Protein 7U23 (pdb70)

Sequence (1462 aa):
EICGPGIDIRNDYQQLKRLENCTVIEGYLHILLISRSYRFPKLTVITEYLLLFRVAGLESLGDLFPNLTVIRGWKLFYNYALVIFEMTNLKDIGLYNLRNITRGAIRIEKNADLCYLSTVDWSLILDAVSNNYIVGNKPPKECGDLCPCEKTTINNEYNYRCWTTNRCQKMCPSTCACTENNECCHPECLGSCSAPDNDTACVACRHYYYAGVCVPACPPNTYRFEGWRCVDRDFCANILEGFVIHDGECMQECPSGFIRNGSQSMYCIPCEGPCPKVCEEEKKTKTIDSVTSAQMLQGCTIFKGNLLINIRRGNNIASELENFMGLIEVVTGYVKIRHSHALVSLSFLKNLRLILGEEQLEGNYSFYVLDNQNLQQLWDWDHRNLTIKAGKMYFAFNPKLCVSEIYRMEEVTGTKGRQSKGDINTRNNGERASCESDVLHFTSTTTSKNRIIITWHRYRPPDYRDLISFTVYYKEAPFKNVTEYDSWNMVDVDLPPNKDVEPGILLHGLKPWTQYAVYVKAVTLTMVENDHIRGAKSEILYIRTNASVPSIPLDVLSASNSSSQLIVKWNPPSLPNGNLSYYIVRWQRQPQDEEAEYRKVFENFLHNSIFVPRPYPFFESRVDNKERTVISNLRPFTLYRIDIHSCNHEAEKLGCSASNFVFARTMPAEICGPGIDIRNDYQQLKRLENCTVIEGYLHILLISRSYRFPKLTVITEYLLLFRVAGLESLGDLFPNLTVIRGWKLFYNYALVIFEMTNLKDIGLYNLRNITRGAIRIEKNADLCYLSTVDWSLILDAVSNNYIVGNKPPKECGDLCPCEKTTINNEYNYRCWTTNRCQKMCPSTCACTENNECCHPECLGSCSAPDNDTACVACRHYYYAGVCVPACPPNTYRFEGWRCVDRDFCANILGFVIHDGECMQECPSGFIRNGSQSMYCIPCEGPCPKVCEEEKKTKTIDSVTSAQMLQGCTIFKGNLLINIRRGNNIASELENFMGLIEVVTGYVKIRHSHALVSLSFLKNLRLILGEEQLEGNYSFYVLDNQNLQQLWDWDHRNLTIKAGKMYFAFNPKLCVSEIYRMEEVTGTKGRQSKGDINTRNNGERASCESDVLHFTSTTTSKNRIIITWHRYRPPDYRDLISFTVYYKEAPFKNVTEYDSWNMVDVDLPPNKDVEPGILLHGLKPWTQYAVYVKAVTLTMVENDHIRGAKSEILYIRTNASVPSIPLDVLSASNSSSQLIVKWNPPSLPNGNLSYYIVRWQRQPQDKEEAEYRKVFENFLHNSIFVPRPYPFFESRVDNKERTVISNLRPFTLYRIDIHSCNHEAEKLGCSASNFVFARTMPAITAEILCSAHLVAALQRVCGNRGVYRPPPTRRRSTRNGTTGIATKCCTTTGCTTDDLEKYCNITAEILCSAHLVAALQRVCGNRGVYRPPPTRRRSTRNGTTGIATKCCTTTGCTTDDLEKYCN

B-factor: mean 172.91, std 54.45, range [44.8, 351.65]

Radius of gyration: 44.54 Å; Cα contacts (8 Å, |Δi|>4): 3587; chains: 4; bounding box: 89×105×133 Å

Nearest PDB structures (foldseek):
  7u23-assembly1_C  TM=1.016E+00  e=3.603E-12  Lymphocystis disease virus 1
  7u23-assembly1_D  TM=7.387E-01  e=2.520E-08  Lymphocystis disease virus 1
  6rva-assembly1_X  TM=6.220E-01  e=3.386E-04  Homo sapiens
  5l3l-assembly1_A  TM=6.747E-01  e=1.932E-03  Homo sapiens
  5l3n-assembly1_A  TM=6.513E-01  e=2.078E-03  Homo sapiens

Structure (mmCIF, N/CA/C/O backbone):
data_7U23
#
_entry.id   7U23
#
_cell.length_a   1.00
_cell.length_b   1.00
_cell.length_c   1.00
_cell.angle_alpha   90.00
_cell.angle_beta   90.00
_cell.angle_gamma   90.00
#
_symmetry.space_group_name_H-M   'P 1'
#
loop_
_entity.id
_entity.type
_entity.pdbx_description
1 polymer 'Insulin-like growth factor 1 receptor'
2 polymer 'single-chain LCDV-1 viral insulin-like peptide'
#
loop_
_atom_site.group_PDB
_atom_site.id
_atom_site.type_symbol
_atom_site.label_atom_id
_atom_site.label_alt_id
_atom_site.label_comp_id
_atom_site.label_asym_id
_atom_site.label_entity_id
_atom_site.label_seq_id
_atom_site.pdbx_PDB_ins_code
_atom_site.Cartn_x
_atom_site.Cartn_y
_atom_site.Cartn_z
_atom_site.occupancy
_atom_site.B_iso_or_equiv
_atom_site.auth_seq_id
_atom_site.auth_comp_id
_atom_site.auth_asym_id
_atom_site.auth_atom_id
_atom_site.pdbx_PDB_model_num
ATOM 1 N N . GLU A 1 1 ? 193.886 183.847 251.779 1.00 257.55 1 GLU E N 1
ATOM 2 C CA . GLU A 1 1 ? 194.982 184.620 251.205 1.00 252.60 1 GLU E CA 1
ATOM 3 C C . GLU A 1 1 ? 194.766 184.907 249.726 1.00 232.78 1 GLU E C 1
ATOM 4 O O . GLU A 1 1 ? 194.879 184.017 248.883 1.00 247.77 1 GLU E O 1
ATOM 10 N N . ILE A 1 2 ? 194.464 186.160 249.422 1.00 183.25 2 ILE E N 1
ATOM 11 C CA . ILE A 1 2 ? 194.230 186.604 248.057 1.00 151.00 2 ILE E CA 1
ATOM 12 C C . ILE A 1 2 ? 195.519 187.194 247.514 1.00 138.20 2 ILE E C 1
ATOM 13 O O . ILE A 1 2 ? 196.191 187.978 248.192 1.00 153.51 2 ILE E O 1
ATOM 18 N N . CYS A 1 3 ? 195.873 186.807 246.295 1.00 122.15 3 CYS E N 1
ATOM 19 C CA . CYS A 1 3 ? 197.068 187.300 245.634 1.00 139.35 3 CYS E CA 1
ATOM 20 C C . CYS A 1 3 ? 196.674 187.888 244.291 1.00 163.79 3 CYS E C 1
ATOM 21 O O . CYS A 1 3 ? 195.894 187.281 243.550 1.00 182.87 3 CYS E O 1
ATOM 24 N N . GLY A 1 4 ? 197.207 189.066 243.982 1.00 167.06 4 GLY E N 1
ATOM 25 C CA . GLY A 1 4 ? 196.905 189.732 242.739 1.00 169.14 4 GLY E CA 1
ATOM 26 C C . GLY A 1 4 ? 197.615 191.062 242.619 1.00 166.89 4 GLY E C 1
ATOM 27 O O . GLY A 1 4 ? 198.540 191.366 243.377 1.00 157.33 4 GLY E O 1
ATOM 28 N N . PRO A 1 5 ? 197.190 191.895 241.659 1.00 174.17 5 PRO E N 1
ATOM 29 C CA . PRO A 1 5 ? 196.090 191.595 240.742 1.00 190.06 5 PRO E CA 1
ATOM 30 C C . PRO A 1 5 ? 196.537 190.842 239.491 1.00 193.50 5 PRO E C 1
ATOM 31 O O . PRO A 1 5 ? 195.773 190.740 238.537 1.00 201.06 5 PRO E O 1
ATOM 35 N N . GLY A 1 6 ? 197.763 190.332 239.497 1.00 185.79 6 GLY E N 1
ATOM 36 C CA . GLY A 1 6 ? 198.208 189.449 238.434 1.00 181.50 6 GLY E CA 1
ATOM 37 C C . GLY A 1 6 ? 199.597 188.909 238.687 1.00 191.51 6 GLY E C 1
ATOM 38 O O . GLY A 1 6 ? 200.520 189.675 238.971 1.00 212.44 6 GLY E O 1
ATOM 39 N N . ILE A 1 7 ? 199.775 187.598 238.553 1.00 156.23 7 ILE E N 1
ATOM 40 C CA . ILE A 1 7 ? 201.035 186.944 238.881 1.00 147.57 7 ILE E CA 1
ATOM 41 C C . ILE A 1 7 ? 201.727 186.538 237.591 1.00 118.45 7 ILE E C 1
ATOM 42 O O . ILE A 1 7 ? 201.128 185.863 236.743 1.00 150.64 7 ILE E O 1
ATOM 47 N N . ASP A 1 8 ? 202.989 186.944 237.446 1.00 129.69 8 ASP E N 1
ATOM 48 C CA . ASP A 1 8 ? 203.785 186.680 236.245 1.00 136.26 8 ASP E CA 1
ATOM 49 C C . ASP A 1 8 ? 205.117 186.079 236.682 1.00 159.12 8 ASP E C 1
ATOM 50 O O . ASP A 1 8 ? 206.058 186.802 237.024 1.00 163.57 8 ASP E O 1
ATOM 55 N N . ILE A 1 9 ? 205.191 184.751 236.667 1.00 146.39 9 ILE E N 1
ATOM 56 C CA . ILE A 1 9 ? 206.389 184.015 237.046 1.00 133.58 9 ILE E CA 1
ATOM 57 C C . ILE A 1 9 ? 207.092 183.550 235.783 1.00 133.18 9 ILE E C 1
ATOM 58 O O . ILE A 1 9 ? 206.469 182.940 234.905 1.00 139.80 9 ILE E O 1
ATOM 63 N N . ARG A 1 10 ? 208.391 183.830 235.689 1.00 124.40 10 ARG E N 1
ATOM 64 C CA . ARG A 1 10 ? 209.159 183.460 234.511 1.00 128.38 10 ARG E CA 1
ATOM 65 C C . ARG A 1 10 ? 210.635 183.343 234.871 1.00 133.46 10 ARG E C 1
ATOM 66 O O . ARG A 1 10 ? 211.060 183.689 235.976 1.00 124.51 10 ARG E O 1
ATOM 74 N N . ASN A 1 11 ? 211.410 182.828 233.911 1.00 158.27 11 ASN E N 1
ATOM 75 C CA . ASN A 1 11 ? 212.856 182.688 234.035 1.00 160.16 11 ASN E CA 1
ATOM 76 C C . ASN A 1 11 ? 213.229 181.761 235.180 1.00 183.57 11 ASN E C 1
ATOM 77 O O . ASN A 1 11 ? 213.424 180.559 234.981 1.00 164.64 11 ASN E O 1
ATOM 82 N N . ASP A 1 12 ? 213.325 182.321 236.382 1.00 222.20 12 ASP E N 1
ATOM 83 C CA . ASP A 1 12 ? 213.792 181.562 237.534 1.00 225.04 12 ASP E CA 1
ATOM 84 C C . ASP A 1 12 ? 212.787 180.486 237.912 1.00 198.21 12 ASP E C 1
ATOM 85 O O . ASP A 1 12 ? 211.592 180.761 238.061 1.00 187.19 12 ASP E O 1
ATOM 90 N N . TYR A 1 13 ? 213.277 179.258 238.074 1.00 205.18 13 TYR E N 1
ATOM 91 C CA . TYR A 1 13 ? 212.429 178.186 238.583 1.00 223.27 13 TYR E CA 1
ATOM 92 C C . TYR A 1 13 ? 211.971 178.486 240.000 1.00 213.31 13 TYR E C 1
ATOM 93 O O . TYR A 1 13 ? 210.820 178.216 240.364 1.00 203.10 13 TYR E O 1
ATOM 102 N N . GLN A 1 14 ? 212.865 179.041 240.817 1.00 214.65 14 GLN E N 1
ATOM 103 C CA . GLN A 1 14 ? 212.567 179.310 242.215 1.00 223.05 14 GLN E CA 1
ATOM 104 C C . GLN A 1 14 ? 211.676 180.528 242.411 1.00 188.90 14 GLN E C 1
ATOM 105 O O . GLN A 1 14 ? 211.146 180.710 243.512 1.00 148.23 14 GLN E O 1
ATOM 111 N N . GLN A 1 15 ? 211.490 181.357 241.383 1.00 212.29 15 GLN E N 1
ATOM 112 C CA . GLN A 1 15 ? 210.540 182.455 241.492 1.00 213.29 15 GLN E CA 1
ATOM 113 C C . GLN A 1 15 ? 209.111 181.955 241.636 1.00 206.11 15 GLN E C 1
ATOM 114 O O . GLN A 1 15 ? 208.230 182.730 242.023 1.00 202.90 15 GLN E O 1
ATOM 120 N N . LEU A 1 16 ? 208.873 180.670 241.368 1.00 181.73 16 LEU E N 1
ATOM 121 C CA . LEU A 1 16 ? 207.565 180.061 241.552 1.00 164.85 16 LEU E CA 1
ATOM 122 C C . LEU A 1 16 ? 207.138 180.037 243.011 1.00 158.96 16 LEU E C 1
ATOM 123 O O . LEU A 1 16 ? 205.963 179.784 243.294 1.00 148.08 16 LEU E O 1
ATOM 128 N N . LYS A 1 17 ? 208.057 180.316 243.936 1.00 181.97 17 LYS E N 1
ATOM 129 C CA . LYS A 1 17 ? 207.773 180.259 245.363 1.00 203.81 17 LYS E CA 1
ATOM 130 C C . LYS A 1 17 ? 206.743 181.292 245.802 1.00 194.30 17 LYS E C 1
ATOM 131 O O . LYS A 1 17 ? 206.225 181.191 246.918 1.00 197.59 17 LYS E O 1
ATOM 137 N N . ARG A 1 18 ? 206.421 182.267 244.951 1.00 173.95 18 ARG E N 1
ATOM 138 C CA . ARG A 1 18 ? 205.456 183.298 245.311 1.00 163.36 18 ARG E CA 1
ATOM 139 C C . ARG A 1 18 ? 204.048 182.754 245.510 1.00 171.77 18 ARG E C 1
ATOM 140 O O . ARG A 1 18 ? 203.172 183.503 245.953 1.00 172.83 18 ARG E O 1
ATOM 148 N N . LEU A 1 19 ? 203.810 181.482 245.202 1.00 173.37 19 LEU E N 1
ATOM 149 C CA . LEU A 1 19 ? 202.507 180.864 245.381 1.00 171.57 19 LEU E CA 1
ATOM 150 C C . LEU A 1 19 ? 202.416 180.063 246.670 1.00 191.56 19 LEU E C 1
ATOM 151 O O . LEU A 1 19 ? 201.522 179.221 246.805 1.00 199.58 19 LEU E O 1
ATOM 156 N N . GLU A 1 20 ? 203.319 180.306 247.619 1.00 202.66 20 GLU E N 1
ATOM 157 C CA . GLU A 1 20 ? 203.374 179.460 248.805 1.00 207.25 20 GLU E CA 1
ATOM 158 C C . GLU A 1 20 ? 202.156 179.645 249.698 1.00 221.28 20 GLU E C 1
ATOM 159 O O . GLU A 1 20 ? 201.711 178.690 250.342 1.00 226.91 20 GLU E O 1
ATOM 165 N N . ASN A 1 21 ? 201.596 180.849 249.746 1.00 227.32 21 ASN E N 1
ATOM 166 C CA . ASN A 1 21 ? 200.489 181.128 250.640 1.00 224.85 21 ASN E CA 1
ATOM 167 C C . ASN A 1 21 ? 199.168 181.327 249.919 1.00 199.96 21 ASN E C 1
ATOM 168 O O . ASN A 1 21 ? 198.113 181.251 250.559 1.00 179.21 21 ASN E O 1
ATOM 173 N N . CYS A 1 22 ? 199.191 181.554 248.612 1.00 186.96 22 CYS E N 1
ATOM 174 C CA . CYS A 1 22 ? 197.990 181.958 247.896 1.00 181.39 22 CYS E CA 1
ATOM 175 C C . CYS A 1 22 ? 197.016 180.796 247.791 1.00 162.60 22 CYS E C 1
ATOM 176 O O . CYS A 1 22 ? 197.377 179.707 247.332 1.00 152.26 22 CYS E O 1
ATOM 179 N N . THR A 1 23 ? 195.782 181.023 248.223 1.00 157.14 23 THR E N 1
ATOM 180 C CA . THR A 1 23 ? 194.708 180.075 247.980 1.00 157.49 23 THR E CA 1
ATOM 181 C C . THR A 1 23 ? 193.810 180.489 246.828 1.00 165.09 23 THR E C 1
ATOM 182 O O . THR A 1 23 ? 193.211 179.623 246.181 1.00 136.85 23 THR E O 1
ATOM 186 N N . VAL A 1 24 ? 193.702 181.789 246.562 1.00 166.10 24 VAL E N 1
ATOM 187 C CA . VAL A 1 24 ? 192.972 182.319 245.417 1.00 158.81 24 VAL E CA 1
ATOM 188 C C . VAL A 1 24 ? 193.874 183.315 244.703 1.00 152.72 24 VAL E C 1
ATOM 189 O O . VAL A 1 24 ? 194.565 184.111 245.348 1.00 179.68 24 VAL E O 1
ATOM 193 N N . ILE A 1 25 ? 193.879 183.266 243.378 1.00 135.34 25 ILE E N 1
ATOM 194 C CA . ILE A 1 25 ? 194.693 184.162 242.571 1.00 129.88 25 ILE E CA 1
ATOM 195 C C . ILE A 1 25 ? 193.764 185.133 241.864 1.00 152.20 25 ILE E C 1
ATOM 196 O O . ILE A 1 25 ? 193.063 184.766 240.915 1.00 133.13 25 ILE E O 1
ATOM 201 N N . GLU A 1 26 ? 193.765 186.377 242.328 1.00 177.80 26 GLU E N 1
ATOM 202 C CA . GLU A 1 26 ? 192.934 187.419 241.746 1.00 157.93 26 GLU E CA 1
ATOM 203 C C . GLU A 1 26 ? 193.624 187.929 240.496 1.00 140.24 26 GLU E C 1
ATOM 204 O O . GLU A 1 26 ? 194.632 188.636 240.580 1.00 128.74 26 GLU E O 1
ATOM 210 N N . GLY A 1 27 ? 193.092 187.579 239.341 1.00 143.77 27 GLY E N 1
ATOM 211 C CA . GLY A 1 27 ? 193.710 187.940 238.090 1.00 151.04 27 GLY E CA 1
ATOM 212 C C . GLY A 1 27 ? 194.248 186.734 237.346 1.00 150.20 27 GLY E C 1
ATOM 213 O O . GLY A 1 27 ? 193.832 185.593 237.559 1.00 131.00 27 GLY E O 1
ATOM 214 N N . TYR A 1 28 ? 195.177 187.008 236.432 1.00 148.98 28 TYR E N 1
ATOM 215 C CA . TYR A 1 28 ? 195.775 185.970 235.612 1.00 148.64 28 TYR E CA 1
ATOM 216 C C . TYR A 1 28 ? 197.010 185.388 236.297 1.00 149.56 28 TYR E C 1
ATOM 217 O O . TYR A 1 28 ? 197.484 185.880 237.324 1.00 153.82 28 TYR E O 1
ATOM 226 N N . LEU A 1 29 ? 197.552 184.334 235.698 1.00 148.75 29 LEU E N 1
ATOM 227 C CA . LEU A 1 29 ? 198.714 183.644 236.232 1.00 133.64 29 LEU E CA 1
ATOM 228 C C . LEU A 1 29 ? 199.603 183.218 235.078 1.00 127.16 29 LEU E C 1
ATOM 229 O O . LEU A 1 29 ? 199.147 182.515 234.172 1.00 157.20 29 LEU E O 1
ATOM 234 N N . HIS A 1 30 ? 200.867 183.633 235.117 1.00 125.50 30 HIS E N 1
ATOM 235 C CA . HIS A 1 30 ? 201.825 183.349 234.055 1.00 151.82 30 HIS E CA 1
ATOM 236 C C . HIS A 1 30 ? 203.001 182.566 234.614 1.00 183.16 30 HIS E C 1
ATOM 237 O O . HIS A 1 30 ? 203.662 183.010 235.558 1.00 202.44 30 HIS E O 1
ATOM 244 N N . ILE A 1 31 ? 203.263 181.415 234.024 1.00 160.01 31 ILE E N 1
ATOM 245 C CA . ILE A 1 31 ? 204.446 180.621 234.326 1.00 130.75 31 ILE E CA 1
ATOM 246 C C . ILE A 1 31 ? 205.143 180.406 232.989 1.00 131.83 31 ILE E C 1
ATOM 247 O O . ILE A 1 31 ? 204.772 179.525 232.208 1.00 157.14 31 ILE E O 1
ATOM 252 N N . LEU A 1 32 ? 206.148 181.236 232.706 1.00 132.67 32 LEU E N 1
ATOM 253 C CA . LEU A 1 32 ? 206.758 181.324 231.385 1.00 130.24 32 LEU E CA 1
ATOM 254 C C . LEU A 1 32 ? 208.235 180.975 231.434 1.00 132.32 32 LEU E C 1
ATOM 255 O O . LEU A 1 32 ? 208.932 181.337 232.384 1.00 153.87 32 LEU E O 1
ATOM 260 N N . LEU A 1 33 ? 208.708 180.290 230.395 1.00 132.42 33 LEU E N 1
ATOM 261 C CA . LEU A 1 33 ? 210.140 180.147 230.143 1.00 132.56 33 LEU E CA 1
ATOM 262 C C . LEU A 1 33 ? 210.878 179.637 231.374 1.00 153.89 33 LEU E C 1
ATOM 263 O O . LEU A 1 33 ? 211.917 180.170 231.769 1.00 131.45 33 LEU E O 1
ATOM 268 N N . ILE A 1 34 ? 210.323 178.613 232.000 1.00 182.49 34 ILE E N 1
ATOM 269 C CA . ILE A 1 34 ? 210.887 178.062 233.224 1.00 184.44 34 ILE E CA 1
ATOM 270 C C . ILE A 1 34 ? 211.727 176.844 232.879 1.00 178.90 34 ILE E C 1
ATOM 271 O O . ILE A 1 34 ? 211.294 175.973 232.117 1.00 165.08 34 ILE E O 1
ATOM 276 N N . SER A 1 35 ? 212.934 176.790 233.429 1.00 192.17 35 SER E N 1
ATOM 277 C CA . SER A 1 35 ? 213.836 175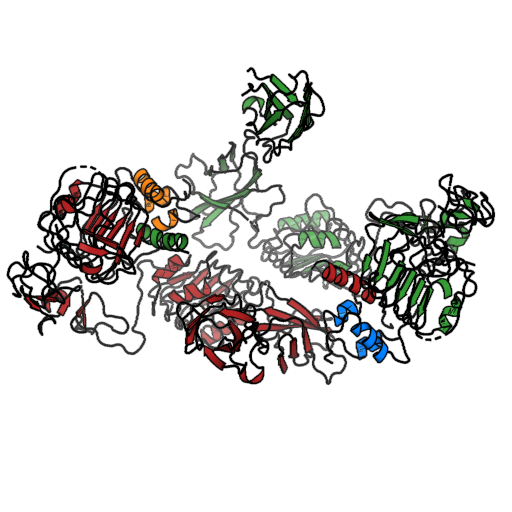.671 233.202 1.00 206.19 35 SER E CA 1
ATOM 278 C C . SER A 1 35 ? 214.203 174.992 234.519 1.00 203.68 35 SER E C 1
ATOM 279 O O . SER A 1 35 ? 214.941 174.007 234.541 1.00 186.31 35 SER E O 1
ATOM 282 N N . ARG A 1 41 ? 212.988 170.940 240.116 1.00 183.52 41 ARG E N 1
ATOM 283 C CA . ARG A 1 41 ? 212.765 170.270 241.393 1.00 208.56 41 ARG E CA 1
ATOM 284 C C . ARG A 1 41 ? 211.276 170.114 241.679 1.00 211.97 41 ARG E C 1
ATOM 285 O O . ARG A 1 41 ? 210.449 170.238 240.779 1.00 209.77 41 ARG E O 1
ATOM 293 N N . SER A 1 42 ? 210.940 169.843 242.938 1.00 221.69 42 SER E N 1
ATOM 294 C CA . SER A 1 42 ? 209.568 169.562 243.346 1.00 219.58 42 SER E CA 1
ATOM 295 C C . SER A 1 42 ? 209.012 170.741 244.133 1.00 217.27 42 SER E C 1
ATOM 296 O O . SER A 1 42 ? 209.520 171.071 245.211 1.00 194.07 42 SER E O 1
ATOM 299 N N . TYR A 1 43 ? 207.968 171.370 243.592 1.00 231.60 43 TYR E N 1
ATOM 300 C CA . TYR A 1 43 ? 207.226 172.433 244.265 1.00 236.90 43 TYR E CA 1
ATOM 301 C C . TYR A 1 43 ? 205.749 172.071 244.249 1.00 232.63 43 TYR E C 1
ATOM 302 O O . TYR A 1 43 ? 205.182 171.808 243.183 1.00 234.60 43 TYR E O 1
ATOM 311 N N . ARG A 1 44 ? 205.125 172.065 245.423 1.00 225.17 44 ARG E N 1
ATOM 312 C CA . ARG A 1 44 ? 203.718 171.723 245.564 1.00 218.03 44 ARG E CA 1
ATOM 313 C C . ARG A 1 44 ? 202.971 172.895 246.178 1.00 202.95 44 ARG E C 1
ATOM 314 O O . ARG A 1 44 ? 203.466 173.529 247.114 1.00 197.62 44 ARG E O 1
ATOM 322 N N . PHE A 1 45 ? 201.791 173.184 245.644 1.00 203.92 45 PHE E N 1
ATOM 323 C CA . PHE A 1 45 ? 200.928 174.244 246.155 1.00 190.81 45 PHE E CA 1
ATOM 324 C C . PHE A 1 45 ? 199.508 173.713 246.283 1.00 189.81 45 PHE E C 1
ATOM 325 O O . PHE A 1 45 ? 198.663 173.942 245.411 1.00 180.85 45 PHE E O 1
ATOM 333 N N . PRO A 1 46 ? 199.213 172.978 247.356 1.00 183.55 46 PRO E N 1
ATOM 334 C CA . PRO A 1 46 ? 197.824 172.565 247.596 1.00 189.16 46 PRO E CA 1
ATOM 335 C C . PRO A 1 46 ? 196.928 173.702 248.048 1.00 192.49 46 PRO E C 1
ATOM 336 O O . PRO A 1 46 ? 195.707 173.515 248.106 1.00 192.48 46 PRO E O 1
ATOM 340 N N . LYS A 1 47 ? 197.493 174.867 248.371 1.00 186.89 47 LYS E N 1
ATOM 341 C CA . LYS A 1 47 ? 196.682 175.993 248.815 1.00 165.66 47 LYS E CA 1
ATOM 342 C C . LYS A 1 47 ? 195.796 176.517 247.695 1.00 176.21 47 LYS E C 1
ATOM 343 O O . LYS A 1 47 ? 194.615 176.810 247.909 1.00 180.72 47 LYS E O 1
ATOM 349 N N . LEU A 1 48 ? 196.350 176.646 246.498 1.00 177.59 48 LEU E N 1
ATOM 350 C CA . LEU A 1 48 ? 195.645 177.294 245.406 1.00 157.36 48 LEU E CA 1
ATOM 351 C C . LEU A 1 48 ? 194.452 176.464 244.955 1.00 155.43 48 LEU E C 1
ATOM 352 O O . LEU A 1 48 ? 194.568 175.257 244.734 1.00 178.25 48 LEU E O 1
ATOM 357 N N . THR A 1 49 ? 193.300 177.113 244.826 1.00 145.06 49 THR E N 1
ATOM 358 C CA . THR A 1 49 ? 192.101 176.399 244.407 1.00 163.79 49 THR E CA 1
ATOM 359 C C . THR A 1 49 ? 191.313 177.130 243.326 1.00 174.04 49 THR E C 1
ATOM 360 O O . THR A 1 49 ? 190.639 176.484 242.516 1.00 147.83 49 THR E O 1
ATOM 364 N N . VAL A 1 50 ? 191.360 178.464 243.309 1.00 197.91 50 VAL E N 1
ATOM 365 C CA . VAL A 1 50 ? 190.534 179.264 242.412 1.00 163.59 50 VAL E CA 1
ATOM 366 C C . VAL A 1 50 ? 191.392 180.245 241.636 1.00 137.06 50 VAL E C 1
ATOM 367 O O . VAL A 1 50 ? 192.269 180.905 242.204 1.00 134.70 50 VAL E O 1
ATOM 371 N N . ILE A 1 51 ? 191.107 180.374 240.345 1.00 137.36 51 ILE E N 1
ATOM 372 C CA . ILE A 1 51 ? 191.778 181.342 239.491 1.00 134.97 51 ILE E CA 1
ATOM 373 C C . ILE A 1 51 ? 190.717 182.195 238.811 1.00 162.38 51 ILE E C 1
ATOM 374 O O . ILE A 1 51 ? 189.876 181.673 238.069 1.00 138.90 51 ILE E O 1
ATOM 379 N N . THR A 1 52 ? 190.767 183.507 239.054 1.00 187.29 52 THR E N 1
ATOM 380 C CA . THR A 1 52 ? 189.725 184.408 238.574 1.00 182.41 52 THR E CA 1
ATOM 381 C C . THR A 1 52 ? 189.788 184.568 237.068 1.00 179.12 52 THR E C 1
ATOM 382 O O . THR A 1 52 ? 188.820 184.292 236.355 1.00 193.60 52 THR E O 1
ATOM 386 N N . GLU A 1 53 ? 190.924 185.033 236.576 1.00 153.51 53 GLU E N 1
ATOM 387 C CA . GLU A 1 53 ? 191.175 185.220 235.159 1.00 176.63 53 GLU E CA 1
ATOM 388 C C . GLU A 1 53 ? 191.775 183.947 234.592 1.00 181.86 53 GLU E C 1
ATOM 389 O O . GLU A 1 53 ? 191.537 182.864 235.125 1.00 185.90 53 GLU E O 1
ATOM 395 N N . TYR A 1 54 ? 192.474 184.056 233.474 1.00 171.24 54 TYR E N 1
ATOM 396 C CA . TYR A 1 54 ? 193.008 182.900 232.774 1.00 164.98 54 TYR E CA 1
ATOM 397 C C . TYR A 1 54 ? 194.336 182.452 233.375 1.00 155.13 54 TYR E C 1
ATOM 398 O O . TYR A 1 54 ? 194.967 183.158 234.163 1.00 160.57 54 TYR E O 1
ATOM 407 N N . LEU A 1 55 ? 194.760 181.253 232.974 1.00 146.58 55 LEU E N 1
ATOM 408 C CA . LEU A 1 55 ? 196.019 180.657 233.393 1.00 149.03 55 LEU E CA 1
ATOM 409 C C . LEU A 1 55 ? 196.827 180.313 232.157 1.00 138.82 55 LEU E C 1
ATOM 410 O O . LEU A 1 55 ? 196.314 179.659 231.243 1.00 183.62 55 LEU E O 1
ATOM 415 N N . LEU A 1 56 ? 198.087 180.739 232.137 1.00 136.52 56 LEU E N 1
ATOM 416 C CA . LEU A 1 56 ? 198.945 180.606 230.970 1.00 137.36 56 LEU E CA 1
ATOM 417 C C . LEU A 1 56 ? 200.226 179.871 231.340 1.00 163.02 56 LEU E C 1
ATOM 418 O O . LEU A 1 56 ? 200.899 180.232 232.310 1.00 135.11 56 LEU E O 1
ATOM 423 N N . LEU A 1 57 ? 200.559 178.850 230.559 1.00 170.48 57 LEU E N 1
ATOM 424 C CA . LEU A 1 57 ? 201.784 178.082 230.719 1.00 141.34 57 LEU E CA 1
ATOM 425 C C . LEU A 1 57 ? 202.482 178.035 229.374 1.00 142.42 57 LEU E C 1
ATOM 426 O O . LEU A 1 57 ? 201.839 177.772 228.355 1.00 144.87 57 LEU E O 1
ATOM 431 N N . PHE A 1 58 ? 203.788 178.273 229.368 1.00 140.84 58 PHE E N 1
ATOM 432 C CA . PHE A 1 58 ? 204.498 178.357 228.097 1.00 141.45 58 PHE E CA 1
ATOM 433 C C . PHE A 1 58 ? 205.971 178.054 228.301 1.00 145.03 58 PHE E C 1
ATOM 434 O O . PHE A 1 58 ? 206.669 178.806 228.990 1.00 190.90 58 PHE E O 1
ATOM 442 N N . ARG A 1 59 ? 206.436 176.963 227.696 1.00 144.40 59 ARG E N 1
ATOM 443 C CA . ARG A 1 59 ? 207.843 176.571 227.689 1.00 152.38 59 ARG E CA 1
ATOM 444 C C . ARG A 1 59 ? 208.404 176.476 229.104 1.00 168.98 59 ARG E C 1
ATOM 445 O O . ARG A 1 59 ? 209.293 177.220 229.513 1.00 159.91 59 ARG E O 1
ATOM 453 N N . VAL A 1 60 ? 207.857 175.535 229.855 1.00 184.99 60 VAL E N 1
ATOM 454 C CA . VAL A 1 60 ? 208.360 175.208 231.176 1.00 182.10 60 VAL E CA 1
ATOM 455 C C . VAL A 1 60 ? 209.026 173.847 231.072 1.00 189.08 60 VAL E C 1
ATOM 456 O O . VAL A 1 60 ? 208.356 172.837 230.825 1.00 201.36 60 VAL E O 1
ATOM 460 N N . ALA A 1 61 ? 210.343 173.819 231.241 1.00 184.79 61 ALA E N 1
ATOM 461 C CA . ALA A 1 61 ? 211.107 172.586 231.139 1.00 191.01 61 ALA E CA 1
ATOM 462 C C . ALA A 1 61 ? 211.195 171.896 232.493 1.00 198.30 61 ALA E C 1
ATOM 463 O O . ALA A 1 61 ? 211.404 172.542 233.524 1.00 156.07 61 ALA E O 1
ATOM 465 N N . GLY A 1 62 ? 211.040 170.573 232.481 1.00 218.81 62 GLY E N 1
ATOM 466 C CA . GLY A 1 62 ? 211.146 169.760 233.661 1.00 206.08 62 GLY E CA 1
ATOM 467 C C . GLY A 1 62 ? 209.816 169.374 234.273 1.00 206.85 62 GLY E C 1
ATOM 468 O O . GLY A 1 62 ? 209.733 168.336 234.938 1.00 211.60 62 GLY E O 1
ATOM 469 N N . LEU A 1 63 ? 208.778 170.176 234.070 1.00 215.04 63 LEU E N 1
ATOM 470 C CA . LEU A 1 63 ? 207.475 169.834 234.618 1.00 214.13 63 LEU E CA 1
ATOM 471 C C . LEU A 1 63 ? 206.858 168.689 233.830 1.00 213.15 63 LEU E C 1
ATOM 472 O O . LEU A 1 63 ? 206.779 168.738 232.599 1.00 190.18 63 LEU E O 1
ATOM 477 N N . GLU A 1 64 ? 206.419 167.658 234.544 1.00 236.00 64 GLU E N 1
ATOM 478 C CA . GLU A 1 64 ? 205.839 166.478 233.920 1.00 248.23 64 GLU E CA 1
ATOM 479 C C . GLU A 1 64 ? 204.325 166.449 233.990 1.00 243.43 64 GLU E C 1
ATOM 480 O O . GLU A 1 64 ? 203.687 165.850 233.118 1.00 257.84 64 GLU E O 1
ATOM 486 N N . SER A 1 65 ? 203.736 167.076 235.005 1.00 218.48 65 SER E N 1
ATOM 487 C CA . SER A 1 65 ? 202.292 167.073 235.159 1.00 205.51 65 SER E CA 1
ATOM 488 C C . SER A 1 65 ? 201.865 168.301 235.945 1.00 206.98 65 SER E C 1
ATOM 489 O O . SER A 1 65 ? 202.596 168.791 236.809 1.00 201.29 65 SER E O 1
ATOM 492 N N . LEU A 1 66 ? 200.666 168.791 235.637 1.00 211.52 66 LEU E N 1
ATOM 493 C CA . LEU A 1 66 ? 200.126 169.931 236.361 1.00 206.87 66 LEU E CA 1
ATOM 494 C C . LEU A 1 66 ? 199.711 169.565 237.776 1.00 191.38 66 LEU E C 1
ATOM 495 O O . LEU A 1 66 ? 199.588 170.456 238.623 1.00 186.79 66 LEU E O 1
ATOM 500 N N . GLY A 1 67 ? 199.496 168.277 238.054 1.00 186.23 67 GLY E N 1
ATOM 501 C CA . GLY A 1 67 ? 199.212 167.865 239.411 1.00 199.78 67 GLY E CA 1
ATOM 502 C C . GLY A 1 67 ? 200.368 168.076 240.361 1.00 216.38 67 GLY E C 1
ATOM 503 O O . GLY A 1 67 ? 200.161 168.095 241.579 1.00 212.22 67 GLY E O 1
ATOM 504 N N . ASP A 1 68 ? 201.583 168.240 239.833 1.00 241.97 68 ASP E N 1
ATOM 505 C CA . ASP A 1 68 ? 202.747 168.455 240.689 1.00 252.26 68 ASP E CA 1
ATOM 506 C C . ASP A 1 68 ? 202.734 169.833 241.337 1.00 251.25 68 ASP E C 1
ATOM 507 O O . ASP A 1 68 ? 203.300 170.007 242.422 1.00 254.96 68 ASP E O 1
ATOM 512 N N . LEU A 1 69 ? 202.111 170.820 240.693 1.00 237.26 69 LEU E N 1
ATOM 513 C CA . LEU A 1 69 ? 202.068 172.186 241.207 1.00 215.69 69 LEU E CA 1
ATOM 514 C C . LEU A 1 69 ? 200.751 172.504 241.906 1.00 212.85 69 LEU E C 1
ATOM 515 O O . LEU A 1 69 ? 200.738 172.884 243.079 1.00 215.66 69 LEU E O 1
ATOM 520 N N . PHE A 1 70 ? 199.634 172.347 241.197 1.00 218.11 70 PHE E N 1
ATOM 521 C CA . PHE A 1 70 ? 198.325 172.775 241.671 1.00 221.10 70 PHE E CA 1
ATOM 522 C C . PHE A 1 70 ? 197.420 171.555 241.722 1.00 210.07 70 PHE E C 1
ATOM 523 O O . PHE A 1 70 ? 196.708 171.252 240.753 1.00 216.45 70 PHE E O 1
ATOM 531 N N . PRO A 1 71 ? 197.429 170.832 242.818 1.00 199.89 71 PRO E N 1
ATOM 532 C CA . PRO A 1 71 ? 196.592 169.635 242.916 1.00 198.82 71 PRO E CA 1
ATOM 533 C C . PRO A 1 71 ? 195.152 169.975 243.238 1.00 185.84 71 PRO E C 1
ATOM 534 O O . PRO A 1 71 ? 194.227 169.244 242.872 1.00 176.21 71 PRO E O 1
ATOM 538 N N . ASN A 1 72 ? 194.957 171.094 243.927 1.00 188.37 72 ASN E N 1
ATOM 539 C CA . ASN A 1 72 ? 193.647 171.504 244.402 1.00 189.80 72 ASN E CA 1
ATOM 540 C C . ASN A 1 72 ? 193.001 172.572 243.529 1.00 173.56 72 ASN E C 1
ATOM 541 O O . ASN A 1 72 ? 191.992 173.159 243.927 1.00 179.10 72 ASN E O 1
ATOM 546 N N . LEU A 1 73 ? 193.563 172.846 242.359 1.00 157.18 73 LEU E N 1
ATOM 547 C CA . LEU A 1 73 ? 192.962 173.813 241.456 1.00 168.59 73 LEU E CA 1
ATOM 548 C C . LEU A 1 73 ? 191.626 173.298 240.949 1.00 157.59 73 LEU E C 1
ATOM 549 O O . LEU A 1 73 ? 191.568 172.289 240.241 1.00 168.34 73 LEU E O 1
ATOM 554 N N . THR A 1 74 ? 190.554 173.998 241.297 1.00 160.59 74 THR E N 1
ATOM 555 C CA . THR A 1 74 ? 189.202 173.517 241.053 1.00 171.92 74 THR E CA 1
ATOM 556 C C . THR A 1 74 ? 188.430 174.348 240.042 1.00 179.14 74 THR E C 1
ATOM 557 O O . THR A 1 74 ? 187.788 173.793 239.145 1.00 175.33 74 THR E O 1
ATOM 561 N N . VAL A 1 75 ? 188.452 175.671 240.181 1.00 194.73 75 VAL E N 1
ATOM 562 C CA . VAL A 1 75 ? 187.653 176.559 239.350 1.00 186.31 75 VAL E CA 1
ATOM 563 C C . VAL A 1 75 ? 188.531 177.659 238.775 1.00 159.21 75 VAL E C 1
ATOM 564 O O . VAL A 1 75 ? 189.200 178.388 239.519 1.00 166.35 75 VAL E O 1
ATOM 568 N N . ILE A 1 76 ? 188.501 177.792 237.458 1.00 149.98 76 ILE E N 1
ATOM 569 C CA . ILE A 1 76 ? 189.170 178.865 236.744 1.00 160.90 76 ILE E CA 1
ATOM 570 C C . ILE A 1 76 ? 188.065 179.757 236.198 1.00 177.90 76 ILE E C 1
ATOM 571 O O . ILE A 1 76 ? 187.404 179.412 235.212 1.00 197.86 76 ILE E O 1
ATOM 576 N N . ARG A 1 77 ? 187.845 180.901 236.856 1.00 174.46 77 ARG E N 1
ATOM 577 C CA . ARG A 1 77 ? 186.697 181.737 236.524 1.00 156.13 77 ARG E CA 1
ATOM 578 C C . ARG A 1 77 ? 186.843 182.391 235.163 1.00 150.73 77 ARG E C 1
ATOM 579 O O . ARG A 1 77 ? 185.849 182.543 234.445 1.00 176.04 77 ARG E O 1
ATOM 587 N N . GLY A 1 78 ? 188.058 182.769 234.787 1.00 142.38 78 GLY E N 1
ATOM 588 C CA . GLY A 1 78 ? 188.245 183.369 233.479 1.00 180.65 78 GLY E CA 1
ATOM 589 C C . GLY A 1 78 ? 187.438 184.634 233.300 1.00 203.01 78 GLY E C 1
ATOM 590 O O . GLY A 1 78 ? 186.765 184.805 232.277 1.00 190.70 78 GLY E O 1
ATOM 591 N N . TRP A 1 79 ? 187.467 185.513 234.297 1.00 206.19 79 TRP E N 1
ATOM 592 C CA . TRP A 1 79 ? 186.730 186.766 234.196 1.00 206.42 79 TRP E CA 1
ATOM 593 C C . TRP A 1 79 ? 187.237 187.608 233.034 1.00 198.43 79 TRP E C 1
ATOM 594 O O . TRP A 1 79 ? 186.446 188.222 232.311 1.00 194.04 79 TRP E O 1
ATOM 605 N N . LYS A 1 80 ? 188.551 187.646 232.840 1.00 176.33 80 LYS E N 1
ATOM 606 C CA . LYS A 1 80 ? 189.166 188.245 231.664 1.00 171.37 80 LYS E CA 1
ATOM 607 C C . LYS A 1 80 ? 189.970 187.169 230.954 1.00 166.00 80 LYS E C 1
ATOM 608 O O . LYS A 1 80 ? 190.720 186.429 231.596 1.00 160.30 80 LYS E O 1
ATOM 614 N N . LEU A 1 81 ? 189.812 187.076 229.641 1.00 170.70 81 LEU E N 1
ATOM 615 C CA . LEU A 1 81 ? 190.364 185.973 228.871 1.00 177.00 81 LEU E CA 1
ATOM 616 C C . LEU A 1 81 ? 191.644 186.395 228.170 1.00 173.07 81 LEU E C 1
ATOM 617 O O . LEU A 1 81 ? 191.877 187.582 227.927 1.00 164.97 81 LEU E O 1
ATOM 622 N N . PHE A 1 82 ? 192.479 185.411 227.857 1.00 176.17 82 PHE E N 1
ATOM 623 C CA . PHE A 1 82 ? 193.664 185.627 227.033 1.00 176.94 82 PHE E CA 1
ATOM 624 C C . PHE A 1 82 ? 193.325 185.140 225.629 1.00 188.23 82 PHE E C 1
ATOM 625 O O . PHE A 1 82 ? 193.334 183.938 225.355 1.00 206.55 82 PHE E O 1
ATOM 633 N N . TYR A 1 83 ? 193.006 186.088 224.750 1.00 180.60 83 TYR E N 1
ATOM 634 C CA . TYR A 1 83 ? 192.574 185.799 223.387 1.00 189.20 83 TYR E CA 1
ATOM 635 C C . TYR A 1 83 ? 191.396 184.831 223.397 1.00 193.43 83 TYR E C 1
ATOM 636 O O . TYR A 1 83 ? 191.377 183.833 222.678 1.00 187.07 83 TYR E O 1
ATOM 645 N N . ASN A 1 84 ? 190.415 185.133 224.241 1.00 193.59 84 ASN E N 1
ATOM 646 C CA . ASN A 1 84 ? 189.222 184.312 224.419 1.00 188.94 84 ASN E CA 1
ATOM 647 C C . ASN A 1 84 ? 189.557 182.934 224.953 1.00 191.95 84 ASN E C 1
ATOM 648 O O . ASN A 1 84 ? 188.778 181.993 224.779 1.00 185.73 84 ASN E O 1
ATOM 653 N N . TYR A 1 85 ? 190.704 182.785 225.602 1.00 194.13 85 TYR E N 1
ATOM 654 C CA . TYR A 1 85 ? 191.083 181.523 226.207 1.00 189.55 85 TYR E CA 1
ATOM 655 C C . TYR A 1 85 ? 191.251 181.713 227.703 1.00 176.14 85 TYR E C 1
ATOM 656 O O . TYR A 1 85 ? 191.791 182.729 228.153 1.00 172.25 85 TYR E O 1
ATOM 665 N N . ALA A 1 86 ? 190.762 180.741 228.470 1.00 170.34 86 ALA E N 1
ATOM 666 C CA . ALA A 1 86 ? 190.922 180.729 229.915 1.00 154.48 86 ALA E CA 1
ATOM 667 C C . ALA A 1 86 ? 192.080 179.860 230.375 1.00 154.39 86 ALA E C 1
ATOM 668 O O . ALA A 1 86 ? 192.488 179.963 231.533 1.00 149.40 86 ALA E O 1
ATOM 670 N N . LEU A 1 87 ? 192.624 179.023 229.501 1.00 157.42 87 LEU E N 1
ATOM 671 C CA . LEU A 1 87 ? 193.682 178.101 229.881 1.00 158.10 87 LEU E CA 1
ATOM 672 C C . LEU A 1 87 ? 194.501 177.778 228.645 1.00 158.01 87 LEU E C 1
ATOM 673 O O . LEU A 1 87 ? 193.969 177.224 227.680 1.00 188.24 87 LEU E O 1
ATOM 678 N N . VAL A 1 88 ? 195.785 178.110 228.677 1.00 164.37 88 VAL E N 1
ATOM 679 C CA . VAL A 1 88 ? 196.653 177.991 227.516 1.00 168.59 88 VAL E CA 1
ATOM 680 C C . VAL A 1 88 ? 197.853 177.137 227.885 1.00 187.45 88 VAL E C 1
ATOM 681 O O . VAL A 1 88 ? 198.686 177.549 228.700 1.00 178.83 88 VAL E O 1
ATOM 685 N N . ILE A 1 89 ? 197.961 175.971 227.266 1.00 190.38 89 ILE E N 1
ATOM 686 C CA . ILE A 1 89 ? 199.100 175.088 227.464 1.00 164.41 89 ILE E CA 1
ATOM 687 C C . ILE A 1 89 ? 199.810 175.013 226.126 1.00 170.92 89 ILE E C 1
ATOM 688 O O . ILE A 1 89 ? 199.353 174.320 225.213 1.00 183.48 89 ILE E O 1
ATOM 693 N N . PHE A 1 90 ? 200.926 175.725 226.000 1.00 154.34 90 PHE E N 1
ATOM 694 C CA . PHE A 1 90 ? 201.594 175.882 224.716 1.00 161.90 90 PHE E CA 1
ATOM 695 C C . PHE A 1 90 ? 203.091 175.655 224.852 1.00 169.81 90 PHE E C 1
ATOM 696 O O . PHE A 1 90 ? 203.748 176.295 225.681 1.00 188.75 90 PHE E O 1
ATOM 704 N N . GLU A 1 91 ? 203.625 174.765 224.014 1.00 170.18 91 GLU E N 1
ATOM 705 C CA . GLU A 1 91 ? 205.059 174.471 223.960 1.00 172.00 91 GLU E CA 1
ATOM 706 C C . GLU A 1 91 ? 205.597 174.032 225.315 1.00 174.86 91 GLU E C 1
ATOM 707 O O . GLU A 1 91 ? 206.691 174.423 225.725 1.00 173.67 91 GLU E O 1
ATOM 713 N N . MET A 1 92 ? 204.826 173.204 226.009 1.00 185.01 92 MET E N 1
ATOM 714 C CA . MET A 1 92 ? 205.250 172.627 227.279 1.00 194.59 92 MET E CA 1
ATOM 715 C C . MET A 1 92 ? 206.053 171.365 226.997 1.00 220.55 92 MET E C 1
ATOM 716 O O . MET A 1 92 ? 205.486 170.334 226.614 1.00 242.60 92 MET E O 1
ATOM 721 N N . THR A 1 93 ? 207.369 171.440 227.181 1.00 230.29 93 THR E N 1
ATOM 722 C CA . THR A 1 93 ? 208.210 170.264 227.037 1.00 238.00 93 THR E CA 1
ATOM 723 C C . THR A 1 93 ? 208.224 169.452 228.332 1.00 238.62 93 THR E C 1
ATOM 724 O O . THR A 1 93 ? 208.035 169.983 229.431 1.00 252.93 93 THR E O 1
ATOM 728 N N . ASN A 1 94 ? 208.416 168.140 228.178 1.00 197.76 94 ASN E N 1
ATOM 729 C CA . ASN A 1 94 ? 208.499 167.193 229.288 1.00 195.68 94 ASN E CA 1
ATOM 730 C C . ASN A 1 94 ? 207.159 167.023 229.987 1.00 210.53 94 ASN E C 1
ATOM 731 O O . ASN A 1 94 ? 207.027 166.204 230.901 1.00 220.53 94 ASN E O 1
ATOM 736 N N . LEU A 1 95 ? 206.157 167.777 229.559 1.00 219.89 95 LEU E N 1
ATOM 737 C CA . LEU A 1 95 ? 204.837 167.686 230.156 1.00 226.98 95 LEU E CA 1
ATOM 738 C C . LEU A 1 95 ? 204.120 166.464 229.603 1.00 220.91 95 LEU E C 1
ATOM 739 O O . LEU A 1 95 ? 204.070 166.259 228.387 1.00 217.04 95 LEU E O 1
ATOM 744 N N . LYS A 1 96 ? 203.571 165.649 230.497 1.00 213.14 96 LYS E N 1
ATOM 745 C CA . LYS A 1 96 ? 202.959 164.392 230.098 1.00 216.56 96 LYS E CA 1
ATOM 746 C C . LYS A 1 96 ? 201.444 164.381 230.203 1.00 221.99 96 LYS E C 1
ATOM 747 O O . LYS A 1 96 ? 200.790 163.727 229.389 1.00 252.12 96 LYS E O 1
ATOM 753 N N . ASP A 1 97 ? 200.872 165.096 231.166 1.00 214.18 97 ASP E N 1
ATOM 754 C CA . ASP A 1 97 ? 199.428 165.096 231.340 1.00 221.88 97 ASP E CA 1
ATOM 755 C C . ASP A 1 97 ? 199.017 166.339 232.108 1.00 212.81 97 ASP E C 1
ATOM 756 O O . ASP A 1 97 ? 199.818 166.947 232.819 1.00 181.87 97 ASP E O 1
ATOM 761 N N . ILE A 1 98 ? 197.745 166.702 231.963 1.00 212.11 98 ILE E N 1
ATOM 762 C CA . ILE A 1 98 ? 197.151 167.777 232.748 1.00 190.69 98 ILE E CA 1
ATOM 763 C C . ILE A 1 98 ? 196.698 167.159 234.068 1.00 200.94 98 ILE E C 1
ATOM 764 O O . ILE A 1 98 ? 195.626 166.557 234.153 1.00 182.81 98 ILE E O 1
ATOM 769 N N . GLY A 1 99 ? 197.518 167.305 235.104 1.00 206.06 99 GLY E N 1
ATOM 770 C CA . GLY A 1 99 ? 197.262 166.662 236.379 1.00 231.13 99 GLY E CA 1
ATOM 771 C C . GLY A 1 99 ? 196.277 167.392 237.266 1.00 248.20 99 GLY E C 1
ATOM 772 O O . GLY A 1 99 ? 196.265 167.201 238.485 1.00 258.58 99 GLY E O 1
ATOM 773 N N . LEU A 1 100 ? 195.445 168.240 236.667 1.00 248.76 100 LEU E N 1
ATOM 774 C CA . LEU A 1 100 ? 194.421 168.968 237.411 1.00 227.34 100 LEU E CA 1
ATOM 775 C C . LEU A 1 100 ? 193.220 168.051 237.630 1.00 239.34 100 LEU E C 1
ATOM 776 O O . LEU A 1 100 ? 192.154 168.197 237.031 1.00 251.00 100 LEU E O 1
ATOM 781 N N . TYR A 1 101 ? 193.412 167.083 238.521 1.00 239.06 101 TYR E N 1
ATOM 782 C CA . TYR A 1 101 ? 192.356 166.118 238.780 1.00 239.50 101 TYR E CA 1
ATOM 783 C C . TYR A 1 101 ? 191.249 166.667 239.667 1.00 239.78 101 TYR E C 1
ATOM 784 O O . TYR A 1 101 ? 190.216 166.007 239.820 1.00 248.43 101 TYR E O 1
ATOM 793 N N . ASN A 1 102 ? 191.425 167.847 240.242 1.00 216.22 102 ASN E N 1
ATOM 794 C CA . ASN A 1 102 ? 190.371 168.490 241.006 1.00 205.76 102 ASN E CA 1
ATOM 795 C C . ASN A 1 102 ? 189.678 169.598 240.228 1.00 185.59 102 ASN E C 1
ATOM 796 O O . ASN A 1 102 ? 188.751 170.223 240.753 1.00 183.43 102 ASN E O 1
ATOM 801 N N . LEU A 1 103 ? 190.105 169.852 238.997 1.00 176.27 103 LEU E N 1
ATOM 802 C CA . LEU A 1 103 ? 189.478 170.883 238.189 1.00 170.02 103 LEU E CA 1
ATOM 803 C C . LEU A 1 103 ? 188.021 170.525 237.946 1.00 183.76 103 LEU E C 1
ATOM 804 O O . LEU A 1 103 ? 187.712 169.423 237.484 1.00 218.97 103 LEU E O 1
ATOM 809 N N . ARG A 1 104 ? 187.125 171.449 238.269 1.00 180.99 104 ARG E N 1
ATOM 810 C CA . ARG A 1 104 ? 185.704 171.162 238.163 1.00 191.17 104 ARG E CA 1
ATOM 811 C C . ARG A 1 104 ? 184.983 172.079 237.192 1.00 208.42 104 ARG E C 1
ATOM 812 O O . ARG A 1 104 ? 184.280 171.591 236.299 1.00 217.52 104 ARG E O 1
ATOM 820 N N . ASN A 1 105 ? 185.136 173.396 237.324 1.00 221.95 105 ASN E N 1
ATOM 821 C CA . ASN A 1 105 ? 184.386 174.321 236.486 1.00 220.01 105 ASN E CA 1
ATOM 822 C C . ASN A 1 105 ? 185.305 175.413 235.967 1.00 198.95 105 ASN E C 1
ATOM 823 O O . ASN A 1 105 ? 186.052 176.022 236.737 1.00 213.64 105 ASN E O 1
ATOM 828 N N . ILE A 1 106 ? 185.250 175.644 234.663 1.00 194.00 106 ILE E N 1
ATOM 829 C CA . ILE A 1 106 ? 185.842 176.813 234.032 1.00 203.52 106 ILE E CA 1
ATOM 830 C C . ILE A 1 106 ? 184.702 177.631 233.456 1.00 214.94 106 ILE E C 1
ATOM 831 O O . ILE A 1 106 ? 183.967 177.158 232.582 1.00 226.86 106 ILE E O 1
ATOM 836 N N . THR A 1 107 ? 184.554 178.856 233.946 1.00 208.93 107 THR E N 1
ATOM 837 C CA . THR A 1 107 ? 183.284 179.547 233.790 1.00 208.05 107 THR E CA 1
ATOM 838 C C . THR A 1 107 ? 183.097 180.135 232.399 1.00 214.26 107 THR E C 1
ATOM 839 O O . THR A 1 107 ? 182.008 180.030 231.829 1.00 240.29 107 THR E O 1
ATOM 843 N N . ARG A 1 108 ? 184.118 180.777 231.844 1.00 186.44 108 ARG E N 1
ATOM 844 C CA . ARG A 1 108 ? 183.839 181.592 230.670 1.00 195.13 108 ARG E CA 1
ATOM 845 C C . ARG A 1 108 ? 184.523 181.145 229.381 1.00 210.86 108 ARG E C 1
ATOM 846 O O . ARG A 1 108 ? 183.847 180.783 228.413 1.00 197.08 108 ARG E O 1
ATOM 854 N N . GLY A 1 109 ? 185.850 181.133 229.362 1.00 217.94 109 GLY E N 1
ATOM 855 C CA . GLY A 1 109 ? 186.588 180.981 228.123 1.00 229.35 109 GLY E CA 1
ATOM 856 C C . GLY A 1 109 ? 186.731 179.543 227.667 1.00 245.38 109 GLY E C 1
ATOM 857 O O . GLY A 1 109 ? 186.237 178.596 228.277 1.00 259.87 109 GLY E O 1
ATOM 858 N N . ALA A 1 110 ? 187.449 179.385 226.561 1.00 240.24 110 ALA E N 1
ATOM 859 C CA . ALA A 1 110 ? 187.743 178.087 225.982 1.00 239.19 110 ALA E CA 1
ATOM 860 C C . ALA A 1 110 ? 189.162 177.666 226.362 1.00 223.09 110 ALA E C 1
ATOM 861 O O . ALA A 1 110 ? 189.831 178.318 227.168 1.00 224.59 110 ALA E O 1
ATOM 863 N N . ILE A 1 111 ? 189.631 176.564 225.774 1.00 209.86 111 ILE E N 1
ATOM 864 C CA . ILE A 1 111 ? 190.938 175.994 226.082 1.00 206.43 111 ILE E CA 1
ATOM 865 C C . ILE A 1 111 ? 191.752 175.888 224.802 1.00 196.97 111 ILE E C 1
ATOM 866 O O . ILE A 1 111 ? 191.214 175.569 223.737 1.00 210.59 111 ILE E O 1
ATOM 871 N N . ARG A 1 112 ? 193.051 176.154 224.907 1.00 187.93 112 ARG E N 1
ATOM 872 C CA . ARG A 1 112 ? 193.979 175.967 223.795 1.00 167.46 112 ARG E CA 1
ATOM 873 C C . ARG A 1 112 ? 195.231 175.262 224.311 1.00 166.57 112 ARG E C 1
ATOM 874 O O . ARG A 1 112 ? 196.065 175.868 224.991 1.00 171.63 112 ARG E O 1
ATOM 882 N N . ILE A 1 113 ? 195.351 173.979 223.993 1.00 185.44 113 ILE E N 1
ATOM 883 C CA . ILE A 1 113 ? 196.512 173.168 224.338 1.00 183.89 113 ILE E CA 1
ATOM 884 C C . ILE A 1 113 ? 197.207 172.812 223.034 1.00 184.24 113 ILE E C 1
ATOM 885 O O . ILE A 1 113 ? 196.627 172.132 222.177 1.00 191.89 113 ILE E O 1
ATOM 890 N N . GLU A 1 114 ? 198.447 173.266 222.875 1.00 171.38 114 GLU E N 1
ATOM 891 C CA . GLU A 1 114 ? 199.107 173.180 221.583 1.00 175.42 114 GLU E CA 1
ATOM 892 C C . GLU A 1 114 ? 200.595 172.909 221.741 1.00 171.34 114 GLU E C 1
ATOM 893 O O . GLU A 1 114 ? 201.241 173.432 222.652 1.00 167.14 114 GLU E O 1
ATOM 899 N N . LYS A 1 115 ? 201.127 172.092 220.832 1.00 175.11 115 LYS E N 1
ATOM 900 C CA . LYS A 1 115 ? 202.559 171.839 220.715 1.00 181.32 115 LYS E CA 1
ATOM 901 C C . LYS A 1 115 ? 203.135 171.284 222.017 1.00 190.57 115 LYS E C 1
ATOM 902 O O . LYS A 1 115 ? 204.007 171.876 222.651 1.00 169.25 115 LYS E O 1
ATOM 908 N N . ASN A 1 116 ? 202.613 170.128 222.413 1.00 222.35 116 ASN E N 1
ATOM 909 C CA . ASN A 1 116 ? 203.122 169.385 223.564 1.00 222.75 116 ASN E CA 1
ATOM 910 C C . ASN A 1 116 ? 203.311 167.945 223.108 1.00 233.56 116 ASN E C 1
ATOM 911 O O . ASN A 1 116 ? 202.396 167.122 223.193 1.00 244.70 116 ASN E O 1
ATOM 916 N N . ALA A 1 117 ? 204.515 167.650 222.622 1.00 236.12 117 ALA E N 1
ATOM 917 C CA . ALA A 1 117 ? 204.798 166.376 221.977 1.00 239.33 117 ALA E CA 1
ATOM 918 C C . ALA A 1 117 ? 204.761 165.194 222.934 1.00 252.20 117 ALA E C 1
ATOM 919 O O . ALA A 1 117 ? 204.772 164.051 222.470 1.00 278.03 117 ALA E O 1
ATOM 921 N N . ASP A 1 118 ? 204.730 165.432 224.243 1.00 237.77 118 ASP E N 1
ATOM 922 C CA . ASP A 1 118 ? 204.727 164.348 225.218 1.00 231.35 118 ASP E CA 1
ATOM 923 C C . ASP A 1 118 ? 203.460 164.328 226.057 1.00 231.43 118 ASP E C 1
ATOM 924 O O . ASP A 1 118 ? 203.393 163.596 227.052 1.00 221.43 118 ASP E O 1
ATOM 929 N N . LEU A 1 119 ? 202.448 165.093 225.676 1.00 255.45 119 LEU E N 1
ATOM 930 C CA . LEU A 1 119 ? 201.253 165.250 226.487 1.00 255.28 119 LEU E CA 1
ATOM 931 C C . LEU A 1 119 ? 200.250 164.156 226.149 1.00 256.25 119 LEU E C 1
ATOM 932 O O . LEU A 1 119 ? 199.877 163.985 224.985 1.00 263.97 119 LEU E O 1
ATOM 937 N N . CYS A 1 120 ? 199.816 163.426 227.163 1.00 239.76 120 CYS E N 1
ATOM 938 C CA . CYS A 1 120 ? 198.818 162.384 227.024 1.00 228.84 120 CYS E CA 1
ATOM 939 C C . CYS A 1 120 ? 197.535 162.799 227.738 1.00 224.15 120 CYS E C 1
ATOM 940 O O . CYS A 1 120 ? 197.405 163.931 228.219 1.00 211.36 120 CYS E O 1
ATOM 943 N N . TYR A 1 121 ? 196.583 161.868 227.798 1.00 248.41 121 TYR E N 1
ATOM 944 C CA . TYR A 1 121 ? 195.339 162.044 228.545 1.00 253.45 121 TYR E CA 1
ATOM 945 C C . TYR A 1 121 ? 194.564 163.266 228.069 1.00 250.78 121 TYR E C 1
ATOM 946 O O . TYR A 1 121 ? 193.992 164.012 228.866 1.00 210.25 121 TYR E O 1
ATOM 955 N N . LEU A 1 122 ? 194.543 163.477 226.757 1.00 267.26 122 LEU E N 1
ATOM 956 C CA . LEU A 1 122 ? 193.758 164.567 226.194 1.00 260.65 122 LEU E CA 1
ATOM 957 C C . LEU A 1 122 ? 192.319 164.139 225.942 1.00 243.99 122 LEU E C 1
ATOM 958 O O . LEU A 1 122 ? 191.381 164.848 226.319 1.00 213.92 122 LEU E O 1
ATOM 963 N N . SER A 1 123 ? 192.133 162.985 225.307 1.00 239.92 123 SER E N 1
ATOM 964 C CA . SER A 1 123 ? 190.795 162.472 225.049 1.00 237.84 123 SER E CA 1
ATOM 965 C C . SER A 1 123 ? 190.173 161.807 226.268 1.00 225.87 123 SER E C 1
ATOM 966 O O . SER A 1 123 ? 188.968 161.539 226.257 1.00 226.45 123 SER E O 1
ATOM 969 N N . THR A 1 124 ? 190.951 161.538 227.311 1.00 220.97 124 THR E N 1
ATOM 970 C CA . THR A 1 124 ? 190.416 160.929 228.521 1.00 230.10 124 THR E CA 1
ATOM 971 C C . THR A 1 124 ? 189.703 161.928 229.415 1.00 218.62 124 THR E C 1
ATOM 972 O O . THR A 1 124 ? 189.193 161.538 230.469 1.00 219.96 124 THR E O 1
ATOM 976 N N . VAL A 1 125 ? 189.661 163.199 229.033 1.00 222.48 125 VAL E N 1
ATOM 977 C CA . VAL A 1 125 ? 189.051 164.248 229.836 1.00 234.76 125 VAL E CA 1
ATOM 978 C C . VAL A 1 125 ? 187.796 164.721 229.124 1.00 208.78 125 VAL E C 1
ATOM 979 O O . VAL A 1 125 ? 187.857 165.166 227.971 1.00 208.91 125 VAL E O 1
ATOM 983 N N . ASP A 1 126 ? 186.660 164.635 229.810 1.00 210.16 126 ASP E N 1
ATOM 984 C CA . ASP A 1 126 ? 185.387 165.097 229.261 1.00 211.67 126 ASP E CA 1
ATOM 985 C C . ASP A 1 126 ? 185.259 166.578 229.581 1.00 230.63 126 ASP E C 1
ATOM 986 O O . ASP A 1 126 ? 184.757 166.973 230.634 1.00 235.49 126 ASP E O 1
ATOM 991 N N . TRP A 1 127 ? 185.717 167.412 228.652 1.00 242.45 127 TRP E N 1
ATOM 992 C CA . TRP A 1 127 ? 185.667 168.851 228.851 1.00 222.19 127 TRP E CA 1
ATOM 993 C C . TRP A 1 127 ? 184.253 169.401 228.786 1.00 220.88 127 TRP E C 1
ATOM 994 O O . TRP A 1 127 ? 184.046 170.569 229.125 1.00 218.87 127 TRP E O 1
ATOM 1005 N N . SER A 1 128 ? 183.278 168.591 228.377 1.00 244.49 128 SER E N 1
ATOM 1006 C CA . SER A 1 128 ? 181.905 169.063 228.278 1.00 233.05 128 SER E CA 1
ATOM 1007 C C . SER A 1 128 ? 181.256 169.276 229.638 1.00 208.38 128 SER E C 1
ATOM 1008 O O . SER A 1 128 ? 180.284 170.034 229.730 1.00 202.86 128 SER E O 1
ATOM 1011 N N . LEU A 1 129 ? 181.760 168.634 230.689 1.00 202.21 129 LEU E N 1
ATOM 1012 C CA . LEU A 1 129 ? 181.244 168.824 232.037 1.00 214.93 129 LEU E CA 1
ATOM 1013 C C . LEU A 1 129 ? 182.129 169.730 232.874 1.00 211.43 129 LEU E C 1
ATOM 1014 O O . LEU A 1 129 ? 181.798 170.013 234.028 1.00 197.44 129 LEU E O 1
ATOM 1019 N N . ILE A 1 130 ? 183.250 170.178 232.322 1.00 233.39 130 ILE E N 1
ATOM 1020 C CA . ILE A 1 130 ? 184.130 171.108 233.001 1.00 223.34 130 ILE E CA 1
ATOM 1021 C C . ILE A 1 130 ? 183.952 172.524 232.476 1.00 212.88 130 ILE E C 1
ATOM 1022 O O . ILE A 1 130 ? 184.048 173.488 233.236 1.00 229.55 130 ILE E O 1
ATOM 1027 N N . LEU A 1 131 ? 183.692 172.661 231.182 1.00 196.33 131 LEU E N 1
ATOM 1028 C CA . LEU A 1 131 ? 183.468 173.956 230.563 1.00 202.82 131 LEU E CA 1
ATOM 1029 C C . LEU A 1 131 ? 182.222 173.881 229.693 1.00 202.45 131 LEU E C 1
ATOM 1030 O O . LEU A 1 131 ? 181.613 172.821 229.530 1.00 202.37 131 LEU E O 1
ATOM 1035 N N . ASP A 1 132 ? 181.847 175.022 229.124 1.00 217.89 132 ASP E N 1
ATOM 1036 C CA . ASP A 1 132 ? 180.626 175.129 228.341 1.00 227.87 132 ASP E CA 1
ATOM 1037 C C . ASP A 1 132 ? 180.890 175.224 226.849 1.00 232.04 132 ASP E C 1
ATOM 1038 O O . ASP A 1 132 ? 180.321 174.455 226.070 1.00 260.63 132 ASP E O 1
ATOM 1043 N N . ALA A 1 133 ? 181.749 176.148 226.425 1.00 225.42 133 ALA E N 1
ATOM 1044 C CA . ALA A 1 133 ? 182.015 176.353 225.002 1.00 239.62 133 ALA E CA 1
ATOM 1045 C C . ALA A 1 133 ? 183.066 175.346 224.528 1.00 234.11 133 ALA E C 1
ATOM 1046 O O . ALA A 1 133 ? 184.194 175.683 224.163 1.00 215.82 133 ALA E O 1
ATOM 1048 N N . VAL A 1 134 ? 182.662 174.075 224.527 1.00 235.30 134 VAL E N 1
ATOM 1049 C CA . VAL A 1 134 ? 183.566 173.020 224.094 1.00 231.50 134 VAL E CA 1
ATOM 1050 C C . VAL A 1 134 ? 183.821 173.089 222.599 1.00 227.68 134 VAL E C 1
ATOM 1051 O O . VAL A 1 134 ? 184.848 172.593 222.122 1.00 209.44 134 VAL E O 1
ATOM 1055 N N . SER A 1 135 ? 182.914 173.710 221.847 1.00 237.90 135 SER E N 1
ATOM 1056 C CA . SER A 1 135 ? 183.083 173.801 220.403 1.00 254.49 135 SER E CA 1
ATOM 1057 C C . SER A 1 135 ? 184.244 174.712 220.027 1.00 259.79 135 SER E C 1
ATOM 1058 O O . SER A 1 135 ? 184.914 174.469 219.017 1.00 267.00 135 SER E O 1
ATOM 1061 N N . ASN A 1 136 ? 184.506 175.748 220.822 1.00 253.58 136 ASN E N 1
ATOM 1062 C CA . ASN A 1 136 ? 185.541 176.720 220.505 1.00 235.51 136 ASN E CA 1
ATOM 1063 C C . ASN A 1 136 ? 186.891 176.349 221.095 1.00 218.31 136 ASN E C 1
ATOM 1064 O O . ASN A 1 136 ? 187.774 177.207 221.184 1.00 205.58 136 ASN E O 1
ATOM 1069 N N . ASN A 1 137 ? 187.069 175.097 221.498 1.00 220.33 137 ASN E N 1
ATOM 1070 C CA . ASN A 1 137 ? 188.349 174.648 222.010 1.00 208.60 137 ASN E CA 1
ATOM 1071 C C . ASN A 1 137 ? 189.335 174.422 220.866 1.00 202.83 137 ASN E C 1
ATOM 1072 O O . ASN A 1 137 ? 188.971 174.405 219.687 1.00 214.78 137 ASN E O 1
ATOM 1077 N N . TYR A 1 138 ? 190.605 174.252 221.229 1.00 186.62 138 TYR E N 1
ATOM 1078 C CA . TYR A 1 138 ? 191.668 174.095 220.239 1.00 187.48 138 TYR E CA 1
ATOM 1079 C C . TYR A 1 138 ? 192.734 173.192 220.850 1.00 186.66 138 TYR E C 1
ATOM 1080 O O . TYR A 1 138 ? 193.560 173.652 221.644 1.00 192.39 138 TYR E O 1
ATOM 1089 N N . ILE A 1 139 ? 192.710 171.920 220.480 1.00 217.00 139 ILE E N 1
ATOM 1090 C CA . ILE A 1 139 ? 193.674 170.940 220.969 1.00 222.77 139 ILE E CA 1
ATOM 1091 C C . ILE A 1 139 ? 194.344 170.351 219.735 1.00 220.02 139 ILE E C 1
ATOM 1092 O O . ILE A 1 139 ? 193.872 169.369 219.154 1.00 200.15 139 ILE E O 1
ATOM 1097 N N . VAL A 1 140 ? 195.455 170.956 219.320 1.00 220.79 140 VAL E N 1
ATOM 1098 C CA . VAL A 1 140 ? 196.165 170.553 218.114 1.00 219.88 140 VAL E CA 1
ATOM 1099 C C . VAL A 1 140 ? 197.655 170.521 218.418 1.00 218.57 140 VAL E C 1
ATOM 1100 O O . VAL A 1 140 ? 198.158 171.301 219.230 1.00 225.83 140 VAL E O 1
ATOM 1104 N N . GLY A 1 141 ? 198.361 169.606 217.760 1.00 219.12 141 GLY E N 1
ATOM 1105 C CA . GLY A 1 141 ? 199.805 169.598 217.820 1.00 212.38 141 GLY E CA 1
ATOM 1106 C C . GLY A 1 141 ? 200.407 168.910 219.022 1.00 219.29 141 GLY E C 1
ATOM 1107 O O . GLY A 1 141 ? 201.618 169.019 219.235 1.00 201.09 141 GLY E O 1
ATOM 1108 N N . ASN A 1 142 ? 199.609 168.215 219.818 1.00 232.24 142 ASN E N 1
ATOM 1109 C CA . ASN A 1 142 ? 200.130 167.503 220.970 1.00 230.70 142 ASN E CA 1
ATOM 1110 C C . ASN A 1 142 ? 200.577 166.105 220.550 1.00 233.16 142 ASN E C 1
ATOM 1111 O O . ASN A 1 142 ? 200.647 165.778 219.363 1.00 224.22 142 ASN E O 1
ATOM 1116 N N . LYS A 1 143 ? 200.890 165.269 221.524 1.00 242.21 143 LYS E N 1
ATOM 1117 C CA . LYS A 1 143 ? 201.232 163.883 221.245 1.00 253.57 143 LYS E CA 1
ATOM 1118 C C . LYS A 1 143 ? 200.003 163.155 220.716 1.00 238.74 143 LYS E C 1
ATOM 1119 O O . LYS A 1 143 ? 198.942 163.209 221.354 1.00 216.15 143 LYS E O 1
ATOM 1125 N N . PRO A 1 144 ? 200.085 162.484 219.572 1.00 243.37 144 PRO E N 1
ATOM 1126 C CA . PRO A 1 144 ? 198.896 161.845 218.991 1.00 260.00 144 PRO E CA 1
ATOM 1127 C C . PRO A 1 144 ? 198.353 160.748 219.891 1.00 277.63 144 PRO E C 1
ATOM 1128 O O . PRO A 1 144 ? 199.112 159.920 220.425 1.00 273.71 144 PRO E O 1
ATOM 1132 N N . PRO A 1 145 ? 197.030 160.712 220.080 1.00 289.32 145 PRO E N 1
ATOM 1133 C CA . PRO A 1 145 ? 196.437 159.648 220.904 1.00 288.15 145 PRO E CA 1
ATOM 1134 C C . PRO A 1 145 ? 196.710 158.262 220.361 1.00 284.70 145 PRO E C 1
ATOM 1135 O O . PRO A 1 145 ? 196.825 157.307 221.139 1.00 282.90 145 PRO E O 1
ATOM 1139 N N . LYS A 1 146 ? 196.823 158.125 219.041 1.00 298.51 146 LYS E N 1
ATOM 1140 C CA . LYS A 1 146 ? 197.203 156.849 218.460 1.00 314.51 146 LYS E CA 1
ATOM 1141 C C . LYS A 1 146 ? 198.616 156.448 218.852 1.00 321.40 146 LYS E C 1
ATOM 1142 O O . LYS A 1 146 ? 198.936 155.256 218.834 1.00 338.77 146 LYS E O 1
ATOM 1148 N N . GLU A 1 147 ? 199.457 157.408 219.217 1.00 297.37 147 GLU E N 1
ATOM 1149 C CA . GLU A 1 147 ? 200.834 157.138 219.597 1.00 284.11 147 GLU E CA 1
ATOM 1150 C C . GLU A 1 147 ? 201.099 157.558 221.036 1.00 259.65 147 GLU E C 1
ATOM 1151 O O . GLU A 1 147 ? 202.217 157.941 221.389 1.00 248.68 147 GLU E O 1
ATOM 1157 N N . CYS A 1 148 ? 200.074 157.503 221.891 1.00 261.81 148 CYS E N 1
ATOM 1158 C CA . CYS A 1 148 ? 200.323 157.766 223.307 1.00 254.05 148 CYS E CA 1
ATOM 1159 C C . CYS A 1 148 ? 200.146 156.558 224.222 1.00 242.36 148 CYS E C 1
ATOM 1160 O O . CYS A 1 148 ? 201.118 156.106 224.836 1.00 241.17 148 CYS E O 1
ATOM 1163 N N . GLY A 1 149 ? 198.943 155.985 224.291 1.00 241.64 149 GLY E N 1
ATOM 1164 C CA . GLY A 1 149 ? 198.691 154.989 225.319 1.00 246.66 149 GLY E CA 1
ATOM 1165 C C . GLY A 1 149 ? 197.836 155.437 226.494 1.00 259.04 149 GLY E C 1
ATOM 1166 O O . GLY A 1 149 ? 198.200 155.201 227.650 1.00 241.67 149 GLY E O 1
ATOM 1167 N N . ASP A 1 150 ? 196.717 156.106 226.221 1.00 257.18 150 ASP E N 1
ATOM 1168 C CA . ASP A 1 150 ? 195.828 156.624 227.262 1.00 260.76 150 ASP E CA 1
ATOM 1169 C C . ASP A 1 150 ? 195.238 155.472 228.069 1.00 256.25 150 ASP E C 1
ATOM 1170 O O . ASP A 1 150 ? 194.300 154.806 227.628 1.00 260.21 150 ASP E O 1
ATOM 1175 N N . LEU A 1 151 ? 195.777 155.241 229.265 1.00 261.76 151 LEU E N 1
ATOM 1176 C CA . LEU A 1 151 ? 195.328 154.164 230.138 1.00 262.54 151 LEU E CA 1
ATOM 1177 C C . LEU A 1 151 ? 194.886 154.711 231.489 1.00 246.18 151 LEU E C 1
ATOM 1178 O O . LEU A 1 151 ? 195.544 155.584 232.065 1.00 239.80 151 LEU E O 1
ATOM 1183 N N . CYS A 1 152 ? 193.768 154.196 231.987 1.00 264.02 152 CYS E N 1
ATOM 1184 C CA . CYS A 1 152 ? 193.287 154.460 233.331 1.00 272.43 152 CYS E CA 1
ATOM 1185 C C . CYS A 1 152 ? 193.860 153.439 234.303 1.00 292.02 152 CYS E C 1
ATOM 1186 O O . CYS A 1 152 ? 194.304 152.362 233.895 1.00 287.22 152 CYS E O 1
ATOM 1189 N N . PRO A 1 153 ? 193.878 153.749 235.609 1.00 280.82 153 PRO E N 1
ATOM 1190 C CA . PRO A 1 153 ? 194.349 152.775 236.602 1.00 292.65 153 PRO E CA 1
ATOM 1191 C C . PRO A 1 153 ? 193.525 151.485 236.612 1.00 269.91 153 PRO E C 1
ATOM 1192 O O . PRO A 1 153 ? 193.986 150.464 236.098 1.00 270.21 153 PRO E O 1
ATOM 1196 N N . CYS A 1 162 ? 187.075 153.408 236.916 1.00 298.43 162 CYS E N 1
ATOM 1197 C CA . CYS A 1 162 ? 186.142 154.426 237.380 1.00 282.99 162 CYS E CA 1
ATOM 1198 C C . CYS A 1 162 ? 185.001 154.628 236.388 1.00 292.34 162 CYS E C 1
ATOM 1199 O O . CYS A 1 162 ? 184.630 153.705 235.663 1.00 321.45 162 CYS E O 1
ATOM 1202 N N . GLU A 1 163 ? 184.449 155.837 236.355 1.00 250.34 163 GLU E N 1
ATOM 1203 C CA . GLU A 1 163 ? 183.253 156.098 235.568 1.00 251.96 163 GLU E CA 1
ATOM 1204 C C . GLU A 1 163 ? 183.612 156.404 234.114 1.00 251.24 163 GLU E C 1
ATOM 1205 O O . GLU A 1 163 ? 184.783 156.515 233.737 1.00 249.07 163 GLU E O 1
ATOM 1211 N N . LYS A 1 164 ? 182.576 156.539 233.288 1.00 256.94 164 LYS E N 1
ATOM 1212 C CA . LYS A 1 164 ? 182.731 156.816 231.869 1.00 263.20 164 LYS E CA 1
ATOM 1213 C C . LYS A 1 164 ? 181.415 157.357 231.333 1.00 268.77 164 LYS E C 1
ATOM 1214 O O . LYS A 1 164 ? 180.360 157.197 231.955 1.00 267.52 164 LYS E O 1
ATOM 1220 N N . THR A 1 165 ? 181.487 157.991 230.169 1.00 276.88 165 THR E N 1
ATOM 1221 C CA . THR A 1 165 ? 180.299 158.514 229.505 1.00 288.05 165 THR E CA 1
ATOM 1222 C C . THR A 1 165 ? 180.601 158.652 228.019 1.00 286.74 165 THR E C 1
ATOM 1223 O O . THR A 1 165 ? 181.642 158.195 227.533 1.00 270.25 165 THR E O 1
ATOM 1227 N N . THR A 1 166 ? 179.693 159.298 227.297 1.00 298.12 166 THR E N 1
ATOM 1228 C CA . THR A 1 166 ? 179.817 159.454 225.855 1.00 292.86 166 THR E CA 1
ATOM 1229 C C . THR A 1 166 ? 180.694 160.659 225.549 1.00 272.45 166 THR E C 1
ATOM 1230 O O . THR A 1 166 ? 180.371 161.784 225.941 1.00 255.08 166 THR E O 1
ATOM 1234 N N . ILE A 1 167 ? 181.796 160.420 224.849 1.00 279.68 167 ILE E N 1
ATOM 1235 C CA . ILE A 1 167 ? 182.672 161.477 224.362 1.00 269.51 167 ILE E CA 1
ATOM 1236 C C . ILE A 1 167 ? 182.563 161.491 222.845 1.00 274.43 167 ILE E C 1
ATOM 1237 O O . ILE A 1 167 ? 182.937 160.515 222.181 1.00 254.29 167 ILE E O 1
ATOM 1242 N N . ASN A 1 168 ? 182.045 162.594 222.303 1.00 265.37 168 ASN E N 1
ATOM 1243 C CA . ASN A 1 168 ? 181.757 162.735 220.873 1.00 281.99 168 ASN E CA 1
ATOM 1244 C C . ASN A 1 168 ? 180.774 161.629 220.512 1.00 297.09 168 ASN E C 1
ATOM 1245 O O . ASN A 1 168 ? 179.644 161.642 221.033 1.00 299.78 168 ASN E O 1
ATOM 1250 N N . ASN A 1 169 ? 181.132 160.673 219.661 1.00 305.61 169 ASN E N 1
ATOM 1251 C CA . ASN A 1 169 ? 180.276 159.533 219.375 1.00 315.16 169 ASN E CA 1
ATOM 1252 C C . ASN A 1 169 ? 180.736 158.264 220.076 1.00 314.88 169 ASN E C 1
ATOM 1253 O O . ASN A 1 169 ? 180.110 157.214 219.902 1.00 325.99 169 ASN E O 1
ATOM 1258 N N . GLU A 1 170 ? 181.804 158.335 220.861 1.00 318.04 170 GLU E N 1
ATOM 1259 C CA . GLU A 1 170 ? 182.359 157.180 221.546 1.00 315.69 170 GLU E CA 1
ATOM 1260 C C . GLU A 1 170 ? 182.021 157.219 223.030 1.00 299.89 170 GLU E C 1
ATOM 1261 O O . GLU A 1 170 ? 181.710 158.270 223.595 1.00 301.28 170 GLU E O 1
ATOM 1267 N N . TYR A 1 171 ? 182.089 156.050 223.657 1.00 297.78 171 TYR E N 1
ATOM 1268 C CA . TYR A 1 171 ? 181.930 155.920 225.100 1.00 279.23 171 TYR E CA 1
ATOM 1269 C C . TYR A 1 171 ? 183.158 155.210 225.647 1.00 280.43 171 TYR E C 1
ATOM 1270 O O . TYR A 1 171 ? 183.447 154.075 225.255 1.00 280.26 171 TYR E O 1
ATOM 1279 N N . ASN A 1 172 ? 183.884 155.881 226.536 1.00 294.15 172 ASN E N 1
ATOM 1280 C CA . ASN A 1 172 ? 185.133 155.345 227.052 1.00 291.22 172 ASN E CA 1
ATOM 1281 C C . ASN A 1 172 ? 185.415 155.967 228.412 1.00 287.01 172 ASN E C 1
ATOM 1282 O O . ASN A 1 172 ? 184.796 156.957 228.809 1.00 253.83 172 ASN E O 1
ATOM 1287 N N . TYR A 1 173 ? 186.376 155.376 229.119 1.00 284.27 173 TYR E N 1
ATOM 1288 C CA . TYR A 1 173 ? 186.711 155.803 230.469 1.00 286.23 173 TYR E CA 1
ATOM 1289 C C . TYR A 1 173 ? 187.259 157.225 230.477 1.00 282.59 173 TYR E C 1
ATOM 1290 O O . TYR A 1 173 ? 187.704 157.762 229.457 1.00 276.07 173 TYR E O 1
ATOM 1299 N N . ARG A 1 174 ? 187.222 157.839 231.657 1.00 290.66 174 ARG E N 1
ATOM 1300 C CA . ARG A 1 174 ? 187.630 159.225 231.836 1.00 289.95 174 ARG E CA 1
ATOM 1301 C C . ARG A 1 174 ? 188.579 159.313 233.018 1.00 283.64 174 ARG E C 1
ATOM 1302 O O . ARG A 1 174 ? 188.184 159.032 234.155 1.00 292.68 174 ARG E O 1
ATOM 1310 N N . CYS A 1 175 ? 189.824 159.705 232.752 1.00 277.97 175 CYS E N 1
ATOM 1311 C CA . CYS A 1 175 ? 190.837 159.837 233.790 1.00 292.26 175 CYS E CA 1
ATOM 1312 C C . CYS A 1 175 ? 191.728 161.032 233.485 1.00 307.27 175 CYS E C 1
ATOM 1313 O O . CYS A 1 175 ? 192.029 161.320 232.324 1.00 325.08 175 CYS E O 1
ATOM 1316 N N . TRP A 1 176 ? 192.150 161.725 234.544 1.00 289.39 176 TRP E N 1
ATOM 1317 C CA . TRP A 1 176 ? 193.074 162.846 234.390 1.00 254.85 176 TRP E CA 1
ATOM 1318 C C . TRP A 1 176 ? 194.502 162.358 234.194 1.00 227.51 176 TRP E C 1
ATOM 1319 O O . TRP A 1 176 ? 195.184 162.769 233.250 1.00 204.76 176 TRP E O 1
ATOM 1330 N N . THR A 1 177 ? 194.967 161.486 235.082 1.00 267.82 177 THR E N 1
ATOM 1331 C CA . THR A 1 177 ? 196.316 160.945 234.998 1.00 259.02 177 THR E CA 1
ATOM 1332 C C . THR A 1 177 ? 196.283 159.432 235.142 1.00 277.29 177 THR E C 1
ATOM 1333 O O . THR A 1 177 ? 195.212 158.820 235.077 1.00 219.63 177 THR E O 1
ATOM 1337 N N . THR A 1 178 ? 197.448 158.821 235.331 1.00 287.55 178 THR E N 1
ATOM 1338 C CA . THR A 1 178 ? 197.541 157.374 235.480 1.00 297.43 178 THR E CA 1
ATOM 1339 C C . THR A 1 178 ? 197.229 156.899 236.890 1.00 302.15 178 THR E C 1
ATOM 1340 O O . THR A 1 178 ? 197.291 155.690 237.144 1.00 315.36 178 THR E O 1
ATOM 1344 N N . ASN A 1 179 ? 196.911 157.805 237.812 1.00 292.06 179 ASN E N 1
ATOM 1345 C CA . ASN A 1 179 ? 196.613 157.417 239.184 1.00 278.10 179 ASN E CA 1
ATOM 1346 C C . ASN A 1 179 ? 195.273 157.976 239.641 1.00 253.56 179 ASN E C 1
ATOM 1347 O O . ASN A 1 179 ? 194.597 157.371 240.479 1.00 226.94 179 ASN E O 1
ATOM 1352 N N . ARG A 1 180 ? 194.878 159.122 239.094 1.00 264.86 180 ARG E N 1
ATOM 1353 C CA . ARG A 1 180 ? 193.634 159.783 239.458 1.00 253.46 180 ARG E CA 1
ATOM 1354 C C . ARG A 1 180 ? 192.660 159.754 238.288 1.00 258.53 180 ARG E C 1
ATOM 1355 O O . ARG A 1 180 ? 193.051 159.968 237.135 1.00 252.76 180 ARG E O 1
ATOM 1363 N N . CYS A 1 181 ? 191.393 159.490 238.591 1.00 275.94 181 CYS E N 1
ATOM 1364 C CA . CYS A 1 181 ? 190.333 159.505 237.599 1.00 296.29 181 CYS E CA 1
ATOM 1365 C C . CYS A 1 181 ? 189.736 160.905 237.492 1.00 306.13 181 CYS E C 1
ATOM 1366 O O . CYS A 1 181 ? 190.133 161.837 238.194 1.00 313.26 181 CYS E O 1
ATOM 1369 N N . GLN A 1 182 ? 188.764 161.056 236.599 1.00 301.85 182 GLN E N 1
ATOM 1370 C CA . GLN A 1 182 ? 188.020 162.300 236.466 1.00 293.95 182 GLN E CA 1
ATOM 1371 C C . GLN A 1 182 ? 186.781 162.226 237.350 1.00 289.27 182 GLN E C 1
ATOM 1372 O O . GLN A 1 182 ? 185.880 161.416 237.101 1.00 299.38 182 GLN E O 1
ATOM 1378 N N . LYS A 1 183 ? 186.737 163.066 238.381 1.00 257.84 183 LYS E N 1
ATOM 1379 C CA . LYS A 1 183 ? 185.676 162.988 239.376 1.00 238.28 183 LYS E CA 1
ATOM 1380 C C . LYS A 1 183 ? 184.401 163.623 238.841 1.00 232.40 183 LYS E C 1
ATOM 1381 O O . LYS A 1 183 ? 184.438 164.651 238.158 1.00 253.86 183 LYS E O 1
ATOM 1387 N N . MET A 1 184 ? 183.267 163.005 239.155 1.00 220.61 184 MET E N 1
ATOM 1388 C CA . MET A 1 184 ? 181.981 163.467 238.663 1.00 231.34 184 MET E CA 1
ATOM 1389 C C . MET A 1 184 ? 180.948 163.373 239.778 1.00 239.10 184 MET E C 1
ATOM 1390 O O . MET A 1 184 ? 181.077 162.572 240.706 1.00 236.80 184 MET E O 1
ATOM 1395 N N . CYS A 1 185 ? 179.894 164.232 239.675 1.00 257.04 185 CYS E N 1
ATOM 1396 C CA . CYS A 1 185 ? 178.771 164.273 240.599 1.00 270.00 185 CYS E CA 1
ATOM 1397 C C . CYS A 1 185 ? 177.636 163.378 240.113 1.00 256.47 185 CYS E C 1
ATOM 1398 O O . CYS A 1 185 ? 177.469 163.172 238.906 1.00 235.72 185 CYS E O 1
ATOM 1401 N N . PRO A 1 186 ? 176.839 162.838 241.030 1.00 254.67 186 PRO E N 1
ATOM 1402 C CA . PRO A 1 186 ? 175.731 161.968 240.627 1.00 265.48 186 PRO E CA 1
ATOM 1403 C C . PRO A 1 186 ? 174.643 162.755 239.915 1.00 262.73 186 PRO E C 1
ATOM 1404 O O . PRO A 1 186 ? 174.586 163.986 239.956 1.00 258.50 186 PRO E O 1
ATOM 1408 N N . SER A 1 187 ? 173.761 162.010 239.246 1.00 274.89 187 SER E N 1
ATOM 1409 C CA . SER A 1 187 ? 172.657 162.617 238.514 1.00 274.44 187 SER E CA 1
ATOM 1410 C C . SER A 1 187 ? 171.602 163.223 239.429 1.00 288.68 187 SER E C 1
ATOM 1411 O O . SER A 1 187 ? 170.727 163.945 238.941 1.00 292.63 187 SER E O 1
ATOM 1413 N N . THR A 1 188 ? 171.657 162.944 240.733 1.00 278.74 188 THR E N 1
ATOM 1414 C CA . THR A 1 188 ? 170.665 163.500 241.646 1.00 246.25 188 THR E CA 1
ATOM 1415 C C . THR A 1 188 ? 170.887 164.989 241.887 1.00 245.22 188 THR E C 1
ATOM 1416 O O . THR A 1 188 ? 169.920 165.731 242.090 1.00 262.34 188 THR E O 1
ATOM 1418 N N . CYS A 1 189 ? 172.136 165.442 241.865 1.00 262.76 189 CYS E N 1
ATOM 1419 C CA . CYS A 1 189 ? 172.438 166.843 242.126 1.00 239.22 189 CYS E CA 1
ATOM 1420 C C . CYS A 1 189 ? 172.073 167.718 240.933 1.00 213.52 189 CYS E C 1
ATOM 1421 O O . CYS A 1 189 ? 172.644 167.580 239.851 1.00 214.05 189 CYS E O 1
ATOM 1424 N N . ALA A 1 193 ? 177.590 169.964 241.542 1.00 191.73 193 ALA E N 1
ATOM 1425 C CA . ALA A 1 193 ? 177.886 170.492 242.869 1.00 213.35 193 ALA E CA 1
ATOM 1426 C C . ALA A 1 193 ? 177.715 169.413 243.928 1.00 235.24 193 ALA E C 1
ATOM 1427 O O . ALA A 1 193 ? 176.643 169.272 244.514 1.00 231.17 193 ALA E O 1
ATOM 1429 N N . CYS A 1 194 ? 178.780 168.653 244.172 1.00 282.76 194 CYS E N 1
ATOM 1430 C CA . CYS A 1 194 ? 178.753 167.567 245.140 1.00 309.48 194 CYS E CA 1
ATOM 1431 C C . CYS A 1 194 ? 180.053 167.565 245.933 1.00 301.67 194 CYS E C 1
ATOM 1432 O O . CYS A 1 194 ? 181.016 168.261 245.597 1.00 291.63 194 CYS E O 1
ATOM 1435 N N . THR A 1 195 ? 180.064 166.779 247.008 1.00 300.65 195 THR E N 1
ATOM 1436 C CA . THR A 1 195 ? 181.254 166.610 247.834 1.00 292.27 195 THR E CA 1
ATOM 1437 C C . THR A 1 195 ? 182.153 165.524 247.262 1.00 289.12 195 THR E C 1
ATOM 1438 O O . THR A 1 195 ? 181.982 165.103 246.114 1.00 293.15 195 THR E O 1
ATOM 1442 N N . GLU A 1 196 ? 183.125 165.079 248.061 1.00 283.37 196 GLU E N 1
ATOM 1443 C CA . GLU A 1 196 ? 184.052 164.052 247.604 1.00 282.28 196 GLU E CA 1
ATOM 1444 C C . GLU A 1 196 ? 183.326 162.770 247.214 1.00 277.75 196 GLU E C 1
ATOM 1445 O O . GLU A 1 196 ? 183.669 162.140 246.208 1.00 273.93 196 GLU E O 1
ATOM 1451 N N . ASN A 1 197 ? 182.312 162.369 247.984 1.00 263.20 197 ASN E N 1
ATOM 1452 C CA . ASN A 1 197 ? 181.609 161.111 247.716 1.00 278.91 197 ASN E CA 1
ATOM 1453 C C . ASN A 1 197 ? 180.110 161.286 247.952 1.00 286.64 197 ASN E C 1
ATOM 1454 O O . ASN A 1 197 ? 179.619 161.098 249.068 1.00 302.29 197 ASN E O 1
ATOM 1459 N N . ASN A 1 198 ? 179.393 161.628 246.880 1.00 283.75 198 ASN E N 1
ATOM 1460 C CA . ASN A 1 198 ? 177.944 161.449 246.776 1.00 286.07 198 ASN E CA 1
ATOM 1461 C C . ASN A 1 198 ? 177.189 162.175 247.896 1.00 281.97 198 ASN E C 1
ATOM 1462 O O . ASN A 1 198 ? 176.542 161.570 248.751 1.00 291.44 198 ASN E O 1
ATOM 1467 N N . GLU A 1 199 ? 177.304 163.501 247.869 1.00 265.07 199 GLU E N 1
ATOM 1468 C CA . GLU A 1 199 ? 176.423 164.359 248.659 1.00 269.25 199 GLU E CA 1
ATOM 1469 C C . GLU A 1 199 ? 176.412 165.734 248.015 1.00 251.12 199 GLU E C 1
ATOM 1470 O O . GLU A 1 199 ? 177.462 166.378 247.920 1.00 236.22 199 GLU E O 1
ATOM 1476 N N . CYS A 1 200 ? 175.237 166.178 247.578 1.00 252.85 200 CYS E N 1
ATOM 1477 C CA . CYS A 1 200 ? 175.148 167.388 246.774 1.00 257.80 200 CYS E CA 1
ATOM 1478 C C . CYS A 1 200 ? 175.528 168.620 247.585 1.00 258.08 200 CYS E C 1
ATOM 1479 O O . CYS A 1 200 ? 175.221 168.726 248.776 1.00 258.74 200 CYS E O 1
ATOM 1482 N N . CYS A 1 201 ? 176.205 169.551 246.922 1.00 258.88 201 CYS E N 1
ATOM 1483 C CA . CYS A 1 201 ? 176.657 170.786 247.538 1.00 246.09 201 CYS E CA 1
ATOM 1484 C C . CYS A 1 201 ? 175.498 171.773 247.681 1.00 256.88 201 CYS E C 1
ATOM 1485 O O . CYS A 1 201 ? 174.338 171.469 247.388 1.00 264.00 201 CYS E O 1
ATOM 1488 N N . HIS A 1 202 ? 175.829 172.976 248.139 1.00 256.65 202 HIS E N 1
ATOM 1489 C CA . HIS A 1 202 ? 174.869 174.061 248.175 1.00 251.78 202 HIS E CA 1
ATOM 1490 C C . HIS A 1 202 ? 174.625 174.585 246.762 1.00 242.95 202 HIS E C 1
ATOM 1491 O O . HIS A 1 202 ? 175.514 174.521 245.908 1.00 238.01 202 HIS E O 1
ATOM 1498 N N . PRO A 1 203 ? 173.424 175.093 246.479 1.00 231.41 203 PRO E N 1
ATOM 1499 C CA . PRO A 1 203 ? 173.185 175.676 245.147 1.00 220.20 203 PRO E CA 1
ATOM 1500 C C . PRO A 1 203 ? 174.124 176.821 244.810 1.00 216.62 203 PRO E C 1
ATOM 1501 O O . PRO A 1 203 ? 174.545 176.946 243.654 1.00 188.64 203 PRO E O 1
ATOM 1505 N N . GLU A 1 204 ? 174.479 177.652 245.786 1.00 240.46 204 GLU E N 1
ATOM 1506 C CA . GLU A 1 204 ? 175.416 178.741 245.545 1.00 237.69 204 GLU E CA 1
ATOM 1507 C C . GLU A 1 204 ? 176.865 178.287 245.569 1.00 230.43 204 GLU E C 1
ATOM 1508 O O . GLU A 1 204 ? 177.763 179.120 245.418 1.00 213.44 204 GLU E O 1
ATOM 1514 N N . CYS A 1 205 ? 177.110 176.999 245.754 1.00 234.48 205 CYS E N 1
ATOM 1515 C CA . CYS A 1 205 ? 178.455 176.460 245.824 1.00 222.43 205 CYS E CA 1
ATOM 1516 C C . CYS A 1 205 ? 178.964 176.122 244.424 1.00 214.50 205 CYS E C 1
ATOM 1517 O O . CYS A 1 205 ? 178.230 176.186 243.436 1.00 224.05 205 CYS E O 1
ATOM 1520 N N . LEU A 1 206 ? 180.241 175.749 244.348 1.00 218.85 206 LEU E N 1
ATOM 1521 C CA . LEU A 1 206 ? 180.851 175.419 243.068 1.00 243.58 206 LEU E CA 1
ATOM 1522 C C . LEU A 1 206 ? 182.088 174.570 243.302 1.00 246.27 206 LEU E C 1
ATOM 1523 O O . LEU A 1 206 ? 182.947 174.937 244.109 1.00 252.48 206 LEU E O 1
ATOM 1528 N N . GLY A 1 207 ? 182.176 173.456 242.597 1.00 242.05 207 GLY E N 1
ATOM 1529 C CA . GLY A 1 207 ? 183.358 172.596 242.667 1.00 243.13 207 GLY E CA 1
ATOM 1530 C C . GLY A 1 207 ? 183.182 171.471 243.689 1.00 256.91 207 GLY E C 1
ATOM 1531 O O . GLY A 1 207 ? 182.387 170.565 243.478 1.00 262.95 207 GLY E O 1
ATOM 1532 N N . SER A 1 208 ? 183.936 171.545 244.778 1.00 260.38 208 SER E N 1
ATOM 1533 C CA . SER A 1 208 ? 183.864 170.564 245.846 1.00 268.06 208 SER E CA 1
ATOM 1534 C C . SER A 1 208 ? 183.241 171.194 247.084 1.00 250.07 208 SER E C 1
ATOM 1535 O O . SER A 1 208 ? 182.831 172.357 247.082 1.00 241.51 208 SER E O 1
ATOM 1538 N N . CYS A 1 209 ? 183.184 170.410 248.156 1.00 239.80 209 CYS E N 1
ATOM 1539 C CA . CYS A 1 209 ? 182.589 170.885 249.396 1.00 226.95 209 CYS E CA 1
ATOM 1540 C C . CYS A 1 209 ? 183.337 170.312 250.585 1.00 233.07 209 CYS E C 1
ATOM 1541 O O . CYS A 1 209 ? 183.500 169.093 250.692 1.00 238.07 209 CYS E O 1
ATOM 1544 N N . SER A 1 210 ? 183.793 171.200 251.472 1.00 240.57 210 SER E N 1
ATOM 1545 C CA . SER A 1 210 ? 184.324 170.753 252.754 1.00 241.36 210 SER E CA 1
ATOM 1546 C C . SER A 1 210 ? 183.231 170.122 253.605 1.00 254.67 210 SER E C 1
ATOM 1547 O O . SER A 1 210 ? 183.499 169.191 254.374 1.00 242.95 210 SER E O 1
ATOM 1550 N N . ALA A 1 211 ? 182.003 170.617 253.482 1.00 252.67 211 ALA E N 1
ATOM 1551 C CA . ALA A 1 211 ? 180.830 170.036 254.113 1.00 243.42 211 ALA E CA 1
ATOM 1552 C C . ALA A 1 211 ? 179.670 170.190 253.149 1.00 240.82 211 ALA E C 1
ATOM 1553 O O . ALA A 1 211 ? 179.648 171.143 252.360 1.00 246.17 211 ALA E O 1
ATOM 1555 N N . PRO A 1 212 ? 178.702 169.278 253.172 1.00 246.43 212 PRO E N 1
ATOM 1556 C CA . PRO A 1 212 ? 177.612 169.344 252.192 1.00 256.85 212 PRO E CA 1
ATOM 1557 C C . PRO A 1 212 ? 176.675 170.516 252.447 1.00 283.94 212 PRO E C 1
ATOM 1558 O O . PRO A 1 212 ? 176.353 170.841 253.593 1.00 297.22 212 PRO E O 1
ATOM 1562 N N . ASP A 1 213 ? 176.228 171.128 251.351 1.00 302.39 213 ASP E N 1
ATOM 1563 C CA . ASP A 1 213 ? 175.214 172.187 251.317 1.00 305.26 213 ASP E CA 1
ATOM 1564 C C . ASP A 1 213 ? 175.365 173.185 252.467 1.00 293.81 213 ASP E C 1
ATOM 1565 O O . ASP A 1 213 ? 174.449 173.427 253.252 1.00 294.26 213 ASP E O 1
ATOM 1570 N N . ASN A 1 214 ? 176.549 173.781 252.543 1.00 270.37 214 ASN E N 1
ATOM 1571 C CA . ASN A 1 214 ? 176.815 174.843 253.502 1.00 253.09 214 ASN E CA 1
ATOM 1572 C C . ASN A 1 214 ? 177.504 175.990 252.783 1.00 236.44 214 ASN E C 1
ATOM 1573 O O . ASN A 1 214 ? 178.299 175.768 251.867 1.00 231.80 214 ASN E O 1
ATOM 1578 N N . ASP A 1 215 ? 177.190 177.219 253.197 1.00 229.27 215 ASP E N 1
ATOM 1579 C CA . ASP A 1 215 ? 177.779 178.388 252.548 1.00 206.67 215 ASP E CA 1
ATOM 1580 C C . ASP A 1 215 ? 179.230 178.597 252.971 1.00 205.92 215 ASP E C 1
ATOM 1581 O O . ASP A 1 215 ? 180.055 179.055 252.172 1.00 197.42 215 ASP E O 1
ATOM 1586 N N . THR A 1 216 ? 179.555 178.288 254.225 1.00 220.55 216 THR E N 1
ATOM 1587 C CA . THR A 1 216 ? 180.893 178.510 254.762 1.00 238.08 216 THR E CA 1
ATOM 1588 C C . THR A 1 216 ? 181.831 177.326 254.553 1.00 237.30 216 THR E C 1
ATOM 1589 O O . THR A 1 216 ? 182.928 177.325 255.121 1.00 231.71 216 THR E O 1
ATOM 1593 N N . ALA A 1 217 ? 181.433 176.330 253.762 1.00 252.39 217 ALA E N 1
ATOM 1594 C CA . ALA A 1 217 ? 182.220 175.115 253.554 1.00 265.57 217 ALA E CA 1
ATOM 1595 C C . ALA A 1 217 ? 182.343 174.831 252.057 1.00 264.31 217 ALA E C 1
ATOM 1596 O O . ALA A 1 217 ? 182.133 173.712 251.586 1.00 264.69 217 ALA E O 1
ATOM 1598 N N . CYS A 1 218 ? 182.680 175.865 251.295 1.00 260.33 218 CYS E N 1
ATOM 1599 C CA . CYS A 1 218 ? 182.744 175.766 249.847 1.00 256.09 218 CYS E CA 1
ATOM 1600 C C . CYS A 1 218 ? 184.138 176.127 249.368 1.00 248.92 218 CYS E C 1
ATOM 1601 O O . CYS A 1 218 ? 184.705 177.139 249.790 1.00 270.85 218 CYS E O 1
ATOM 1604 N N . VAL A 1 219 ? 184.684 175.288 248.490 1.00 226.88 219 VAL E N 1
ATOM 1605 C CA . VAL A 1 219 ? 185.988 175.569 247.907 1.00 227.83 219 VAL E CA 1
ATOM 1606 C C . VAL A 1 219 ? 185.928 176.834 247.068 1.00 233.04 219 VAL E C 1
ATOM 1607 O O . VAL A 1 219 ? 186.823 177.686 247.139 1.00 243.15 219 VAL E O 1
ATOM 1611 N N . ALA A 1 220 ? 184.873 176.987 246.277 1.00 240.28 220 ALA E N 1
ATOM 1612 C CA . ALA A 1 220 ? 184.717 178.144 245.410 1.00 231.42 220 ALA E CA 1
ATOM 1613 C C . ALA A 1 220 ? 183.243 178.478 245.296 1.00 221.64 220 ALA E C 1
ATOM 1614 O O . ALA A 1 220 ? 182.410 177.590 245.100 1.00 229.46 220 ALA E O 1
ATOM 1616 N N . CYS A 1 221 ? 182.932 179.759 245.402 1.00 190.75 221 CYS E N 1
ATOM 1617 C CA . CYS A 1 221 ? 181.557 180.213 245.322 1.00 200.34 221 CYS E CA 1
ATOM 1618 C C . CYS A 1 221 ? 181.190 180.537 243.883 1.00 210.82 221 CYS E C 1
ATOM 1619 O O . CYS A 1 221 ? 181.980 181.133 243.150 1.00 215.65 221 CYS E O 1
ATOM 1622 N N . ARG A 1 222 ? 179.992 180.126 243.479 1.00 211.21 222 ARG E N 1
ATOM 1623 C CA . ARG A 1 222 ? 179.434 180.665 242.253 1.00 216.48 222 ARG E CA 1
ATOM 1624 C C . ARG A 1 222 ? 178.841 182.040 242.530 1.00 224.87 222 ARG E C 1
ATOM 1625 O O . ARG A 1 222 ? 178.594 182.416 243.679 1.00 246.68 222 ARG E O 1
ATOM 1633 N N . HIS A 1 223 ? 178.634 182.800 241.458 1.00 220.99 223 HIS E N 1
ATOM 1634 C CA . HIS A 1 223 ? 178.208 184.189 241.568 1.00 233.67 223 HIS E CA 1
ATOM 1635 C C . HIS A 1 223 ? 179.205 184.989 242.392 1.00 218.72 223 HIS E C 1
ATOM 1636 O O . HIS A 1 223 ? 180.275 185.347 241.895 1.00 215.55 223 HIS E O 1
ATOM 1643 N N . TYR A 1 224 ? 178.877 185.287 243.640 1.00 202.24 224 TYR E N 1
ATOM 1644 C CA . TYR A 1 224 ? 179.729 186.153 244.430 1.00 190.68 224 TYR E CA 1
ATOM 1645 C C . TYR A 1 224 ? 179.962 185.570 245.810 1.00 186.70 224 TYR E C 1
ATOM 1646 O O . TYR A 1 224 ? 179.287 184.633 246.242 1.00 206.01 224 TYR E O 1
ATOM 1655 N N . TYR A 1 225 ? 180.941 186.145 246.501 1.00 168.78 225 TYR E N 1
ATOM 1656 C CA . TYR A 1 225 ? 181.418 185.638 247.777 1.00 181.14 225 TYR E CA 1
ATOM 1657 C C . TYR A 1 225 ? 181.699 186.796 248.718 1.00 186.20 225 TYR E C 1
ATOM 1658 O O . TYR A 1 225 ? 182.279 187.808 248.311 1.00 194.54 225 TYR E O 1
ATOM 1667 N N . TYR A 1 226 ? 181.306 186.636 249.980 1.00 200.50 226 TYR E N 1
ATOM 1668 C CA . TYR A 1 226 ? 181.464 187.700 250.965 1.00 206.15 226 TYR E CA 1
ATOM 1669 C C . TYR A 1 226 ? 181.420 187.108 252.362 1.00 198.61 226 TYR E C 1
ATOM 1670 O O . TYR A 1 226 ? 180.461 186.414 252.711 1.00 193.73 226 TYR E O 1
ATOM 1679 N N . ALA A 1 227 ? 182.453 187.398 253.154 1.00 201.80 227 ALA E N 1
ATOM 1680 C CA . ALA A 1 227 ? 182.509 186.995 254.557 1.00 210.04 227 ALA E CA 1
ATOM 1681 C C . ALA A 1 227 ? 182.315 185.488 254.714 1.00 184.82 227 ALA E C 1
ATOM 1682 O O . ALA A 1 227 ? 181.578 185.026 255.586 1.00 168.28 227 ALA E O 1
ATOM 1684 N N . GLY A 1 228 ? 182.970 184.715 253.851 1.00 180.35 228 GLY E N 1
ATOM 1685 C CA . GLY A 1 228 ? 182.898 183.271 253.949 1.00 178.83 228 GLY E CA 1
ATOM 1686 C C . GLY A 1 228 ? 181.596 182.664 253.489 1.00 182.72 228 GLY E C 1
ATOM 1687 O O . GLY A 1 228 ? 181.350 181.486 253.756 1.00 180.11 228 GLY E O 1
ATOM 1688 N N . VAL A 1 229 ? 180.756 183.428 252.801 1.00 197.03 229 VAL E N 1
ATOM 1689 C CA . VAL A 1 229 ? 179.430 182.978 252.409 1.00 198.08 229 VAL E CA 1
ATOM 1690 C C . VAL A 1 229 ? 179.269 183.147 250.910 1.00 200.37 229 VAL E C 1
ATOM 1691 O O . VAL A 1 229 ? 179.632 184.186 250.347 1.00 217.36 229 VAL E O 1
ATOM 1695 N N . CYS A 1 230 ? 178.716 182.125 250.268 1.00 191.92 230 CYS E N 1
ATOM 1696 C CA . CYS A 1 230 ? 178.417 182.188 248.842 1.00 192.57 230 CYS E CA 1
ATOM 1697 C C . CYS A 1 230 ? 177.079 182.892 248.669 1.00 192.50 230 CYS E C 1
ATOM 1698 O O . CYS A 1 230 ? 176.018 182.278 248.791 1.00 163.69 230 CYS E O 1
ATOM 1701 N N . VAL A 1 231 ? 177.128 184.187 248.380 1.00 239.37 231 VAL E N 1
ATOM 1702 C CA . VAL A 1 231 ? 175.919 184.996 248.256 1.00 255.10 231 VAL E CA 1
ATOM 1703 C C . VAL A 1 231 ? 175.633 185.241 246.778 1.00 248.37 231 VAL E C 1
ATOM 1704 O O . VAL A 1 231 ? 176.573 185.425 245.988 1.00 246.25 231 VAL E O 1
ATOM 1708 N N . PRO A 1 232 ? 174.367 185.203 246.341 1.00 219.29 232 PRO E N 1
ATOM 1709 C CA . PRO A 1 232 ? 174.064 185.477 244.928 1.00 221.46 232 PRO E CA 1
ATOM 1710 C C . PRO A 1 232 ? 174.395 186.898 244.501 1.00 234.92 232 PRO E C 1
ATOM 1711 O O . PRO A 1 232 ? 175.169 187.105 243.562 1.00 223.92 232 PRO E O 1
ATOM 1715 N N . ALA A 1 233 ? 173.822 187.882 245.183 1.00 282.57 233 ALA E N 1
ATOM 1716 C CA . ALA A 1 233 ? 174.102 189.285 244.926 1.00 296.00 233 ALA E CA 1
ATOM 1717 C C . ALA A 1 233 ? 174.735 189.906 246.161 1.00 285.37 233 ALA E C 1
ATOM 1718 O O . ALA A 1 233 ? 174.488 189.464 247.287 1.00 296.34 233 ALA E O 1
ATOM 1720 N N . CYS A 1 234 ? 175.549 190.935 245.944 1.00 237.75 234 CYS E N 1
ATOM 1721 C CA . CYS A 1 234 ? 176.312 191.514 247.038 1.00 207.83 234 CYS E CA 1
ATOM 1722 C C . CYS A 1 234 ? 175.375 192.106 248.090 1.00 196.14 234 CYS E C 1
ATOM 1723 O O . CYS A 1 234 ? 174.282 192.582 247.765 1.00 191.71 234 CYS E O 1
ATOM 1726 N N . PRO A 1 235 ? 175.767 192.060 249.360 1.00 200.13 235 PRO E N 1
ATOM 1727 C CA . PRO A 1 235 ? 175.004 192.737 250.407 1.00 201.97 235 PRO E CA 1
ATOM 1728 C C . PRO A 1 235 ? 174.789 194.200 250.069 1.00 213.82 235 PRO E C 1
ATOM 1729 O O . PRO A 1 235 ? 175.505 194.762 249.227 1.00 222.01 235 PRO E O 1
ATOM 1733 N N . PRO A 1 236 ? 173.812 194.852 250.707 1.00 222.29 236 PRO E N 1
ATOM 1734 C CA . PRO A 1 236 ? 173.453 196.219 250.291 1.00 232.70 236 PRO E CA 1
ATOM 1735 C C . PRO A 1 236 ? 174.600 197.210 250.343 1.00 219.29 236 PRO E C 1
ATOM 1736 O O . PRO A 1 236 ? 174.700 198.068 249.458 1.00 222.72 236 PRO E O 1
ATOM 1740 N N . ASN A 1 237 ? 175.475 197.130 251.344 1.00 193.57 237 ASN E N 1
ATOM 1741 C CA . ASN A 1 237 ? 176.566 198.085 251.466 1.00 180.10 237 ASN E CA 1
ATOM 1742 C C . ASN A 1 237 ? 177.882 197.561 250.892 1.00 183.00 237 ASN E C 1
ATOM 1743 O O . ASN A 1 237 ? 178.949 198.089 251.225 1.00 197.91 237 ASN E O 1
ATOM 1748 N N . THR A 1 238 ? 177.828 196.545 250.036 1.00 182.15 238 THR E N 1
ATOM 1749 C CA . THR A 1 238 ? 179.004 196.038 249.348 1.00 174.81 238 THR E CA 1
ATOM 1750 C C . THR A 1 238 ? 178.785 196.120 247.847 1.00 173.09 238 THR E C 1
ATOM 1751 O O . THR A 1 238 ? 177.654 196.222 247.366 1.00 165.55 238 THR E O 1
ATOM 1755 N N . TYR A 1 239 ? 179.884 196.067 247.110 1.00 181.59 239 TYR E N 1
ATOM 1756 C CA . TYR A 1 239 ? 179.846 196.244 245.670 1.00 191.68 239 TYR E CA 1
ATOM 1757 C C . TYR A 1 239 ? 180.689 195.173 244.996 1.00 188.02 239 TYR E C 1
ATOM 1758 O O . TYR A 1 239 ? 181.540 194.533 245.618 1.00 186.98 239 TYR E O 1
ATOM 1767 N N . ARG A 1 240 ? 180.426 194.980 243.707 1.00 187.63 240 ARG E N 1
ATOM 1768 C CA . ARG A 1 240 ? 181.135 193.972 242.934 1.00 179.02 240 ARG E CA 1
ATOM 1769 C C . ARG A 1 240 ? 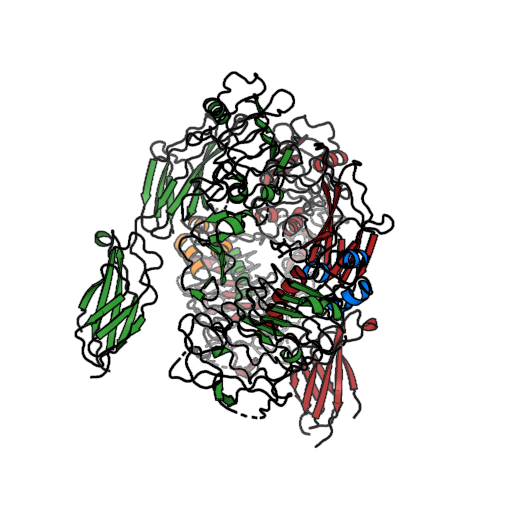182.563 194.429 242.678 1.00 183.65 240 ARG E C 1
ATOM 1770 O O . ARG A 1 240 ? 182.792 195.536 242.183 1.00 223.98 240 ARG E O 1
ATOM 1778 N N . PHE A 1 241 ? 183.522 193.581 243.032 1.00 158.83 241 PHE E N 1
ATOM 1779 C CA . PHE A 1 241 ? 184.921 193.802 242.710 1.00 157.21 241 PHE E CA 1
ATOM 1780 C C . PHE A 1 241 ? 185.426 192.600 241.935 1.00 166.28 241 PHE E C 1
ATOM 1781 O O . PHE A 1 241 ? 185.192 191.456 242.337 1.00 190.40 241 PHE E O 1
ATOM 1789 N N . GLU A 1 242 ? 186.094 192.862 240.815 1.00 159.34 242 GLU E N 1
ATOM 1790 C CA . GLU A 1 242 ? 186.547 191.820 239.897 1.00 174.98 242 GLU E CA 1
ATOM 1791 C C . GLU A 1 242 ? 185.311 191.048 239.461 1.00 185.23 242 GLU E C 1
ATOM 1792 O O . GLU A 1 242 ? 184.388 191.667 238.910 1.00 217.25 242 GLU E O 1
ATOM 1798 N N . GLY A 1 243 ? 185.225 189.745 239.679 1.00 145.74 243 GLY E N 1
ATOM 1799 C CA . GLY A 1 243 ? 184.017 189.042 239.298 1.00 164.17 243 GLY E CA 1
ATOM 1800 C C . GLY A 1 243 ? 183.624 187.905 240.218 1.00 186.12 243 GLY E C 1
ATOM 1801 O O . GLY A 1 243 ? 182.819 187.052 239.831 1.00 203.23 243 GLY E O 1
ATOM 1802 N N . TRP A 1 244 ? 184.184 187.866 241.428 1.00 164.28 244 TRP E N 1
ATOM 1803 C CA . TRP A 1 244 ? 183.911 186.759 242.343 1.00 162.59 244 TRP E CA 1
ATOM 1804 C C . TRP A 1 244 ? 183.595 187.166 243.773 1.00 164.39 244 TRP E C 1
ATOM 1805 O O . TRP A 1 244 ? 182.960 186.377 244.478 1.00 161.65 244 TRP E O 1
ATOM 1816 N N . ARG A 1 245 ? 184.005 188.341 244.244 1.00 179.28 245 ARG E N 1
ATOM 1817 C CA . ARG A 1 245 ? 183.756 188.745 245.623 1.00 182.45 245 ARG E CA 1
ATOM 1818 C C . ARG A 1 245 ? 183.143 190.140 245.667 1.00 166.73 245 ARG E C 1
ATOM 1819 O O . ARG A 1 245 ? 183.060 190.847 244.660 1.00 161.18 245 ARG E O 1
ATOM 1827 N N . CYS A 1 246 ? 182.712 190.527 246.861 1.00 163.41 246 CYS E N 1
ATOM 1828 C CA . CYS A 1 246 ? 182.152 191.844 247.111 1.00 181.81 246 CYS E CA 1
ATOM 1829 C C . CYS A 1 246 ? 183.002 192.547 248.151 1.00 192.59 246 CYS E C 1
ATOM 1830 O O . CYS A 1 246 ? 183.480 191.919 249.098 1.00 198.17 246 CYS E O 1
ATOM 1833 N N . VAL A 1 247 ? 183.200 193.846 247.966 1.00 183.05 247 VAL E N 1
ATOM 1834 C CA . VAL A 1 247 ? 183.936 194.653 248.928 1.00 167.25 247 VAL E CA 1
ATOM 1835 C C . VAL A 1 247 ? 183.085 195.853 249.313 1.00 177.03 247 VAL E C 1
ATOM 1836 O O . VAL A 1 247 ? 182.095 196.188 248.658 1.00 175.88 247 VAL E O 1
ATOM 1840 N N . ASP A 1 248 ? 183.487 196.503 250.397 1.00 197.42 248 ASP E N 1
ATOM 1841 C CA . ASP A 1 248 ? 182.760 197.639 250.928 1.00 204.72 248 ASP E CA 1
ATOM 1842 C C . ASP A 1 248 ? 183.197 198.920 250.230 1.00 203.53 248 ASP E C 1
ATOM 1843 O O . ASP A 1 248 ? 184.028 198.917 249.320 1.00 207.59 248 ASP E O 1
ATOM 1848 N N . ARG A 1 249 ? 182.635 200.038 250.682 1.00 185.23 249 ARG E N 1
ATOM 1849 C CA . ARG A 1 249 ? 182.947 201.330 250.088 1.00 169.07 249 ARG E CA 1
ATOM 1850 C C . ARG A 1 249 ? 184.378 201.763 250.395 1.00 158.38 249 ARG E C 1
ATOM 1851 O O . ARG A 1 249 ? 185.083 202.280 249.512 1.00 152.11 249 ARG E O 1
ATOM 1859 N N . ASP A 1 250 ? 184.835 201.526 251.625 1.00 152.41 250 ASP E N 1
ATOM 1860 C CA . ASP A 1 250 ? 186.154 201.993 252.017 1.00 154.35 250 ASP E CA 1
ATOM 1861 C C . ASP A 1 250 ? 187.267 201.231 251.320 1.00 147.42 250 ASP E C 1
ATOM 1862 O O . ASP A 1 250 ? 188.371 201.769 251.175 1.00 124.77 250 ASP E O 1
ATOM 1867 N N . PHE A 1 251 ? 187.009 200.000 250.880 1.00 154.32 251 PHE E N 1
ATOM 1868 C CA . PHE A 1 251 ? 188.049 199.253 250.187 1.00 152.80 251 PHE E CA 1
ATOM 1869 C C . PHE A 1 251 ? 188.369 199.880 248.842 1.00 153.97 251 PHE E C 1
ATOM 1870 O O . PHE A 1 251 ? 189.535 200.149 248.530 1.00 157.12 251 PHE E O 1
ATOM 1878 N N . CYS A 1 252 ? 187.344 200.127 248.030 1.00 164.79 252 CYS E N 1
ATOM 1879 C CA . CYS A 1 252 ? 187.579 200.778 246.754 1.00 155.38 252 CYS E CA 1
ATOM 1880 C C . CYS A 1 252 ? 187.920 202.250 246.910 1.00 164.24 252 CYS E C 1
ATOM 1881 O O . CYS A 1 252 ? 188.397 202.861 245.949 1.00 192.82 252 CYS E O 1
ATOM 1884 N N . ALA A 1 253 ? 187.711 202.829 248.093 1.00 146.33 253 ALA E N 1
ATOM 1885 C CA . ALA A 1 253 ? 188.271 204.151 248.336 1.00 136.41 253 ALA E CA 1
ATOM 1886 C C . ALA A 1 253 ? 189.786 204.130 248.502 1.00 141.55 253 ALA E C 1
ATOM 1887 O O . ALA A 1 253 ? 190.400 205.199 248.557 1.00 156.31 253 ALA E O 1
ATOM 1889 N N . ASN A 1 254 ? 190.403 202.949 248.582 1.00 128.32 254 ASN E N 1
ATOM 1890 C CA . ASN A 1 254 ? 191.843 202.835 248.761 1.00 121.40 254 ASN E CA 1
ATOM 1891 C C . ASN A 1 254 ? 192.569 202.266 247.553 1.00 129.97 254 ASN E C 1
ATOM 1892 O O . ASN A 1 254 ? 193.805 202.224 247.557 1.00 122.07 254 ASN E O 1
ATOM 1897 N N . ILE A 1 255 ? 191.852 201.826 246.532 1.00 113.72 255 ILE E N 1
ATOM 1898 C CA . ILE A 1 255 ? 192.486 201.274 245.343 1.00 113.19 255 ILE E CA 1
ATOM 1899 C C . ILE A 1 255 ? 192.919 202.412 244.432 1.00 146.50 255 ILE E C 1
ATOM 1900 O O . ILE A 1 255 ? 192.272 203.463 244.360 1.00 163.69 255 ILE E O 1
ATOM 1905 N N . LEU A 1 256 ? 194.029 202.210 243.735 1.00 137.87 256 LEU E N 1
ATOM 1906 C CA . LEU A 1 256 ? 194.535 203.227 242.829 1.00 138.13 256 LEU E CA 1
ATOM 1907 C C . LEU A 1 256 ? 194.957 202.613 241.500 1.00 154.57 256 LEU E C 1
ATOM 1908 O O . LEU A 1 256 ? 195.598 201.565 241.469 1.00 159.47 256 LEU E O 1
ATOM 1913 N N . GLU A 1 264 ? 193.592 208.090 238.811 1.00 128.16 264 GLU E N 1
ATOM 1914 C CA . GLU A 1 264 ? 192.823 208.322 240.026 1.00 140.24 264 GLU E CA 1
ATOM 1915 C C . GLU A 1 264 ? 192.335 207.006 240.613 1.00 147.10 264 GLU E C 1
ATOM 1916 O O . GLU A 1 264 ? 192.716 205.931 240.154 1.00 162.01 264 GLU E O 1
ATOM 1922 N N . GLY A 1 265 ? 191.494 207.096 241.634 1.00 151.09 265 GLY E N 1
ATOM 1923 C CA . GLY A 1 265 ? 190.978 205.915 242.282 1.00 146.16 265 GLY E CA 1
ATOM 1924 C C . GLY A 1 265 ? 189.892 205.241 241.461 1.00 149.48 265 GLY E C 1
ATOM 1925 O O . GLY A 1 265 ? 189.561 205.633 240.341 1.00 163.66 265 GLY E O 1
ATOM 1926 N N . PHE A 1 266 ? 189.325 204.196 242.053 1.00 135.12 266 PHE E N 1
ATOM 1927 C CA . PHE A 1 266 ? 188.266 203.429 241.420 1.00 146.43 266 PHE E CA 1
ATOM 1928 C C . PHE A 1 266 ? 186.910 204.067 241.684 1.00 123.09 266 PHE E C 1
ATOM 1929 O O . PHE A 1 266 ? 186.728 204.845 242.622 1.00 123.16 266 PHE E O 1
ATOM 1937 N N . VAL A 1 267 ? 185.951 203.720 240.841 1.00 148.63 267 VAL E N 1
ATOM 1938 C CA . VAL A 1 267 ? 184.618 204.292 240.912 1.00 149.67 267 VAL E CA 1
ATOM 1939 C C . VAL A 1 267 ? 183.635 203.214 241.331 1.00 176.01 267 VAL E C 1
ATOM 1940 O O . VAL A 1 267 ? 183.848 202.020 241.098 1.00 202.66 267 VAL E O 1
ATOM 1944 N N . ILE A 1 268 ? 182.550 203.647 241.957 1.00 179.40 268 ILE E N 1
ATOM 1945 C CA . ILE A 1 268 ? 181.450 202.770 242.329 1.00 179.86 268 ILE E CA 1
ATOM 1946 C C . ILE A 1 268 ? 180.277 203.116 241.432 1.00 187.26 268 ILE E C 1
ATOM 1947 O O . ILE A 1 268 ? 179.794 204.255 241.440 1.00 202.17 268 ILE E O 1
ATOM 1952 N N . HIS A 1 269 ? 179.820 202.141 240.656 1.00 187.28 269 HIS E N 1
ATOM 1953 C CA . HIS A 1 269 ? 178.777 202.398 239.677 1.00 183.49 269 HIS E CA 1
ATOM 1954 C C . HIS A 1 269 ? 178.007 201.117 239.427 1.00 185.83 269 HIS E C 1
ATOM 1955 O O . HIS A 1 269 ? 178.613 200.057 239.249 1.00 179.79 269 HIS E O 1
ATOM 1962 N N . ASP A 1 270 ? 176.678 201.220 239.415 1.00 196.33 270 ASP E N 1
ATOM 1963 C CA . ASP A 1 270 ? 175.800 200.074 239.188 1.00 193.02 270 ASP E CA 1
ATOM 1964 C C . ASP A 1 270 ? 176.092 198.950 240.174 1.00 180.72 270 ASP E C 1
ATOM 1965 O O . ASP A 1 270 ? 176.057 197.769 239.827 1.00 190.34 270 ASP E O 1
ATOM 1970 N N . GLY A 1 271 ? 176.387 199.320 241.416 1.00 169.78 271 GLY E N 1
ATOM 1971 C CA . GLY A 1 271 ? 176.763 198.327 242.400 1.00 171.13 271 GLY E CA 1
ATOM 1972 C C . GLY A 1 271 ? 178.052 197.608 242.089 1.00 173.92 271 GLY E C 1
ATOM 1973 O O . GLY A 1 271 ? 178.313 196.545 242.656 1.00 170.88 271 GLY E O 1
ATOM 1974 N N . GLU A 1 272 ? 178.870 198.158 241.198 1.00 172.69 272 GLU E N 1
ATOM 1975 C CA . GLU A 1 272 ? 180.145 197.565 240.831 1.00 177.20 272 GLU E CA 1
ATOM 1976 C C . GLU A 1 272 ? 181.270 198.542 241.133 1.00 198.23 272 GLU E C 1
ATOM 1977 O O . GLU A 1 272 ? 181.082 199.762 241.095 1.00 216.87 272 GLU E O 1
ATOM 1983 N N . CYS A 1 273 ? 182.442 197.991 241.426 1.00 194.06 273 CYS E N 1
ATOM 1984 C CA . CYS A 1 273 ? 183.640 198.773 241.715 1.00 171.84 273 CYS E CA 1
ATOM 1985 C C . CYS A 1 273 ? 184.636 198.512 240.594 1.00 171.76 273 CYS E C 1
ATOM 1986 O O . CYS A 1 273 ? 185.402 197.548 240.632 1.00 165.82 273 CYS E O 1
ATOM 1989 N N . MET A 1 274 ? 184.619 199.374 239.588 1.00 186.47 274 MET E N 1
ATOM 1990 C CA . MET A 1 274 ? 185.460 199.221 238.417 1.00 175.29 274 MET E CA 1
ATOM 1991 C C . MET A 1 274 ? 186.620 200.207 238.480 1.00 151.78 274 MET E C 1
ATOM 1992 O O . MET A 1 274 ? 186.738 201.009 239.407 1.00 149.65 274 MET E O 1
ATOM 1997 N N . GLN A 1 275 ? 187.491 200.144 237.474 1.00 148.66 275 GLN E N 1
ATOM 1998 C CA . GLN A 1 275 ? 188.632 201.050 237.436 1.00 166.84 275 GLN E CA 1
ATOM 1999 C C . GLN A 1 275 ? 188.224 202.448 236.996 1.00 174.28 275 GLN E C 1
ATOM 2000 O O . GLN A 1 275 ? 188.583 203.439 237.639 1.00 209.71 275 GLN E O 1
ATOM 2006 N N . GLU A 1 276 ? 187.475 202.550 235.903 1.00 150.50 276 GLU E N 1
ATOM 2007 C CA . GLU A 1 276 ? 187.054 203.836 235.373 1.00 175.85 276 GLU E CA 1
ATOM 2008 C C . GLU A 1 276 ? 185.575 203.776 235.025 1.00 182.25 276 GLU E C 1
ATOM 2009 O O . GLU A 1 276 ? 185.029 202.700 234.768 1.00 181.14 276 GLU E O 1
ATOM 2015 N N . CYS A 1 277 ? 184.933 204.941 235.033 1.00 191.51 277 CYS E N 1
ATOM 2016 C CA . CYS A 1 277 ? 183.526 205.012 234.682 1.00 189.58 277 CYS E CA 1
ATOM 2017 C C . CYS A 1 277 ? 183.318 204.448 233.281 1.00 199.66 277 CYS E C 1
ATOM 2018 O O . CYS A 1 277 ? 184.158 204.654 232.398 1.00 202.62 277 CYS E O 1
ATOM 2021 N N . PRO A 1 278 ? 182.226 203.728 233.043 1.00 209.03 278 PRO E N 1
ATOM 2022 C CA . PRO A 1 278 ? 182.005 203.150 231.714 1.00 215.76 278 PRO E CA 1
ATOM 2023 C C . PRO A 1 278 ? 181.719 204.219 230.674 1.00 213.80 278 PRO E C 1
ATOM 2024 O O . PRO A 1 278 ? 181.644 205.408 230.998 1.00 219.82 278 PRO E O 1
ATOM 2028 N N . SER A 1 279 ? 181.564 203.801 229.420 1.00 210.10 279 SER E N 1
ATOM 2029 C CA . SER A 1 279 ? 181.277 204.747 228.350 1.00 213.34 279 SER E CA 1
ATOM 2030 C C . SER A 1 279 ? 179.948 205.443 228.606 1.00 212.15 279 SER E C 1
ATOM 2031 O O . SER A 1 279 ? 178.963 204.810 228.998 1.00 218.56 279 SER E O 1
ATOM 2034 N N . GLY A 1 280 ? 179.921 206.754 228.390 1.00 202.55 280 GLY E N 1
ATOM 2035 C CA . GLY A 1 280 ? 178.724 207.520 228.657 1.00 198.11 280 GLY E CA 1
ATOM 2036 C C . GLY A 1 280 ? 178.562 207.950 230.091 1.00 195.29 280 GLY E C 1
ATOM 2037 O O . GLY A 1 280 ? 177.458 208.321 230.495 1.00 202.05 280 GLY E O 1
ATOM 2038 N N . PHE A 1 281 ? 179.629 207.901 230.884 1.00 175.32 281 PHE E N 1
ATOM 2039 C CA . PHE A 1 281 ? 179.583 208.352 232.262 1.00 174.70 281 PHE E CA 1
ATOM 2040 C C . PHE A 1 281 ? 180.859 209.099 232.597 1.00 179.38 281 PHE E C 1
ATOM 2041 O O . PHE A 1 281 ? 181.920 208.841 232.024 1.00 179.81 281 PHE E O 1
ATOM 2049 N N . ILE A 1 282 ? 180.743 210.031 233.540 1.00 183.16 282 ILE E N 1
ATOM 2050 C CA . ILE A 1 282 ? 181.878 210.810 234.008 1.00 172.54 282 ILE E CA 1
ATOM 2051 C C . ILE A 1 282 ? 181.811 210.888 235.525 1.00 160.76 282 ILE E C 1
ATOM 2052 O O . ILE A 1 282 ? 180.751 210.726 236.134 1.00 161.03 282 ILE E O 1
ATOM 2057 N N . ARG A 1 283 ? 182.966 211.130 236.133 1.00 141.87 283 ARG E N 1
ATOM 2058 C CA . ARG A 1 283 ? 183.043 211.185 237.585 1.00 157.18 283 ARG E CA 1
ATOM 2059 C C . ARG A 1 283 ? 182.355 212.437 238.109 1.00 173.66 283 ARG E C 1
ATOM 2060 O O . ARG A 1 283 ? 182.503 213.530 237.556 1.00 171.64 283 ARG E O 1
ATOM 2068 N N . ASN A 1 284 ? 181.592 212.270 239.183 1.00 181.46 284 ASN E N 1
ATOM 2069 C CA . ASN A 1 284 ? 180.938 213.402 239.819 1.00 185.40 284 ASN E CA 1
ATOM 2070 C C . ASN A 1 284 ? 181.956 214.237 240.588 1.00 179.81 284 ASN E C 1
ATOM 2071 O O . ASN A 1 284 ? 182.926 213.719 241.147 1.00 160.92 284 ASN E O 1
ATOM 2076 N N . GLY A 1 285 ? 181.729 215.548 240.606 1.00 190.15 285 GLY E N 1
ATOM 2077 C CA . GLY A 1 285 ? 182.601 216.434 241.352 1.00 162.20 285 GLY E CA 1
ATOM 2078 C C . GLY A 1 285 ? 182.479 216.216 242.848 1.00 156.80 285 GLY E C 1
ATOM 2079 O O . GLY A 1 285 ? 181.458 215.745 243.352 1.00 152.04 285 GLY E O 1
ATOM 2080 N N . SER A 1 286 ? 183.551 216.562 243.566 1.00 166.68 286 SER E N 1
ATOM 2081 C CA . SER A 1 286 ? 183.637 216.362 245.011 1.00 198.05 286 SER E CA 1
ATOM 2082 C C . SER A 1 286 ? 183.441 214.891 245.354 1.00 223.66 286 SER E C 1
ATOM 2083 O O . SER A 1 286 ? 184.388 214.205 245.751 1.00 211.13 286 SER E O 1
ATOM 2086 N N . GLN A 1 287 ? 182.213 214.398 245.202 1.00 232.79 287 GLN E N 1
ATOM 2087 C CA . GLN A 1 287 ? 181.932 212.981 245.389 1.00 219.50 287 GLN E CA 1
ATOM 2088 C C . GLN A 1 287 ? 182.476 212.199 244.199 1.00 198.24 287 GLN E C 1
ATOM 2089 O O . GLN A 1 287 ? 181.710 211.718 243.358 1.00 179.23 287 GLN E O 1
ATOM 2095 N N . SER A 1 288 ? 183.799 212.069 244.124 1.00 198.73 288 SER E N 1
ATOM 2096 C CA . SER A 1 288 ? 184.468 211.459 242.985 1.00 197.21 288 SER E CA 1
ATOM 2097 C C . SER A 1 288 ? 184.469 209.947 243.035 1.00 191.22 288 SER E C 1
ATOM 2098 O O . SER A 1 288 ? 185.222 209.316 242.287 1.00 169.38 288 SER E O 1
ATOM 2101 N N . MET A 1 289 ? 183.656 209.347 243.901 1.00 195.40 289 MET E N 1
ATOM 2102 C CA . MET A 1 289 ? 183.544 207.900 243.975 1.00 191.89 289 MET E CA 1
ATOM 2103 C C . MET A 1 289 ? 182.390 207.349 243.151 1.00 191.29 289 MET E C 1
ATOM 2104 O O . MET A 1 289 ? 182.242 206.125 243.060 1.00 206.33 289 MET E O 1
ATOM 2109 N N . TYR A 1 290 ? 181.577 208.213 242.550 1.00 189.89 290 TYR E N 1
ATOM 2110 C CA . TYR A 1 290 ? 180.434 207.788 241.761 1.00 177.52 290 TYR E CA 1
ATOM 2111 C C . TYR A 1 290 ? 180.461 208.486 240.409 1.00 184.59 290 TYR E C 1
ATOM 2112 O O . TYR A 1 290 ? 181.036 209.567 240.255 1.00 185.80 290 TYR E O 1
ATOM 2121 N N . CYS A 1 291 ? 179.831 207.849 239.425 1.00 190.04 291 CYS E N 1
ATOM 2122 C CA . CYS A 1 291 ? 179.805 208.348 238.057 1.00 200.75 291 CYS E CA 1
ATOM 2123 C C . CYS A 1 291 ? 178.460 208.999 237.779 1.00 196.16 291 CYS E C 1
ATOM 2124 O O . CYS A 1 291 ? 177.410 208.406 238.050 1.00 207.44 291 CYS E O 1
ATOM 2127 N N . ILE A 1 292 ? 178.495 210.208 237.239 1.00 182.36 292 ILE E N 1
ATOM 2128 C CA . ILE A 1 292 ? 177.266 210.920 236.911 1.00 193.91 292 ILE E CA 1
ATOM 2129 C C . ILE A 1 292 ? 177.053 210.782 235.409 1.00 186.58 292 ILE E C 1
ATOM 2130 O O . ILE A 1 292 ? 178.021 210.831 234.636 1.00 164.22 292 ILE E O 1
ATOM 2135 N N . PRO A 1 293 ? 175.825 210.555 234.951 1.00 198.34 293 PRO E N 1
ATOM 2136 C CA . PRO A 1 293 ? 175.582 210.387 233.512 1.00 184.04 293 PRO E CA 1
ATOM 2137 C C . PRO A 1 293 ? 175.663 211.713 232.775 1.00 159.09 293 PRO E C 1
ATOM 2138 O O . PRO A 1 293 ? 174.783 212.570 232.907 1.00 159.28 293 PRO E O 1
ATOM 2142 N N . CYS A 1 294 ? 176.726 211.889 231.995 1.00 165.42 294 CYS E N 1
ATOM 2143 C CA . CYS A 1 294 ? 176.806 213.006 231.065 1.00 178.67 294 CYS E CA 1
ATOM 2144 C C . CYS A 1 294 ? 176.051 212.640 229.791 1.00 189.74 294 CYS E C 1
ATOM 2145 O O . CYS A 1 294 ? 176.238 211.548 229.243 1.00 199.20 294 CYS E O 1
ATOM 2148 N N . GLU A 1 295 ? 175.173 213.537 229.335 1.00 195.54 295 GLU E N 1
ATOM 2149 C CA . GLU A 1 295 ? 174.284 213.182 228.233 1.00 203.83 295 GLU E CA 1
ATOM 2150 C C . GLU A 1 295 ? 174.976 213.304 226.882 1.00 209.89 295 GLU E C 1
ATOM 2151 O O . GLU A 1 295 ? 174.836 212.419 226.031 1.00 230.25 295 GLU E O 1
ATOM 2157 N N . GLY A 1 296 ? 175.719 214.384 226.663 1.00 184.67 296 GLY E N 1
ATOM 2158 C CA . GLY A 1 296 ? 176.424 214.566 225.419 1.00 172.39 296 GLY E CA 1
ATOM 2159 C C . GLY A 1 296 ? 177.676 213.719 225.365 1.00 172.32 296 GLY E C 1
ATOM 2160 O O . GLY A 1 296 ? 177.872 212.812 226.179 1.00 164.50 296 GLY E O 1
ATOM 2161 N N . PRO A 1 297 ? 178.539 213.980 224.397 1.00 185.36 297 PRO E N 1
ATOM 2162 C CA . PRO A 1 297 ? 179.848 213.320 224.403 1.00 184.54 297 PRO E CA 1
ATOM 2163 C C . PRO A 1 297 ? 180.674 213.819 225.574 1.00 184.45 297 PRO E C 1
ATOM 2164 O O . PRO A 1 297 ? 181.050 214.993 225.620 1.00 160.42 297 PRO E O 1
ATOM 2168 N N . CYS A 1 298 ? 180.935 212.944 226.535 1.00 223.39 298 CYS E N 1
ATOM 2169 C CA . CYS A 1 298 ? 181.589 213.376 227.759 1.00 239.31 298 CYS E CA 1
ATOM 2170 C C . CYS A 1 298 ? 183.000 213.868 227.450 1.00 221.50 298 CYS E C 1
ATOM 2171 O O . CYS A 1 298 ? 183.699 213.275 226.621 1.00 217.91 298 CYS E O 1
ATOM 2174 N N . PRO A 1 299 ? 183.447 214.949 228.093 1.00 184.12 299 PRO E N 1
ATOM 2175 C CA . PRO A 1 299 ? 184.666 215.633 227.644 1.00 181.70 299 PRO E CA 1
ATOM 2176 C C . PRO A 1 299 ? 185.929 214.801 227.771 1.00 178.55 299 PRO E C 1
ATOM 2177 O O . PRO A 1 299 ? 186.405 214.527 228.876 1.00 198.30 299 PRO E O 1
ATOM 2181 N N . LYS A 1 300 ? 186.489 214.419 226.623 1.00 161.10 300 LYS E N 1
ATOM 2182 C CA . LYS A 1 300 ? 187.789 213.763 226.617 1.00 170.03 300 LYS E CA 1
ATOM 2183 C C . LYS A 1 300 ? 188.885 214.726 227.052 1.00 185.15 300 LYS E C 1
ATOM 2184 O O . LYS A 1 300 ? 189.767 214.358 227.835 1.00 198.89 300 LYS E O 1
ATOM 2190 N N . VAL A 1 301 ? 188.831 215.965 226.558 1.00 184.72 301 VAL E N 1
ATOM 2191 C CA . VAL A 1 301 ? 189.829 216.995 226.830 1.00 169.52 301 VAL E CA 1
ATOM 2192 C C . VAL A 1 301 ? 191.193 216.493 226.383 1.00 164.32 301 VAL E C 1
ATOM 2193 O O . VAL A 1 301 ? 191.923 215.867 227.157 1.00 174.68 301 VAL E O 1
ATOM 2197 N N . CYS A 1 302 ? 191.553 216.779 225.139 1.00 158.61 302 CYS E N 1
ATOM 2198 C CA . CYS A 1 302 ? 192.782 216.268 224.551 1.00 160.10 302 CYS E CA 1
ATOM 2199 C C . CYS A 1 302 ? 193.836 217.365 224.562 1.00 185.69 302 CYS E C 1
ATOM 2200 O O . CYS A 1 302 ? 193.634 218.435 223.980 1.00 170.13 302 CYS E O 1
ATOM 2203 N N . GLU A 1 303 ? 194.951 217.093 225.231 1.00 207.50 303 GLU E N 1
ATOM 2204 C CA . GLU A 1 303 ? 196.066 218.024 225.343 1.00 204.03 303 GLU E CA 1
ATOM 2205 C C . GLU A 1 303 ? 197.291 217.383 224.711 1.00 202.90 303 GLU E C 1
ATOM 2206 O O . GLU A 1 303 ? 197.694 216.285 225.109 1.00 219.46 303 GLU E O 1
ATOM 2212 N N . GLU A 1 304 ? 197.881 218.063 223.737 1.00 196.51 304 GLU E N 1
ATOM 2213 C CA . GLU A 1 304 ? 199.062 217.568 223.051 1.00 201.20 304 GLU E CA 1
ATOM 2214 C C . GLU A 1 304 ? 200.245 218.480 223.343 1.00 205.59 304 GLU E C 1
ATOM 2215 O O . GLU A 1 304 ? 200.096 219.697 223.472 1.00 207.11 304 GLU E O 1
ATOM 2221 N N . GLU A 1 305 ? 201.429 217.872 223.449 1.00 196.29 305 GLU E N 1
ATOM 2222 C CA . GLU A 1 305 ? 202.621 218.636 223.799 1.00 189.07 305 GLU E CA 1
ATOM 2223 C C . GLU A 1 305 ? 203.026 219.593 222.688 1.00 189.57 305 GLU E C 1
ATOM 2224 O O . GLU A 1 305 ? 203.540 220.682 222.968 1.00 165.13 305 GLU E O 1
ATOM 2230 N N . LYS A 1 306 ? 202.811 219.211 221.433 1.00 211.15 306 LYS E N 1
ATOM 2231 C CA . LYS A 1 306 ? 203.127 220.099 220.325 1.00 213.61 306 LYS E CA 1
ATOM 2232 C C . LYS A 1 306 ? 202.119 221.241 220.264 1.00 207.89 306 LYS E C 1
ATOM 2233 O O . LYS A 1 306 ? 200.912 221.035 220.416 1.00 198.21 306 LYS E O 1
ATOM 2239 N N . LYS A 1 307 ? 202.629 222.456 220.045 1.00 203.41 307 LYS E N 1
ATOM 2240 C CA . LYS A 1 307 ? 201.793 223.649 220.143 1.00 196.41 307 LYS E CA 1
ATOM 2241 C C . LYS A 1 307 ? 200.695 223.652 219.086 1.00 194.40 307 LYS E C 1
ATOM 2242 O O . LYS A 1 307 ? 199.532 223.942 219.389 1.00 178.65 307 LYS E O 1
ATOM 2248 N N . THR A 1 308 ? 201.041 223.327 217.844 1.00 193.37 308 THR E N 1
ATOM 2249 C CA . THR A 1 308 ? 200.099 223.357 216.730 1.00 165.51 308 THR E CA 1
ATOM 2250 C C . THR A 1 308 ? 200.027 221.962 216.125 1.00 158.66 308 THR E C 1
ATOM 2251 O O . THR A 1 308 ? 200.978 221.509 215.479 1.00 134.02 308 THR E O 1
ATOM 2255 N N . LYS A 1 309 ? 198.899 221.288 216.330 1.00 169.18 309 LYS E N 1
ATOM 2256 C CA . LYS A 1 309 ? 198.695 219.961 215.770 1.00 167.65 309 LYS E CA 1
ATOM 2257 C C . LYS A 1 309 ? 198.421 220.081 214.280 1.00 175.40 309 LYS E C 1
ATOM 2258 O O . LYS A 1 309 ? 197.426 220.689 213.872 1.00 157.51 309 LYS E O 1
ATOM 2264 N N . THR A 1 310 ? 199.299 219.504 213.467 1.00 181.50 310 THR E N 1
ATOM 2265 C CA . THR A 1 310 ? 199.160 219.565 212.018 1.00 178.13 310 THR E CA 1
ATOM 2266 C C . THR A 1 310 ? 198.491 218.291 211.517 1.00 163.22 310 THR E C 1
ATOM 2267 O O . THR A 1 310 ? 199.000 217.187 211.732 1.00 195.74 310 THR E O 1
ATOM 2271 N N . ILE A 1 311 ? 197.351 218.448 210.851 1.00 117.05 311 ILE E N 1
ATOM 2272 C CA . ILE A 1 311 ? 196.646 217.316 210.268 1.00 116.57 311 ILE E CA 1
ATOM 2273 C C . ILE A 1 311 ? 196.952 217.266 208.780 1.00 116.59 311 ILE E C 1
ATOM 2274 O O . ILE A 1 311 ? 196.235 217.860 207.966 1.00 116.31 311 ILE E O 1
ATOM 2279 N N . ASP A 1 312 ? 198.013 216.555 208.412 1.00 125.10 312 ASP E N 1
ATOM 2280 C CA . ASP A 1 312 ? 198.416 216.447 207.019 1.00 137.47 312 ASP E CA 1
ATOM 2281 C C . ASP A 1 312 ? 198.000 215.129 206.396 1.00 142.64 312 ASP E C 1
ATOM 2282 O O . ASP A 1 312 ? 198.366 214.851 205.250 1.00 136.20 312 ASP E O 1
ATOM 2287 N N . SER A 1 313 ? 197.255 214.308 207.123 1.00 148.38 313 SER E N 1
ATOM 2288 C CA . SER A 1 313 ? 196.816 213.017 206.621 1.00 152.87 313 SER E CA 1
ATOM 2289 C C . SER A 1 313 ? 195.710 212.522 207.534 1.00 153.88 313 SER E C 1
ATOM 2290 O O . SER A 1 313 ? 195.528 213.022 208.646 1.00 164.89 313 SER E O 1
ATOM 2293 N N . VAL A 1 314 ? 194.976 211.518 207.054 1.00 157.06 314 VAL E N 1
ATOM 2294 C CA . VAL A 1 314 ? 193.953 210.908 207.894 1.00 162.02 314 VAL E CA 1
ATOM 2295 C C . VAL A 1 314 ? 194.593 210.197 209.075 1.00 168.28 314 VAL E C 1
ATOM 2296 O O . VAL A 1 314 ? 193.991 210.095 210.150 1.00 173.71 314 VAL E O 1
ATOM 2300 N N . THR A 1 315 ? 195.816 209.696 208.902 1.00 162.28 315 THR E N 1
ATOM 2301 C CA . THR A 1 315 ? 196.515 209.067 210.014 1.00 170.74 315 THR E CA 1
ATOM 2302 C C . THR A 1 315 ? 196.850 210.072 211.102 1.00 174.07 315 THR E C 1
ATOM 2303 O O . THR A 1 315 ? 196.773 209.747 212.291 1.00 191.08 315 THR E O 1
ATOM 2307 N N . SER A 1 316 ? 197.214 211.294 210.717 1.00 153.89 316 SER E N 1
ATOM 2308 C CA . SER A 1 316 ? 197.590 212.286 211.713 1.00 156.31 316 SER E CA 1
ATOM 2309 C C . SER A 1 316 ? 196.396 212.706 212.557 1.00 149.81 316 SER E C 1
ATOM 2310 O O . SER A 1 316 ? 196.547 212.971 213.753 1.00 165.45 316 SER E O 1
ATOM 2313 N N . ALA A 1 317 ? 195.206 212.753 211.960 1.00 127.80 317 ALA E N 1
ATOM 2314 C CA . ALA A 1 317 ? 194.011 213.154 212.690 1.00 145.85 317 ALA E CA 1
ATOM 2315 C C . ALA A 1 317 ? 193.531 212.098 213.672 1.00 176.94 317 ALA E C 1
ATOM 2316 O O . ALA A 1 317 ? 192.625 212.381 214.463 1.00 194.43 317 ALA E O 1
ATOM 2318 N N . GLN A 1 318 ? 194.105 210.894 213.640 1.00 196.27 318 GLN E N 1
ATOM 2319 C CA . GLN A 1 318 ? 193.618 209.818 214.495 1.00 198.48 318 GLN E CA 1
ATOM 2320 C C . GLN A 1 318 ? 193.760 210.156 215.973 1.00 188.90 318 GLN E C 1
ATOM 2321 O O . GLN A 1 318 ? 192.917 209.755 216.783 1.00 196.43 318 GLN E O 1
ATOM 2327 N N . MET A 1 319 ? 194.809 210.891 216.342 1.00 172.03 319 MET E N 1
ATOM 2328 C CA . MET A 1 319 ? 195.024 211.238 217.741 1.00 175.99 319 MET E CA 1
ATOM 2329 C C . MET A 1 319 ? 193.941 212.154 218.292 1.00 167.96 319 MET E C 1
ATOM 2330 O O . MET A 1 319 ? 193.857 212.316 219.514 1.00 171.75 319 MET E O 1
ATOM 2335 N N . LEU A 1 320 ? 193.123 212.756 217.432 1.00 159.34 320 LEU E N 1
ATOM 2336 C CA . LEU A 1 320 ? 192.030 213.618 217.858 1.00 149.60 320 LEU E CA 1
ATOM 2337 C C . LEU A 1 320 ? 190.696 212.881 217.922 1.00 163.85 320 LEU E C 1
ATOM 2338 O O . LEU A 1 320 ? 189.640 213.520 217.894 1.00 179.55 320 LEU E O 1
ATOM 2343 N N . GLN A 1 321 ? 190.720 211.556 218.006 1.00 163.97 321 GLN E N 1
ATOM 2344 C CA . GLN A 1 321 ? 189.478 210.799 218.004 1.00 174.15 321 GLN E CA 1
ATOM 2345 C C . GLN A 1 321 ? 188.770 210.943 219.343 1.00 180.11 321 GLN E C 1
ATOM 2346 O O . GLN A 1 321 ? 189.365 210.724 220.402 1.00 186.04 321 GLN E O 1
ATOM 2352 N N . GLY A 1 322 ? 187.496 211.325 219.293 1.00 169.42 322 GLY E N 1
ATOM 2353 C CA . GLY A 1 322 ? 186.680 211.409 220.486 1.00 159.71 322 GLY E CA 1
ATOM 2354 C C . GLY A 1 322 ? 186.930 212.615 221.361 1.00 162.29 322 GLY E C 1
ATOM 2355 O O . GLY A 1 322 ? 186.358 212.696 222.453 1.00 149.19 322 GLY E O 1
ATOM 2356 N N . CYS A 1 323 ? 187.765 213.550 220.926 1.00 160.13 323 CYS E N 1
ATOM 2357 C CA . CYS A 1 323 ? 188.042 214.729 221.730 1.00 154.79 323 CYS E CA 1
ATOM 2358 C C . CYS A 1 323 ? 186.879 215.711 221.668 1.00 148.61 323 CYS E C 1
ATOM 2359 O O . CYS A 1 323 ? 186.246 215.886 220.624 1.00 157.56 323 CYS E O 1
ATOM 2362 N N . THR A 1 324 ? 186.592 216.345 222.800 1.00 139.55 324 THR E N 1
ATOM 2363 C CA . THR A 1 324 ? 185.563 217.372 222.878 1.00 152.55 324 THR E CA 1
ATOM 2364 C C . THR A 1 324 ? 186.156 218.770 222.854 1.00 151.91 324 THR E C 1
ATOM 2365 O O . THR A 1 324 ? 185.703 219.630 222.094 1.00 171.96 324 THR E O 1
ATOM 2369 N N . ILE A 1 325 ? 187.172 219.006 223.674 1.00 140.93 325 ILE E N 1
ATOM 2370 C CA . ILE A 1 325 ? 187.875 220.278 223.732 1.00 146.12 325 ILE E CA 1
ATOM 2371 C C . ILE A 1 325 ? 189.336 220.025 223.400 1.00 158.90 325 ILE E C 1
ATOM 2372 O O . ILE A 1 325 ? 189.936 219.062 223.889 1.00 191.90 325 ILE E O 1
ATOM 2377 N N . PHE A 1 326 ? 189.904 220.890 222.568 1.00 151.09 326 PHE E N 1
ATOM 2378 C CA . PHE A 1 326 ? 191.280 220.751 222.107 1.00 152.28 326 PHE E CA 1
ATOM 2379 C C . PHE A 1 326 ? 192.105 221.915 222.641 1.00 165.01 326 PHE E C 1
ATOM 2380 O O . PHE A 1 326 ? 191.903 223.064 222.234 1.00 180.04 326 PHE E O 1
ATOM 2388 N N . LYS A 1 327 ? 193.033 221.610 223.542 1.00 143.54 327 LYS E N 1
ATOM 2389 C CA . LYS A 1 327 ? 193.954 222.605 224.086 1.00 141.30 327 LYS E CA 1
ATOM 2390 C C . LYS A 1 327 ? 195.140 222.706 223.139 1.00 147.33 327 LYS E C 1
ATOM 2391 O O . LYS A 1 327 ? 196.156 222.031 223.303 1.00 124.29 327 LYS E O 1
ATOM 2397 N N . GLY A 1 328 ? 195.008 223.559 222.131 1.00 169.97 328 GLY E N 1
ATOM 2398 C CA . GLY A 1 328 ? 196.083 223.746 221.178 1.00 163.19 328 GLY E CA 1
ATOM 2399 C C . GLY A 1 328 ? 195.580 224.471 219.943 1.00 158.76 328 GLY E C 1
ATOM 2400 O O . GLY A 1 328 ? 194.550 225.141 219.975 1.00 155.94 328 GLY E O 1
ATOM 2401 N N . ASN A 1 329 ? 196.337 224.315 218.860 1.00 170.12 329 ASN E N 1
ATOM 2402 C CA . ASN A 1 329 ? 196.022 224.928 217.580 1.00 183.89 329 ASN E CA 1
ATOM 2403 C C . ASN A 1 329 ? 195.831 223.849 216.523 1.00 176.21 329 ASN E C 1
ATOM 2404 O O . ASN A 1 329 ? 196.456 222.785 216.576 1.00 163.30 329 ASN E O 1
ATOM 2409 N N . LEU A 1 330 ? 194.957 224.134 215.563 1.00 180.85 330 LEU E N 1
ATOM 2410 C CA . LEU A 1 330 ? 194.662 223.223 214.470 1.00 165.02 330 LEU E CA 1
ATOM 2411 C C . LEU A 1 330 ? 195.218 223.797 213.177 1.00 150.47 330 LEU E C 1
ATOM 2412 O O . LEU A 1 330 ? 194.921 224.943 212.820 1.00 120.04 330 LEU E O 1
ATOM 2417 N N . LEU A 1 331 ? 196.028 223.003 212.489 1.00 137.06 331 LEU E N 1
ATOM 2418 C CA . LEU A 1 331 ? 196.568 223.343 211.180 1.00 118.80 331 LEU E CA 1
ATOM 2419 C C . LEU A 1 331 ? 196.227 222.202 210.237 1.00 136.62 331 LEU E C 1
ATOM 2420 O O . LEU A 1 331 ? 196.806 221.115 210.336 1.00 178.94 331 LEU E O 1
ATOM 2425 N N . ILE A 1 332 ? 195.290 222.433 209.334 1.00 134.64 332 ILE E N 1
ATOM 2426 C CA . ILE A 1 332 ? 194.824 221.389 208.434 1.00 126.43 332 ILE E CA 1
ATOM 2427 C C . ILE A 1 332 ? 195.498 221.584 207.091 1.00 117.07 332 ILE E C 1
ATOM 2428 O O . ILE A 1 332 ? 195.278 222.597 206.417 1.00 135.42 332 ILE E O 1
ATOM 2433 N N . ASN A 1 333 ? 196.324 220.614 206.696 1.00 116.88 333 ASN E N 1
ATOM 2434 C CA . ASN A 1 333 ? 197.029 220.668 205.435 1.00 117.28 333 ASN E CA 1
ATOM 2435 C C . ASN A 1 333 ? 196.934 219.291 204.779 1.00 152.82 333 ASN E C 1
ATOM 2436 O O . ASN A 1 333 ? 197.851 218.484 204.821 1.00 165.83 333 ASN E O 1
ATOM 2441 N N . ILE A 1 334 ? 195.829 219.037 204.097 1.00 152.02 334 ILE E N 1
ATOM 2442 C CA . ILE A 1 334 ? 195.554 217.723 203.537 1.00 157.97 334 ILE E CA 1
ATOM 2443 C C . ILE A 1 334 ? 195.586 217.855 202.019 1.00 137.88 334 ILE E C 1
ATOM 2444 O O . ILE A 1 334 ? 194.641 218.355 201.402 1.00 116.87 334 ILE E O 1
ATOM 2449 N N . ARG A 1 335 ? 196.682 217.410 201.408 1.00 137.08 335 ARG E N 1
ATOM 2450 C CA . ARG A 1 335 ? 196.769 217.462 199.952 1.00 136.90 335 ARG E CA 1
ATOM 2451 C C . ARG A 1 335 ? 196.045 216.272 199.339 1.00 167.43 335 ARG E C 1
ATOM 2452 O O . ARG A 1 335 ? 195.013 216.426 198.683 1.00 170.15 335 ARG E O 1
ATOM 2460 N N . ARG A 1 336 ? 196.550 215.076 199.588 1.00 189.48 336 ARG E N 1
ATOM 2461 C CA . ARG A 1 336 ? 195.946 213.870 199.063 1.00 174.22 336 ARG E CA 1
ATOM 2462 C C . ARG A 1 336 ? 195.088 213.228 200.141 1.00 145.74 336 ARG E C 1
ATOM 2463 O O . ARG A 1 336 ? 194.929 213.761 201.240 1.00 148.00 336 ARG E O 1
ATOM 2471 N N . GLY A 1 337 ? 194.536 212.065 199.836 1.00 141.07 337 GLY E N 1
ATOM 2472 C CA . GLY A 1 337 ? 193.888 211.273 200.860 1.00 140.15 337 GLY E CA 1
ATOM 2473 C C . GLY A 1 337 ? 192.866 210.314 200.289 1.00 168.85 337 GLY E C 1
ATOM 2474 O O . GLY A 1 337 ? 192.642 210.236 199.082 1.00 173.49 337 GLY E O 1
ATOM 2475 N N . ASN A 1 338 ? 192.247 209.580 201.215 1.00 204.44 338 ASN E N 1
ATOM 2476 C CA . ASN A 1 338 ? 191.200 208.591 200.972 1.00 202.99 338 ASN E CA 1
ATOM 2477 C C . ASN A 1 338 ? 189.829 209.255 201.061 1.00 192.19 338 ASN E C 1
ATOM 2478 O O . ASN A 1 338 ? 189.702 210.450 200.781 1.00 205.66 338 ASN E O 1
ATOM 2483 N N . ASN A 1 339 ? 188.785 208.478 201.341 1.00 178.90 339 ASN E N 1
ATOM 2484 C CA . ASN A 1 339 ? 187.487 209.052 201.694 1.00 179.69 339 ASN E CA 1
ATOM 2485 C C . ASN A 1 339 ? 187.662 209.840 202.990 1.00 158.46 339 ASN E C 1
ATOM 2486 O O . ASN A 1 339 ? 187.716 209.269 204.082 1.00 129.61 339 ASN E O 1
ATOM 2491 N N . ILE A 1 340 ? 187.748 211.161 202.866 1.00 157.82 340 ILE E N 1
ATOM 2492 C CA . ILE A 1 340 ? 188.230 212.024 203.939 1.00 140.84 340 ILE E CA 1
ATOM 2493 C C . ILE A 1 340 ? 187.091 212.601 204.767 1.00 119.42 340 ILE E C 1
ATOM 2494 O O . ILE A 1 340 ? 187.192 212.687 205.993 1.00 119.16 340 ILE E O 1
ATOM 2499 N N . ALA A 1 341 ? 186.005 213.013 204.114 1.00 120.09 341 ALA E N 1
ATOM 2500 C CA . ALA A 1 341 ? 184.935 213.691 204.835 1.00 138.16 341 ALA E CA 1
ATOM 2501 C C . ALA A 1 341 ? 184.356 212.801 205.924 1.00 163.68 341 ALA E C 1
ATOM 2502 O O . ALA A 1 341 ? 184.131 213.256 207.049 1.00 167.07 341 ALA E O 1
ATOM 2504 N N . SER A 1 342 ? 184.136 211.522 205.619 1.00 180.14 342 SER E N 1
ATOM 2505 C CA . SER A 1 342 ? 183.579 210.604 206.602 1.00 182.35 342 SER E CA 1
ATOM 2506 C C . SER A 1 342 ? 184.602 210.159 207.637 1.00 169.02 342 SER E C 1
ATOM 2507 O O . SER A 1 342 ? 184.214 209.676 208.704 1.00 178.91 342 SER E O 1
ATOM 2510 N N . GLU A 1 343 ? 185.893 210.309 207.346 1.00 121.60 343 GLU E N 1
ATOM 2511 C CA . GLU A 1 343 ? 186.929 209.855 208.266 1.00 128.17 343 GLU E CA 1
ATOM 2512 C C . GLU A 1 343 ? 187.265 210.933 209.294 1.00 134.48 343 GLU E C 1
ATOM 2513 O O . GLU A 1 343 ? 187.258 210.683 210.512 1.00 155.73 343 GLU E O 1
ATOM 2519 N N . LEU A 1 344 ? 187.575 212.136 208.813 1.00 130.23 344 LEU E N 1
ATOM 2520 C CA . LEU A 1 344 ? 187.765 213.256 209.722 1.00 139.57 344 LEU E CA 1
ATOM 2521 C C . LEU A 1 344 ? 186.526 213.474 210.567 1.00 129.21 344 LEU E C 1
ATOM 2522 O O . LEU A 1 344 ? 186.617 213.858 211.732 1.00 137.50 344 LEU E O 1
ATOM 2527 N N . GLU A 1 345 ? 185.352 213.248 209.987 1.00 120.42 345 GLU E N 1
ATOM 2528 C CA . GLU A 1 345 ? 184.127 213.340 210.765 1.00 144.11 345 GLU E CA 1
ATOM 2529 C C . GLU A 1 345 ? 184.093 212.318 211.891 1.00 164.45 345 GLU E C 1
ATOM 2530 O O . GLU A 1 345 ? 183.516 212.595 212.947 1.00 171.72 345 GLU E O 1
ATOM 2536 N N . ASN A 1 346 ? 184.716 211.154 211.697 1.00 166.28 346 ASN E N 1
ATOM 2537 C CA . ASN A 1 346 ? 184.791 210.181 212.779 1.00 165.09 346 ASN E CA 1
ATOM 2538 C C . ASN A 1 346 ? 185.737 210.651 213.872 1.00 146.09 346 ASN E C 1
ATOM 2539 O O . ASN A 1 346 ? 185.460 210.475 215.062 1.00 123.02 346 ASN E O 1
ATOM 2544 N N . PHE A 1 347 ? 186.865 211.242 213.487 1.00 145.50 347 PHE E N 1
ATOM 2545 C CA . PHE A 1 347 ? 187.836 211.633 214.510 1.00 146.34 347 PHE E CA 1
ATOM 2546 C C . PHE A 1 347 ? 187.479 212.970 215.155 1.00 161.95 347 PHE E C 1
ATOM 2547 O O . PHE A 1 347 ? 187.217 213.043 216.361 1.00 167.70 347 PHE E O 1
ATOM 2555 N N . MET A 1 348 ? 187.469 214.034 214.367 1.00 159.96 348 MET E N 1
ATOM 2556 C CA . MET A 1 348 ? 187.292 215.395 214.845 1.00 137.13 348 MET E CA 1
ATOM 2557 C C . MET A 1 348 ? 185.838 215.842 214.885 1.00 136.79 348 MET E C 1
ATOM 2558 O O . MET A 1 348 ? 185.572 216.993 215.251 1.00 143.73 348 MET E O 1
ATOM 2563 N N . GLY A 1 349 ? 184.892 214.972 214.529 1.00 142.32 349 GLY E N 1
ATOM 2564 C CA . GLY A 1 349 ? 183.496 215.369 214.531 1.00 159.80 349 GLY E CA 1
ATOM 2565 C C . GLY A 1 349 ? 182.959 215.725 215.899 1.00 161.55 349 GLY E C 1
ATOM 2566 O O . GLY A 1 349 ? 181.923 216.389 215.996 1.00 172.18 349 GLY E O 1
ATOM 2567 N N . LEU A 1 350 ? 183.641 215.302 216.959 1.00 159.10 350 LEU E N 1
ATOM 2568 C CA . LEU A 1 350 ? 183.204 215.583 218.315 1.00 151.91 350 LEU E CA 1
ATOM 2569 C C . LEU A 1 350 ? 183.874 216.806 218.923 1.00 132.61 350 LEU E C 1
ATOM 2570 O O . LEU A 1 350 ? 183.480 217.225 220.016 1.00 134.47 350 LEU E O 1
ATOM 2575 N N . ILE A 1 351 ? 184.876 217.382 218.262 1.00 127.81 351 ILE E N 1
ATOM 2576 C CA . ILE A 1 351 ? 185.534 218.560 218.810 1.00 140.10 351 ILE E CA 1
ATOM 2577 C C . ILE A 1 351 ? 184.556 219.723 218.808 1.00 148.77 351 ILE E C 1
ATOM 2578 O O . ILE A 1 351 ? 183.899 220.006 217.798 1.00 173.50 351 ILE E O 1
ATOM 2583 N N . GLU A 1 352 ? 184.448 220.400 219.946 1.00 125.79 352 GLU E N 1
ATOM 2584 C CA . GLU A 1 352 ? 183.530 221.518 220.081 1.00 127.57 352 GLU E CA 1
ATOM 2585 C C . GLU A 1 352 ? 184.217 222.844 220.328 1.00 141.57 352 GLU E C 1
ATOM 2586 O O . GLU A 1 352 ? 183.726 223.874 219.863 1.00 151.85 352 GLU E O 1
ATOM 2592 N N . VAL A 1 353 ? 185.328 222.848 221.055 1.00 144.80 353 VAL E N 1
ATOM 2593 C CA . VAL A 1 353 ? 186.005 224.076 221.440 1.00 153.94 353 VAL E CA 1
ATOM 2594 C C . VAL A 1 353 ? 187.478 223.959 221.090 1.00 157.18 353 VAL E C 1
ATOM 2595 O O . VAL A 1 353 ? 188.129 222.971 221.445 1.00 161.04 353 VAL E O 1
ATOM 2599 N N . VAL A 1 354 ? 188.003 224.968 220.407 1.00 154.00 354 VAL E N 1
ATOM 2600 C CA . VAL A 1 354 ? 189.422 225.064 220.098 1.00 159.77 354 VAL E CA 1
ATOM 2601 C C . VAL A 1 354 ? 189.979 226.277 220.821 1.00 188.71 354 VAL E C 1
ATOM 2602 O O . VAL A 1 354 ? 189.546 227.410 220.580 1.00 189.04 354 VAL E O 1
ATOM 2606 N N . THR A 1 355 ? 190.950 226.036 221.701 1.00 194.63 355 THR E N 1
ATOM 2607 C CA . THR A 1 355 ? 191.509 227.118 222.500 1.00 184.26 355 THR E CA 1
ATOM 2608 C C . THR A 1 355 ? 192.260 228.129 221.645 1.00 187.58 355 THR E C 1
ATOM 2609 O O . THR A 1 355 ? 192.176 229.337 221.896 1.00 211.38 355 THR E O 1
ATOM 2613 N N . GLY A 1 356 ? 192.980 227.666 220.630 1.00 168.70 356 GLY E N 1
ATOM 2614 C CA . GLY A 1 356 ? 193.798 228.556 219.834 1.00 159.30 356 GLY E CA 1
ATOM 2615 C C . GLY A 1 356 ? 193.166 228.914 218.508 1.00 151.81 356 GLY E C 1
ATOM 2616 O O . GLY A 1 356 ? 191.969 229.211 218.449 1.00 156.70 356 GLY E O 1
ATOM 2617 N N . TYR A 1 357 ? 193.960 228.890 217.442 1.00 150.77 357 TYR E N 1
ATOM 2618 C CA . TYR A 1 357 ? 193.517 229.242 216.102 1.00 164.67 357 TYR E CA 1
ATOM 2619 C C . TYR A 1 357 ? 193.394 227.996 215.235 1.00 171.92 357 TYR E C 1
ATOM 2620 O O . TYR A 1 357 ? 193.888 226.917 215.568 1.00 168.50 357 TYR E O 1
ATOM 2629 N N . VAL A 1 358 ? 192.737 228.167 214.096 1.00 166.69 358 VAL E N 1
ATOM 2630 C CA . VAL A 1 358 ? 192.520 227.086 213.148 1.00 140.39 358 VAL E CA 1
ATOM 2631 C C . VAL A 1 358 ? 192.979 227.574 211.785 1.00 133.47 358 VAL E C 1
ATOM 2632 O O . VAL A 1 358 ? 192.538 228.633 211.326 1.00 136.33 358 VAL E O 1
ATOM 2636 N N . LYS A 1 359 ? 193.865 226.813 211.141 1.00 121.39 359 LYS E N 1
ATOM 2637 C CA . LYS A 1 359 ? 194.412 227.180 209.840 1.00 138.49 359 LYS E CA 1
ATOM 2638 C C . LYS A 1 359 ? 194.196 226.059 208.834 1.00 136.69 359 LYS E C 1
ATOM 2639 O O . LYS A 1 359 ? 194.673 224.937 209.038 1.00 155.53 359 LYS E O 1
ATOM 2645 N N . ILE A 1 360 ? 193.502 226.373 207.736 1.00 135.62 360 ILE E N 1
ATOM 2646 C CA . ILE A 1 360 ? 193.288 225.426 206.647 1.00 127.63 360 ILE E CA 1
ATOM 2647 C C . ILE A 1 360 ? 194.054 225.881 205.413 1.00 122.15 360 ILE E C 1
ATOM 2648 O O . ILE A 1 360 ? 193.573 226.716 204.640 1.00 127.68 360 ILE E O 1
ATOM 2653 N N . ARG A 1 361 ? 195.242 225.318 205.212 1.00 119.72 361 ARG E N 1
ATOM 2654 C CA . ARG A 1 361 ? 196.164 225.731 204.163 1.00 120.07 361 ARG E CA 1
ATOM 2655 C C . ARG A 1 361 ? 196.416 224.561 203.230 1.00 119.35 361 ARG E C 1
ATOM 2656 O O . ARG A 1 361 ? 196.627 223.432 203.687 1.00 182.24 361 ARG E O 1
ATOM 2664 N N . HIS A 1 362 ? 196.378 224.826 201.931 1.00 119.73 362 HIS E N 1
ATOM 2665 C CA . HIS A 1 362 ? 196.707 223.846 200.904 1.00 123.40 362 HIS E CA 1
ATOM 2666 C C . HIS A 1 362 ? 195.819 222.612 200.965 1.00 118.41 362 HIS E C 1
ATOM 2667 O O . HIS A 1 362 ? 196.118 221.610 200.308 1.00 118.28 362 HIS E O 1
ATOM 2674 N N . SER A 1 363 ? 194.729 222.650 201.725 1.00 117.96 363 SER E N 1
ATOM 2675 C CA . SER A 1 363 ? 193.972 221.433 201.970 1.00 150.20 363 SER E CA 1
ATOM 2676 C C . SER A 1 363 ? 193.185 221.043 200.733 1.00 124.29 363 SER E C 1
ATOM 2677 O O . SER A 1 363 ? 191.955 221.120 200.709 1.00 133.89 363 SER E O 1
ATOM 2680 N N . HIS A 1 364 ? 193.900 220.574 199.717 1.00 117.74 364 HIS E N 1
ATOM 2681 C CA . HIS A 1 364 ? 193.337 220.519 198.380 1.00 125.44 364 HIS E CA 1
ATOM 2682 C C . HIS A 1 364 ? 192.227 219.498 198.244 1.00 117.97 364 HIS E C 1
ATOM 2683 O O . HIS A 1 364 ? 191.475 219.549 197.269 1.00 118.45 364 HIS E O 1
ATOM 2690 N N . ALA A 1 365 ? 192.104 218.572 199.179 1.00 140.36 365 ALA E N 1
ATOM 2691 C CA . ALA A 1 365 ? 191.026 217.605 199.067 1.00 134.14 365 ALA E CA 1
ATOM 2692 C C . ALA A 1 365 ? 189.725 218.095 199.677 1.00 131.25 365 ALA E C 1
ATOM 2693 O O . ALA A 1 365 ? 188.650 217.631 199.281 1.00 150.00 365 ALA E O 1
ATOM 2695 N N . LEU A 1 366 ? 189.788 219.019 200.625 1.00 117.47 366 LEU E N 1
ATOM 2696 C CA . LEU A 1 366 ? 188.586 219.438 201.328 1.00 117.81 366 LEU E CA 1
ATOM 2697 C C . LEU A 1 366 ? 187.692 220.263 200.417 1.00 134.75 366 LEU E C 1
ATOM 2698 O O . LEU A 1 366 ? 188.099 221.322 199.932 1.00 169.03 366 LEU E O 1
ATOM 2703 N N . VAL A 1 367 ? 186.476 219.784 200.184 1.00 119.40 367 VAL E N 1
ATOM 2704 C CA . VAL A 1 367 ? 185.466 220.595 199.517 1.00 120.51 367 VAL E CA 1
ATOM 2705 C C . VAL A 1 367 ? 184.552 221.287 200.516 1.00 125.42 367 VAL E C 1
ATOM 2706 O O . VAL A 1 367 ? 183.887 222.270 200.151 1.00 149.51 367 VAL E O 1
ATOM 2710 N N . SER A 1 368 ? 184.492 220.806 201.753 1.00 120.82 368 SER E N 1
ATOM 2711 C CA . SER A 1 368 ? 183.739 221.468 202.803 1.00 121.64 368 SER E CA 1
ATOM 2712 C C . SER A 1 368 ? 184.355 221.117 204.145 1.00 133.73 368 SER E C 1
ATOM 2713 O O . SER A 1 368 ? 185.013 220.086 204.292 1.00 161.44 368 SER E O 1
ATOM 2716 N N . LEU A 1 369 ? 184.135 221.986 205.123 1.00 121.30 369 LEU E N 1
ATOM 2717 C CA . LEU A 1 369 ? 184.625 221.750 206.469 1.00 143.76 369 LEU E CA 1
ATOM 2718 C C . LEU A 1 369 ? 183.589 221.074 207.352 1.00 158.19 369 LEU E C 1
ATOM 2719 O O . LEU A 1 369 ? 183.670 221.179 208.581 1.00 151.76 369 LEU E O 1
ATOM 2724 N N . SER A 1 370 ? 182.630 220.366 206.751 1.00 158.48 370 SER E N 1
ATOM 2725 C CA . SER A 1 370 ? 181.518 219.796 207.503 1.00 145.87 370 SER E CA 1
ATOM 2726 C C . SER A 1 370 ? 181.961 218.759 208.525 1.00 130.00 370 SER E C 1
ATOM 2727 O O . SER A 1 370 ? 181.195 218.446 209.441 1.00 136.05 370 SER E O 1
ATOM 2730 N N . PHE A 1 371 ? 183.171 218.221 208.400 1.00 121.53 371 PHE E N 1
ATOM 2731 C CA . PHE A 1 371 ? 183.625 217.235 209.369 1.00 133.22 371 PHE E CA 1
ATOM 2732 C C . PHE A 1 371 ? 183.790 217.831 210.759 1.00 127.98 371 PHE E C 1
ATOM 2733 O O . PHE A 1 371 ? 183.885 217.081 211.734 1.00 162.16 371 PHE E O 1
ATOM 2741 N N . LEU A 1 372 ? 183.826 219.155 210.875 1.00 127.74 372 LEU E N 1
ATOM 2742 C CA . LEU A 1 372 ? 183.877 219.818 212.173 1.00 149.27 372 LEU E CA 1
ATOM 2743 C C . LEU A 1 372 ? 182.483 220.317 212.558 1.00 177.76 372 LEU E C 1
ATOM 2744 O O . LEU A 1 372 ? 182.204 221.515 212.576 1.00 209.47 372 LEU E O 1
ATOM 2749 N N . LYS A 1 373 ? 181.600 219.373 212.885 1.00 146.64 373 LYS E N 1
ATOM 2750 C CA . LYS A 1 373 ? 180.210 219.723 213.165 1.00 164.70 373 LYS E CA 1
ATOM 2751 C C . LYS A 1 373 ? 180.025 220.378 214.525 1.00 202.71 373 LYS E C 1
ATOM 2752 O O . LYS A 1 373 ? 179.580 221.525 214.615 1.00 225.18 373 LYS E O 1
ATOM 2758 N N . ASN A 1 374 ? 180.366 219.656 215.589 1.00 190.27 374 ASN E N 1
ATOM 2759 C CA . ASN A 1 374 ? 180.104 220.141 216.935 1.00 170.91 374 ASN E CA 1
ATOM 2760 C C . ASN A 1 374 ? 180.992 221.305 217.321 1.00 157.10 374 ASN E C 1
ATOM 2761 O O . ASN A 1 374 ? 180.845 221.832 218.427 1.00 178.40 374 ASN E O 1
ATOM 2766 N N . LEU A 1 375 ? 181.894 221.719 216.444 1.00 127.24 375 LEU E N 1
ATOM 2767 C CA . LEU A 1 375 ? 182.749 222.857 216.731 1.00 153.55 375 LEU E CA 1
ATOM 2768 C C . LEU A 1 375 ? 181.923 224.130 216.782 1.00 162.79 375 LEU E C 1
ATOM 2769 O O . LEU A 1 375 ? 181.486 224.639 215.745 1.00 198.16 375 LEU E O 1
ATOM 2774 N N . ARG A 1 376 ? 181.695 224.646 217.984 1.00 145.60 376 ARG E N 1
ATOM 2775 C CA . ARG A 1 376 ? 180.885 225.837 218.170 1.00 160.89 376 ARG E CA 1
ATOM 2776 C C . ARG A 1 376 ? 181.638 226.979 218.831 1.00 162.96 376 ARG E C 1
ATOM 2777 O O . ARG A 1 376 ? 181.076 228.071 218.967 1.00 156.79 376 ARG E O 1
ATOM 2785 N N . LEU A 1 377 ? 182.886 226.769 219.241 1.00 163.90 377 LEU E N 1
ATOM 2786 C CA . LEU A 1 377 ? 183.626 227.797 219.955 1.00 170.24 377 LEU E CA 1
ATOM 2787 C C . LEU A 1 377 ? 185.082 227.769 219.534 1.00 147.64 377 LEU E C 1
ATOM 2788 O O . LEU A 1 377 ? 185.722 226.716 219.574 1.00 138.29 377 LEU E O 1
ATOM 2793 N N . ILE A 1 378 ? 185.598 228.926 219.138 1.00 146.60 378 ILE E N 1
ATOM 2794 C CA . ILE A 1 378 ? 187.013 229.100 218.857 1.00 147.17 378 ILE E CA 1
ATOM 2795 C C . ILE A 1 378 ? 187.496 230.291 219.665 1.00 179.10 378 ILE E C 1
ATOM 2796 O O . ILE A 1 378 ? 187.029 231.418 219.458 1.00 190.20 378 ILE E O 1
ATOM 2801 N N . LEU A 1 379 ? 188.424 230.048 220.587 1.00 200.67 379 LEU E N 1
ATOM 2802 C CA . LEU A 1 379 ? 188.790 231.098 221.523 1.00 200.60 379 LEU E CA 1
ATOM 2803 C C . LEU A 1 379 ? 189.818 232.066 220.968 1.00 205.84 379 LEU E C 1
ATOM 2804 O O . LEU A 1 379 ? 189.501 233.232 220.713 1.00 223.08 379 LEU E O 1
ATOM 2809 N N . GLY A 1 380 ? 191.044 231.599 220.768 1.00 181.78 380 GLY E N 1
ATOM 2810 C CA . GLY A 1 380 ? 192.067 232.506 220.293 1.00 135.69 380 GLY E CA 1
ATOM 2811 C C . GLY A 1 380 ? 193.226 232.742 221.242 1.00 167.94 380 GLY E C 1
ATOM 2812 O O . GLY A 1 380 ? 193.839 233.812 221.189 1.00 182.60 380 GLY E O 1
ATOM 2813 N N . GLU A 1 381 ? 193.519 231.787 222.130 1.00 197.33 381 GLU E N 1
ATOM 2814 C CA . GLU A 1 381 ? 194.609 231.969 223.088 1.00 206.77 381 GLU E CA 1
ATOM 2815 C C . GLU A 1 381 ? 195.900 232.365 222.384 1.00 195.98 381 GLU E C 1
ATOM 2816 O O . GLU A 1 381 ? 196.592 233.301 222.803 1.00 214.55 381 GLU E O 1
ATOM 2822 N N . GLU A 1 382 ? 196.238 231.665 221.309 1.00 156.57 382 GLU E N 1
ATOM 2823 C CA . GLU A 1 382 ? 197.362 232.022 220.461 1.00 156.29 382 GLU E CA 1
ATOM 2824 C C . GLU A 1 382 ? 196.829 232.302 219.070 1.00 153.32 382 GLU E C 1
ATOM 2825 O O . GLU A 1 382 ? 195.994 231.547 218.561 1.00 138.08 382 GLU E O 1
ATOM 2831 N N . GLN A 1 383 ? 197.297 233.387 218.465 1.00 175.34 383 GLN E N 1
ATOM 2832 C CA . GLN A 1 383 ? 196.815 233.802 217.160 1.00 159.93 383 GLN E CA 1
ATOM 2833 C C . GLN A 1 383 ? 197.988 233.943 216.204 1.00 162.62 383 GLN E C 1
ATOM 2834 O O . GLN A 1 383 ? 199.088 234.332 216.605 1.00 169.58 383 GLN E O 1
ATOM 2840 N N . LEU A 1 384 ? 197.741 233.614 214.938 1.00 162.04 384 LEU E N 1
ATOM 2841 C CA . LEU A 1 384 ? 198.765 233.761 213.917 1.00 174.09 384 LEU E CA 1
ATOM 2842 C C . LEU A 1 384 ? 199.206 235.216 213.823 1.00 183.92 384 LEU E C 1
ATOM 2843 O O . LEU A 1 384 ? 198.515 236.134 214.274 1.00 186.78 384 LEU E O 1
ATOM 2848 N N . GLU A 1 385 ? 200.384 235.418 213.236 1.00 180.10 385 GLU E N 1
ATOM 2849 C CA . GLU A 1 385 ? 200.933 236.762 213.142 1.00 178.60 385 GLU E CA 1
ATOM 2850 C C . GLU A 1 385 ? 199.958 237.667 212.404 1.00 202.36 385 GLU E C 1
ATOM 2851 O O . GLU A 1 385 ? 199.514 237.352 211.296 1.00 215.74 385 GLU E O 1
ATOM 2857 N N . GLY A 1 386 ? 199.620 238.788 213.027 1.00 209.77 386 GLY E N 1
ATOM 2858 C CA . GLY A 1 386 ? 198.557 239.635 212.541 1.00 201.02 386 GLY E CA 1
ATOM 2859 C C . GLY A 1 386 ? 197.227 239.443 213.229 1.00 189.14 386 GLY E C 1
ATOM 2860 O O . GLY A 1 386 ? 196.219 239.968 212.741 1.00 194.85 386 GLY E O 1
ATOM 2861 N N . ASN A 1 387 ? 197.189 238.700 214.334 1.00 167.44 387 ASN E N 1
ATOM 2862 C CA . ASN A 1 387 ? 195.971 238.482 215.111 1.00 167.62 387 ASN E CA 1
ATOM 2863 C C . ASN A 1 387 ? 194.878 237.853 214.240 1.00 176.41 387 ASN E C 1
ATOM 2864 O O . ASN A 1 387 ? 193.838 238.446 213.946 1.00 193.31 387 ASN E O 1
ATOM 2869 N N . TYR A 1 388 ? 195.167 236.628 213.814 1.00 174.40 388 TYR E N 1
ATOM 2870 C CA . TYR A 1 388 ? 194.246 235.833 213.021 1.00 184.13 388 TYR E CA 1
ATOM 2871 C C . TYR A 1 388 ? 193.913 234.547 213.756 1.00 180.93 388 TYR E C 1
ATOM 2872 O O . TYR A 1 388 ? 194.813 233.804 214.161 1.00 178.51 388 TYR E O 1
ATOM 2881 N N . SER A 1 389 ? 192.622 234.283 213.913 1.00 166.04 389 SER E N 1
ATOM 2882 C CA . SER A 1 389 ? 192.177 233.055 214.543 1.00 163.44 389 SER E CA 1
ATOM 2883 C C . SER A 1 389 ? 191.672 232.030 213.544 1.00 171.53 389 SER E C 1
ATOM 2884 O O . SER A 1 389 ? 191.739 230.828 213.822 1.00 187.63 389 SER E O 1
ATOM 2887 N N . PHE A 1 390 ? 191.194 232.475 212.389 1.00 155.31 390 PHE E N 1
ATOM 2888 C CA . PHE A 1 390 ? 190.697 231.588 211.349 1.00 148.80 390 PHE E CA 1
ATOM 2889 C C . PHE A 1 390 ? 191.392 231.963 210.052 1.00 138.16 390 PHE E C 1
ATOM 2890 O O . PHE A 1 390 ? 191.204 233.073 209.547 1.00 130.14 390 PHE E O 1
ATOM 2898 N N . TYR A 1 391 ? 192.197 231.048 209.516 1.00 144.97 391 TYR E N 1
ATOM 2899 C CA . TYR A 1 391 ? 193.116 231.365 208.427 1.00 131.40 391 TYR E CA 1
ATOM 2900 C C . TYR A 1 391 ? 193.070 230.247 207.403 1.00 161.24 391 TYR E C 1
ATOM 2901 O O . TYR A 1 391 ? 193.595 229.159 207.643 1.00 176.40 391 TYR E O 1
ATOM 2910 N N . VAL A 1 392 ? 192.460 230.513 206.262 1.00 157.26 392 VAL E N 1
ATOM 2911 C CA . VAL A 1 392 ? 192.430 229.557 205.169 1.00 152.93 392 VAL E CA 1
ATOM 2912 C C . VAL A 1 392 ? 193.171 230.147 203.982 1.00 124.54 392 VAL E C 1
ATOM 2913 O O . VAL A 1 392 ? 193.222 231.367 203.797 1.00 133.87 392 VAL E O 1
ATOM 2917 N N . LEU A 1 393 ? 193.746 229.266 203.167 1.00 132.10 393 LEU E N 1
ATOM 2918 C CA . LEU A 1 393 ? 194.601 229.704 202.074 1.00 124.28 393 LEU E CA 1
ATOM 2919 C C . LEU A 1 393 ? 194.833 228.581 201.079 1.00 128.13 393 LEU E C 1
ATOM 2920 O O . LEU A 1 393 ? 195.081 227.437 201.474 1.00 153.73 393 LEU E O 1
ATOM 2925 N N . ASP A 1 394 ? 194.747 228.902 199.791 1.00 128.06 394 ASP E N 1
ATOM 2926 C CA . ASP A 1 394 ? 195.023 227.945 198.721 1.00 136.08 394 ASP E CA 1
ATOM 2927 C C . ASP A 1 394 ? 194.087 226.744 198.800 1.00 154.38 394 ASP E C 1
ATOM 2928 O O . ASP A 1 394 ? 194.496 225.595 198.638 1.00 137.13 394 ASP E O 1
ATOM 2933 N N . ASN A 1 395 ? 192.815 227.013 199.062 1.00 155.43 395 ASN E N 1
ATOM 2934 C CA . ASN A 1 395 ? 191.797 225.970 199.070 1.00 120.45 395 ASN E CA 1
ATOM 2935 C C . ASN A 1 395 ? 191.291 225.802 197.642 1.00 136.49 395 ASN E C 1
ATOM 2936 O O . ASN A 1 395 ? 190.280 226.372 197.233 1.00 173.64 395 ASN E O 1
ATOM 2941 N N . GLN A 1 396 ? 192.021 224.994 196.874 1.00 133.29 396 GLN E N 1
ATOM 2942 C CA . GLN A 1 396 ? 191.763 224.903 195.442 1.00 151.89 396 GLN E CA 1
ATOM 2943 C C . GLN A 1 396 ? 190.372 224.350 195.138 1.00 151.48 396 GLN E C 1
ATOM 2944 O O . GLN A 1 396 ? 189.692 224.845 194.234 1.00 179.73 396 GLN E O 1
ATOM 2950 N N . ASN A 1 397 ? 189.932 223.326 195.863 1.00 123.34 397 ASN E N 1
ATOM 2951 C CA . ASN A 1 397 ? 188.635 222.712 195.600 1.00 127.77 397 ASN E CA 1
ATOM 2952 C C . ASN A 1 397 ? 187.646 222.874 196.742 1.00 124.96 397 ASN E C 1
ATOM 2953 O O . ASN A 1 397 ? 186.633 222.171 196.774 1.00 121.43 397 ASN E O 1
ATOM 2958 N N . LEU A 1 398 ? 187.908 223.773 197.679 1.00 139.34 398 LEU E N 1
ATOM 2959 C CA . LEU A 1 398 ? 187.014 223.973 198.808 1.00 137.35 398 LEU E CA 1
ATOM 2960 C C . LEU A 1 398 ? 185.890 224.917 198.402 1.00 127.00 398 LEU E C 1
ATOM 2961 O O . LEU A 1 398 ? 186.097 226.128 198.295 1.00 138.29 398 LEU E O 1
ATOM 2966 N N . GLN A 1 399 ? 184.693 224.378 198.197 1.00 123.37 399 GLN E N 1
ATOM 2967 C CA . GLN A 1 399 ? 183.610 225.200 197.670 1.00 138.86 399 GLN E CA 1
ATOM 2968 C C . GLN A 1 399 ? 182.772 225.850 198.758 1.00 151.19 399 GLN E C 1
ATOM 2969 O O . GLN A 1 399 ? 182.224 226.934 198.541 1.00 166.66 399 GLN E O 1
ATOM 2975 N N . GLN A 1 400 ? 182.614 225.191 199.902 1.00 133.16 400 GLN E N 1
ATOM 2976 C CA . GLN A 1 400 ? 181.810 225.711 201.000 1.00 145.55 400 GLN E CA 1
ATOM 2977 C C . GLN A 1 400 ? 182.500 225.446 202.326 1.00 141.83 400 GLN E C 1
ATOM 2978 O O . GLN A 1 400 ? 183.192 224.441 202.494 1.00 136.94 400 GLN E O 1
ATOM 2984 N N . LEU A 1 401 ? 182.288 226.344 203.277 1.00 153.53 401 LEU E N 1
ATOM 2985 C CA . LEU A 1 401 ? 182.706 226.083 204.641 1.00 147.97 401 LEU E CA 1
ATOM 2986 C C . LEU A 1 401 ? 181.729 225.112 205.291 1.00 163.25 401 LEU E C 1
ATOM 2987 O O . LEU A 1 401 ? 180.821 224.580 204.650 1.00 173.63 401 LEU E O 1
ATOM 2992 N N . TRP A 1 402 ? 181.912 224.862 206.580 1.00 189.75 402 TRP E N 1
ATOM 2993 C CA . TRP A 1 402 ? 180.862 224.200 207.335 1.00 217.67 402 TRP E CA 1
ATOM 2994 C C . TRP A 1 402 ? 179.825 225.186 207.849 1.00 227.95 402 TRP E C 1
ATOM 2995 O O . TRP A 1 402 ? 178.984 224.810 208.670 1.00 230.36 402 TRP E O 1
ATOM 3006 N N . ASP A 1 403 ? 179.861 226.433 207.372 1.00 226.12 403 ASP E N 1
ATOM 3007 C CA . ASP A 1 403 ? 178.954 227.481 207.836 1.00 223.98 403 ASP E CA 1
ATOM 3008 C C . ASP A 1 403 ? 177.706 227.493 206.959 1.00 217.03 403 ASP E C 1
ATOM 3009 O O . ASP A 1 403 ? 177.582 228.254 206.001 1.00 217.04 403 ASP E O 1
ATOM 3014 N N . TRP A 1 404 ? 176.770 226.623 207.301 1.00 211.22 404 TRP E N 1
ATOM 3015 C CA . TRP A 1 404 ? 175.416 226.705 206.786 1.00 203.96 404 TRP E CA 1
ATOM 3016 C C . TRP A 1 404 ? 174.496 227.166 207.909 1.00 216.52 404 TRP E C 1
ATOM 3017 O O . TRP A 1 404 ? 174.871 227.185 209.084 1.00 216.69 404 TRP E O 1
ATOM 3028 N N . ASP A 1 405 ? 173.272 227.534 207.536 1.00 228.85 405 ASP E N 1
ATOM 3029 C CA . ASP A 1 405 ? 172.355 228.217 208.441 1.00 233.15 405 ASP E CA 1
ATOM 3030 C C . ASP A 1 405 ? 171.929 227.351 209.620 1.00 225.85 405 ASP E C 1
ATOM 3031 O O . ASP A 1 405 ? 171.161 227.802 210.474 1.00 219.21 405 ASP E O 1
ATOM 3036 N N . HIS A 1 406 ? 172.414 226.114 209.686 1.00 214.52 406 HIS E N 1
ATOM 3037 C CA . HIS A 1 406 ? 172.081 225.224 210.788 1.00 194.94 406 HIS E CA 1
ATOM 3038 C C . HIS A 1 406 ? 173.108 225.260 211.909 1.00 181.46 406 HIS E C 1
ATOM 3039 O O . HIS A 1 406 ? 172.738 225.171 213.082 1.00 181.05 406 HIS E O 1
ATOM 3046 N N . ARG A 1 407 ? 174.383 225.394 211.576 1.00 176.81 407 ARG E N 1
ATOM 3047 C CA . ARG A 1 407 ? 175.440 225.307 212.566 1.00 191.34 407 ARG E CA 1
ATOM 3048 C C . ARG A 1 407 ? 175.679 226.657 213.224 1.00 191.60 407 ARG E C 1
ATOM 3049 O O . ARG A 1 407 ? 175.435 227.712 212.637 1.00 167.28 407 ARG E O 1
ATOM 3057 N N . ASN A 1 408 ? 176.163 226.606 214.460 1.00 224.93 408 ASN E N 1
ATOM 3058 C CA . ASN A 1 408 ? 176.528 227.787 215.219 1.00 224.24 408 ASN E CA 1
ATOM 3059 C C . ASN A 1 408 ? 178.042 227.862 215.347 1.00 219.21 408 ASN E C 1
ATOM 3060 O O . ASN A 1 408 ? 178.748 226.856 215.230 1.00 233.85 408 ASN E O 1
ATOM 3065 N N . LEU A 1 409 ? 178.533 229.069 215.583 1.00 198.66 409 LEU E N 1
ATOM 3066 C CA . LEU A 1 409 ? 179.960 229.284 215.708 1.00 194.55 409 LEU E CA 1
ATOM 3067 C C . LEU A 1 409 ? 180.191 230.613 216.402 1.00 208.07 409 LEU E C 1
ATOM 3068 O O . LEU A 1 409 ? 179.400 231.545 216.259 1.00 206.79 409 LEU E O 1
ATOM 3073 N N . THR A 1 410 ? 181.284 230.688 217.153 1.00 206.15 410 THR E N 1
ATOM 3074 C CA . THR A 1 410 ? 181.657 231.928 217.823 1.00 196.81 410 THR E CA 1
ATOM 3075 C C . THR A 1 410 ? 183.171 231.958 217.945 1.00 185.49 410 THR E C 1
ATOM 3076 O O . THR A 1 410 ? 183.761 231.091 218.595 1.00 191.52 410 THR E O 1
ATOM 3080 N N . ILE A 1 411 ? 183.797 232.940 217.315 1.00 174.38 411 ILE E N 1
ATOM 3081 C CA . ILE A 1 411 ? 185.222 233.181 217.473 1.00 169.92 411 ILE E CA 1
ATOM 3082 C C . ILE A 1 411 ? 185.380 234.313 218.472 1.00 176.11 411 ILE E C 1
ATOM 3083 O O . ILE A 1 411 ? 184.961 235.446 218.213 1.00 185.65 411 ILE E O 1
ATOM 3088 N N . LYS A 1 412 ? 185.987 234.012 219.619 1.00 171.88 412 LYS E N 1
ATOM 3089 C CA . LYS A 1 412 ? 186.046 234.996 220.689 1.00 186.49 412 LYS E CA 1
ATOM 3090 C C . LYS A 1 412 ? 186.999 236.131 220.344 1.00 193.64 412 LYS E C 1
ATOM 3091 O O . LYS A 1 412 ? 186.665 237.308 220.517 1.00 201.49 412 LYS E O 1
ATOM 3097 N N . ALA A 1 413 ? 188.189 235.804 219.850 1.00 189.53 413 ALA E N 1
ATOM 3098 C CA . ALA A 1 413 ? 189.174 236.818 219.516 1.00 192.82 413 ALA E CA 1
ATOM 3099 C C . ALA A 1 413 ? 189.939 236.396 218.274 1.00 186.89 413 ALA E C 1
ATOM 3100 O O . ALA A 1 413 ? 190.138 235.205 218.025 1.00 169.22 413 ALA E O 1
ATOM 3102 N N . GLY A 1 414 ? 190.373 237.385 217.504 1.00 197.64 414 GLY E N 1
ATOM 3103 C CA . GLY A 1 414 ? 191.116 237.153 216.283 1.00 185.03 414 GLY E CA 1
ATOM 3104 C C . GLY A 1 414 ? 190.339 237.587 215.052 1.00 171.55 414 GLY E C 1
ATOM 3105 O O . GLY A 1 414 ? 189.154 237.911 215.104 1.00 152.93 414 GLY E O 1
ATOM 3106 N N . LYS A 1 415 ? 191.052 237.593 213.931 1.00 169.72 415 LYS E N 1
ATOM 3107 C CA . LYS A 1 415 ? 190.491 237.955 212.638 1.00 176.64 415 LYS E CA 1
ATOM 3108 C C . LYS A 1 415 ? 190.423 236.730 211.734 1.00 176.10 415 LYS E C 1
ATOM 3109 O O . LYS A 1 415 ? 190.859 235.631 212.095 1.00 211.80 415 LYS E O 1
ATOM 3115 N N . MET A 1 416 ? 189.863 236.930 210.542 1.00 141.06 416 MET E N 1
ATOM 3116 C CA . MET A 1 416 ? 189.719 235.877 209.548 1.00 158.84 416 MET E CA 1
ATOM 3117 C C . MET A 1 416 ? 190.340 236.326 208.234 1.00 170.25 416 MET E C 1
ATOM 3118 O O . MET A 1 416 ? 190.099 237.450 207.782 1.00 201.09 416 MET E O 1
ATOM 3123 N N . TYR A 1 417 ? 191.130 235.452 207.622 1.00 161.07 417 TYR E N 1
ATOM 3124 C CA . TYR A 1 417 ? 191.825 235.752 206.379 1.00 137.93 417 TYR E CA 1
ATOM 3125 C C . TYR A 1 417 ? 191.480 234.699 205.338 1.00 139.17 417 TYR E C 1
ATOM 3126 O O . TYR A 1 417 ? 191.579 233.499 205.610 1.00 175.37 417 TYR E O 1
ATOM 3135 N N . PHE A 1 418 ? 191.084 235.147 204.149 1.00 140.79 418 PHE E N 1
ATOM 3136 C CA . PHE A 1 418 ? 190.706 234.262 203.053 1.00 139.84 418 PHE E CA 1
ATOM 3137 C C . PHE A 1 418 ? 191.445 234.693 201.798 1.00 152.90 418 PHE E C 1
ATOM 3138 O O . PHE A 1 418 ? 191.377 235.864 201.418 1.00 180.17 418 PHE E O 1
ATOM 3146 N N . ALA A 1 419 ? 192.128 233.756 201.140 1.00 139.07 419 ALA E N 1
ATOM 3147 C CA . ALA A 1 419 ? 192.914 234.132 199.971 1.00 130.86 419 ALA E CA 1
ATOM 3148 C C . ALA A 1 419 ? 193.164 232.931 199.070 1.00 135.88 419 ALA E C 1
ATOM 3149 O O . ALA A 1 419 ? 193.463 231.835 199.552 1.00 151.76 419 ALA E O 1
ATOM 3151 N N . PHE A 1 420 ? 193.073 233.171 197.757 1.00 160.20 420 PHE E N 1
ATOM 3152 C CA . PHE A 1 420 ? 193.306 232.149 196.739 1.00 169.71 420 PHE E CA 1
ATOM 3153 C C . PHE A 1 420 ? 192.350 230.983 196.922 1.00 154.81 420 PHE E C 1
ATOM 3154 O O . PHE A 1 420 ? 192.749 229.819 196.921 1.00 131.16 420 PHE E O 1
ATOM 3162 N N . ASN A 1 421 ? 191.073 231.308 197.090 1.00 152.80 421 ASN E N 1
ATOM 3163 C CA . ASN A 1 421 ? 190.027 230.343 197.407 1.00 140.07 421 ASN E CA 1
ATOM 3164 C C . ASN A 1 421 ? 189.022 230.328 196.265 1.00 162.95 421 ASN E C 1
ATOM 3165 O O . ASN A 1 421 ? 187.897 230.823 196.406 1.00 183.17 421 ASN E O 1
ATOM 3170 N N . PRO A 1 422 ? 189.396 229.760 195.121 1.00 149.87 422 PRO E N 1
ATOM 3171 C CA . PRO A 1 422 ? 188.557 229.918 193.924 1.00 147.05 422 PRO E CA 1
ATOM 3172 C C . PRO A 1 422 ? 187.156 229.345 194.047 1.00 158.95 422 PRO E C 1
ATOM 3173 O O . PRO A 1 422 ? 186.183 230.039 193.734 1.00 168.19 422 PRO E O 1
ATOM 3177 N N . LYS A 1 423 ? 187.015 228.095 194.480 1.00 154.13 423 LYS E N 1
ATOM 3178 C CA . LYS A 1 423 ? 185.704 227.460 194.400 1.00 142.62 423 LYS E CA 1
ATOM 3179 C C . LYS A 1 423 ? 184.725 228.022 195.425 1.00 127.18 423 LYS E C 1
ATOM 3180 O O . LYS A 1 423 ? 183.512 228.015 195.191 1.00 127.87 423 LYS E O 1
ATOM 3186 N N . LEU A 1 424 ? 185.216 228.479 196.571 1.00 127.28 424 LEU E N 1
ATOM 3187 C CA . LEU A 1 424 ? 184.324 229.021 197.590 1.00 128.16 424 LEU E CA 1
ATOM 3188 C C . LEU A 1 424 ? 183.824 230.409 197.197 1.00 142.49 424 LEU E C 1
ATOM 3189 O O . LEU A 1 424 ? 184.604 231.267 196.772 1.00 163.76 424 LEU E O 1
ATOM 3194 N N . CYS A 1 425 ? 182.517 230.623 197.336 1.00 157.61 425 CYS E N 1
ATOM 3195 C CA . CYS A 1 425 ? 181.893 231.901 197.015 1.00 198.38 425 CYS E CA 1
ATOM 3196 C C . CYS A 1 425 ? 182.076 232.901 198.154 1.00 184.15 425 CYS E C 1
ATOM 3197 O O . CYS A 1 425 ? 181.912 232.555 199.327 1.00 172.49 425 CYS E O 1
ATOM 3200 N N . VAL A 1 426 ? 182.395 234.150 197.799 1.00 160.68 426 VAL E N 1
ATOM 3201 C CA . VAL A 1 426 ? 182.688 235.183 198.791 1.00 145.03 426 VAL E CA 1
ATOM 3202 C C . VAL A 1 426 ? 181.480 235.485 199.680 1.00 154.81 426 VAL E C 1
ATOM 3203 O O . VAL A 1 426 ? 181.638 235.881 200.851 1.00 141.3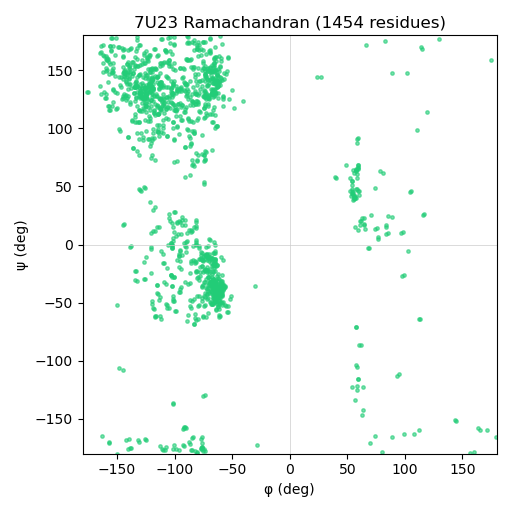8 426 VAL E O 1
ATOM 3207 N N . SER A 1 427 ? 180.270 235.274 199.164 1.00 177.48 427 SER E N 1
ATOM 3208 C CA . SER A 1 427 ? 179.081 235.486 199.974 1.00 182.90 427 SER E CA 1
ATOM 3209 C C . SER A 1 427 ? 179.016 234.521 201.144 1.00 169.11 427 SER E C 1
ATOM 3210 O O . SER A 1 427 ? 178.496 234.881 202.207 1.00 143.87 427 SER E O 1
ATOM 3213 N N . GLU A 1 428 ? 179.563 233.318 200.985 1.00 170.20 428 GLU E N 1
ATOM 3214 C CA . GLU A 1 428 ? 179.543 232.356 202.073 1.00 183.64 428 GLU E CA 1
ATOM 3215 C C . GLU A 1 428 ? 180.365 232.839 203.255 1.00 166.91 428 GLU E C 1
ATOM 3216 O O . GLU A 1 428 ? 179.933 232.730 204.411 1.00 167.42 428 GLU E O 1
ATOM 3222 N N . ILE A 1 429 ? 181.534 233.417 202.991 1.00 142.32 429 ILE E N 1
ATOM 3223 C CA . ILE A 1 429 ? 182.342 233.880 204.103 1.00 136.85 429 ILE E CA 1
ATOM 3224 C C . ILE A 1 429 ? 181.813 235.190 204.655 1.00 154.20 429 ILE E C 1
ATOM 3225 O O . ILE A 1 429 ? 182.050 235.497 205.830 1.00 158.65 429 ILE E O 1
ATOM 3230 N N . TYR A 1 430 ? 181.078 235.964 203.856 1.00 170.40 430 TYR E N 1
ATOM 3231 C CA . TYR A 1 430 ? 180.365 237.086 204.456 1.00 185.48 430 TYR E CA 1
ATOM 3232 C C . TYR A 1 430 ? 179.298 236.595 205.425 1.00 170.51 430 TYR E C 1
ATOM 3233 O O . TYR A 1 430 ? 179.114 237.172 206.504 1.00 172.35 430 TYR E O 1
ATOM 3242 N N . ARG A 1 431 ? 178.595 235.523 205.065 1.00 153.99 431 ARG E N 1
ATOM 3243 C CA . ARG A 1 431 ? 177.604 234.950 205.967 1.00 155.50 431 ARG E CA 1
ATOM 3244 C C . ARG A 1 431 ? 178.246 234.330 207.198 1.00 154.93 431 ARG E C 1
ATOM 3245 O O . ARG A 1 431 ? 177.588 234.217 208.238 1.00 163.06 431 ARG E O 1
ATOM 3253 N N . MET A 1 432 ? 179.510 233.918 207.098 1.00 149.46 432 MET E N 1
ATOM 3254 C CA . MET A 1 432 ? 180.167 233.303 208.249 1.00 171.25 432 MET E CA 1
ATOM 3255 C C . MET A 1 432 ? 180.333 234.294 209.395 1.00 174.51 432 MET E C 1
ATOM 3256 O O . MET A 1 432 ? 179.986 233.988 210.540 1.00 155.86 432 MET E O 1
ATOM 3261 N N . GLU A 1 433 ? 180.849 235.494 209.108 1.00 173.77 433 GLU E N 1
ATOM 3262 C CA . GLU A 1 433 ? 181.148 236.437 210.183 1.00 174.90 433 GLU E CA 1
ATOM 3263 C C . GLU A 1 433 ? 179.903 236.958 210.882 1.00 169.31 433 GLU E C 1
ATOM 3264 O O . GLU A 1 433 ? 180.028 237.578 211.943 1.00 169.60 433 GLU E O 1
ATOM 3270 N N . GLU A 1 434 ? 178.714 236.719 210.330 1.00 163.62 434 GLU E N 1
ATOM 3271 C CA . GLU A 1 434 ? 177.497 237.044 211.061 1.00 171.24 434 GLU E CA 1
ATOM 3272 C C . GLU A 1 434 ? 177.357 236.160 212.291 1.00 181.76 434 GLU E C 1
ATOM 3273 O O . GLU A 1 434 ? 177.152 236.654 213.404 1.00 189.11 434 GLU E O 1
ATOM 3279 N N . VAL A 1 435 ? 177.476 234.848 212.108 1.00 177.16 435 VAL E N 1
ATOM 3280 C CA . VAL A 1 435 ? 177.432 233.944 213.247 1.00 168.23 435 VAL E CA 1
ATOM 3281 C C . VAL A 1 435 ? 178.702 234.073 214.072 1.00 170.17 435 VAL E C 1
ATOM 3282 O O . VAL A 1 435 ? 178.669 234.011 215.307 1.00 168.89 435 VAL E O 1
ATOM 3286 N N . THR A 1 436 ? 179.840 234.255 213.404 1.00 180.25 436 THR E N 1
ATOM 3287 C CA . THR A 1 436 ? 181.117 234.341 214.100 1.00 196.53 436 THR E CA 1
ATOM 3288 C C . THR A 1 436 ? 181.168 235.548 215.026 1.00 215.19 436 THR E C 1
ATOM 3289 O O . THR A 1 436 ? 181.744 235.478 216.118 1.00 220.16 436 THR E O 1
ATOM 3293 N N . GLY A 1 437 ? 180.567 236.661 214.614 1.00 221.50 437 GLY E N 1
ATOM 3294 C CA . GLY A 1 437 ? 180.599 237.871 215.407 1.00 224.26 437 GLY E CA 1
ATOM 3295 C C . GLY A 1 437 ? 181.779 238.774 215.148 1.00 229.92 437 GLY E C 1
ATOM 3296 O O . GLY A 1 437 ? 182.143 239.562 216.026 1.00 236.71 437 GLY E O 1
ATOM 3297 N N . THR A 1 438 ? 182.393 238.683 213.972 1.00 226.06 438 THR E N 1
ATOM 3298 C CA . THR A 1 438 ? 183.566 239.478 213.629 1.00 218.84 438 THR E CA 1
ATOM 3299 C C . THR A 1 438 ? 183.308 240.204 212.312 1.00 222.47 438 THR E C 1
ATOM 3300 O O . THR A 1 438 ? 184.097 240.139 211.372 1.00 233.35 438 THR E O 1
ATOM 3304 N N . LYS A 1 439 ? 182.158 240.873 212.229 1.00 212.57 439 LYS E N 1
ATOM 3305 C CA . LYS A 1 439 ? 181.771 241.523 210.983 1.00 206.18 439 LYS E CA 1
ATOM 3306 C C . LYS A 1 439 ? 182.758 242.616 210.591 1.00 218.74 439 LYS E C 1
ATOM 3307 O O . LYS A 1 439 ? 183.300 242.611 209.481 1.00 216.44 439 LYS E O 1
ATOM 3313 N N . GLY A 1 440 ? 183.020 243.554 211.495 1.00 238.92 440 GLY E N 1
ATOM 3314 C CA . GLY A 1 440 ? 183.862 244.685 211.156 1.00 246.51 440 GLY E CA 1
ATOM 3315 C C . GLY A 1 440 ? 185.262 244.601 211.723 1.00 240.06 440 GLY E C 1
ATOM 3316 O O . GLY A 1 440 ? 185.957 245.615 211.830 1.00 242.89 440 GLY E O 1
ATOM 3317 N N . ARG A 1 441 ? 185.693 243.397 212.085 1.00 234.16 441 ARG E N 1
ATOM 3318 C CA . ARG A 1 441 ? 186.996 243.227 212.711 1.00 239.41 441 ARG E CA 1
ATOM 3319 C C . ARG A 1 441 ? 188.129 243.066 211.708 1.00 245.68 441 ARG E C 1
ATOM 3320 O O . ARG A 1 441 ? 189.250 243.511 211.980 1.00 258.64 441 ARG E O 1
ATOM 3328 N N . GLN A 1 442 ? 187.871 242.443 210.563 1.00 227.79 442 GLN E N 1
ATOM 3329 C CA . GLN A 1 442 ? 188.934 242.203 209.603 1.00 206.69 442 GLN E CA 1
ATOM 3330 C C . GLN A 1 442 ? 189.236 243.469 208.802 1.00 195.39 442 GLN E C 1
ATOM 3331 O O . GLN A 1 442 ? 188.532 244.478 208.885 1.00 196.65 442 GLN E O 1
ATOM 3337 N N . SER A 1 443 ? 190.307 243.398 208.019 1.00 197.39 443 SER E N 1
ATOM 3338 C CA . SER A 1 443 ? 190.745 244.513 207.195 1.00 211.14 443 SER E CA 1
ATOM 3339 C C . SER A 1 443 ? 190.125 244.392 205.803 1.00 210.04 443 SER E C 1
ATOM 3340 O O . SER A 1 443 ? 189.274 243.536 205.546 1.00 180.48 443 SER E O 1
ATOM 3343 N N . LYS A 1 444 ? 190.548 245.260 204.886 1.00 224.18 444 LYS E N 1
ATOM 3344 C CA . LYS A 1 444 ? 190.031 245.232 203.524 1.00 232.27 444 LYS E CA 1
ATOM 3345 C C . LYS A 1 444 ? 190.709 244.181 202.657 1.00 220.66 444 LYS E C 1
ATOM 3346 O O . LYS A 1 444 ? 190.120 243.747 201.662 1.00 213.00 444 LYS E O 1
ATOM 3352 N N . GLY A 1 445 ? 191.925 243.767 203.006 1.00 221.93 445 GLY E N 1
ATOM 3353 C CA . GLY A 1 445 ? 192.638 242.779 202.220 1.00 214.72 445 GLY E CA 1
ATOM 3354 C C . GLY A 1 445 ? 192.489 241.376 202.763 1.00 209.48 445 GLY E C 1
ATOM 3355 O O . GLY A 1 445 ? 192.893 240.407 202.116 1.00 212.16 445 GLY E O 1
ATOM 3356 N N . ASP A 1 446 ? 191.914 241.255 203.959 1.00 200.40 446 ASP E N 1
ATOM 3357 C CA . ASP A 1 446 ? 191.713 239.936 204.547 1.00 187.25 446 ASP E CA 1
ATOM 3358 C C . ASP A 1 446 ? 190.683 239.137 203.765 1.00 172.05 446 ASP E C 1
ATOM 3359 O O . ASP A 1 446 ? 190.802 237.912 203.642 1.00 138.57 446 ASP E O 1
ATOM 3364 N N . ILE A 1 447 ? 189.656 239.803 203.251 1.00 185.23 447 ILE E N 1
ATOM 3365 C CA . ILE A 1 447 ? 188.667 239.187 202.380 1.00 163.64 447 ILE E CA 1
ATOM 3366 C C . ILE A 1 447 ? 188.694 239.952 201.068 1.00 179.98 447 ILE E C 1
ATOM 3367 O O . ILE A 1 447 ? 188.213 241.089 200.994 1.00 207.50 447 ILE E O 1
ATOM 3372 N N . ASN A 1 448 ? 189.257 239.339 200.034 1.00 142.32 448 ASN E N 1
ATOM 3373 C CA . ASN A 1 448 ? 189.341 239.951 198.718 1.00 164.77 448 ASN E CA 1
ATOM 3374 C C . ASN A 1 448 ? 188.606 239.083 197.710 1.00 152.33 448 ASN E C 1
ATOM 3375 O O . ASN A 1 448 ? 188.619 237.852 197.809 1.00 145.68 448 ASN E O 1
ATOM 3380 N N . THR A 1 449 ? 187.964 239.732 196.745 1.00 150.38 449 THR E N 1
ATOM 3381 C CA . THR A 1 449 ? 187.185 239.041 195.727 1.00 168.46 449 THR E CA 1
ATOM 3382 C C . THR A 1 449 ? 188.006 238.671 194.498 1.00 170.52 449 THR E C 1
ATOM 3383 O O . THR A 1 449 ? 187.472 238.036 193.584 1.00 183.12 449 THR E O 1
ATOM 3387 N N . ARG A 1 450 ? 189.284 239.040 194.455 1.00 152.17 450 ARG E N 1
ATOM 3388 C CA . ARG A 1 450 ? 190.082 238.783 193.261 1.00 172.77 450 ARG E CA 1
ATOM 3389 C C . ARG A 1 450 ? 190.419 237.303 193.138 1.00 177.09 450 ARG E C 1
ATOM 3390 O O . ARG A 1 450 ? 189.998 236.636 192.188 1.00 184.33 450 ARG E O 1
ATOM 3398 N N . ASN A 1 451 ? 191.158 236.765 194.101 1.00 192.98 451 ASN E N 1
ATOM 3399 C CA . ASN A 1 451 ? 191.565 235.370 194.061 1.00 193.33 451 ASN E CA 1
ATOM 3400 C C . ASN A 1 451 ? 190.590 234.452 194.779 1.00 173.79 451 ASN E C 1
ATOM 3401 O O . ASN A 1 451 ? 190.832 233.241 194.847 1.00 172.20 451 ASN E O 1
ATOM 3406 N N . ASN A 1 452 ? 189.510 234.995 195.320 1.00 170.83 452 ASN E N 1
ATOM 3407 C CA . ASN A 1 452 ? 188.463 234.206 195.944 1.00 161.77 452 ASN E CA 1
ATOM 3408 C C . ASN A 1 452 ? 187.177 234.371 195.151 1.00 195.87 452 ASN E C 1
ATOM 3409 O O . ASN A 1 452 ? 186.864 235.468 194.681 1.00 209.98 452 ASN E O 1
ATOM 3414 N N . GLY A 1 453 ? 186.445 233.270 194.986 1.00 197.01 453 GLY E N 1
ATOM 3415 C CA . GLY A 1 453 ? 185.292 233.274 194.113 1.00 190.88 453 GLY E CA 1
ATOM 3416 C C . GLY A 1 453 ? 185.624 233.494 192.659 1.00 176.95 453 GLY E C 1
ATOM 3417 O O . GLY A 1 453 ? 184.720 233.760 191.863 1.00 150.45 453 GLY E O 1
ATOM 3418 N N . GLU A 1 454 ? 186.902 233.391 192.295 1.00 182.36 454 GLU E N 1
ATOM 3419 C CA . GLU A 1 454 ? 187.346 233.776 190.963 1.00 159.94 454 GLU E CA 1
ATOM 3420 C C . GLU A 1 454 ? 186.576 233.032 189.881 1.00 138.78 454 GLU E C 1
ATOM 3421 O O . GLU A 1 454 ? 186.007 233.646 188.974 1.00 147.32 454 GLU E O 1
ATOM 3427 N N . ARG A 1 455 ? 186.531 231.710 189.975 1.00 137.09 455 ARG E N 1
ATOM 3428 C CA . ARG A 1 455 ? 185.829 230.880 189.008 1.00 140.11 455 ARG E CA 1
ATOM 3429 C C . ARG A 1 455 ? 184.748 230.056 189.692 1.00 139.80 455 ARG E C 1
ATOM 3430 O O . ARG A 1 455 ? 184.491 228.906 189.331 1.00 131.52 455 ARG E O 1
ATOM 3438 N N . ALA A 1 456 ? 184.091 230.644 190.683 1.00 151.11 456 ALA E N 1
ATOM 3439 C CA . ALA A 1 456 ? 183.091 229.922 191.451 1.00 161.82 456 ALA E CA 1
ATOM 3440 C C . ALA A 1 456 ? 181.844 229.686 190.612 1.00 171.00 456 ALA E C 1
ATOM 3441 O O . ALA A 1 456 ? 181.438 230.543 189.824 1.00 191.37 456 ALA E O 1
ATOM 3443 N N . SER A 1 457 ? 181.238 228.513 190.782 1.00 180.17 457 SER E N 1
ATOM 3444 C CA . SER A 1 457 ? 180.017 228.163 190.070 1.00 175.33 457 SER E CA 1
ATOM 3445 C C . SER A 1 457 ? 178.784 228.204 190.960 1.00 205.74 457 SER E C 1
ATOM 3446 O O . SER A 1 457 ? 177.681 227.930 190.478 1.00 223.44 457 SER E O 1
ATOM 3449 N N . CYS A 1 458 ? 178.943 228.531 192.244 1.00 178.82 458 CYS E N 1
ATOM 3450 C CA . CYS A 1 458 ? 177.778 228.743 193.093 1.00 178.86 458 CYS E CA 1
ATOM 3451 C C . CYS A 1 458 ? 176.955 229.920 192.588 1.00 206.14 458 CYS E C 1
ATOM 3452 O O . CYS A 1 458 ? 175.719 229.888 192.623 1.00 236.99 458 CYS E O 1
ATOM 3455 N N . GLU A 1 459 ? 177.626 230.967 192.110 1.00 201.45 459 GLU E N 1
ATOM 3456 C CA . GLU A 1 459 ? 176.944 232.136 191.572 1.00 207.53 459 GLU E CA 1
ATOM 3457 C C . GLU A 1 459 ? 176.245 231.855 190.249 1.00 189.30 459 GLU E C 1
ATOM 3458 O O . GLU A 1 459 ? 175.448 232.691 189.807 1.00 180.91 459 GLU E O 1
ATOM 3464 N N . SER A 1 460 ? 176.518 230.717 189.613 1.00 159.73 460 SER E N 1
ATOM 3465 C CA . SER A 1 460 ? 175.962 230.441 188.294 1.00 164.46 460 SER E CA 1
ATOM 3466 C C . SER A 1 460 ? 174.439 230.410 188.341 1.00 150.56 460 SER E C 1
ATOM 3467 O O . SER A 1 460 ? 173.839 229.894 189.289 1.00 150.50 460 SER E O 1
ATOM 3470 N N . ASP A 1 461 ? 173.817 230.976 187.308 1.00 147.71 461 ASP E N 1
ATOM 3471 C CA . ASP A 1 461 ? 172.365 230.998 187.228 1.00 144.28 461 ASP E CA 1
ATOM 3472 C C . ASP A 1 461 ? 171.820 229.578 187.128 1.00 139.99 461 ASP E C 1
ATOM 3473 O O . ASP A 1 461 ? 172.370 228.732 186.416 1.00 173.09 461 ASP E O 1
ATOM 3478 N N . VAL A 1 462 ? 170.733 229.320 187.853 1.00 137.27 462 VAL E N 1
ATOM 3479 C CA . VAL A 1 462 ? 170.169 227.980 187.890 1.00 145.75 462 VAL E CA 1
ATOM 3480 C C . VAL A 1 462 ? 169.420 227.697 186.596 1.00 145.86 462 VAL E C 1
ATOM 3481 O O . VAL A 1 462 ? 168.675 228.546 186.086 1.00 169.20 462 VAL E O 1
ATOM 3485 N N . LEU A 1 463 ? 169.617 226.496 186.058 1.00 131.51 463 LEU E N 1
ATOM 3486 C CA . LEU A 1 463 ? 168.817 226.016 184.934 1.00 125.25 463 LEU E CA 1
ATOM 3487 C C . LEU A 1 463 ? 167.536 225.400 185.492 1.00 136.22 463 LEU E C 1
ATOM 3488 O O . LEU A 1 463 ? 167.344 224.184 185.517 1.00 174.46 463 LEU E O 1
ATOM 3493 N N . HIS A 1 464 ? 166.664 226.289 185.966 1.00 141.91 464 HIS E N 1
ATOM 3494 C CA . HIS A 1 464 ? 165.462 225.880 186.678 1.00 164.93 464 HIS E CA 1
ATOM 3495 C C . HIS A 1 464 ? 164.668 224.863 185.875 1.00 164.18 464 HIS E C 1
ATOM 3496 O O . HIS A 1 464 ? 164.312 225.103 184.718 1.00 177.28 464 HIS E O 1
ATOM 3503 N N . PHE A 1 465 ? 164.396 223.722 186.499 1.00 147.32 465 PHE E N 1
ATOM 3504 C CA . PHE A 1 465 ? 163.561 222.717 185.867 1.00 140.14 465 PHE E CA 1
ATOM 3505 C C . PHE A 1 465 ? 162.123 223.210 185.789 1.00 157.62 465 PHE E C 1
ATOM 3506 O O . PHE A 1 465 ? 161.673 224.020 186.604 1.00 158.82 465 PHE E O 1
ATOM 3514 N N . THR A 1 466 ? 161.402 222.720 184.791 1.00 154.82 466 THR E N 1
ATOM 3515 C CA . THR A 1 466 ? 160.049 223.186 184.529 1.00 151.81 466 THR E CA 1
ATOM 3516 C C . THR A 1 466 ? 158.989 222.116 184.735 1.00 163.68 466 THR E C 1
ATOM 3517 O O . THR A 1 466 ? 157.932 222.409 185.298 1.00 160.21 466 THR E O 1
ATOM 3521 N N . SER A 1 467 ? 159.241 220.881 184.304 1.00 155.90 467 SER E N 1
ATOM 3522 C CA . SER A 1 467 ? 158.256 219.817 184.443 1.00 153.22 467 SER E CA 1
ATOM 3523 C C . SER A 1 467 ? 158.953 218.467 184.375 1.00 139.76 467 SER E C 1
ATOM 3524 O O . SER A 1 467 ? 159.987 218.320 183.718 1.00 116.67 467 SER E O 1
ATOM 3527 N N . THR A 1 468 ? 158.370 217.482 185.063 1.00 148.23 468 THR E N 1
ATOM 3528 C CA . THR A 1 468 ? 158.858 216.109 185.040 1.00 151.98 468 THR E CA 1
ATOM 3529 C C . THR A 1 468 ? 157.684 215.160 184.861 1.00 155.79 468 THR E C 1
ATOM 3530 O O . THR A 1 468 ? 156.644 215.316 185.508 1.00 178.94 468 THR E O 1
ATOM 3534 N N . THR A 1 469 ? 157.856 214.174 183.983 1.00 154.80 469 THR E N 1
ATOM 3535 C CA . THR A 1 469 ? 156.850 213.149 183.738 1.00 176.15 469 THR E CA 1
ATOM 3536 C C . THR A 1 469 ? 157.517 211.787 183.846 1.00 181.22 469 THR E C 1
ATOM 3537 O O . THR A 1 469 ? 158.554 211.551 183.218 1.00 191.06 469 THR E O 1
ATOM 3541 N N . THR A 1 470 ? 156.922 210.898 184.637 1.00 156.37 470 THR E N 1
ATOM 3542 C CA . THR A 1 470 ? 157.547 209.636 185.007 1.00 169.41 470 THR E CA 1
ATOM 3543 C C . THR A 1 470 ? 156.674 208.466 184.585 1.00 175.91 470 THR E C 1
ATOM 3544 O O . THR A 1 470 ? 155.454 208.486 184.779 1.00 178.19 470 THR E O 1
ATOM 3548 N N . SER A 1 471 ? 157.313 207.444 184.023 1.00 169.46 471 SER E N 1
ATOM 3549 C CA . SER A 1 471 ? 156.671 206.191 183.661 1.00 169.38 471 SER E CA 1
ATOM 3550 C C . SER A 1 471 ? 157.445 205.058 184.315 1.00 170.24 471 SER E C 1
ATOM 3551 O O . SER A 1 471 ? 158.256 205.301 185.212 1.00 162.82 471 SER E O 1
ATOM 3554 N N . LYS A 1 472 ? 157.187 203.818 183.902 1.00 179.57 472 LYS E N 1
ATOM 3555 C CA . LYS A 1 472 ? 157.922 202.689 184.458 1.00 173.05 472 LYS E CA 1
ATOM 3556 C C . LYS A 1 472 ? 159.389 202.690 184.041 1.00 173.53 472 LYS E C 1
ATOM 3557 O O . LYS A 1 472 ? 160.249 202.273 184.823 1.00 181.53 472 LYS E O 1
ATOM 3563 N N . ASN A 1 473 ? 159.692 203.149 182.827 1.00 143.03 473 ASN E N 1
ATOM 3564 C CA . ASN A 1 473 ? 161.060 203.129 182.331 1.00 142.49 473 ASN E CA 1
ATOM 3565 C C . ASN A 1 473 ? 161.474 204.397 181.597 1.00 192.59 473 ASN E C 1
ATOM 3566 O O . ASN A 1 473 ? 162.624 204.481 181.157 1.00 191.98 473 ASN E O 1
ATOM 3571 N N . ARG A 1 474 ? 160.586 205.375 181.445 1.00 188.90 474 ARG E N 1
ATOM 3572 C CA . ARG A 1 474 ? 160.899 206.605 180.740 1.00 133.80 474 ARG E CA 1
ATOM 3573 C C . ARG A 1 474 ? 160.641 207.800 181.643 1.00 168.33 474 ARG E C 1
ATOM 3574 O O . ARG A 1 474 ? 159.726 207.788 182.472 1.00 172.09 474 ARG E O 1
ATOM 3582 N N . ILE A 1 475 ? 161.463 208.832 181.478 1.00 175.91 475 ILE E N 1
ATOM 3583 C CA . ILE A 1 475 ? 161.326 210.075 182.224 1.00 124.90 475 ILE E CA 1
ATOM 3584 C C . ILE A 1 475 ? 161.461 211.231 181.246 1.00 163.24 475 ILE E C 1
ATOM 3585 O O . ILE A 1 475 ? 162.468 211.333 180.536 1.00 165.66 475 ILE E O 1
ATOM 3590 N N . ILE A 1 476 ? 160.453 212.096 181.209 1.00 172.39 476 ILE E N 1
ATOM 3591 C CA . ILE A 1 476 ? 160.495 213.325 180.427 1.00 155.29 476 ILE E CA 1
ATOM 3592 C C . ILE A 1 476 ? 160.684 214.481 181.397 1.00 138.77 476 ILE E C 1
ATOM 3593 O O . ILE A 1 476 ? 159.882 214.665 182.321 1.00 119.35 476 ILE E O 1
ATOM 3598 N N . ILE A 1 477 ? 161.744 215.255 181.198 1.00 145.60 477 ILE E N 1
ATOM 3599 C CA . ILE A 1 477 ? 162.072 216.370 182.077 1.00 133.33 477 ILE E CA 1
ATOM 3600 C C . ILE A 1 477 ? 162.514 217.546 181.218 1.00 153.25 477 ILE E C 1
ATOM 3601 O O . ILE A 1 477 ? 163.288 217.374 180.270 1.00 117.18 477 ILE E O 1
ATOM 3606 N N . THR A 1 478 ? 162.007 218.736 181.534 1.00 176.56 478 THR E N 1
ATOM 3607 C CA . THR A 1 478 ? 162.315 219.944 180.785 1.00 160.79 478 THR E CA 1
ATOM 3608 C C . THR A 1 478 ? 162.730 221.052 181.742 1.00 116.22 478 THR E C 1
ATOM 3609 O O . THR A 1 478 ? 162.243 221.137 182.873 1.00 115.98 478 THR E O 1
ATOM 3613 N N . TRP A 1 479 ? 163.639 221.902 181.276 1.00 139.88 479 TRP E N 1
ATOM 3614 C CA . TRP A 1 479 ? 164.107 223.053 182.029 1.00 124.99 479 TRP E CA 1
ATOM 3615 C C . TRP A 1 479 ? 163.861 224.320 181.223 1.00 147.04 479 TRP E C 1
ATOM 3616 O O . TRP A 1 479 ? 163.626 224.278 180.012 1.00 121.37 479 TRP E O 1
ATOM 3627 N N . HIS A 1 480 ? 163.912 225.454 181.914 1.00 163.62 480 HIS E N 1
ATOM 3628 C CA . HIS A 1 480 ? 163.623 226.732 181.282 1.00 191.45 480 HIS E CA 1
ATOM 3629 C C . HIS A 1 480 ? 164.703 227.098 180.270 1.00 177.38 480 HIS E C 1
ATOM 3630 O O . HIS A 1 480 ? 165.873 226.732 180.415 1.00 168.48 480 HIS E O 1
ATOM 3637 N N . ARG A 1 481 ? 164.294 227.824 179.232 1.00 166.63 481 ARG E N 1
ATOM 3638 C CA . ARG A 1 481 ? 165.248 228.322 178.249 1.00 125.83 481 ARG E CA 1
ATOM 3639 C C . ARG A 1 481 ? 166.227 229.282 178.908 1.00 175.53 481 ARG E C 1
ATOM 3640 O O . ARG A 1 481 ? 165.854 230.083 179.770 1.00 194.52 481 ARG E O 1
ATOM 3648 N N . TYR A 1 482 ? 167.489 229.199 178.498 1.00 128.72 482 TYR E N 1
ATOM 3649 C CA . TYR A 1 482 ? 168.570 229.955 179.125 1.00 130.98 482 TYR E CA 1
ATOM 3650 C C . TYR A 1 482 ? 169.182 230.900 178.102 1.00 166.16 482 TYR E C 1
ATOM 3651 O O . TYR A 1 482 ? 169.809 230.456 177.133 1.00 167.64 482 TYR E O 1
ATOM 3660 N N . ARG A 1 483 ? 169.002 232.195 178.319 1.00 166.91 483 ARG E N 1
ATOM 3661 C CA . ARG A 1 483 ? 169.670 233.200 177.506 1.00 171.88 483 ARG E CA 1
ATOM 3662 C C . ARG A 1 483 ? 171.062 233.452 178.068 1.00 143.56 483 ARG E C 1
ATOM 3663 O O . ARG A 1 483 ? 171.188 233.798 179.247 1.00 144.18 483 ARG E O 1
ATOM 3671 N N . PRO A 1 484 ? 172.119 233.290 177.279 1.00 145.55 484 PRO E N 1
ATOM 3672 C CA . PRO A 1 484 ? 173.479 233.470 177.802 1.00 149.42 484 PRO E CA 1
ATOM 3673 C C . PRO A 1 484 ? 173.724 234.913 178.203 1.00 180.08 484 PRO E C 1
ATOM 3674 O O . PRO A 1 484 ? 173.038 235.825 177.716 1.00 201.03 484 PRO E O 1
ATOM 3678 N N . PRO A 1 485 ? 174.679 235.161 179.106 1.00 192.88 485 PRO E N 1
ATOM 3679 C CA . PRO A 1 485 ? 174.953 236.550 179.516 1.00 205.65 485 PRO E CA 1
ATOM 3680 C C . PRO A 1 485 ? 175.366 237.453 178.365 1.00 202.36 485 PRO E C 1
ATOM 3681 O O . PRO A 1 485 ? 175.029 238.644 178.372 1.00 191.89 485 PRO E O 1
ATOM 3685 N N . ASP A 1 486 ? 176.087 236.927 177.382 1.00 166.33 486 ASP E N 1
ATOM 3686 C CA . ASP A 1 486 ? 176.425 237.668 176.178 1.00 188.33 486 ASP E CA 1
ATOM 3687 C C . ASP A 1 486 ? 175.513 237.250 175.033 1.00 202.98 486 ASP E C 1
ATOM 3688 O O . ASP A 1 486 ? 175.029 236.117 174.980 1.00 162.32 486 ASP E O 1
ATOM 3693 N N . TYR A 1 487 ? 175.277 238.187 174.115 1.00 228.23 487 TYR E N 1
ATOM 3694 C CA . TYR A 1 487 ? 174.427 237.898 172.967 1.00 235.08 487 TYR E CA 1
ATOM 3695 C C . TYR A 1 487 ? 175.066 236.880 172.034 1.00 222.93 487 TYR E C 1
ATOM 3696 O O . TYR A 1 487 ? 174.358 236.082 171.411 1.00 170.84 487 TYR E O 1
ATOM 3705 N N . ARG A 1 488 ? 176.394 236.891 171.924 1.00 220.95 488 ARG E N 1
ATOM 3706 C CA . ARG A 1 488 ? 177.092 236.086 170.932 1.00 208.21 488 ARG E CA 1
ATOM 3707 C C . ARG A 1 488 ? 177.338 234.647 171.370 1.00 207.31 488 ARG E C 1
ATOM 3708 O O . ARG A 1 488 ? 177.685 233.815 170.522 1.00 202.29 488 ARG E O 1
ATOM 3716 N N . ASP A 1 489 ? 177.168 234.330 172.650 1.00 206.28 489 ASP E N 1
ATOM 3717 C CA . ASP A 1 489 ? 177.540 233.012 173.149 1.00 184.90 489 ASP E CA 1
ATOM 3718 C C . ASP A 1 489 ? 176.657 231.925 172.546 1.00 183.24 489 ASP E C 1
ATOM 3719 O O . ASP A 1 489 ? 175.427 232.037 172.541 1.00 173.02 489 ASP E O 1
ATOM 3724 N N . LEU A 1 490 ? 177.291 230.870 172.039 1.00 186.83 490 LEU E N 1
ATOM 3725 C CA . LEU A 1 490 ? 176.564 229.699 171.575 1.00 174.24 490 LEU E CA 1
ATOM 3726 C C . LEU A 1 490 ? 176.220 228.826 172.772 1.00 166.65 490 LEU E C 1
ATOM 3727 O O . LEU A 1 490 ? 177.091 228.501 173.586 1.00 173.05 490 LEU E O 1
ATOM 3732 N N . ILE A 1 491 ? 174.951 228.443 172.879 1.00 148.88 491 ILE E N 1
ATOM 3733 C CA . ILE A 1 491 ? 174.429 227.773 174.061 1.00 155.97 491 ILE E CA 1
ATOM 3734 C C . ILE A 1 491 ? 174.036 226.346 173.706 1.00 172.50 491 ILE E C 1
ATOM 3735 O O . ILE A 1 491 ? 173.404 226.097 172.672 1.00 181.04 491 ILE E O 1
ATOM 3740 N N . SER A 1 492 ? 174.437 225.406 174.560 1.00 171.34 492 SER E N 1
ATOM 3741 C CA . SER A 1 492 ? 174.020 224.016 174.464 1.00 170.97 492 SER E CA 1
ATOM 3742 C C . SER A 1 492 ? 173.868 223.476 175.879 1.00 159.76 492 SER E C 1
ATOM 3743 O O . SER A 1 492 ? 174.299 224.100 176.851 1.00 167.07 492 SER E O 1
ATOM 3746 N N . PHE A 1 493 ? 173.247 222.308 175.989 1.00 143.59 493 PHE E N 1
ATOM 3747 C CA . PHE A 1 493 ? 172.946 221.724 177.285 1.00 144.92 493 PHE E CA 1
ATOM 3748 C C . PHE A 1 493 ? 173.540 220.327 177.402 1.00 147.74 493 PHE E C 1
ATOM 3749 O O . PHE A 1 493 ? 173.830 219.662 176.403 1.00 131.54 493 PHE E O 1
ATOM 3757 N N . THR A 1 494 ? 173.718 219.893 178.649 1.00 129.26 494 THR E N 1
ATOM 3758 C CA . THR A 1 494 ? 174.209 218.558 178.962 1.00 130.26 494 THR E CA 1
ATOM 3759 C C . THR A 1 494 ? 173.447 218.029 180.165 1.00 135.72 494 THR E C 1
ATOM 3760 O O . THR A 1 494 ? 173.377 218.697 181.201 1.00 127.34 494 THR E O 1
ATOM 3764 N N . VAL A 1 495 ? 172.884 216.835 180.027 1.00 160.16 495 VAL E N 1
ATOM 3765 C CA . VAL A 1 495 ? 172.053 216.233 181.059 1.00 125.50 495 VAL E CA 1
ATOM 3766 C C . VAL A 1 495 ? 172.874 215.180 181.787 1.00 127.65 495 VAL E C 1
ATOM 3767 O O . VAL A 1 495 ? 173.368 214.229 181.171 1.00 129.72 495 VAL E O 1
ATOM 3771 N N . TYR A 1 496 ? 173.019 215.346 183.096 1.00 174.69 496 TYR E N 1
ATOM 3772 C CA . TYR A 1 496 ? 173.704 214.380 183.943 1.00 136.14 496 TYR E CA 1
ATOM 3773 C C . TYR A 1 496 ? 172.662 213.625 184.752 1.00 144.42 496 TYR E C 1
ATOM 3774 O O . TYR A 1 496 ? 171.937 214.228 185.549 1.00 126.64 496 TYR E O 1
ATOM 3783 N N . TYR A 1 497 ? 172.591 212.314 184.550 1.00 183.49 497 TYR E N 1
ATOM 3784 C CA . TYR A 1 497 ? 171.657 211.481 185.292 1.00 129.25 497 TYR E CA 1
ATOM 3785 C C . TYR A 1 497 ? 172.331 210.173 185.671 1.00 132.70 497 TYR E C 1
ATOM 3786 O O . TYR A 1 497 ? 173.130 209.630 184.902 1.00 147.40 497 TYR E O 1
ATOM 3795 N N . LYS A 1 498 ? 172.011 209.680 186.863 1.00 157.25 498 LYS E N 1
ATOM 3796 C CA . LYS A 1 498 ? 172.513 208.389 187.308 1.00 145.55 498 LYS E CA 1
ATOM 3797 C C . LYS A 1 498 ? 171.583 207.847 188.380 1.00 136.88 498 LYS E C 1
ATOM 3798 O O . LYS A 1 498 ? 170.861 208.596 189.042 1.00 156.00 498 LYS E O 1
ATOM 3804 N N . GLU A 1 499 ? 171.613 206.528 188.540 1.00 161.38 499 GLU E N 1
ATOM 3805 C CA . GLU A 1 499 ? 170.821 205.874 189.572 1.00 161.49 499 GLU E CA 1
ATOM 3806 C C . GLU A 1 499 ? 171.445 206.133 190.939 1.00 159.18 499 GLU E C 1
ATOM 3807 O O . GLU A 1 499 ? 172.599 205.762 191.184 1.00 146.10 499 GLU E O 1
ATOM 3813 N N . ALA A 1 500 ? 170.691 206.778 191.823 1.00 142.39 500 ALA E N 1
ATOM 3814 C CA . ALA A 1 500 ? 171.160 207.093 193.166 1.00 142.50 500 ALA E CA 1
ATOM 3815 C C . ALA A 1 500 ? 170.276 206.393 194.185 1.00 156.19 500 ALA E C 1
ATOM 3816 O O . ALA A 1 500 ? 169.073 206.700 194.264 1.00 154.13 500 ALA E O 1
ATOM 3818 N N . PRO A 1 501 ? 170.803 205.449 194.971 1.00 195.59 501 PRO E N 1
ATOM 3819 C CA . PRO A 1 501 ? 169.959 204.801 195.988 1.00 204.44 501 PRO E CA 1
ATOM 3820 C C . PRO A 1 501 ? 169.401 205.777 197.002 1.00 172.04 501 PRO E C 1
ATOM 3821 O O . PRO A 1 501 ? 168.225 205.679 197.373 1.00 147.62 501 PRO E O 1
ATOM 3825 N N . PHE A 1 502 ? 170.210 206.736 197.449 1.00 200.49 502 PHE E N 1
ATOM 3826 C CA . PHE A 1 502 ? 169.744 207.784 198.344 1.00 228.33 502 PHE E CA 1
ATOM 3827 C C . PHE A 1 502 ? 170.355 209.103 197.887 1.00 22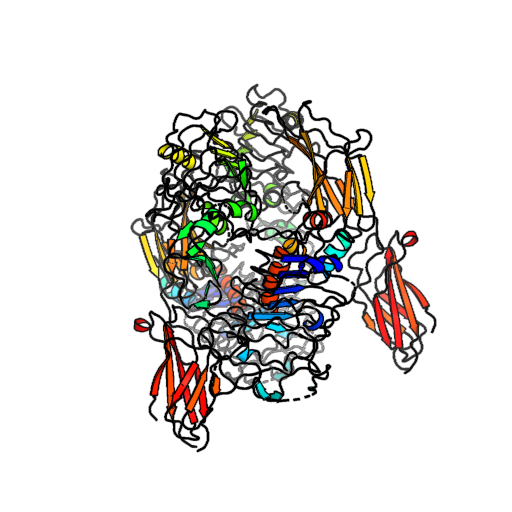3.85 502 PHE E C 1
ATOM 3828 O O . PHE A 1 502 ? 171.051 209.173 196.869 1.00 231.02 502 PHE E O 1
ATOM 3836 N N . LYS A 1 503 ? 170.108 210.154 198.662 1.00 213.17 503 LYS E N 1
ATOM 3837 C CA . LYS A 1 503 ? 170.308 211.516 198.193 1.00 166.65 503 LYS E CA 1
ATOM 3838 C C . LYS A 1 503 ? 171.729 212.034 198.359 1.00 157.03 503 LYS E C 1
ATOM 3839 O O . LYS A 1 503 ? 172.079 213.030 197.715 1.00 150.30 503 LYS E O 1
ATOM 3845 N N . ASN A 1 504 ? 172.564 211.395 199.176 1.00 149.83 504 ASN E N 1
ATOM 3846 C CA . ASN A 1 504 ? 173.883 211.970 199.415 1.00 153.12 504 ASN E CA 1
ATOM 3847 C C . ASN A 1 504 ? 174.740 211.774 198.173 1.00 152.47 504 ASN E C 1
ATOM 3848 O O . ASN A 1 504 ? 175.576 210.866 198.106 1.00 187.49 504 ASN E O 1
ATOM 3853 N N . VAL A 1 505 ? 174.524 212.638 197.184 1.00 165.96 505 VAL E N 1
ATOM 3854 C CA . VAL A 1 505 ? 175.140 212.536 195.869 1.00 170.45 505 VAL E CA 1
ATOM 3855 C C . VAL A 1 505 ? 175.864 213.841 195.576 1.00 190.10 505 VAL E C 1
ATOM 3856 O O . VAL A 1 505 ? 175.272 214.922 195.683 1.00 178.50 505 VAL E O 1
ATOM 3860 N N . THR A 1 506 ? 177.135 213.739 195.206 1.00 187.00 506 THR E N 1
ATOM 3861 C CA . THR A 1 506 ? 177.931 214.885 194.798 1.00 180.52 506 THR E CA 1
ATOM 3862 C C . THR A 1 506 ? 178.065 214.910 193.280 1.00 171.44 506 THR E C 1
ATOM 3863 O O . THR A 1 506 ? 177.987 213.878 192.609 1.00 188.45 506 THR E O 1
ATOM 3867 N N . GLU A 1 507 ? 178.265 216.114 192.740 1.00 150.28 507 GLU E N 1
ATOM 3868 C CA . GLU A 1 507 ? 178.417 216.248 191.297 1.00 148.63 507 GLU E CA 1
ATOM 3869 C C . GLU A 1 507 ? 179.751 215.707 190.806 1.00 175.12 507 GLU E C 1
ATOM 3870 O O . GLU A 1 507 ? 179.864 215.356 189.627 1.00 152.34 507 GLU E O 1
ATOM 3876 N N . TYR A 1 508 ? 180.758 215.638 191.672 1.00 192.76 508 TYR E N 1
ATOM 3877 C CA . TYR A 1 508 ? 182.072 215.121 191.311 1.00 204.80 508 TYR E CA 1
ATOM 3878 C C . TYR A 1 508 ? 182.166 213.672 191.781 1.00 205.16 508 TYR E C 1
ATOM 3879 O O . TYR A 1 508 ? 182.223 213.406 192.985 1.00 220.23 508 TYR E O 1
ATOM 3888 N N . ASP A 1 509 ? 182.180 212.744 190.828 1.00 216.39 509 ASP E N 1
ATOM 3889 C CA . ASP A 1 509 ? 182.315 211.323 191.134 1.00 213.22 509 ASP E CA 1
ATOM 3890 C C . ASP A 1 509 ? 183.135 210.609 190.064 1.00 197.26 509 ASP E C 1
ATOM 3891 O O . ASP A 1 509 ? 183.439 209.423 190.190 1.00 177.41 509 ASP E O 1
ATOM 3896 N N . SER A 1 518 ? 180.055 207.326 186.828 1.00 194.93 518 SER E N 1
ATOM 3897 C CA . SER A 1 518 ? 178.748 207.361 187.473 1.00 177.65 518 SER E CA 1
ATOM 3898 C C . SER A 1 518 ? 177.712 208.065 186.602 1.00 172.93 518 SER E C 1
ATOM 3899 O O . SER A 1 518 ? 176.741 207.452 186.156 1.00 176.54 518 SER E O 1
ATOM 3902 N N . TRP A 1 519 ? 177.933 209.356 186.360 1.00 173.23 519 TRP E N 1
ATOM 3903 C CA . TRP A 1 519 ? 176.950 210.166 185.655 1.00 144.65 519 TRP E CA 1
ATOM 3904 C C . TRP A 1 519 ? 176.871 209.771 184.188 1.00 144.69 519 TRP E C 1
ATOM 3905 O O . TRP A 1 519 ? 177.888 209.713 183.491 1.00 147.91 519 TRP E O 1
ATOM 3916 N N . ASN A 1 520 ? 175.655 209.508 183.720 1.00 141.62 520 ASN E N 1
ATOM 3917 C CA . ASN A 1 520 ? 175.396 209.342 182.299 1.00 156.03 520 ASN E CA 1
ATOM 3918 C C . ASN A 1 520 ? 175.061 210.702 181.710 1.00 144.13 520 ASN E C 1
ATOM 3919 O O . ASN A 1 520 ? 174.224 211.434 182.251 1.00 134.92 520 ASN E O 1
ATOM 3924 N N . MET A 1 521 ? 175.724 211.046 180.610 1.00 156.76 521 MET E N 1
ATOM 3925 C CA . MET A 1 521 ? 175.668 212.387 180.053 1.00 163.73 521 MET E CA 1
ATOM 3926 C C . MET A 1 521 ? 175.097 212.340 178.644 1.00 152.56 521 MET E C 1
ATOM 3927 O O . MET A 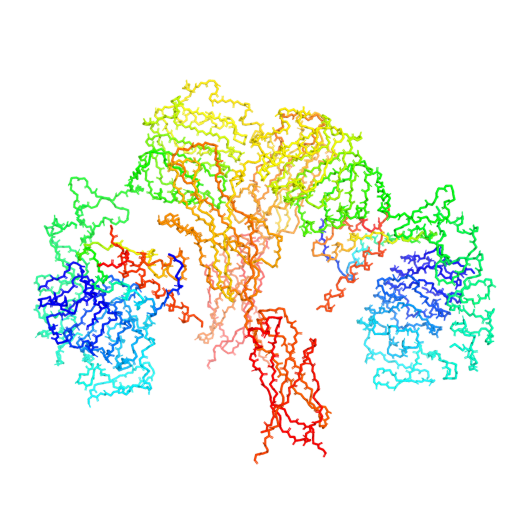1 521 ? 175.536 211.534 177.816 1.00 167.60 521 MET E O 1
ATOM 3932 N N . VAL A 1 522 ? 174.109 213.196 178.385 1.00 146.76 522 VAL E N 1
ATOM 3933 C CA . VAL A 1 522 ? 173.477 213.324 177.076 1.00 157.06 522 VAL E CA 1
ATOM 3934 C C . VAL A 1 522 ? 173.431 214.803 176.720 1.00 154.61 522 VAL E C 1
ATOM 3935 O O . VAL A 1 522 ? 172.951 215.622 177.511 1.00 130.07 522 VAL E O 1
ATOM 3939 N N . ASP A 1 523 ? 173.929 215.144 175.536 1.00 162.87 523 ASP E N 1
ATOM 3940 C CA . ASP A 1 523 ? 173.967 216.524 175.070 1.00 162.65 523 ASP E CA 1
ATOM 3941 C C . ASP A 1 523 ? 172.739 216.782 174.203 1.00 143.56 523 ASP E C 1
ATOM 3942 O O . ASP A 1 523 ? 172.626 216.242 173.098 1.00 151.12 523 ASP E O 1
ATOM 3947 N N . VAL A 1 524 ? 171.824 217.602 174.709 1.00 129.94 524 VAL E N 1
ATOM 3948 C CA . VAL A 1 524 ? 170.636 218.016 173.973 1.00 151.43 524 VAL E CA 1
ATOM 3949 C C . VAL A 1 524 ? 170.787 219.488 173.618 1.00 160.10 524 VAL E C 1
ATOM 3950 O O . VAL A 1 524 ? 171.214 220.299 174.448 1.00 128.90 524 VAL E O 1
ATOM 3954 N N . ASP A 1 525 ? 170.460 219.825 172.378 1.00 145.72 525 ASP E N 1
ATOM 3955 C CA . ASP A 1 525 ? 170.601 221.189 171.897 1.00 131.97 525 ASP E CA 1
ATOM 3956 C C . ASP A 1 525 ? 169.359 222.007 172.220 1.00 157.38 525 ASP E C 1
ATOM 3957 O O . ASP A 1 525 ? 168.272 221.474 172.463 1.00 175.51 525 ASP E O 1
ATOM 3962 N N . LEU A 1 526 ? 169.537 223.320 172.229 1.00 170.10 526 LEU E N 1
ATOM 3963 C CA . LEU A 1 526 ? 168.412 224.224 172.401 1.00 154.83 526 LEU E CA 1
ATOM 3964 C C . LEU A 1 526 ? 167.470 224.078 171.212 1.00 153.04 526 LEU E C 1
ATOM 3965 O O . LEU A 1 526 ? 167.926 224.103 170.062 1.00 147.10 526 LEU E O 1
ATOM 3970 N N . PRO A 1 527 ? 166.166 223.906 171.438 1.00 156.47 527 PRO E N 1
ATOM 3971 C CA . PRO A 1 527 ? 165.253 223.712 170.315 1.00 166.05 527 PRO E CA 1
ATOM 3972 C C . PRO A 1 527 ? 165.190 224.957 169.447 1.00 191.79 527 PRO E C 1
ATOM 3973 O O . PRO A 1 527 ? 165.373 226.084 169.938 1.00 164.81 527 PRO E O 1
ATOM 3977 N N . PRO A 1 528 ? 164.943 224.800 168.142 1.00 207.76 528 PRO E N 1
ATOM 3978 C CA . PRO A 1 528 ? 164.909 225.968 167.249 1.00 203.72 528 PRO E CA 1
ATOM 3979 C C . PRO A 1 528 ? 163.774 226.927 167.571 1.00 180.51 528 PRO E C 1
ATOM 3980 O O . PRO A 1 528 ? 163.991 228.138 167.684 1.00 160.84 528 PRO E O 1
ATOM 3984 N N . ASN A 1 529 ? 162.561 226.402 167.717 1.00 196.07 529 ASN E N 1
ATOM 3985 C CA . ASN A 1 529 ? 161.426 227.241 168.078 1.00 186.32 529 ASN E CA 1
ATOM 3986 C C . ASN A 1 529 ? 161.597 227.764 169.498 1.00 184.48 529 ASN E C 1
ATOM 3987 O O . ASN A 1 529 ? 161.886 227.000 170.424 1.00 213.03 529 ASN E O 1
ATOM 3992 N N . LYS A 1 530 ? 161.423 229.073 169.667 1.00 166.73 530 LYS E N 1
ATOM 3993 C CA . LYS A 1 530 ? 161.596 229.701 170.968 1.00 168.58 530 LYS E CA 1
ATOM 3994 C C . LYS A 1 530 ? 160.422 229.459 171.907 1.00 165.38 530 LYS E C 1
ATOM 3995 O O . LYS A 1 530 ? 160.539 229.744 173.103 1.00 148.70 530 LYS E O 1
ATOM 4001 N N . ASP A 1 531 ? 159.299 228.946 171.400 1.00 167.42 531 ASP E N 1
ATOM 4002 C CA . ASP A 1 531 ? 158.149 228.682 172.256 1.00 158.55 531 ASP E CA 1
ATOM 4003 C C . ASP A 1 531 ? 158.290 227.378 173.030 1.00 158.43 531 ASP E C 1
ATOM 4004 O O . ASP A 1 531 ? 157.738 227.254 174.129 1.00 134.15 531 ASP E O 1
ATOM 4009 N N . VAL A 1 532 ? 159.008 226.407 172.484 1.00 176.36 532 VAL E N 1
ATOM 4010 C CA . VAL A 1 532 ? 159.244 225.141 173.169 1.00 171.33 532 VAL E CA 1
ATOM 4011 C C . VAL A 1 532 ? 160.521 225.252 173.986 1.00 150.50 532 VAL E C 1
ATOM 4012 O O . VAL A 1 532 ? 161.517 225.834 173.539 1.00 162.82 532 VAL E O 1
ATOM 4016 N N . GLU A 1 533 ? 160.490 224.710 175.192 1.00 129.92 533 GLU E N 1
ATOM 4017 C CA . GLU A 1 533 ? 161.649 224.760 176.063 1.00 129.28 533 GLU E CA 1
ATOM 4018 C C . GLU A 1 533 ? 162.467 223.479 175.942 1.00 142.73 533 GLU E C 1
ATOM 4019 O O . GLU A 1 533 ? 161.924 222.416 175.627 1.00 160.91 533 GLU E O 1
ATOM 4025 N N . PRO A 1 534 ? 163.778 223.549 176.175 1.00 123.95 534 PRO E N 1
ATOM 4026 C CA . PRO A 1 534 ? 164.612 222.350 176.029 1.00 157.91 534 PRO E CA 1
ATOM 4027 C C . PRO A 1 534 ? 164.221 221.269 177.022 1.00 143.20 534 PRO E C 1
ATOM 4028 O O . PRO A 1 534 ? 163.901 221.544 178.181 1.00 144.20 534 PRO E O 1
ATOM 4032 N N . GLY A 1 535 ? 164.252 220.028 176.550 1.00 151.80 535 GLY E N 1
ATOM 4033 C CA . GLY A 1 535 ? 163.937 218.882 177.373 1.00 165.79 535 GLY E CA 1
ATOM 4034 C C . GLY A 1 535 ? 164.714 217.680 176.888 1.00 150.06 535 GLY E C 1
ATOM 4035 O O . GLY A 1 535 ? 165.484 217.758 175.929 1.00 132.71 535 GLY E O 1
ATOM 4036 N N . ILE A 1 536 ? 164.509 216.558 177.566 1.00 134.12 536 ILE E N 1
ATOM 4037 C CA . ILE A 1 536 ? 165.177 215.315 177.207 1.00 121.55 536 ILE E CA 1
ATOM 4038 C C . ILE A 1 536 ? 164.285 214.155 177.620 1.00 130.09 536 ILE E C 1
ATOM 4039 O O . ILE A 1 536 ? 163.574 214.226 178.627 1.00 121.44 536 ILE E O 1
ATOM 4044 N N . LEU A 1 537 ? 164.309 213.093 176.824 1.00 156.38 537 LEU E N 1
ATOM 4045 C CA . LEU A 1 537 ? 163.581 211.868 177.118 1.00 160.60 537 LEU E CA 1
ATOM 4046 C C . LEU A 1 537 ? 164.582 210.780 177.479 1.00 138.43 537 LEU E C 1
ATOM 4047 O O . LEU A 1 537 ? 165.470 210.459 176.682 1.00 128.98 537 LEU E O 1
ATOM 4052 N N . LEU A 1 538 ? 164.434 210.217 178.672 1.00 130.34 538 LEU E N 1
ATOM 4053 C CA . LEU A 1 538 ? 165.273 209.120 179.129 1.00 155.38 538 LEU E CA 1
ATOM 4054 C C . LEU A 1 538 ? 164.556 207.807 178.863 1.00 146.36 538 LEU E C 1
ATOM 4055 O O . LEU A 1 538 ? 163.373 207.667 179.183 1.00 154.68 538 LEU E O 1
ATOM 4060 N N . HIS A 1 539 ? 165.268 206.855 178.273 1.00 134.78 539 HIS E N 1
ATOM 4061 C CA . HIS A 1 539 ? 164.691 205.573 177.904 1.00 155.73 539 HIS E CA 1
ATOM 4062 C C . HIS A 1 539 ? 165.519 204.449 178.502 1.00 173.11 539 HIS E C 1
ATOM 4063 O O . HIS A 1 539 ? 166.748 204.541 178.578 1.00 176.94 539 HIS E O 1
ATOM 4070 N N . GLY A 1 540 ? 164.838 203.387 178.925 1.00 143.83 540 GLY E N 1
ATOM 4071 C CA . GLY A 1 540 ? 165.510 202.240 179.501 1.00 165.06 540 GLY E CA 1
ATOM 4072 C C . GLY A 1 540 ? 165.934 202.453 180.938 1.00 162.92 540 GLY E C 1
ATOM 4073 O O . GLY A 1 540 ? 167.130 202.436 181.251 1.00 169.25 540 GLY E O 1
ATOM 4074 N N . LEU A 1 541 ? 164.966 202.658 181.825 1.00 156.89 541 LEU E N 1
ATOM 4075 C CA . LEU A 1 541 ? 165.228 202.882 183.237 1.00 143.73 541 LEU E CA 1
ATOM 4076 C C . LEU A 1 541 ? 164.551 201.802 184.069 1.00 145.49 541 LEU E C 1
ATOM 4077 O O . LEU A 1 541 ? 163.527 201.239 183.672 1.00 147.60 541 LEU E O 1
ATOM 4082 N N . LYS A 1 542 ? 165.138 201.517 185.223 1.00 146.27 542 LYS E N 1
ATOM 4083 C CA . LYS A 1 542 ? 164.590 200.493 186.103 1.00 149.67 542 LYS E CA 1
ATOM 4084 C C . LYS A 1 542 ? 163.329 201.010 186.786 1.00 147.74 542 LYS E C 1
ATOM 4085 O O . LYS A 1 542 ? 163.327 202.131 187.307 1.00 144.00 542 LYS E O 1
ATOM 4091 N N . PRO A 1 543 ? 162.242 200.240 186.791 1.00 150.70 543 PRO E N 1
ATOM 4092 C CA . PRO A 1 543 ? 161.023 200.686 187.475 1.00 149.59 543 PRO E CA 1
ATOM 4093 C C . PRO A 1 543 ? 161.249 200.855 188.969 1.00 149.29 543 PRO E C 1
ATOM 4094 O O . PRO A 1 543 ? 161.980 200.085 189.597 1.00 180.22 543 PRO E O 1
ATOM 4098 N N . TRP A 1 544 ? 160.578 201.860 189.540 1.00 146.17 544 TRP E N 1
ATOM 4099 C CA . TRP A 1 544 ? 160.762 202.241 190.938 1.00 145.79 544 TRP E CA 1
ATOM 4100 C C . TRP A 1 544 ? 162.240 202.384 191.275 1.00 145.23 544 TRP E C 1
ATOM 4101 O O . TRP A 1 544 ? 162.813 201.546 191.976 1.00 169.09 544 TRP E O 1
ATOM 4112 N N . THR A 1 545 ? 162.880 203.403 190.713 1.00 150.15 545 THR E N 1
ATOM 4113 C CA . THR A 1 545 ? 164.283 203.650 190.993 1.00 154.40 545 THR E CA 1
ATOM 4114 C C . THR A 1 545 ? 164.512 205.152 191.030 1.00 171.96 545 THR E C 1
ATOM 4115 O O . THR A 1 545 ? 164.099 205.863 190.111 1.00 151.87 545 THR E O 1
ATOM 4119 N N . GLN A 1 546 ? 165.158 205.625 192.093 1.00 160.59 546 GLN E N 1
ATOM 4120 C CA . GLN A 1 546 ? 165.395 207.051 192.273 1.00 146.53 546 GLN E CA 1
ATOM 4121 C C . GLN A 1 546 ? 166.622 207.470 191.476 1.00 144.17 546 GLN E C 1
ATOM 4122 O O . GLN A 1 546 ? 167.720 206.949 191.693 1.00 157.45 546 GLN E O 1
ATOM 4128 N N . TYR A 1 547 ? 166.435 208.414 190.560 1.00 131.90 547 TYR E N 1
ATOM 4129 C CA . TYR A 1 547 ? 167.497 208.899 189.694 1.00 169.35 547 TYR E CA 1
ATOM 4130 C C . TYR A 1 547 ? 167.846 210.338 190.049 1.00 152.55 547 TYR E C 1
ATOM 4131 O O . TYR A 1 547 ? 166.956 211.168 190.261 1.00 145.53 547 TYR E O 1
ATOM 4140 N N . ALA A 1 548 ? 169.143 210.624 190.113 1.00 188.24 548 ALA E N 1
ATOM 4141 C CA . ALA A 1 548 ? 169.635 211.974 190.361 1.00 128.11 548 ALA E CA 1
ATOM 4142 C C . ALA A 1 548 ? 169.919 212.646 189.023 1.00 148.41 548 ALA E C 1
ATOM 4143 O O . ALA A 1 548 ? 170.774 212.181 188.261 1.00 127.99 548 ALA E O 1
ATOM 4145 N N . VAL A 1 549 ? 169.211 213.736 188.745 1.00 150.04 549 VAL E N 1
ATOM 4146 C CA . VAL A 1 549 ? 169.286 214.416 187.458 1.00 151.74 549 VAL E CA 1
ATOM 4147 C C . VAL A 1 549 ? 169.631 215.878 187.683 1.00 132.36 549 VAL E C 1
ATOM 4148 O O . VAL A 1 549 ? 169.063 216.534 188.566 1.00 149.02 549 VAL E O 1
ATOM 4152 N N . TYR A 1 550 ? 170.565 216.391 186.885 1.00 146.25 550 TYR E N 1
ATOM 4153 C CA . TYR A 1 550 ? 170.847 217.817 186.858 1.00 147.25 550 TYR E CA 1
ATOM 4154 C C . TYR A 1 550 ? 171.409 218.171 185.490 1.00 133.77 550 TYR E C 1
ATOM 4155 O O . TYR A 1 550 ? 172.093 217.362 184.858 1.00 138.95 550 TYR E O 1
ATOM 4164 N N . VAL A 1 551 ? 171.117 219.388 185.049 1.00 142.12 551 VAL E N 1
ATOM 4165 C CA . VAL A 1 551 ? 171.477 219.858 183.719 1.00 127.41 551 VAL E CA 1
ATOM 4166 C C . VAL A 1 551 ? 172.534 220.943 183.846 1.00 133.90 551 VAL E C 1
ATOM 4167 O O . VAL A 1 551 ? 172.444 221.816 184.716 1.00 139.06 551 VAL E O 1
ATOM 4171 N N . LYS A 1 552 ? 173.542 220.877 182.981 1.00 140.33 552 LYS E N 1
ATOM 4172 C CA . LYS A 1 552 ? 174.580 221.892 182.889 1.00 130.98 552 LYS E CA 1
ATOM 4173 C C . LYS A 1 552 ? 174.553 222.511 181.499 1.00 149.04 552 LYS E C 1
ATOM 4174 O O . LYS A 1 552 ? 174.316 221.817 180.505 1.00 134.85 552 LYS E O 1
ATOM 4180 N N . ALA A 1 553 ? 174.794 223.815 181.435 1.00 159.79 553 ALA E N 1
ATOM 4181 C CA . ALA A 1 553 ? 174.761 224.538 180.175 1.00 142.64 553 ALA E CA 1
ATOM 4182 C C . ALA A 1 553 ? 176.154 224.615 179.569 1.00 138.11 553 ALA E C 1
ATOM 4183 O O . ALA A 1 553 ? 177.151 224.746 180.286 1.00 148.94 553 ALA E O 1
ATOM 4185 N N . VAL A 1 554 ? 176.215 224.531 178.242 1.00 138.81 554 VAL E N 1
ATOM 4186 C CA . VAL A 1 554 ? 177.476 224.638 177.516 1.00 143.13 554 VAL E CA 1
ATOM 4187 C C . VAL A 1 554 ? 177.532 225.992 176.824 1.00 185.22 554 VAL E C 1
ATOM 4188 O O . VAL A 1 554 ? 177.039 226.150 175.702 1.00 197.30 554 VAL E O 1
ATOM 4192 N N . THR A 1 555 ? 178.129 226.976 177.486 1.00 171.26 555 THR E N 1
ATOM 4193 C CA . THR A 1 555 ? 178.209 228.340 176.972 1.00 161.54 555 THR E CA 1
ATOM 4194 C C . THR A 1 555 ? 179.578 228.530 176.328 1.00 175.75 555 THR E C 1
ATOM 4195 O O . THR A 1 555 ? 180.579 228.734 177.019 1.00 166.79 555 THR E O 1
ATOM 4199 N N . LEU A 1 556 ? 179.619 228.465 175.000 1.00 168.67 556 LEU E N 1
ATOM 4200 C CA . LEU A 1 556 ? 180.853 228.681 174.247 1.00 185.25 556 LEU E CA 1
ATOM 4201 C C . LEU A 1 556 ? 180.956 230.170 173.938 1.00 205.71 556 LEU E C 1
ATOM 4202 O O . LEU A 1 556 ? 180.336 230.667 172.995 1.00 219.23 556 LEU E O 1
ATOM 4207 N N . THR A 1 557 ? 181.744 230.884 174.736 1.00 198.17 557 THR E N 1
ATOM 4208 C CA . THR A 1 557 ? 181.833 232.334 174.623 1.00 206.44 557 THR E CA 1
ATOM 4209 C C . THR A 1 557 ? 182.789 232.710 173.496 1.00 225.03 557 THR E C 1
ATOM 4210 O O . THR A 1 557 ? 183.953 232.300 173.498 1.00 227.78 557 THR E O 1
ATOM 4214 N N . MET A 1 558 ? 182.287 233.486 172.534 1.00 221.84 558 MET E N 1
ATOM 4215 C CA . MET A 1 558 ? 183.146 233.989 171.467 1.00 220.88 558 MET E CA 1
ATOM 4216 C C . MET A 1 558 ? 184.152 234.997 172.007 1.00 232.65 558 MET E C 1
ATOM 4217 O O . MET A 1 558 ? 185.319 235.002 171.597 1.00 240.44 558 MET E O 1
ATOM 4222 N N . VAL A 1 559 ? 183.717 235.858 172.925 1.00 238.39 559 VAL E N 1
ATOM 4223 C CA . VAL A 1 559 ? 184.602 236.802 173.599 1.00 246.92 559 VAL E CA 1
ATOM 4224 C C . VAL A 1 559 ? 185.035 236.137 174.903 1.00 230.39 559 VAL E C 1
ATOM 4225 O O . VAL A 1 559 ? 184.252 236.024 175.849 1.00 197.93 559 VAL E O 1
ATOM 4229 N N . GLU A 1 560 ? 186.292 235.702 174.954 1.00 256.25 560 GLU E N 1
ATOM 4230 C CA . GLU A 1 560 ? 186.800 234.928 176.088 1.00 264.04 560 GLU E CA 1
ATOM 4231 C C . GLU A 1 560 ? 187.001 235.876 177.267 1.00 250.23 560 GLU E C 1
ATOM 4232 O O . GLU A 1 560 ? 188.112 236.297 177.598 1.00 215.58 560 GLU E O 1
ATOM 4238 N N . ASN A 1 561 ? 185.888 236.227 177.904 1.00 264.31 561 ASN E N 1
ATOM 4239 C CA . ASN A 1 561 ? 185.928 237.025 179.120 1.00 275.42 561 ASN E CA 1
ATOM 4240 C C . ASN A 1 561 ? 186.250 236.113 180.295 1.00 271.26 561 ASN E C 1
ATOM 4241 O O . ASN A 1 561 ? 185.543 235.129 180.532 1.00 264.96 561 ASN E O 1
ATOM 4246 N N . ASP A 1 562 ? 187.308 236.434 181.024 1.00 269.07 562 ASP E N 1
ATOM 4247 C CA . ASP A 1 562 ? 187.668 235.620 182.183 1.00 256.68 562 ASP E CA 1
ATOM 4248 C C . ASP A 1 562 ? 186.682 235.763 183.340 1.00 236.72 562 ASP E C 1
ATOM 4249 O O . ASP A 1 562 ? 186.922 235.197 184.416 1.00 223.92 562 ASP E O 1
ATOM 4254 N N . HIS A 1 563 ? 185.593 236.507 183.149 1.00 238.01 563 HIS E N 1
ATOM 4255 C CA . HIS A 1 563 ? 184.493 236.545 184.110 1.00 216.53 563 HIS E CA 1
ATOM 4256 C C . HIS A 1 563 ? 183.461 235.471 183.765 1.00 190.57 563 HIS E C 1
ATOM 4257 O O . HIS A 1 563 ? 182.286 235.747 183.529 1.00 185.70 563 HIS E O 1
ATOM 4264 N N . ILE A 1 564 ? 183.923 234.224 183.728 1.00 192.59 564 ILE E N 1
ATOM 4265 C CA . ILE A 1 564 ? 183.095 233.094 183.319 1.00 192.32 564 ILE E CA 1
ATOM 4266 C C . ILE A 1 564 ? 182.626 232.345 184.555 1.00 176.37 564 ILE E C 1
ATOM 4267 O O . ILE A 1 564 ? 183.432 231.989 185.422 1.00 177.96 564 ILE E O 1
ATOM 4272 N N . ARG A 1 565 ? 181.321 232.113 184.637 1.00 170.39 565 ARG E N 1
ATOM 4273 C CA . ARG A 1 565 ? 180.736 231.278 185.673 1.00 165.37 565 ARG E CA 1
ATOM 4274 C C . ARG A 1 565 ? 179.971 230.088 185.122 1.00 164.25 565 ARG E C 1
ATOM 4275 O O . ARG A 1 565 ? 179.827 229.088 185.824 1.00 159.32 565 ARG E O 1
ATOM 4283 N N . GLY A 1 566 ? 179.486 230.166 183.883 1.00 156.10 566 GLY E N 1
ATOM 4284 C CA . GLY A 1 566 ? 178.677 229.098 183.335 1.00 151.15 566 GLY E CA 1
ATOM 4285 C C . GLY A 1 566 ? 177.286 229.097 183.948 1.00 164.14 566 GLY E C 1
ATOM 4286 O O . GLY A 1 566 ? 176.843 230.063 184.573 1.00 147.70 566 GLY E O 1
ATOM 4287 N N . ALA A 1 567 ? 176.587 227.979 183.753 1.00 170.39 567 ALA E N 1
ATOM 4288 C CA . ALA A 1 567 ? 175.269 227.781 184.338 1.00 177.26 567 ALA E CA 1
ATOM 4289 C C . ALA A 1 567 ? 175.100 226.315 184.705 1.00 171.73 567 ALA E C 1
ATOM 4290 O O . ALA A 1 567 ? 175.706 225.432 184.093 1.00 156.35 567 ALA E O 1
ATOM 4292 N N . LYS A 1 568 ? 174.264 226.064 185.709 1.00 178.87 568 LYS E N 1
ATOM 4293 C CA . LYS A 1 568 ? 174.040 224.712 186.197 1.00 150.89 568 LYS E CA 1
ATOM 4294 C C . LYS A 1 568 ? 172.679 224.660 186.873 1.00 152.90 568 LYS E C 1
ATOM 4295 O O . LYS A 1 568 ? 172.030 225.685 187.086 1.00 141.02 568 LYS E O 1
ATOM 4301 N N . SER A 1 569 ? 172.246 223.447 187.211 1.00 154.20 569 SER E N 1
ATOM 4302 C CA . SER A 1 569 ? 170.936 223.221 187.801 1.00 148.69 569 SER E CA 1
ATOM 4303 C C . SER A 1 569 ? 171.080 222.463 189.115 1.00 156.88 569 SER E C 1
ATOM 4304 O O . SER A 1 569 ? 172.139 221.917 189.438 1.00 179.01 569 SER E O 1
ATOM 4307 N N . GLU A 1 570 ? 169.988 222.439 189.876 1.00 145.87 570 GLU E N 1
ATOM 4308 C CA . GLU A 1 570 ? 169.941 221.729 191.145 1.00 153.16 570 GLU E CA 1
ATOM 4309 C C . GLU A 1 570 ? 169.827 220.226 190.916 1.00 170.69 570 GLU E C 1
ATOM 4310 O O . GLU A 1 570 ? 169.289 219.770 189.903 1.00 201.48 570 GLU E O 1
ATOM 4316 N N . ILE A 1 571 ? 170.337 219.455 191.872 1.00 154.45 571 ILE E N 1
ATOM 4317 C CA . ILE A 1 571 ? 170.242 218.000 191.800 1.00 127.73 571 ILE E CA 1
ATOM 4318 C C . ILE A 1 571 ? 168.789 217.604 192.054 1.00 124.72 571 ILE E C 1
ATOM 4319 O O . ILE A 1 571 ? 168.275 217.759 193.165 1.00 125.52 571 ILE E O 1
ATOM 4324 N N . LEU A 1 572 ? 168.123 217.099 191.024 1.00 134.73 572 LEU E N 1
ATOM 4325 C CA . LEU A 1 572 ? 166.729 216.690 191.123 1.00 121.31 572 LEU E CA 1
ATOM 4326 C C . LEU A 1 572 ? 166.655 215.174 191.229 1.00 151.58 572 LEU E C 1
ATOM 4327 O O . LEU A 1 572 ? 167.226 214.460 190.398 1.00 175.33 572 LEU E O 1
ATOM 4332 N N . TYR A 1 573 ? 165.959 214.689 192.251 1.00 165.01 573 TYR E N 1
ATOM 4333 C CA . TYR A 1 573 ? 165.788 213.259 192.470 1.00 150.39 573 TYR E CA 1
ATOM 4334 C C . TYR A 1 573 ? 164.422 212.841 191.951 1.00 155.49 573 TYR E C 1
ATOM 4335 O O . TYR A 1 573 ? 163.391 213.322 192.439 1.00 123.19 573 TYR E O 1
ATOM 4344 N N . ILE A 1 574 ? 164.418 211.951 190.967 1.00 186.31 574 ILE E N 1
ATOM 4345 C CA . ILE A 1 574 ? 163.199 211.495 190.319 1.00 132.28 574 ILE E CA 1
ATOM 4346 C C . ILE A 1 574 ? 163.168 209.978 190.383 1.00 160.64 574 ILE E C 1
ATOM 4347 O O . ILE A 1 574 ? 164.135 209.315 189.991 1.00 166.71 574 ILE E O 1
ATOM 4352 N N . ARG A 1 575 ? 162.064 209.431 190.879 1.00 183.08 575 ARG E N 1
ATOM 4353 C CA . ARG A 1 575 ? 161.836 207.996 190.896 1.00 172.86 575 ARG E CA 1
ATOM 4354 C C . ARG A 1 575 ? 160.742 207.672 189.895 1.00 143.84 575 ARG E C 1
ATOM 4355 O O . ARG A 1 575 ? 159.687 208.317 189.895 1.00 167.69 575 ARG E O 1
ATOM 4363 N N . THR A 1 576 ? 161.014 206.699 189.020 1.00 144.49 576 THR E N 1
ATOM 4364 C CA . THR A 1 576 ? 160.033 206.312 187.971 1.00 146.89 576 THR E CA 1
ATOM 4365 C C . THR A 1 576 ? 158.690 205.975 188.625 1.00 163.12 576 THR E C 1
ATOM 4366 O O . THR A 1 576 ? 158.699 205.491 189.774 1.00 180.28 576 THR E O 1
ATOM 4370 N N . ASN A 1 577 ? 157.586 206.210 187.910 1.00 151.21 577 ASN E N 1
ATOM 4371 C CA . ASN A 1 577 ? 156.238 205.890 188.451 1.00 153.06 577 ASN E CA 1
ATOM 4372 C C . ASN A 1 577 ? 156.245 204.452 188.976 1.00 152.36 577 ASN E C 1
ATOM 4373 O O . ASN A 1 577 ? 156.735 203.562 188.252 1.00 149.51 577 ASN E O 1
ATOM 4378 N N . ALA A 1 578 ? 155.719 204.241 190.187 1.00 157.40 578 ALA E N 1
ATOM 4379 C CA . ALA A 1 578 ? 155.685 202.883 190.776 1.00 170.58 578 ALA E CA 1
ATOM 4380 C C . ALA A 1 578 ? 155.138 201.908 189.730 1.00 173.84 578 ALA E C 1
ATOM 4381 O O . ALA A 1 578 ? 153.974 202.077 189.316 1.00 153.93 578 ALA E O 1
ATOM 4383 N N . SER A 1 579 ? 155.951 200.930 189.321 1.00 152.14 579 SER E N 1
ATOM 4384 C CA . SER A 1 579 ? 155.524 199.967 188.273 1.00 150.44 579 SER E CA 1
ATOM 4385 C C . SER A 1 579 ? 155.128 198.638 188.923 1.00 169.23 579 SER E C 1
ATOM 4386 O O . SER A 1 579 ? 155.475 198.430 190.101 1.00 163.72 579 SER E O 1
ATOM 4389 N N . VAL A 1 580 ? 154.421 197.781 188.182 1.00 160.45 580 VAL E N 1
ATOM 4390 C CA . VAL A 1 580 ? 154.049 196.437 188.716 1.00 148.99 580 VAL E CA 1
ATOM 4391 C C . VAL A 1 580 ? 155.246 195.881 189.494 1.00 145.97 580 VAL E C 1
ATOM 4392 O O . VAL A 1 580 ? 156.343 195.789 188.908 1.00 144.63 580 VAL E O 1
ATOM 4396 N N . PRO A 1 581 ? 155.086 195.519 190.786 1.00 144.94 581 PRO E N 1
ATOM 4397 C CA . PRO A 1 581 ? 156.195 195.014 191.605 1.00 142.26 581 PRO E CA 1
ATOM 4398 C C . PRO A 1 581 ? 156.821 193.767 191.001 1.00 141.19 581 PRO E C 1
ATOM 4399 O O . PRO A 1 581 ? 156.340 193.196 190.018 1.00 142.41 581 PRO E O 1
ATOM 4403 N N . SER A 1 582 ? 157.928 193.342 191.603 1.00 138.94 582 SER E N 1
ATOM 4404 C CA . SER A 1 582 ? 158.596 192.124 191.176 1.00 156.36 582 SER E CA 1
ATOM 4405 C C . SER A 1 582 ? 157.898 190.897 191.757 1.00 183.22 582 SER E C 1
ATOM 4406 O O . SER A 1 582 ? 157.046 190.989 192.644 1.00 192.94 582 SER E O 1
ATOM 4409 N N . ILE A 1 583 ? 158.267 189.731 191.238 1.00 171.66 583 ILE E N 1
ATOM 4410 C CA . ILE A 1 583 ? 157.719 188.463 191.710 1.00 156.79 583 ILE E CA 1
ATOM 4411 C C . ILE A 1 583 ? 158.281 188.162 193.096 1.00 156.70 583 ILE E C 1
ATOM 4412 O O . ILE A 1 583 ? 159.409 188.571 193.407 1.00 192.61 583 ILE E O 1
ATOM 4417 N N . PRO A 1 584 ? 157.531 187.477 193.961 1.00 135.77 584 PRO E N 1
ATOM 4418 C CA . PRO A 1 584 ? 158.091 187.061 195.252 1.00 149.99 584 PRO E CA 1
ATOM 4419 C C . PRO A 1 584 ? 159.272 186.122 195.059 1.00 162.90 584 PRO E C 1
ATOM 4420 O O . PRO A 1 584 ? 159.339 185.359 194.094 1.00 167.15 584 PRO E O 1
ATOM 4424 N N . LEU A 1 585 ? 160.211 186.185 195.998 1.00 162.15 585 LEU E N 1
ATOM 4425 C CA . LEU A 1 585 ? 161.475 185.472 195.888 1.00 161.12 585 LEU E CA 1
ATOM 4426 C C . LEU A 1 585 ? 161.462 184.227 196.765 1.00 154.24 585 LEU E C 1
ATOM 4427 O O . LEU A 1 585 ? 161.044 184.284 197.926 1.00 137.14 585 LEU E O 1
ATOM 4432 N N . ASP A 1 586 ? 161.920 183.106 196.201 1.00 164.98 586 ASP E N 1
ATOM 4433 C CA . ASP A 1 586 ? 162.203 181.878 196.947 1.00 165.27 586 ASP E CA 1
ATOM 4434 C C . ASP A 1 586 ? 160.952 181.358 197.665 1.00 151.28 586 ASP E C 1
ATOM 4435 O O . ASP A 1 586 ? 160.854 181.341 198.895 1.00 133.31 586 ASP E O 1
ATOM 4440 N N . VAL A 1 587 ? 159.986 180.941 196.850 1.00 131.59 587 VAL E N 1
ATOM 4441 C CA . VAL A 1 587 ? 158.739 180.374 197.354 1.00 147.23 587 VAL E CA 1
ATOM 4442 C C . VAL A 1 587 ? 158.995 178.924 197.757 1.00 190.94 587 VAL E C 1
ATOM 4443 O O . VAL A 1 587 ? 159.284 178.074 196.910 1.00 196.29 587 VAL E O 1
ATOM 4447 N N . LEU A 1 588 ? 158.879 178.637 199.052 1.00 180.25 588 LEU E N 1
ATOM 4448 C CA . LEU A 1 588 ? 159.045 177.296 199.592 1.00 155.19 588 LEU E CA 1
ATOM 4449 C C . LEU A 1 588 ? 157.756 176.862 200.276 1.00 154.64 588 LEU E C 1
ATOM 4450 O O . LEU A 1 588 ? 157.074 177.678 200.904 1.00 169.36 588 LEU E O 1
ATOM 4455 N N . SER A 1 589 ? 157.424 175.580 200.154 1.00 137.13 589 SER E N 1
ATOM 4456 C CA . SER A 1 589 ? 156.184 175.053 200.701 1.00 148.59 589 SER E CA 1
ATOM 4457 C C . SER A 1 589 ? 156.423 173.676 201.306 1.00 165.33 589 SER E C 1
ATOM 4458 O O . SER A 1 589 ? 157.268 172.911 200.835 1.00 134.64 589 SER E O 1
ATOM 4461 N N . ALA A 1 590 ? 155.661 173.372 202.355 1.00 156.82 590 ALA E N 1
ATOM 4462 C CA . ALA A 1 590 ? 155.732 172.083 203.023 1.00 136.21 590 ALA E CA 1
ATOM 4463 C C . ALA A 1 590 ? 154.351 171.746 203.573 1.00 166.23 590 ALA E C 1
ATOM 4464 O O . ALA A 1 590 ? 153.443 172.581 203.583 1.00 188.70 590 ALA E O 1
ATOM 4466 N N . SER A 1 591 ? 154.202 170.506 204.034 1.00 183.24 591 SER E N 1
ATOM 4467 C CA . SER A 1 591 ? 152.933 170.011 204.554 1.00 164.78 591 SER E CA 1
ATOM 4468 C C . SER A 1 591 ? 153.178 169.350 205.903 1.00 167.58 591 SER E C 1
ATOM 4469 O O . SER A 1 591 ? 153.720 168.241 205.965 1.00 167.96 591 SER E O 1
ATOM 4472 N N . ASN A 1 592 ? 152.779 170.029 206.980 1.00 170.80 592 ASN E N 1
ATOM 4473 C CA . ASN A 1 592 ? 152.888 169.465 208.318 1.00 158.84 592 ASN E CA 1
ATOM 4474 C C . ASN A 1 592 ? 151.732 168.539 208.665 1.00 146.35 592 ASN E C 1
ATOM 4475 O O . ASN A 1 592 ? 151.837 167.776 209.631 1.00 143.06 592 ASN E O 1
ATOM 4480 N N . SER A 1 593 ? 150.639 168.589 207.907 1.00 145.59 593 SER E N 1
ATOM 4481 C CA . SER A 1 593 ? 149.474 167.759 208.175 1.00 143.04 593 SER E CA 1
ATOM 4482 C C . SER A 1 593 ? 148.645 167.657 206.905 1.00 142.59 593 SER E C 1
ATOM 4483 O O . SER A 1 593 ? 148.798 168.454 205.975 1.00 159.49 593 SER E O 1
ATOM 4486 N N . SER A 1 594 ? 147.768 166.659 206.876 1.00 177.06 594 SER E N 1
ATOM 4487 C CA . SER A 1 594 ? 146.837 166.523 205.768 1.00 193.68 594 SER E CA 1
ATOM 4488 C C . SER A 1 594 ? 145.864 167.696 205.751 1.00 184.22 594 SER E C 1
ATOM 4489 O O . SER A 1 594 ? 145.531 168.270 206.792 1.00 144.11 594 SER E O 1
ATOM 4492 N N . SER A 1 595 ? 145.426 168.062 204.545 1.00 204.39 595 SER E N 1
ATOM 4493 C CA . SER A 1 595 ? 144.525 169.189 204.311 1.00 225.15 595 SER E CA 1
ATOM 4494 C C . SER A 1 595 ? 145.132 170.521 204.742 1.00 201.82 595 SER E C 1
ATOM 4495 O O . SER A 1 595 ? 144.405 171.494 204.967 1.00 188.92 595 SER E O 1
ATOM 4498 N N . GLN A 1 596 ? 146.458 170.589 204.858 1.00 170.22 596 GLN E N 1
ATOM 4499 C CA . GLN A 1 596 ? 147.141 171.817 205.236 1.00 171.43 596 GLN E CA 1
ATOM 4500 C C . GLN A 1 596 ? 148.438 171.948 204.453 1.00 156.58 596 GLN E C 1
ATOM 4501 O O . GLN A 1 596 ? 149.142 170.958 204.232 1.00 140.60 596 GLN E O 1
ATOM 4507 N N . LEU A 1 597 ? 148.744 173.175 204.036 1.00 167.17 597 LEU E N 1
ATOM 4508 C CA . LEU A 1 597 ? 149.976 173.481 203.318 1.00 153.69 597 LEU E CA 1
ATOM 4509 C C . LEU A 1 597 ? 150.534 174.791 203.848 1.00 161.09 597 LEU E C 1
ATOM 4510 O O . LEU A 1 597 ? 149.857 175.821 203.785 1.00 178.82 597 LEU E O 1
ATOM 4515 N N . ILE A 1 598 ? 151.759 174.753 204.361 1.00 138.75 598 ILE E N 1
ATOM 4516 C CA . ILE A 1 598 ? 152.449 175.946 204.834 1.00 138.33 598 ILE E CA 1
ATOM 4517 C C . ILE A 1 598 ? 153.385 176.430 203.735 1.00 162.32 598 ILE E C 1
ATOM 4518 O O . ILE A 1 598 ? 154.101 175.635 203.113 1.00 136.65 598 ILE E O 1
ATOM 4523 N N . VAL A 1 599 ? 153.351 177.732 203.463 1.00 176.28 599 VAL E N 1
ATOM 4524 C CA . VAL A 1 599 ? 154.152 178.339 202.408 1.00 153.59 599 VAL E CA 1
ATOM 4525 C C . VAL A 1 599 ? 154.831 179.581 202.965 1.00 149.78 599 VAL E C 1
ATOM 4526 O O . VAL A 1 599 ? 154.208 180.375 203.677 1.00 153.64 599 VAL E O 1
ATOM 4530 N N . LYS A 1 600 ? 156.114 179.743 202.646 1.00 134.64 600 LYS E N 1
ATOM 4531 C CA . LYS A 1 600 ? 156.870 180.931 203.013 1.00 166.74 600 LYS E CA 1
ATOM 4532 C C . LYS A 1 600 ? 157.623 181.439 201.793 1.00 178.69 600 LYS E C 1
ATOM 4533 O O . LYS A 1 600 ? 157.948 180.675 200.878 1.00 156.38 600 LYS E O 1
ATOM 4539 N N . TRP A 1 601 ? 157.899 182.741 201.784 1.00 177.73 601 TRP E N 1
ATOM 4540 C CA . TRP A 1 601 ? 158.582 183.374 200.665 1.00 171.53 601 TRP E CA 1
ATOM 4541 C C . TRP A 1 601 ? 159.303 184.617 201.168 1.00 152.50 601 TRP E C 1
ATOM 4542 O O . TRP A 1 601 ? 159.221 184.979 202.344 1.00 141.65 601 TRP E O 1
ATOM 4553 N N . ASN A 1 602 ? 160.018 185.269 200.259 1.00 130.75 602 ASN E N 1
ATOM 4554 C CA . ASN A 1 602 ? 160.738 186.499 200.529 1.00 149.77 602 ASN E CA 1
ATOM 4555 C C . ASN A 1 602 ? 160.101 187.667 199.786 1.00 181.88 602 ASN E C 1
ATOM 4556 O O . ASN A 1 602 ? 159.411 187.475 198.778 1.00 200.76 602 ASN E O 1
ATOM 4561 N N . PRO A 1 603 ? 160.298 188.894 200.265 1.00 157.07 603 PRO E N 1
ATOM 4562 C CA . PRO A 1 603 ? 159.801 190.069 199.536 1.00 144.79 603 PRO E CA 1
ATOM 4563 C C . PRO A 1 603 ? 160.429 190.158 198.158 1.00 131.08 603 PRO E C 1
ATOM 4564 O O . PRO A 1 603 ? 161.540 189.652 197.935 1.00 129.81 603 PRO E O 1
ATOM 4568 N N . PRO A 1 604 ? 159.748 190.788 197.203 1.00 132.38 604 PRO E N 1
ATOM 4569 C CA . PRO A 1 604 ? 160.272 190.839 195.834 1.00 132.35 604 PRO E CA 1
ATOM 4570 C C . PRO A 1 604 ? 161.554 191.653 195.747 1.00 130.94 604 PRO E C 1
ATOM 4571 O O . PRO A 1 604 ? 161.875 192.465 196.617 1.00 130.19 604 PRO E O 1
ATOM 4575 N N . SER A 1 605 ? 162.299 191.405 194.665 1.00 130.99 605 SER E N 1
ATOM 4576 C CA . SER A 1 605 ? 163.571 192.093 194.462 1.00 160.60 605 SER E CA 1
ATOM 4577 C C . SER A 1 605 ? 163.366 193.592 194.274 1.00 163.73 605 SER E C 1
ATOM 4578 O O . SER A 1 605 ? 164.075 194.407 194.877 1.00 139.95 605 SER E O 1
ATOM 4581 N N . LEU A 1 606 ? 162.398 193.976 193.443 1.00 162.44 606 LEU E N 1
ATOM 4582 C CA . LEU A 1 606 ? 162.085 195.377 193.168 1.00 132.77 606 LEU E CA 1
ATOM 4583 C C . LEU A 1 606 ? 160.641 195.618 193.582 1.00 134.61 606 LEU E C 1
ATOM 4584 O O . LEU A 1 606 ? 159.714 195.440 192.776 1.00 153.40 606 LEU E O 1
ATOM 4589 N N . PRO A 1 607 ? 160.401 196.011 194.836 1.00 134.25 607 PRO E N 1
ATOM 4590 C CA . PRO A 1 607 ? 159.015 196.203 195.294 1.00 136.10 607 PRO E CA 1
ATOM 4591 C C . PRO A 1 607 ? 158.251 197.238 194.494 1.00 144.34 607 PRO E C 1
ATOM 4592 O O . PRO A 1 607 ? 157.032 197.105 194.332 1.00 194.67 607 PRO E O 1
ATOM 4596 N N . ASN A 1 608 ? 158.934 198.262 193.988 1.00 138.00 608 ASN E N 1
ATOM 4597 C CA . ASN A 1 608 ? 158.312 199.317 193.192 1.00 145.68 608 ASN E CA 1
ATOM 4598 C C . ASN A 1 608 ? 157.134 199.952 193.929 1.00 141.95 608 ASN E C 1
ATOM 4599 O O . ASN A 1 608 ? 156.029 200.080 193.398 1.00 144.36 608 ASN E O 1
ATOM 4604 N N . GLY A 1 609 ? 157.383 200.360 195.167 1.00 143.15 609 GLY E N 1
ATOM 4605 C CA . GLY A 1 609 ? 156.384 200.989 196.000 1.00 144.70 609 GLY E CA 1
ATOM 4606 C C . GLY A 1 609 ? 156.312 200.339 197.363 1.00 143.54 609 GLY E C 1
ATOM 4607 O O . GLY A 1 609 ? 157.000 199.365 197.659 1.00 160.61 609 GLY E O 1
ATOM 4608 N N . ASN A 1 610 ? 155.454 200.903 198.205 1.00 142.61 610 ASN E N 1
ATOM 4609 C CA . ASN A 1 610 ? 155.267 200.367 199.546 1.00 165.70 610 ASN E CA 1
ATOM 4610 C C . ASN A 1 610 ? 154.467 199.073 199.485 1.00 167.55 610 ASN E C 1
ATOM 4611 O O . ASN A 1 610 ? 153.379 199.029 198.901 1.00 144.67 610 ASN E O 1
ATOM 4616 N N . LEU A 1 611 ? 155.009 198.017 200.089 1.00 173.53 611 LEU E N 1
ATOM 4617 C CA . LEU A 1 611 ? 154.328 196.728 200.102 1.00 179.06 611 LEU E CA 1
ATOM 4618 C C . LEU A 1 611 ? 153.071 196.804 200.960 1.00 184.74 611 LEU E C 1
ATOM 4619 O O . LEU A 1 611 ? 153.113 197.263 202.105 1.00 179.78 611 LEU E O 1
ATOM 4624 N N . SER A 1 612 ? 151.950 196.349 200.404 1.00 176.48 612 SER E N 1
ATOM 4625 C CA . SER A 1 612 ? 150.675 196.344 201.104 1.00 165.52 612 SER E CA 1
ATOM 4626 C C . SER A 1 612 ? 150.264 194.955 201.566 1.00 165.86 612 SER E C 1
ATOM 4627 O O . SER A 1 612 ? 150.001 194.750 202.754 1.00 192.62 612 SER E O 1
ATOM 4630 N N . TYR A 1 613 ? 150.208 193.990 200.651 1.00 170.28 613 TYR E N 1
ATOM 4631 C CA . TYR A 1 613 ? 149.813 192.629 200.984 1.00 170.15 613 TYR E CA 1
ATOM 4632 C C . TYR A 1 613 ? 150.262 191.708 199.857 1.00 165.46 613 TYR E C 1
ATOM 4633 O O . TYR A 1 613 ? 150.716 192.158 198.802 1.00 144.70 613 TYR E O 1
ATOM 4642 N N . TYR A 1 614 ? 150.130 190.408 200.098 1.00 192.93 614 TYR E N 1
ATOM 4643 C CA . TYR A 1 614 ? 150.424 189.390 199.104 1.00 143.49 614 TYR E CA 1
ATOM 4644 C C . TYR A 1 614 ? 149.155 188.619 198.774 1.00 144.90 614 TYR E C 1
ATOM 4645 O O . TYR A 1 614 ? 148.304 188.393 199.639 1.00 145.74 614 TYR E O 1
ATOM 4654 N N . ILE A 1 615 ? 149.036 188.216 197.512 1.00 145.19 615 ILE E N 1
ATOM 4655 C CA . ILE A 1 615 ? 147.884 187.462 197.030 1.00 146.42 615 ILE E CA 1
ATOM 4656 C C . ILE A 1 615 ? 148.378 186.079 196.636 1.00 167.21 615 ILE E C 1
ATOM 4657 O O . ILE A 1 615 ? 149.135 185.933 195.666 1.00 184.25 615 ILE E O 1
ATOM 4662 N N . VAL A 1 616 ? 147.953 185.063 197.381 1.00 167.79 616 VAL E N 1
ATOM 4663 C CA . VAL A 1 616 ? 148.340 183.682 197.121 1.00 162.76 616 VAL E CA 1
ATOM 4664 C C . VAL A 1 616 ? 147.152 182.939 196.532 1.00 162.70 616 VAL E C 1
ATOM 4665 O O . VAL A 1 616 ? 145.994 183.190 196.884 1.00 156.46 616 VAL E O 1
ATOM 4669 N N . ARG A 1 617 ? 147.445 182.023 195.611 1.00 174.99 617 ARG E N 1
ATOM 4670 C CA . ARG A 1 617 ? 146.431 181.194 194.977 1.00 168.95 617 ARG E CA 1
ATOM 4671 C C . ARG A 1 617 ? 146.888 179.744 194.971 1.00 170.89 617 ARG E C 1
ATOM 4672 O O . ARG A 1 617 ? 148.066 179.456 194.740 1.00 188.21 617 ARG E O 1
ATOM 4680 N N . TRP A 1 618 ? 145.951 178.832 195.228 1.00 185.59 618 TRP E N 1
ATOM 4681 C CA . TRP A 1 618 ? 146.223 177.404 195.182 1.00 171.34 618 TRP E CA 1
ATOM 4682 C C . TRP A 1 618 ? 145.166 176.715 194.334 1.00 157.19 618 TRP E C 1
ATOM 4683 O O . TRP A 1 618 ? 143.965 176.936 194.527 1.00 149.83 618 TRP E O 1
ATOM 4694 N N . GLN A 1 619 ? 145.616 175.889 193.392 1.00 154.79 619 GLN E N 1
ATOM 4695 C CA . GLN A 1 619 ? 144.746 175.166 192.477 1.00 169.45 619 GLN E CA 1
ATOM 4696 C C . GLN A 1 619 ? 144.986 173.671 192.617 1.00 170.35 619 GLN E C 1
ATOM 4697 O O . GLN A 1 619 ? 146.135 173.224 192.708 1.00 175.69 619 GLN E O 1
ATOM 4703 N N . ARG A 1 620 ? 143.902 172.898 192.638 1.00 156.11 620 ARG E N 1
ATOM 4704 C CA . ARG A 1 620 ? 144.021 171.449 192.697 1.00 177.98 620 ARG E CA 1
ATOM 4705 C C . ARG A 1 620 ? 144.627 170.911 191.408 1.00 176.65 620 ARG E C 1
ATOM 4706 O O . ARG A 1 620 ? 144.210 171.290 190.307 1.00 167.58 620 ARG E O 1
ATOM 4714 N N . GLN A 1 621 ? 145.606 170.024 191.543 1.00 166.97 621 GLN E N 1
ATOM 4715 C CA . GLN A 1 621 ? 146.149 169.414 190.339 1.00 166.73 621 GLN E CA 1
ATOM 4716 C C . GLN A 1 621 ? 145.574 168.017 190.149 1.00 177.28 621 GLN E C 1
ATOM 4717 O O . GLN A 1 621 ? 145.459 167.257 191.119 1.00 187.88 621 GLN E O 1
ATOM 4723 N N . PRO A 1 622 ? 145.199 167.661 188.924 1.00 177.23 622 PRO E N 1
ATOM 4724 C CA . PRO A 1 622 ? 144.617 166.340 188.692 1.00 177.70 622 PRO E CA 1
ATOM 4725 C C . PRO A 1 622 ? 145.648 165.240 188.870 1.00 182.30 622 PRO E C 1
ATOM 4726 O O . PRO A 1 622 ? 146.842 165.422 188.614 1.00 140.20 622 PRO E O 1
ATOM 4730 N N . GLN A 1 623 ? 145.171 164.081 189.318 1.00 198.22 623 GLN E N 1
ATOM 4731 C CA . GLN A 1 623 ? 146.029 162.911 189.403 1.00 163.27 623 GLN E CA 1
ATOM 4732 C C . GLN A 1 623 ? 146.427 162.454 188.004 1.00 139.81 623 GLN E C 1
ATOM 4733 O O . GLN A 1 623 ? 145.686 162.634 187.033 1.00 140.37 623 GLN E O 1
ATOM 4739 N N . ASP A 1 624 ? 147.616 161.868 187.907 1.00 139.44 624 ASP E N 1
ATOM 4740 C CA . ASP A 1 624 ? 148.160 161.430 186.624 1.00 139.66 624 ASP E CA 1
ATOM 4741 C C . ASP A 1 624 ? 147.266 160.391 185.951 1.00 185.02 624 ASP E C 1
ATOM 4742 O O . ASP A 1 624 ? 146.982 159.337 186.519 1.00 196.52 624 ASP E O 1
ATOM 4747 N N . GLU A 1 684 ? 188.541 180.331 171.902 1.00 89.13 684 GLU E N 1
ATOM 4748 C CA . GLU A 1 684 ? 189.177 181.205 170.920 1.00 89.13 684 GLU E CA 1
ATOM 4749 C C . GLU A 1 684 ? 188.476 181.143 169.567 1.00 89.13 684 GLU E C 1
ATOM 4750 O O . GLU A 1 684 ? 188.385 182.155 168.864 1.00 89.13 684 GLU E O 1
ATOM 4756 N N . GLU A 1 685 ? 187.974 179.966 169.189 1.00 84.81 685 GLU E N 1
ATOM 4757 C CA . GLU A 1 685 ? 187.380 179.800 167.866 1.00 84.81 685 GLU E CA 1
ATOM 4758 C C . GLU A 1 685 ? 186.178 180.715 167.689 1.00 84.81 685 GLU E C 1
ATOM 4759 O O . GLU A 1 685 ? 186.157 181.571 166.797 1.00 84.81 685 GLU E O 1
ATOM 4765 N N . ALA A 1 686 ? 185.161 180.541 168.535 1.00 80.90 686 ALA E N 1
ATOM 4766 C CA . ALA A 1 686 ? 184.029 181.461 168.527 1.00 80.90 686 ALA E CA 1
ATOM 4767 C C . ALA A 1 686 ? 184.495 182.890 168.738 1.00 80.90 686 ALA E C 1
ATOM 4768 O O . ALA A 1 686 ? 183.947 183.828 168.150 1.00 80.90 686 ALA E O 1
ATOM 4770 N N . GLU A 1 687 ? 185.516 183.075 169.576 1.00 76.46 687 GLU E N 1
ATOM 4771 C CA . GLU A 1 687 ? 186.115 184.395 169.737 1.00 76.46 687 GLU E CA 1
ATOM 4772 C C . GLU A 1 687 ? 186.752 184.864 168.436 1.00 76.46 687 GLU E C 1
ATOM 4773 O O . GLU A 1 687 ? 186.572 186.015 168.022 1.00 76.46 687 GLU E O 1
ATOM 4779 N N . TYR A 1 688 ? 187.518 183.989 167.782 1.00 57.31 688 TYR E N 1
ATOM 4780 C CA . TYR A 1 688 ? 188.178 184.382 166.542 1.00 57.31 688 TYR E CA 1
ATOM 4781 C C . TYR A 1 688 ? 187.161 184.728 165.465 1.00 57.31 688 TYR E C 1
ATOM 4782 O O . TYR A 1 688 ? 187.357 185.672 164.691 1.00 57.31 688 TYR E O 1
ATOM 4791 N N . ARG A 1 689 ? 186.069 183.967 165.391 1.00 64.30 689 ARG E N 1
ATOM 4792 C CA . ARG A 1 689 ? 185.014 184.296 164.441 1.00 64.30 689 ARG E CA 1
ATOM 4793 C C . ARG A 1 689 ? 184.453 185.685 164.705 1.00 64.30 689 ARG E C 1
ATOM 4794 O O . ARG A 1 689 ? 184.100 186.408 163.768 1.00 64.30 689 ARG E O 1
ATOM 4802 N N . LYS A 1 690 ? 184.361 186.070 165.980 1.00 59.26 690 LYS E N 1
ATOM 4803 C CA . LYS A 1 690 ? 183.834 187.382 166.341 1.00 59.26 690 LYS E CA 1
ATOM 4804 C C . LYS A 1 690 ? 184.585 188.502 165.629 1.00 59.26 690 LYS E C 1
ATOM 4805 O O . LYS A 1 690 ? 183.990 189.302 164.900 1.00 59.26 690 LYS E O 1
ATOM 4811 N N . VAL A 1 691 ? 185.902 188.566 165.829 1.00 49.58 691 VAL E N 1
ATOM 4812 C CA . VAL A 1 691 ? 186.673 189.679 165.278 1.00 49.58 691 VAL E CA 1
ATOM 4813 C C . VAL A 1 691 ? 186.640 189.655 163.758 1.00 49.58 691 VAL E C 1
ATOM 4814 O O . VAL A 1 691 ? 186.459 190.697 163.112 1.00 49.58 691 VAL E O 1
ATOM 4818 N N . PHE A 1 692 ? 186.806 188.474 163.155 1.00 47.03 692 PHE E N 1
ATOM 4819 C CA . PHE A 1 692 ? 186.762 188.401 161.703 1.00 47.03 692 PHE E CA 1
ATOM 4820 C C . PHE A 1 692 ? 185.412 188.865 161.173 1.00 47.03 692 PHE E C 1
ATOM 4821 O O . PHE A 1 692 ? 185.338 189.520 160.127 1.00 47.03 692 PHE E O 1
ATOM 4829 N N . GLU A 1 693 ? 184.334 188.514 161.876 1.00 57.78 693 GLU E N 1
ATOM 4830 C CA . GLU A 1 693 ? 182.999 188.935 161.472 1.00 57.78 693 GLU E CA 1
ATOM 4831 C C . GLU A 1 693 ? 182.916 190.449 161.346 1.00 57.78 693 GLU E C 1
ATOM 4832 O O . GLU A 1 693 ? 182.512 190.980 160.305 1.00 57.78 693 GLU E O 1
ATOM 4838 N N . ASN A 1 694 ? 183.312 191.158 162.404 1.00 58.46 694 ASN E N 1
ATOM 4839 C CA . ASN A 1 694 ? 183.157 192.607 162.431 1.00 58.46 694 ASN E CA 1
ATOM 4840 C C . ASN A 1 694 ? 183.884 193.275 161.279 1.00 58.46 694 ASN E C 1
ATOM 4841 O O . ASN A 1 694 ? 183.433 194.310 160.778 1.00 58.46 694 ASN E O 1
ATOM 4846 N N . PHE A 1 695 ? 184.996 192.694 160.832 1.00 44.80 695 PHE E N 1
ATOM 4847 C CA . PHE A 1 695 ? 185.693 193.271 159.696 1.00 44.80 695 PHE E CA 1
ATOM 4848 C C . PHE A 1 695 ? 184.830 193.242 158.446 1.00 44.80 695 PHE E C 1
ATOM 4849 O O . PHE A 1 695 ? 184.876 194.174 157.637 1.00 44.80 695 PHE E O 1
ATOM 4857 N N . LEU A 1 696 ? 184.046 192.180 158.270 1.00 47.96 696 LEU E N 1
ATOM 4858 C CA . LEU A 1 696 ? 183.200 192.073 157.088 1.00 47.96 696 LEU E CA 1
ATOM 4859 C C . LEU A 1 696 ? 182.199 193.217 157.031 1.00 47.96 696 LEU E C 1
ATOM 4860 O O . LEU A 1 696 ? 182.142 193.964 156.049 1.00 47.96 696 LEU E O 1
ATOM 4865 N N . HIS A 1 697 ? 181.410 193.379 158.093 1.00 47.79 697 HIS E N 1
ATOM 4866 C CA . HIS A 1 697 ? 180.451 194.476 158.142 1.00 47.79 697 HIS E CA 1
ATOM 4867 C C . HIS A 1 697 ? 181.148 195.823 158.111 1.00 47.79 697 HIS E C 1
ATOM 4868 O O . HIS A 1 697 ? 180.634 196.778 157.516 1.00 47.79 697 HIS E O 1
ATOM 4875 N N . ASN A 1 698 ? 182.319 195.919 158.732 1.00 57.63 698 ASN E N 1
ATOM 4876 C CA . ASN A 1 698 ? 183.048 197.175 158.769 1.00 57.63 698 ASN E CA 1
ATOM 4877 C C . ASN A 1 698 ? 183.615 197.566 157.416 1.00 57.63 698 ASN E C 1
ATOM 4878 O O . ASN A 1 698 ? 184.127 198.682 157.278 1.00 57.63 698 ASN E O 1
ATOM 4883 N N . SER A 1 699 ? 183.539 196.691 156.418 1.00 55.24 699 SER E N 1
ATOM 4884 C CA . SER A 1 699 ? 184.086 196.985 155.108 1.00 55.24 699 SER E CA 1
ATOM 4885 C C . SER A 1 699 ? 183.083 196.853 153.975 1.00 55.24 699 SER E C 1
ATOM 4886 O O . SER A 1 699 ? 183.392 197.277 152.858 1.00 55.24 699 SER E O 1
ATOM 4889 N N . ILE A 1 700 ? 181.905 196.291 154.218 1.00 58.97 700 ILE E N 1
ATOM 4890 C CA . ILE A 1 700 ? 180.932 196.128 153.148 1.00 58.97 700 ILE E CA 1
ATOM 4891 C C . ILE A 1 700 ? 180.064 197.374 153.073 1.00 58.97 700 ILE E C 1
ATOM 4892 O O . ILE A 1 700 ? 180.139 198.138 152.105 1.00 58.97 700 ILE E O 1
ATOM 4897 N N . PHE A 1 701 ? 179.272 197.612 154.112 1.00 69.19 701 PHE E N 1
ATOM 4898 C CA . PHE A 1 701 ? 178.246 198.640 154.053 1.00 69.19 701 PHE E CA 1
ATOM 4899 C C . PHE A 1 701 ? 178.868 200.032 154.051 1.00 69.19 701 PHE E C 1
ATOM 4900 O O . PHE A 1 701 ? 179.962 200.252 154.578 1.00 69.19 701 PHE E O 1
ATOM 4908 N N . VAL A 1 702 ? 178.157 200.974 153.440 1.00 92.25 702 VAL E N 1
ATOM 4909 C CA . VAL A 1 702 ? 178.642 202.343 153.301 1.00 92.25 702 VAL E CA 1
ATOM 4910 C C . VAL A 1 702 ? 177.456 203.301 153.286 1.00 92.25 702 VAL E C 1
ATOM 4911 O O . VAL A 1 702 ? 176.486 203.088 152.542 1.00 92.25 702 VAL E O 1
ATOM 4915 N N . PRO A 1 703 ? 177.482 204.356 154.092 1.00 100.48 703 PRO E N 1
ATOM 4916 C CA . PRO A 1 703 ? 176.345 205.282 154.137 1.00 100.48 703 PRO E CA 1
ATOM 4917 C C . PRO A 1 703 ? 176.357 206.262 152.977 1.00 100.48 703 PRO E C 1
ATOM 4918 O O . PRO A 1 703 ? 177.414 206.606 152.441 1.00 100.48 703 PRO E O 1
ATOM 4922 N N . ARG A 1 704 ? 175.164 206.710 152.588 1.00 104.62 704 ARG E N 1
ATOM 4923 C CA . ARG A 1 704 ? 175.077 207.779 151.604 1.00 104.62 704 ARG E CA 1
ATOM 4924 C C . ARG A 1 704 ? 175.732 209.038 152.158 1.00 104.62 704 ARG E C 1
ATOM 4925 O O . ARG A 1 704 ? 175.557 209.362 153.340 1.00 104.62 704 ARG E O 1
ATOM 4933 N N . PRO A 1 705 ? 176.478 209.782 151.336 1.00 118.95 705 PRO E N 1
ATOM 4934 C CA . PRO A 1 705 ? 176.956 211.102 151.753 1.00 118.95 705 PRO E CA 1
ATOM 4935 C C . PRO A 1 705 ? 175.844 212.152 151.732 1.00 118.95 705 PRO E C 1
ATOM 4936 O O . PRO A 1 705 ? 174.700 211.831 152.067 1.00 118.95 705 PRO E O 1
ATOM 4940 N N . TYR A 1 745 ? 140.489 172.545 187.231 1.00 148.40 745 TYR E N 1
ATOM 4941 C CA . TYR A 1 745 ? 140.194 172.844 188.627 1.00 181.34 745 TYR E CA 1
ATOM 4942 C C . TYR A 1 745 ? 140.210 174.348 188.892 1.00 190.11 745 TYR E C 1
ATOM 4943 O O . TYR A 1 745 ? 141.006 175.080 188.306 1.00 181.64 745 TYR E O 1
ATOM 4952 N N . PRO A 1 746 ? 139.323 174.809 189.772 1.00 173.66 746 PRO E N 1
ATOM 4953 C CA . PRO A 1 746 ? 139.234 176.244 190.057 1.00 192.34 746 PRO E CA 1
ATOM 4954 C C . PRO A 1 746 ? 140.375 176.726 190.942 1.00 198.66 746 PRO E C 1
ATOM 4955 O O . PRO A 1 746 ? 141.009 175.961 191.672 1.00 181.25 746 PRO E O 1
ATOM 4959 N N . PHE A 1 747 ? 140.624 178.030 190.862 1.00 188.77 747 PHE E N 1
ATOM 4960 C CA . PHE A 1 747 ? 141.628 178.685 191.690 1.00 165.91 747 PHE E CA 1
ATOM 4961 C C . PHE A 1 747 ? 140.974 179.279 192.930 1.00 162.64 747 PHE E C 1
ATOM 4962 O O . PHE A 1 747 ? 139.923 179.921 192.839 1.00 156.78 747 PHE E O 1
ATOM 4970 N N . PHE A 1 748 ? 141.596 179.060 194.085 1.00 179.04 748 PHE E N 1
ATOM 4971 C CA . PHE A 1 748 ? 141.191 179.687 195.335 1.00 178.76 748 PHE E CA 1
ATOM 4972 C C . PHE A 1 748 ? 142.192 180.778 195.686 1.00 179.98 748 PHE E C 1
ATOM 4973 O O . PHE A 1 748 ? 143.404 180.573 195.589 1.00 177.70 748 PHE E O 1
ATOM 4981 N N . GLU A 1 749 ? 141.680 181.934 196.100 1.00 196.74 749 GLU E N 1
ATOM 4982 C CA . GLU A 1 749 ? 142.489 183.139 196.232 1.00 199.80 749 GLU E CA 1
ATOM 4983 C C . GLU A 1 749 ? 142.327 183.722 197.628 1.00 192.06 749 GLU E C 1
ATOM 4984 O O . GLU A 1 749 ? 141.201 183.885 198.111 1.00 224.64 749 GLU E O 1
ATOM 4990 N N . SER A 1 750 ? 143.452 184.034 198.271 1.00 149.66 750 SER E N 1
ATOM 4991 C CA . SER A 1 750 ? 143.456 184.660 199.585 1.00 177.35 750 SER E CA 1
ATOM 4992 C C . SER A 1 750 ? 144.572 185.691 199.647 1.00 204.10 750 SER E C 1
ATOM 4993 O O . SER A 1 750 ? 145.565 185.598 198.922 1.00 231.59 750 SER E O 1
ATOM 4996 N N . ARG A 1 751 ? 144.401 186.674 200.526 1.00 216.75 751 ARG E N 1
ATOM 4997 C CA . ARG A 1 751 ? 145.336 187.781 200.665 1.00 200.93 751 ARG E CA 1
ATOM 4998 C C . ARG A 1 751 ? 146.025 187.708 202.022 1.00 184.60 751 ARG E C 1
ATOM 4999 O O . ARG A 1 751 ? 145.357 187.651 203.058 1.00 184.11 751 ARG E O 1
ATOM 5007 N N . VAL A 1 752 ? 147.355 187.711 202.008 1.00 173.94 752 VAL E N 1
ATOM 5008 C CA . VAL A 1 752 ? 148.150 187.729 203.233 1.00 168.76 752 VAL E CA 1
ATOM 5009 C C . VAL A 1 752 ? 148.480 189.179 203.559 1.00 167.09 752 VAL E C 1
ATOM 5010 O O . VAL A 1 752 ? 149.128 189.872 202.767 1.00 167.45 752 VAL E O 1
ATOM 5014 N N . ASP A 1 753 ? 148.046 189.637 204.734 1.00 215.32 753 ASP E N 1
ATOM 5015 C CA . ASP A 1 753 ? 148.053 191.068 205.021 1.00 224.39 753 ASP E CA 1
ATOM 5016 C C . ASP A 1 753 ? 149.461 191.586 205.302 1.00 176.88 753 ASP E C 1
ATOM 5017 O O . ASP A 1 753 ? 149.906 192.559 204.682 1.00 162.64 753 ASP E O 1
ATOM 5022 N N . ASN A 1 754 ? 150.174 190.964 206.239 1.00 175.48 754 ASN E N 1
ATOM 5023 C CA . ASN A 1 754 ? 151.447 191.513 206.701 1.00 181.39 754 ASN E CA 1
ATOM 5024 C C . ASN A 1 754 ? 152.632 190.594 206.436 1.00 200.61 754 ASN E C 1
ATOM 5025 O O . ASN A 1 754 ? 153.599 191.016 205.793 1.00 202.87 754 ASN E O 1
ATOM 5030 N N . LYS A 1 755 ? 152.585 189.349 206.899 1.00 217.24 755 LYS E N 1
ATOM 5031 C CA . LYS A 1 755 ? 153.761 188.495 206.885 1.00 211.03 755 LYS E CA 1
ATOM 5032 C C . LYS A 1 755 ? 153.981 187.892 205.499 1.00 182.78 755 LYS E C 1
ATOM 5033 O O . LYS A 1 755 ? 153.155 188.014 204.593 1.00 177.40 755 LYS E O 1
ATOM 5039 N N . GLU A 1 756 ? 155.132 187.238 205.344 1.00 156.82 756 GLU E N 1
ATOM 5040 C CA . GLU A 1 756 ? 155.458 186.487 204.138 1.00 158.68 756 GLU E CA 1
ATOM 5041 C C . GLU A 1 756 ? 155.248 184.990 204.327 1.00 182.47 756 GLU E C 1
ATOM 5042 O O . GLU A 1 756 ? 155.925 184.179 203.685 1.00 182.44 756 GLU E O 1
ATOM 5048 N N . ARG A 1 757 ? 154.325 184.607 205.206 1.00 183.05 757 ARG E N 1
ATOM 5049 C CA . ARG A 1 757 ? 154.032 183.208 205.475 1.00 144.38 757 ARG E CA 1
ATOM 5050 C C . ARG A 1 757 ? 152.532 183.041 205.667 1.00 148.03 757 ARG E C 1
ATOM 5051 O O . ARG A 1 757 ? 151.850 183.938 206.171 1.00 139.69 757 ARG E O 1
ATOM 5059 N N . THR A 1 758 ? 152.022 181.883 205.254 1.00 190.43 758 THR E N 1
ATOM 5060 C CA . THR A 1 758 ? 150.598 181.592 205.364 1.00 183.52 758 THR E CA 1
ATOM 5061 C C . THR A 1 758 ? 150.397 180.085 205.340 1.00 175.49 758 THR E C 1
ATOM 5062 O O . THR A 1 758 ? 151.254 179.331 204.872 1.00 143.70 758 THR E O 1
ATOM 5066 N N . VAL A 1 759 ? 149.243 179.655 205.853 1.00 200.80 759 VAL E N 1
ATOM 5067 C CA . VAL A 1 759 ? 148.877 178.244 205.913 1.00 165.87 759 VAL E CA 1
ATOM 5068 C C . VAL A 1 759 ? 147.531 178.074 205.222 1.00 142.84 759 VAL E C 1
ATOM 5069 O O . VAL A 1 759 ? 146.559 178.751 205.577 1.00 144.06 759 VAL E O 1
ATOM 5073 N N . ILE A 1 760 ? 147.475 177.176 204.246 1.00 174.41 760 ILE E N 1
ATOM 5074 C CA . ILE A 1 760 ? 146.241 176.864 203.533 1.00 197.33 760 ILE E CA 1
ATOM 5075 C C . ILE A 1 760 ? 145.546 175.708 204.235 1.00 202.24 760 ILE E C 1
ATOM 5076 O O . ILE A 1 760 ? 146.192 174.738 204.650 1.00 143.23 760 ILE E O 1
ATOM 5081 N N . SER A 1 761 ? 144.227 175.802 204.371 1.00 213.16 761 SER E N 1
ATOM 5082 C CA . SER A 1 761 ? 143.431 174.795 205.056 1.00 202.33 761 SER E CA 1
ATOM 5083 C C . SER A 1 761 ? 142.446 174.155 204.085 1.00 217.04 761 SER E C 1
ATOM 5084 O O . SER A 1 761 ? 142.247 174.630 202.963 1.00 246.73 761 SER E O 1
ATOM 5087 N N . ASN A 1 762 ? 141.832 173.058 204.538 1.00 188.53 762 ASN E N 1
ATOM 5088 C CA . ASN A 1 762 ? 140.770 172.379 203.797 1.00 172.57 762 ASN E CA 1
ATOM 5089 C C . ASN A 1 762 ? 141.223 171.902 202.420 1.00 163.03 762 ASN E C 1
ATOM 5090 O O . ASN A 1 762 ? 140.791 172.444 201.396 1.00 173.45 762 ASN E O 1
ATOM 5095 N N . LEU A 1 763 ? 142.108 170.909 202.382 1.00 176.08 763 LEU E N 1
ATOM 5096 C CA . LEU A 1 763 ? 142.648 170.400 201.130 1.00 191.88 763 LEU E CA 1
ATOM 5097 C C . LEU A 1 763 ? 142.452 168.892 201.057 1.00 207.97 763 LEU E C 1
ATOM 5098 O O . LEU A 1 763 ? 142.311 168.211 202.075 1.00 195.01 763 LEU E O 1
ATOM 5103 N N . ARG A 1 764 ? 142.428 168.380 199.830 1.00 215.80 764 ARG E N 1
ATOM 5104 C CA . ARG A 1 764 ? 142.336 166.938 199.620 1.00 212.98 764 ARG E CA 1
ATOM 5105 C C . ARG A 1 764 ? 143.648 166.275 200.025 1.00 196.33 764 ARG E C 1
ATOM 5106 O O . ARG A 1 764 ? 144.714 166.685 199.549 1.00 174.11 764 ARG E O 1
ATOM 5114 N N . PRO A 1 765 ? 143.620 165.262 200.891 1.00 195.16 765 PRO E N 1
ATOM 5115 C CA . PRO A 1 765 ? 144.876 164.657 201.354 1.00 186.01 765 PRO E CA 1
ATOM 5116 C C . PRO A 1 765 ? 145.607 163.941 200.229 1.00 176.16 765 PRO E C 1
ATOM 5117 O O . PRO A 1 765 ? 145.000 163.246 199.410 1.00 178.18 765 PRO E O 1
ATOM 5121 N N . PHE A 1 766 ? 146.929 164.110 200.212 1.00 175.18 766 PHE E N 1
ATOM 5122 C CA . PHE A 1 766 ? 147.810 163.527 199.203 1.00 164.36 766 PHE E CA 1
ATOM 5123 C C . PHE A 1 766 ? 147.346 163.892 197.792 1.00 156.45 766 PHE E C 1
ATOM 5124 O O . PHE A 1 766 ? 147.106 163.038 196.936 1.00 143.35 766 PHE E O 1
ATOM 5132 N N . THR A 1 767 ? 147.214 165.196 197.569 1.00 174.77 767 THR E N 1
ATOM 5133 C CA . THR A 1 767 ? 146.855 165.744 196.267 1.00 157.45 767 THR E CA 1
ATOM 5134 C C . THR A 1 767 ? 147.797 166.891 195.940 1.00 153.08 767 THR E C 1
ATOM 5135 O O . THR A 1 767 ? 148.094 167.725 196.798 1.00 139.17 767 THR E O 1
ATOM 5139 N N . LEU A 1 768 ? 148.274 166.922 194.698 1.00 164.55 768 LEU E N 1
ATOM 5140 C CA . LEU A 1 768 ? 149.207 167.960 194.285 1.00 165.77 768 LEU E CA 1
ATOM 5141 C C . LEU A 1 768 ? 148.490 169.297 194.149 1.00 183.70 768 LEU E C 1
ATOM 5142 O O . LEU A 1 768 ? 147.327 169.360 193.742 1.00 183.02 768 LEU E O 1
ATOM 5147 N N . TYR A 1 769 ? 149.191 170.375 194.500 1.00 182.08 769 TYR E N 1
ATOM 5148 C CA . TYR A 1 769 ? 148.629 171.717 194.452 1.00 174.80 769 TYR E CA 1
ATOM 5149 C C . TYR A 1 769 ? 149.620 172.681 193.817 1.00 180.80 769 TYR E C 1
ATOM 5150 O O . TYR A 1 769 ? 150.811 172.655 194.133 1.00 163.21 769 TYR E O 1
ATOM 5159 N N . ARG A 1 770 ? 149.116 173.527 192.924 1.00 172.50 770 ARG E N 1
ATOM 5160 C CA . ARG A 1 770 ? 149.891 174.628 192.366 1.00 159.24 770 ARG E CA 1
ATOM 5161 C C . ARG A 1 770 ? 149.707 175.858 193.248 1.00 140.19 770 ARG E C 1
ATOM 5162 O O . ARG A 1 770 ? 148.576 176.253 193.537 1.00 141.16 770 ARG E O 1
ATOM 5170 N N . ILE A 1 771 ? 150.816 176.461 193.667 1.00 164.16 771 ILE E N 1
ATOM 5171 C CA . ILE A 1 771 ? 150.795 177.568 194.617 1.00 159.79 771 ILE E CA 1
ATOM 5172 C C . ILE A 1 771 ? 151.304 178.809 193.896 1.00 153.70 771 ILE E C 1
ATOM 5173 O O . ILE A 1 771 ? 152.517 179.023 193.793 1.00 151.60 771 ILE E O 1
ATOM 5178 N N . ASP A 1 772 ? 150.385 179.638 193.405 1.00 157.75 772 ASP E N 1
ATOM 5179 C CA . ASP A 1 772 ? 150.737 180.922 192.811 1.00 159.49 772 ASP E CA 1
ATOM 5180 C C . ASP A 1 772 ? 150.759 181.991 193.896 1.00 141.31 772 ASP E C 1
ATOM 5181 O O . ASP A 1 772 ? 149.839 182.069 194.716 1.00 141.98 772 ASP E O 1
ATOM 5186 N N . ILE A 1 773 ? 151.810 182.808 193.899 1.00 140.53 773 ILE E N 1
ATOM 5187 C CA . ILE A 1 773 ? 151.975 183.874 194.881 1.00 176.14 773 ILE E CA 1
ATOM 5188 C C . ILE A 1 773 ? 152.263 185.175 194.146 1.00 192.62 773 ILE E C 1
ATOM 5189 O O . ILE A 1 773 ? 153.186 185.238 193.325 1.00 140.26 773 ILE E O 1
ATOM 5194 N N . HIS A 1 774 ? 151.482 186.207 194.445 1.00 142.19 774 HIS E N 1
ATOM 5195 C CA . HIS A 1 774 ? 151.651 187.530 193.868 1.00 142.96 774 HIS E CA 1
ATOM 5196 C C . HIS A 1 774 ? 152.053 188.528 194.949 1.00 162.70 774 HIS E C 1
ATOM 5197 O O . HIS A 1 774 ? 151.903 188.273 196.148 1.00 165.45 774 HIS E O 1
ATOM 5204 N N . SER A 1 775 ? 152.570 189.674 194.508 1.00 160.08 775 SER E N 1
ATOM 5205 C CA . SER A 1 775 ? 153.037 190.727 195.405 1.00 174.57 775 SER E CA 1
ATOM 5206 C C . SER A 1 775 ? 152.508 192.065 194.910 1.00 143.83 775 SER E C 1
ATOM 5207 O O . SER A 1 775 ? 152.950 192.564 193.870 1.00 144.16 775 SER E O 1
ATOM 5210 N N . CYS A 1 776 ? 151.572 192.647 195.647 1.00 145.12 776 CYS E N 1
ATOM 5211 C CA . CYS A 1 776 ? 151.003 193.939 195.294 1.00 158.62 776 CYS E CA 1
ATOM 5212 C C . CYS A 1 776 ? 151.638 195.039 196.138 1.00 191.60 776 CYS E C 1
ATOM 5213 O O . CYS A 1 776 ? 152.407 194.785 197.067 1.00 207.05 776 CYS E O 1
ATOM 5216 N N . ASN A 1 777 ? 151.306 196.280 195.799 1.00 192.05 777 ASN E N 1
ATOM 5217 C CA . ASN A 1 777 ? 151.823 197.442 196.516 1.00 173.18 777 ASN E CA 1
ATOM 5218 C C . ASN A 1 777 ? 150.683 198.447 196.654 1.00 173.26 777 ASN E C 1
ATOM 5219 O O . ASN A 1 777 ? 149.512 198.126 196.429 1.00 175.69 777 ASN E O 1
ATOM 5224 N N . HIS A 1 778 ? 151.022 199.680 197.043 1.00 150.30 778 HIS E N 1
ATOM 5225 C CA . HIS A 1 778 ? 149.997 200.689 197.289 1.00 157.51 778 HIS E CA 1
ATOM 5226 C C . HIS A 1 778 ? 149.339 201.163 195.997 1.00 167.11 778 HIS E C 1
ATOM 5227 O O . HIS A 1 778 ? 148.178 201.585 196.017 1.00 158.01 778 HIS E O 1
ATOM 5234 N N . GLU A 1 779 ? 150.056 201.105 194.874 1.00 166.12 779 GLU E N 1
ATOM 5235 C CA . GLU A 1 779 ? 149.524 201.518 193.581 1.00 169.91 779 GLU E CA 1
ATOM 5236 C C . GLU A 1 779 ? 149.096 200.333 192.723 1.00 157.62 779 GLU E C 1
ATOM 5237 O O . GLU A 1 779 ? 148.890 200.493 191.515 1.00 159.22 779 GLU E O 1
ATOM 5243 N N . ALA A 1 780 ? 148.956 199.151 193.320 1.00 192.77 780 ALA E N 1
ATOM 5244 C CA . ALA A 1 780 ? 148.490 197.981 192.589 1.00 184.22 780 ALA E CA 1
ATOM 5245 C C . ALA A 1 780 ? 146.997 198.015 192.299 1.00 197.78 780 ALA E C 1
ATOM 5246 O O . ALA A 1 780 ? 146.511 197.172 191.539 1.00 160.03 780 ALA E O 1
ATOM 5248 N N . GLU A 1 781 ? 146.256 198.957 192.892 1.00 195.76 781 GLU E N 1
ATOM 5249 C CA . GLU A 1 781 ? 144.837 199.083 192.582 1.00 183.42 781 GLU E CA 1
ATOM 5250 C C . GLU A 1 781 ? 144.619 199.612 191.172 1.00 166.67 781 GLU E C 1
ATOM 5251 O O . GLU A 1 781 ? 143.626 199.258 190.524 1.00 168.69 781 GLU E O 1
ATOM 5257 N N . LYS A 1 782 ? 145.524 200.455 190.680 1.00 178.97 782 LYS E N 1
ATOM 5258 C CA . LYS A 1 782 ? 145.446 200.980 189.323 1.00 191.72 782 LYS E CA 1
ATOM 5259 C C . LYS A 1 782 ? 146.383 200.272 188.355 1.00 184.50 782 LYS E C 1
ATOM 5260 O O . LYS A 1 782 ? 145.975 199.942 187.238 1.00 168.18 782 LYS E O 1
ATOM 5266 N N . LEU A 1 783 ? 147.629 200.026 188.750 1.00 163.71 783 LEU E N 1
ATOM 5267 C CA . LEU A 1 783 ? 148.585 199.394 187.852 1.00 162.00 783 LEU E CA 1
ATOM 5268 C C . LEU A 1 783 ? 148.584 197.873 187.944 1.00 179.81 783 LEU E C 1
ATOM 5269 O O . LEU A 1 783 ? 149.263 197.221 187.142 1.00 171.00 783 LEU E O 1
ATOM 5274 N N . GLY A 1 784 ? 147.848 197.297 188.881 1.00 166.63 784 GLY E N 1
ATOM 5275 C CA . GLY A 1 784 ? 147.706 195.848 188.919 1.00 158.98 784 GLY E CA 1
ATOM 5276 C C . GLY A 1 784 ? 148.789 195.178 189.739 1.00 175.11 784 GLY E C 1
ATOM 5277 O O . GLY A 1 784 ? 149.934 195.621 189.802 1.00 173.46 784 GLY E O 1
ATOM 5278 N N . CYS A 1 785 ? 148.411 194.073 190.378 1.00 179.68 785 CYS E N 1
ATOM 5279 C CA . CYS A 1 785 ? 149.348 193.321 191.196 1.00 161.29 785 CYS E CA 1
ATOM 5280 C C . CYS A 1 785 ? 150.388 192.633 190.312 1.00 152.16 785 CYS E C 1
ATOM 5281 O O . CYS A 1 785 ? 150.242 192.526 189.090 1.00 153.35 785 CYS E O 1
ATOM 5284 N N . SER A 1 786 ? 151.457 192.153 190.947 1.00 160.63 786 SER E N 1
ATOM 5285 C CA . SER A 1 786 ? 152.601 191.636 190.210 1.00 170.40 786 SER E CA 1
ATOM 5286 C C . SER A 1 786 ? 152.295 190.262 189.620 1.00 146.58 786 SER E C 1
ATOM 5287 O O . SER A 1 786 ? 151.187 189.729 189.734 1.00 147.64 786 SER E O 1
ATOM 5290 N N . ALA A 1 787 ? 153.306 189.686 188.973 1.00 145.37 787 ALA E N 1
ATOM 5291 C CA . ALA A 1 787 ? 153.200 188.354 188.400 1.00 164.72 787 ALA E CA 1
ATOM 5292 C C . ALA A 1 787 ? 153.296 187.302 189.505 1.00 182.62 787 ALA E C 1
ATOM 5293 O O . ALA A 1 787 ? 153.344 187.617 190.698 1.00 212.29 787 ALA E O 1
ATOM 5295 N N . SER A 1 788 ? 153.329 186.036 189.107 1.00 184.14 788 SER E N 1
ATOM 5296 C CA . SER A 1 788 ? 153.290 184.920 190.042 1.00 177.16 788 SER E CA 1
ATOM 5297 C C . SER A 1 788 ? 154.583 184.119 189.971 1.00 140.22 788 SER E C 1
ATOM 5298 O O . SER A 1 788 ? 155.006 183.705 188.887 1.00 140.35 788 SER E O 1
ATOM 5301 N N . ASN A 1 789 ? 155.202 183.901 191.129 1.00 139.16 789 ASN E N 1
ATOM 5302 C CA . ASN A 1 789 ? 156.279 182.932 191.282 1.00 148.41 789 ASN E CA 1
ATOM 5303 C C . ASN A 1 789 ? 155.671 181.699 191.937 1.00 150.00 789 ASN E C 1
ATOM 5304 O O . ASN A 1 789 ? 155.377 181.708 193.135 1.00 137.31 789 ASN E O 1
ATOM 5309 N N . PHE A 1 790 ? 155.482 180.644 191.153 1.00 145.05 790 PHE E N 1
ATOM 5310 C CA . PHE A 1 790 ? 154.665 179.515 191.562 1.00 137.73 790 PHE E CA 1
ATOM 5311 C C . PHE A 1 790 ? 155.520 178.309 191.928 1.00 145.45 790 PHE E C 1
ATOM 5312 O O . PHE A 1 790 ? 156.663 178.165 191.485 1.00 135.90 790 PHE E O 1
ATOM 5320 N N . VAL A 1 791 ? 154.939 177.442 192.761 1.00 147.47 791 VAL E N 1
ATOM 5321 C CA . VAL A 1 791 ? 155.587 176.217 193.213 1.00 153.86 791 VAL E CA 1
ATOM 5322 C C . VAL A 1 791 ? 154.511 175.146 193.352 1.00 153.07 791 VAL E C 1
ATOM 5323 O O . VAL A 1 791 ? 153.319 175.442 193.431 1.00 156.18 791 VAL E O 1
ATOM 5327 N N . PHE A 1 792 ? 154.944 173.887 193.373 1.00 150.30 792 PHE E N 1
ATOM 5328 C CA . PHE A 1 792 ? 154.047 172.744 193.487 1.00 165.88 792 PHE E CA 1
ATOM 5329 C C . PHE A 1 792 ? 154.359 171.973 194.761 1.00 150.28 792 PHE E C 1
ATOM 5330 O O . PHE A 1 792 ? 155.527 171.709 195.060 1.00 142.72 792 PHE E O 1
ATOM 5338 N N . ALA A 1 793 ? 153.314 171.614 195.505 1.00 136.65 793 ALA E N 1
ATOM 5339 C CA . ALA A 1 793 ? 153.471 170.867 196.743 1.00 156.85 793 ALA E CA 1
ATOM 5340 C C . ALA A 1 793 ? 152.304 169.903 196.902 1.00 198.40 793 ALA E C 1
ATOM 5341 O O . ALA A 1 793 ? 151.182 170.186 196.472 1.00 214.17 793 ALA E O 1
ATOM 5343 N N . ARG A 1 794 ? 152.581 168.762 197.530 1.00 207.67 794 ARG E N 1
ATOM 5344 C CA . ARG A 1 794 ? 151.581 167.740 197.800 1.00 171.83 794 ARG E CA 1
ATOM 5345 C C . ARG A 1 794 ? 151.347 167.632 199.301 1.00 154.27 794 ARG E C 1
ATOM 5346 O O . ARG A 1 794 ? 152.294 167.701 200.093 1.00 152.21 794 ARG E O 1
ATOM 5354 N N . THR A 1 795 ? 150.087 167.459 199.688 1.00 138.74 795 THR E N 1
ATOM 5355 C CA . THR A 1 795 ? 149.718 167.403 201.091 1.00 147.17 795 THR E CA 1
ATOM 5356 C C . THR A 1 795 ? 150.106 166.058 201.706 1.00 150.03 795 THR E C 1
ATOM 5357 O O . THR A 1 795 ? 150.568 165.138 201.026 1.00 145.25 795 THR E O 1
ATOM 5361 N N . MET A 1 796 ? 149.915 165.958 203.019 1.00 148.27 796 MET E N 1
ATOM 5362 C CA . MET A 1 796 ? 150.222 164.729 203.733 1.00 154.07 796 MET E CA 1
ATOM 5363 C C . MET A 1 796 ? 149.172 163.658 203.434 1.00 191.19 796 MET E C 1
ATOM 5364 O O . MET A 1 796 ? 147.996 163.968 203.227 1.00 201.94 796 MET E O 1
ATOM 5369 N N . PRO A 1 797 ? 149.575 162.390 203.397 1.00 194.92 797 PRO E N 1
ATOM 5370 C CA . PRO A 1 797 ? 148.604 161.317 203.159 1.00 164.57 797 PRO E CA 1
ATOM 5371 C C . PRO A 1 797 ? 147.670 161.142 204.347 1.00 171.02 797 PRO E C 1
ATOM 5372 O O . PRO A 1 797 ? 148.080 161.247 205.505 1.00 143.22 797 PRO E O 1
ATOM 5376 N N . ALA A 1 798 ? 146.404 160.867 204.048 1.00 197.91 798 ALA E N 1
ATOM 5377 C CA . ALA A 1 798 ? 145.410 160.614 205.086 1.00 183.42 798 ALA E CA 1
ATOM 5378 C C . ALA A 1 798 ? 145.642 159.252 205.731 1.00 186.42 798 ALA E C 1
ATOM 5379 O O . ALA A 1 798 ? 145.590 158.221 205.058 1.00 175.71 798 ALA E O 1
ATOM 5381 N N . GLU B 1 1 ? 186.380 192.082 126.860 1.00 257.55 1 GLU F N 1
ATOM 5382 C CA . GLU B 1 1 ? 185.768 193.126 127.673 1.00 252.60 1 GLU F CA 1
ATOM 5383 C C . GLU B 1 1 ? 186.227 193.041 129.121 1.00 232.78 1 GLU F C 1
ATOM 5384 O O . GLU B 1 1 ? 185.814 192.152 129.868 1.00 247.77 1 GLU F O 1
ATOM 5390 N N . ILE B 1 2 ? 187.085 193.973 129.515 1.00 183.25 2 ILE F N 1
ATOM 5391 C CA . ILE B 1 2 ? 187.591 194.053 130.879 1.00 151.00 2 ILE F CA 1
ATOM 5392 C C . ILE B 1 2 ? 186.731 195.033 131.655 1.00 138.20 2 ILE F C 1
ATOM 5393 O O . ILE B 1 2 ? 186.424 196.130 131.173 1.00 153.51 2 ILE F O 1
ATOM 5398 N N . CYS B 1 3 ? 186.330 194.635 132.856 1.00 122.15 3 CYS F N 1
ATOM 5399 C CA . CYS B 1 3 ? 185.514 195.473 133.718 1.00 139.35 3 CYS F CA 1
ATOM 5400 C C . CYS B 1 3 ? 186.207 195.615 135.063 1.00 163.79 3 CYS F C 1
ATOM 5401 O O . CYS B 1 3 ? 186.708 194.629 135.613 1.00 182.87 3 CYS F O 1
ATOM 5404 N N . GLY B 1 4 ? 186.251 196.838 135.574 1.00 167.06 4 GLY F N 1
ATOM 5405 C CA . GLY B 1 4 ? 186.888 197.105 136.837 1.00 169.14 4 GLY F CA 1
ATOM 5406 C C . GLY B 1 4 ? 186.994 198.588 137.107 1.00 166.89 4 GLY F C 1
ATOM 5407 O O . GLY B 1 4 ? 186.268 199.403 136.529 1.00 157.33 4 GLY F O 1
ATOM 5408 N N . PRO B 1 5 ? 187.909 198.970 138.004 1.00 174.17 5 PRO F N 1
ATOM 5409 C CA . PRO B 1 5 ? 188.756 198.111 138.835 1.00 190.06 5 PRO F CA 1
ATOM 5410 C C . PRO B 1 5 ? 188.054 197.578 140.077 1.00 193.50 5 PRO F C 1
ATOM 5411 O O . PRO B 1 5 ? 188.720 197.102 140.992 1.00 201.06 5 PRO F O 1
ATOM 5415 N N . GLY B 1 6 ? 186.729 197.655 140.108 1.00 185.79 6 GLY F N 1
ATOM 5416 C CA . GLY B 1 6 ? 185.980 197.027 141.174 1.00 181.50 6 GLY F CA 1
ATOM 5417 C C . GLY B 1 6 ? 184.487 197.126 140.959 1.00 191.51 6 GLY F C 1
ATOM 5418 O O . GLY B 1 6 ? 183.960 198.210 140.690 1.00 212.44 6 GLY F O 1
ATOM 5419 N N . ILE B 1 7 ? 183.795 196.001 141.096 1.00 156.23 7 ILE F N 1
ATOM 5420 C CA . ILE B 1 7 ? 182.357 195.926 140.877 1.00 147.57 7 ILE F CA 1
ATOM 5421 C C . ILE B 1 7 ? 181.680 195.669 142.212 1.00 118.45 7 ILE F C 1
ATOM 5422 O O . ILE B 1 7 ? 182.022 194.711 142.918 1.00 150.64 7 ILE F O 1
ATOM 5427 N N . ASP B 1 8 ? 180.722 196.528 142.562 1.00 129.69 8 ASP F N 1
ATOM 5428 C CA . ASP B 1 8 ? 179.989 196.437 143.825 1.00 136.26 8 ASP F CA 1
ATOM 5429 C C . ASP B 1 8 ? 178.503 196.580 143.511 1.00 159.12 8 ASP F C 1
ATOM 5430 O O . ASP B 1 8 ? 177.988 197.694 143.390 1.00 163.57 8 ASP F O 1
ATOM 5435 N N . ILE B 1 9 ? 177.822 195.448 143.374 1.00 146.39 9 ILE F N 1
ATOM 5436 C CA . ILE B 1 9 ? 176.391 195.406 143.107 1.00 133.58 9 ILE F CA 1
ATOM 5437 C C . ILE B 1 9 ? 175.678 195.043 144.399 1.00 133.18 9 ILE F C 1
ATOM 5438 O O . ILE B 1 9 ? 176.072 194.091 145.083 1.00 139.80 9 ILE F O 1
ATOM 5443 N N . ARG B 1 10 ? 174.638 195.797 144.747 1.00 124.40 10 ARG F N 1
ATOM 5444 C CA . ARG B 1 10 ? 173.891 195.499 145.959 1.00 128.38 10 ARG F CA 1
ATOM 5445 C C . ARG B 1 10 ? 172.462 196.005 145.814 1.00 133.46 10 ARG F C 1
ATOM 5446 O O . ARG B 1 10 ? 172.111 196.663 144.837 1.00 124.51 10 ARG F O 1
ATOM 5454 N N . ASN B 1 11 ? 171.627 195.626 146.786 1.00 158.27 11 ASN F N 1
ATOM 5455 C CA . ASN B 1 11 ? 170.224 196.022 146.899 1.00 160.16 11 ASN F CA 1
ATOM 5456 C C . ASN B 1 11 ? 169.395 195.592 145.686 1.00 183.57 11 ASN F C 1
ATOM 5457 O O . ASN B 1 11 ? 168.784 194.518 145.704 1.00 164.64 11 ASN F O 1
ATOM 5462 N N . ASP B 1 12 ? 169.367 196.414 144.632 1.00 222.20 12 ASP F N 1
ATOM 5463 C CA . ASP B 1 12 ? 168.533 196.127 143.468 1.00 225.04 12 ASP F CA 1
ATOM 5464 C C . ASP B 1 12 ? 168.965 194.825 142.817 1.00 198.21 12 ASP F C 1
ATOM 5465 O O . ASP B 1 12 ? 170.153 194.608 142.556 1.00 187.19 12 ASP F O 1
ATOM 5470 N N . TYR B 1 13 ? 167.989 193.957 142.558 1.00 205.18 13 TYR F N 1
ATOM 5471 C CA . TYR B 1 13 ? 168.265 192.734 141.819 1.00 223.27 13 TYR F CA 1
ATOM 5472 C C . TYR B 1 13 ? 168.711 193.048 140.399 1.00 213.31 13 TYR F C 1
ATOM 5473 O O . TYR B 1 13 ? 169.607 192.390 139.858 1.00 203.10 13 TYR F O 1
ATOM 5482 N N . GLN B 1 14 ? 168.095 194.056 139.779 1.00 214.65 14 GLN F N 1
ATOM 5483 C CA . GLN B 1 14 ? 168.335 194.364 138.377 1.00 223.05 14 GLN F CA 1
ATOM 5484 C C . GLN B 1 14 ? 169.664 195.063 138.134 1.00 188.90 14 GLN F C 1
ATOM 5485 O O . GLN B 1 14 ? 170.099 195.139 136.979 1.00 148.23 14 GLN F O 1
ATOM 5491 N N . GLN B 1 15 ? 170.319 195.573 139.177 1.00 212.29 15 GLN F N 1
ATOM 5492 C CA . GLN B 1 15 ? 171.628 196.182 138.987 1.00 213.29 15 GLN F CA 1
ATOM 5493 C C . GLN B 1 15 ? 172.684 195.167 138.579 1.00 206.11 15 GLN F C 1
ATOM 5494 O O . GLN B 1 15 ? 173.725 195.554 138.033 1.00 202.90 15 GLN F O 1
ATOM 5500 N N . LEU B 1 16 ? 172.423 193.880 138.788 1.00 181.73 16 LEU F N 1
ATOM 5501 C CA . LEU B 1 16 ? 173.332 192.837 138.345 1.00 164.85 16 LEU F CA 1
ATOM 5502 C C . LEU B 1 16 ? 173.546 192.848 136.837 1.00 158.96 16 LEU F C 1
ATOM 5503 O O . LEU B 1 16 ? 174.448 192.160 136.350 1.00 148.08 16 LEU F O 1
ATOM 5508 N N . LYS B 1 17 ? 172.751 193.620 136.095 1.00 181.97 17 LYS F N 1
ATOM 5509 C CA . LYS B 1 17 ? 172.866 193.690 134.647 1.00 203.81 17 LYS F CA 1
ATOM 5510 C C . LYS B 1 17 ? 174.185 194.297 134.186 1.00 194.30 17 LYS F C 1
ATOM 5511 O O . LYS B 1 17 ? 174.519 194.182 133.002 1.00 197.59 17 LYS F O 1
ATOM 5517 N N . ARG B 1 18 ? 174.946 194.925 135.084 1.00 173.95 18 ARG F N 1
ATOM 5518 C CA . ARG B 1 18 ? 176.223 195.515 134.711 1.00 163.36 18 ARG F CA 1
ATOM 5519 C C . ARG B 1 18 ? 177.251 194.482 134.265 1.00 171.77 18 ARG F C 1
ATOM 5520 O O . ARG B 1 18 ? 178.328 194.868 133.799 1.00 172.83 18 ARG F O 1
ATOM 5528 N N . LEU B 1 19 ? 176.947 193.189 134.391 1.00 173.37 19 LEU F N 1
ATOM 5529 C CA . LEU B 1 19 ? 177.852 192.116 134.003 1.00 171.57 19 LEU F CA 1
ATOM 5530 C C . LEU B 1 19 ? 177.477 191.489 132.665 1.00 191.56 19 LEU F C 1
ATOM 5531 O O . LEU B 1 19 ? 177.919 190.377 132.361 1.00 199.58 19 LEU F O 1
ATOM 5536 N N . GLU B 1 20 ? 176.672 192.183 131.858 1.00 202.66 20 GLU F N 1
ATOM 5537 C CA . GLU B 1 20 ? 176.175 191.592 130.622 1.00 207.25 20 GLU F CA 1
ATOM 5538 C C . GLU B 1 20 ? 177.275 191.408 129.585 1.00 221.28 20 GLU F C 1
ATOM 5539 O O . GLU B 1 20 ? 177.204 190.482 128.769 1.00 226.91 20 GLU F O 1
ATOM 5545 N N . ASN B 1 21 ? 178.294 192.266 129.594 1.00 227.32 21 ASN F N 1
ATOM 5546 C CA . ASN B 1 21 ? 179.356 192.212 128.601 1.00 224.85 21 ASN F CA 1
ATOM 5547 C C . ASN B 1 21 ? 180.693 191.758 129.163 1.00 199.96 21 ASN F C 1
ATOM 5548 O O . ASN B 1 21 ? 181.577 191.381 128.384 1.00 179.21 21 ASN F O 1
ATOM 5553 N N . CYS B 1 22 ? 180.864 191.771 130.480 1.00 186.96 22 CYS F N 1
ATOM 5554 C CA . CYS B 1 22 ? 182.169 191.522 131.078 1.00 181.39 22 CYS F CA 1
ATOM 5555 C C . CYS B 1 22 ? 182.541 190.050 130.953 1.00 162.60 22 CYS F C 1
ATOM 5556 O O . CYS B 1 22 ? 181.778 189.170 131.365 1.00 152.26 22 CYS F O 1
ATOM 5559 N N . THR B 1 23 ? 183.710 189.785 130.378 1.00 157.14 23 THR F N 1
ATOM 5560 C CA . THR B 1 23 ? 184.295 188.453 130.398 1.00 157.49 23 THR F CA 1
ATOM 5561 C C . THR B 1 23 ? 185.385 188.309 131.446 1.00 165.09 23 THR F C 1
ATOM 5562 O O . THR B 1 23 ? 185.614 187.202 131.943 1.00 136.85 23 THR F O 1
ATOM 5566 N N . VAL B 1 24 ? 186.059 189.404 131.792 1.00 166.10 24 VAL F N 1
ATOM 5567 C CA . VAL B 1 24 ? 187.047 189.432 132.860 1.00 158.81 24 VAL F CA 1
ATOM 5568 C C . VAL B 1 24 ? 186.720 190.595 133.778 1.00 152.72 24 VAL F C 1
ATOM 5569 O O . VAL B 1 24 ? 186.438 191.706 133.313 1.00 179.68 24 VAL F O 1
ATOM 5573 N N . ILE B 1 25 ? 186.761 190.344 135.079 1.00 135.34 25 ILE F N 1
ATOM 5574 C CA . ILE B 1 25 ? 186.504 191.369 136.079 1.00 129.88 25 ILE F CA 1
ATOM 5575 C C . ILE B 1 25 ? 187.835 191.742 136.705 1.00 152.20 25 ILE F C 1
ATOM 5576 O O . ILE B 1 25 ? 188.421 190.962 137.467 1.00 133.13 25 ILE F O 1
ATOM 5581 N N . GLU B 1 26 ? 188.315 192.935 136.376 1.00 177.80 26 GLU F N 1
ATOM 5582 C CA . GLU B 1 26 ? 189.543 193.462 136.953 1.00 157.93 26 GLU F CA 1
ATOM 5583 C C . GLU B 1 26 ? 189.217 194.017 138.331 1.00 140.24 26 GLU F C 1
ATOM 5584 O O . GLU B 1 26 ? 188.545 195.044 138.451 1.00 128.74 26 GLU F O 1
ATOM 5590 N N . GLY B 1 27 ? 189.674 193.338 139.368 1.00 143.77 27 GLY F N 1
ATOM 5591 C CA . GLY B 1 27 ? 189.375 193.724 140.726 1.00 151.04 27 GLY F CA 1
ATOM 5592 C C . GLY B 1 27 ? 188.403 192.772 141.391 1.00 150.20 27 GLY F C 1
ATOM 5593 O O . GLY B 1 27 ? 188.176 191.644 140.944 1.00 131.00 27 GLY F O 1
ATOM 5594 N N . TYR B 1 28 ? 187.822 193.243 142.490 1.00 148.98 28 TYR F N 1
ATOM 5595 C CA . TYR B 1 28 ? 186.909 192.426 143.269 1.00 148.64 28 TYR F CA 1
ATOM 5596 C C . TYR B 1 28 ? 185.506 192.475 142.669 1.00 149.56 28 TYR F C 1
ATOM 5597 O O . TYR B 1 28 ? 185.219 193.231 141.736 1.00 153.82 28 TYR F O 1
ATOM 5606 N N . LEU B 1 29 ? 184.616 191.658 143.224 1.00 148.75 29 LEU F N 1
ATOM 5607 C CA . LEU B 1 29 ? 183.224 191.611 142.807 1.00 133.64 29 LEU F CA 1
ATOM 5608 C C . LEU B 1 29 ? 182.352 191.428 144.036 1.00 127.16 29 LEU F C 1
ATOM 5609 O O . LEU B 1 29 ? 182.557 190.490 144.811 1.00 157.20 29 LEU F O 1
ATOM 5614 N N . HIS B 1 30 ? 181.377 192.318 144.205 1.00 125.50 30 HIS F N 1
ATOM 5615 C CA . HIS B 1 30 ? 180.519 192.337 145.380 1.00 151.82 30 HIS F CA 1
ATOM 5616 C C . HIS B 1 30 ? 179.067 192.201 144.950 1.00 183.16 30 HIS F C 1
ATOM 5617 O O . HIS B 1 30 ? 178.568 193.015 144.167 1.00 202.44 30 HIS F O 1
ATOM 5624 N N . ILE B 1 31 ? 178.399 191.176 145.462 1.00 160.01 31 ILE F N 1
ATOM 5625 C CA . ILE B 1 31 ? 176.967 190.971 145.253 1.00 130.75 31 ILE F CA 1
ATOM 5626 C C . ILE B 1 31 ? 176.356 190.797 146.639 1.00 131.83 31 ILE F C 1
ATOM 5627 O O . ILE B 1 31 ? 176.302 189.687 147.177 1.00 157.14 31 ILE F O 1
ATOM 5632 N N . LEU B 1 32 ? 175.893 191.892 147.236 1.00 132.67 32 LEU F N 1
ATOM 5633 C CA . LEU B 1 32 ? 175.392 191.869 148.605 1.00 130.24 32 LEU F CA 1
ATOM 5634 C C . LEU B 1 32 ? 173.945 192.331 148.657 1.00 132.32 32 LEU F C 1
ATOM 5635 O O . LEU B 1 32 ? 173.495 193.123 147.826 1.00 153.87 32 LEU F O 1
ATOM 5640 N N . LEU B 1 33 ? 173.221 191.817 149.652 1.00 132.42 33 LEU F N 1
ATOM 5641 C CA . LEU B 1 33 ? 171.909 192.338 150.023 1.00 132.56 33 LEU F CA 1
ATOM 5642 C C . LEU B 1 33 ? 170.970 192.404 148.826 1.00 153.89 33 LEU F C 1
ATOM 5643 O O . LEU B 1 33 ? 170.225 193.367 148.643 1.00 131.45 33 LEU F O 1
ATOM 5648 N N . ILE B 1 34 ? 171.006 191.371 148.004 1.00 182.49 34 ILE F N 1
ATOM 5649 C CA . ILE B 1 34 ? 170.192 191.319 146.801 1.00 184.44 34 ILE F CA 1
ATOM 5650 C C . ILE B 1 34 ? 168.903 190.578 147.116 1.00 178.90 34 ILE F C 1
ATOM 5651 O O . ILE B 1 34 ? 168.926 189.503 147.726 1.00 165.08 34 ILE F O 1
ATOM 5656 N N . SER B 1 35 ? 167.780 191.159 146.713 1.00 192.17 35 SER F N 1
ATOM 5657 C CA . SER B 1 35 ? 166.479 190.551 146.944 1.00 206.19 35 SER F CA 1
ATOM 5658 C C . SER B 1 35 ? 165.765 190.274 145.627 1.00 203.68 35 SER F C 1
ATOM 5659 O O . SER B 1 35 ? 164.735 189.602 145.601 1.00 186.31 35 SER F O 1
ATOM 5662 N N . ARG B 1 41 ? 164.555 186.752 139.736 1.00 183.52 41 ARG F N 1
ATOM 5663 C CA . ARG B 1 41 ? 164.411 186.273 138.367 1.00 208.56 41 ARG F CA 1
ATOM 5664 C C . ARG B 1 41 ? 165.678 185.576 137.885 1.00 211.97 41 ARG F C 1
ATOM 5665 O O . ARG B 1 41 ? 166.557 185.245 138.683 1.00 209.77 41 ARG F O 1
ATOM 5673 N N . SER B 1 42 ? 165.768 185.358 136.575 1.00 221.69 42 SER F N 1
ATOM 5674 C CA . SER B 1 42 ? 166.852 184.595 135.972 1.00 219.58 42 SER F CA 1
ATOM 5675 C C . SER B 1 42 ? 167.789 185.531 135.222 1.00 217.27 42 SER F C 1
ATOM 5676 O O . SER B 1 42 ? 167.382 186.176 134.248 1.00 194.07 42 SER F O 1
ATOM 5679 N N . TYR B 1 43 ? 169.037 185.598 135.673 1.00 231.60 43 TYR F N 1
ATOM 5680 C CA . TYR B 1 43 ? 170.103 186.325 134.995 1.00 236.90 43 TYR F CA 1
ATOM 5681 C C . TYR B 1 43 ? 171.267 185.367 134.785 1.00 232.63 43 TYR F C 1
ATOM 5682 O O . TYR B 1 43 ? 171.753 184.758 135.746 1.00 234.60 43 TYR F O 1
ATOM 5691 N N . ARG B 1 44 ? 171.713 185.229 133.539 1.00 225.17 44 ARG F N 1
ATOM 5692 C CA . ARG B 1 44 ? 172.815 184.342 133.191 1.00 218.03 44 ARG F CA 1
ATOM 5693 C C . ARG B 1 44 ? 173.944 185.156 132.582 1.00 202.95 44 ARG F C 1
ATOM 5694 O O . ARG B 1 44 ? 173.702 186.014 131.726 1.00 197.62 44 ARG F O 1
ATOM 5702 N N . PHE B 1 45 ? 175.171 184.886 133.018 1.00 203.92 45 PHE F N 1
ATOM 5703 C CA . PHE B 1 45 ? 176.360 185.577 132.521 1.00 190.81 45 PHE F CA 1
ATOM 5704 C C . PHE B 1 45 ? 177.413 184.545 132.141 1.00 189.81 45 PHE F C 1
ATOM 5705 O O . PHE B 1 45 ? 178.378 184.323 132.885 1.00 180.85 45 PHE F O 1
ATOM 5713 N N . PRO B 1 46 ? 177.258 183.891 130.988 1.00 183.55 46 PRO F N 1
ATOM 5714 C CA . PRO B 1 46 ? 178.306 182.973 130.520 1.00 189.16 46 PRO F CA 1
ATOM 5715 C C . PRO B 1 46 ? 179.551 183.684 130.019 1.00 192.49 46 PRO F C 1
ATOM 5716 O O . PRO B 1 46 ? 180.561 183.014 129.766 1.00 192.48 46 PRO F O 1
ATOM 5720 N N . LYS B 1 47 ? 179.510 185.009 129.864 1.00 186.89 47 LYS F N 1
ATOM 5721 C CA . LYS B 1 47 ? 180.681 185.746 129.396 1.00 165.66 47 LYS F CA 1
ATOM 5722 C C . LYS B 1 47 ? 181.811 185.684 130.411 1.00 176.21 47 LYS F C 1
ATOM 5723 O O . LYS B 1 47 ? 182.974 185.481 130.045 1.00 180.72 47 LYS F O 1
ATOM 5729 N N . LEU B 1 48 ? 181.488 185.854 131.687 1.00 177.59 48 LEU F N 1
ATOM 5730 C CA . LEU B 1 48 ? 182.507 185.968 132.719 1.00 157.36 48 LEU F CA 1
ATOM 5731 C C . LEU B 1 48 ? 183.237 184.645 132.917 1.00 155.43 48 LEU F C 1
ATOM 5732 O O . LEU B 1 48 ? 182.611 183.584 133.008 1.00 178.25 48 LEU F O 1
ATOM 5737 N N . THR B 1 49 ? 184.566 184.712 132.977 1.00 145.06 49 THR F N 1
ATOM 5738 C CA . THR B 1 49 ? 185.375 183.520 133.197 1.00 163.79 49 THR F CA 1
ATOM 5739 C C . THR B 1 49 ? 186.446 183.723 134.262 1.00 174.04 49 THR F C 1
ATOM 5740 O O . THR B 1 49 ? 186.816 182.774 134.959 1.00 147.83 49 THR F O 1
ATOM 5744 N N . VAL B 1 50 ? 186.965 184.944 134.391 1.00 197.91 50 VAL F N 1
ATOM 5745 C CA . VAL B 1 50 ? 188.107 185.223 135.256 1.00 163.59 50 VAL F CA 1
ATOM 5746 C C . VAL B 1 50 ? 187.784 186.390 136.176 1.00 137.06 50 VAL F C 1
ATOM 5747 O O . VAL B 1 50 ? 187.182 187.382 135.752 1.00 134.70 50 VAL F O 1
ATOM 5751 N N . ILE B 1 51 ? 188.200 186.274 137.435 1.00 137.36 51 ILE F N 1
ATOM 5752 C CA . ILE B 1 51 ? 188.144 187.370 138.393 1.00 134.97 51 ILE F CA 1
ATOM 5753 C C . ILE B 1 51 ? 189.523 187.512 139.013 1.00 162.38 51 ILE F C 1
ATOM 5754 O O . ILE B 1 51 ? 190.042 186.559 139.607 1.00 138.90 51 ILE F O 1
ATOM 5759 N N . THR B 1 52 ? 190.114 188.696 138.872 1.00 187.29 52 THR F N 1
ATOM 5760 C CA . THR B 1 52 ? 191.490 188.903 139.314 1.00 182.41 52 THR F CA 1
ATOM 5761 C C . THR B 1 52 ? 191.602 188.856 140.833 1.00 179.12 52 THR F C 1
ATOM 5762 O O . THR B 1 52 ? 192.441 188.135 141.385 1.00 193.60 52 THR F O 1
ATOM 5766 N N . GLU B 1 53 ? 190.766 189.628 141.520 1.00 153.51 53 GLU F N 1
ATOM 5767 C CA . GLU B 1 53 ? 190.723 189.678 142.975 1.00 176.63 53 GLU F CA 1
ATOM 5768 C C . GLU B 1 53 ? 189.705 188.680 143.505 1.00 181.86 53 GLU F C 1
ATOM 5769 O O . GLU B 1 53 ? 189.402 187.684 142.842 1.00 185.90 53 GLU F O 1
ATOM 5775 N N . TYR B 1 54 ? 189.225 188.904 144.723 1.00 171.24 54 TYR F N 1
ATOM 5776 C CA . TYR B 1 54 ? 188.300 188.005 145.398 1.00 164.98 54 TYR F CA 1
ATOM 5777 C C . TYR B 1 54 ? 186.865 188.223 144.923 1.00 155.13 54 TYR F C 1
ATOM 5778 O O . TYR B 1 54 ? 186.535 189.202 144.250 1.00 160.57 54 TYR F O 1
ATOM 5787 N N . LEU B 1 55 ? 186.004 187.281 145.305 1.00 146.58 55 LEU F N 1
ATOM 5788 C CA . LEU B 1 55 ? 184.583 187.315 144.994 1.00 149.03 55 LEU F CA 1
ATOM 5789 C C . LEU B 1 55 ? 183.802 187.198 146.291 1.00 138.82 55 LEU F C 1
ATOM 5790 O O . LEU B 1 55 ? 184.057 186.290 147.091 1.00 183.62 55 LEU F O 1
ATOM 5795 N N . LEU B 1 56 ? 182.854 188.107 146.499 1.00 136.52 56 LEU F N 1
ATOM 5796 C CA . LEU B 1 56 ? 182.117 188.197 147.751 1.00 137.36 56 LEU F CA 1
ATOM 5797 C C . LEU B 1 56 ? 180.622 188.108 147.483 1.00 163.02 56 LEU F C 1
ATOM 5798 O O . LEU B 1 56 ? 180.098 188.813 146.615 1.00 135.11 56 LEU F O 1
ATOM 5803 N N . LEU B 1 57 ? 179.943 187.246 148.237 1.00 170.48 57 LEU F N 1
ATOM 5804 C CA . LEU B 1 57 ? 178.496 187.087 148.171 1.00 141.34 57 LEU F CA 1
ATOM 5805 C C . LEU B 1 57 ? 177.935 187.132 149.584 1.00 142.42 57 LEU F C 1
ATOM 5806 O O . LEU B 1 57 ? 178.473 186.481 150.485 1.00 144.87 57 LEU F O 1
ATOM 5811 N N . PHE B 1 58 ? 176.853 187.884 149.778 1.00 140.84 58 PHE F N 1
ATOM 5812 C CA . PHE B 1 58 ? 176.333 188.102 151.126 1.00 141.45 58 PHE F CA 1
ATOM 5813 C C . PHE B 1 58 ? 174.861 188.467 151.068 1.00 145.03 58 PHE F C 1
ATOM 5814 O O . PHE B 1 58 ? 174.508 189.527 150.540 1.00 190.90 58 PHE F O 1
ATOM 5822 N N . ARG B 1 59 ? 174.015 187.606 151.627 1.00 144.40 59 ARG F N 1
ATOM 5823 C CA . ARG B 1 59 ? 172.584 187.861 151.788 1.00 152.38 59 ARG F CA 1
ATOM 5824 C C . ARG B 1 59 ? 171.917 188.189 150.455 1.00 168.98 59 ARG F C 1
ATOM 5825 O O . ARG B 1 59 ? 171.355 189.265 150.251 1.00 159.91 59 ARG F O 1
ATOM 5833 N N . VAL B 1 60 ? 171.981 187.229 149.544 1.00 184.99 60 VAL F N 1
ATOM 5834 C CA . VAL B 1 60 ? 171.304 187.328 148.258 1.00 182.10 60 VAL F CA 1
ATOM 5835 C C . VAL B 1 60 ? 170.121 186.373 148.298 1.00 189.08 60 VAL F C 1
ATOM 5836 O O . VAL B 1 60 ? 170.293 185.148 148.275 1.00 201.36 60 VAL F O 1
ATOM 5840 N N . ALA B 1 61 ? 168.919 186.935 148.364 1.00 184.79 61 ALA F N 1
ATOM 5841 C CA . ALA B 1 61 ? 167.701 186.145 148.425 1.00 191.01 61 ALA F CA 1
ATOM 5842 C C . ALA B 1 61 ? 167.224 185.803 147.023 1.00 198.30 61 ALA F C 1
ATOM 5843 O O . ALA B 1 61 ? 167.295 186.628 146.108 1.00 156.07 61 ALA F O 1
ATOM 5845 N N . GLY B 1 62 ? 166.739 184.573 146.861 1.00 218.81 62 GLY F N 1
ATOM 5846 C CA . GLY B 1 62 ? 166.219 184.090 145.610 1.00 206.08 62 GLY F CA 1
ATOM 5847 C C . GLY B 1 62 ? 167.208 183.268 144.808 1.00 206.85 62 GLY F C 1
ATOM 5848 O O . GLY B 1 62 ? 166.793 182.408 144.023 1.00 211.60 62 GLY F O 1
ATOM 5849 N N . LEU B 1 63 ? 168.502 183.510 144.987 1.00 215.04 63 LEU F N 1
ATOM 5850 C CA . LEU B 1 63 ? 169.506 182.738 144.270 1.00 214.13 63 LEU F CA 1
ATOM 5851 C C . LEU B 1 63 ? 169.639 181.353 144.888 1.00 213.15 63 LEU F C 1
ATOM 5852 O O . LEU B 1 63 ? 169.823 181.215 146.101 1.00 190.18 63 LEU F O 1
ATOM 5857 N N . GLU B 1 64 ? 169.546 180.324 144.048 1.00 236.00 64 GLU F N 1
ATOM 5858 C CA . GLU B 1 64 ? 169.639 178.946 144.510 1.00 248.23 64 GLU F CA 1
ATOM 5859 C C . GLU B 1 64 ? 170.984 178.301 144.219 1.00 243.43 64 GLU F C 1
ATOM 5860 O O . GLU B 1 64 ? 171.383 177.380 144.938 1.00 257.84 64 GLU F O 1
ATOM 5866 N N . SER B 1 65 ? 171.692 178.758 143.187 1.00 218.48 65 SER F N 1
ATOM 5867 C CA . SER B 1 65 ? 172.981 178.182 142.831 1.00 205.51 65 SER F CA 1
ATOM 5868 C C . SER B 1 65 ? 173.809 179.222 142.092 1.00 206.98 65 SER F C 1
ATOM 5869 O O . SER B 1 65 ? 173.268 180.100 141.413 1.00 201.29 65 SER F O 1
ATOM 5872 N N . LEU B 1 66 ? 175.133 179.114 142.231 1.00 211.52 66 LEU F N 1
ATOM 5873 C CA . LEU B 1 66 ? 176.034 180.054 141.576 1.00 206.87 66 LEU F CA 1
ATOM 5874 C C . LEU B 1 66 ? 176.129 179.825 140.075 1.00 191.38 66 LEU F C 1
ATOM 5875 O O . LEU B 1 66 ? 176.503 180.749 139.344 1.00 186.79 66 LEU F O 1
ATOM 5880 N N . GLY B 1 67 ? 175.804 178.622 139.602 1.00 186.23 67 GLY F N 1
ATOM 5881 C CA . GLY B 1 67 ? 175.816 178.362 138.175 1.00 199.78 67 GLY F CA 1
ATOM 5882 C C . GLY B 1 67 ? 174.750 179.114 137.409 1.00 216.38 67 GLY F C 1
ATOM 5883 O O . GLY B 1 67 ? 174.862 179.255 136.187 1.00 212.22 67 GLY F O 1
ATOM 5884 N N . ASP B 1 68 ? 173.718 179.601 138.102 1.00 241.97 68 ASP F N 1
ATOM 5885 C CA . ASP B 1 68 ? 172.688 180.389 137.437 1.00 252.26 68 ASP F CA 1
ATOM 5886 C C . ASP B 1 68 ? 173.248 181.699 136.904 1.00 251.25 68 ASP F C 1
ATOM 5887 O O . ASP B 1 68 ? 172.782 182.200 135.875 1.00 254.96 68 ASP F O 1
ATOM 5892 N N . LEU B 1 69 ? 174.251 182.260 137.578 1.00 237.26 69 LEU F N 1
ATOM 5893 C CA . LEU B 1 69 ? 174.821 183.546 137.196 1.00 215.69 69 LEU F CA 1
ATOM 5894 C C . LEU B 1 69 ? 176.100 183.388 136.383 1.00 212.85 69 LEU F C 1
ATOM 5895 O O . LEU B 1 69 ? 176.186 183.878 135.254 1.00 215.66 69 LEU F O 1
ATOM 5900 N N . PHE B 1 70 ? 177.096 182.693 136.935 1.00 218.11 70 PHE F N 1
ATOM 5901 C CA . PHE B 1 70 ? 178.416 182.566 136.322 1.00 221.10 70 PHE F CA 1
ATOM 5902 C C . PHE B 1 70 ? 178.703 181.088 136.100 1.00 210.07 70 PHE F C 1
ATOM 5903 O O . PHE B 1 70 ? 179.344 180.433 136.935 1.00 216.45 70 PHE F O 1
ATOM 5911 N N . PRO B 1 71 ? 178.245 180.530 134.992 1.00 199.89 71 PRO F N 1
ATOM 5912 C CA . PRO B 1 71 ? 178.515 179.115 134.714 1.00 198.82 71 PRO F CA 1
ATOM 5913 C C . PRO B 1 71 ? 179.927 178.892 134.198 1.00 185.84 71 PRO F C 1
ATOM 5914 O O . PRO B 1 71 ? 180.503 177.815 134.385 1.00 176.21 71 PRO F O 1
ATOM 5918 N N . ASN B 1 72 ? 180.492 179.909 133.554 1.00 188.37 72 ASN F N 1
ATOM 5919 C CA . ASN B 1 72 ? 181.790 179.807 132.905 1.00 189.80 72 ASN F CA 1
ATOM 5920 C C . ASN B 1 72 ? 182.925 180.361 133.750 1.00 173.56 72 ASN F C 1
ATOM 5921 O O . ASN B 1 72 ? 184.053 180.466 133.259 1.00 179.10 72 ASN F O 1
ATOM 5926 N N . LEU B 1 73 ? 182.657 180.725 134.999 1.00 157.18 73 LEU F N 1
ATOM 5927 C CA . LEU B 1 73 ? 183.715 181.222 135.869 1.00 168.59 73 LEU F CA 1
ATOM 5928 C C . LEU B 1 73 ? 184.722 180.117 136.149 1.00 157.59 73 LEU F C 1
ATOM 5929 O O . LEU B 1 73 ? 184.378 179.079 136.724 1.00 168.34 73 LEU F O 1
ATOM 5934 N N . THR B 1 74 ? 185.968 180.337 135.740 1.00 160.59 74 THR F N 1
ATOM 5935 C CA . THR B 1 74 ? 186.997 179.307 135.794 1.00 171.92 74 THR F CA 1
ATOM 5936 C C . THR B 1 74 ? 188.103 179.614 136.790 1.00 179.14 74 THR F C 1
ATOM 5937 O O . THR B 1 74 ? 188.512 178.730 137.549 1.00 175.33 74 THR F O 1
ATOM 5941 N N . VAL B 1 75 ? 188.613 180.842 136.802 1.00 194.73 75 VAL F N 1
ATOM 5942 C CA . VAL B 1 75 ? 189.767 181.194 137.618 1.00 186.31 75 VAL F CA 1
ATOM 5943 C C . VAL B 1 75 ? 189.447 182.430 138.443 1.00 159.21 75 VAL F C 1
ATOM 5944 O O . VAL B 1 75 ? 189.033 183.459 137.899 1.00 166.35 75 VAL F O 1
ATOM 5948 N N . ILE B 1 76 ? 189.651 182.325 139.748 1.00 149.98 76 ILE F N 1
ATOM 5949 C CA . ILE B 1 76 ? 189.643 183.465 140.653 1.00 160.90 76 ILE F CA 1
ATOM 5950 C C . ILE B 1 76 ? 191.085 183.655 141.101 1.00 177.90 76 ILE F C 1
ATOM 5951 O O . ILE B 1 76 ? 191.576 182.940 141.983 1.00 197.86 76 ILE F O 1
ATOM 5956 N N . ARG B 1 77 ? 191.774 184.614 140.484 1.00 174.46 77 ARG F N 1
ATOM 5957 C CA . ARG B 1 77 ? 193.195 184.780 140.757 1.00 156.13 77 ARG F CA 1
ATOM 5958 C C . ARG B 1 77 ? 193.445 185.253 142.181 1.00 150.73 77 ARG F C 1
ATOM 5959 O O . ARG B 1 77 ? 194.469 184.902 142.776 1.00 176.04 77 ARG F O 1
ATOM 5967 N N . GLY B 1 78 ? 192.526 186.031 142.740 1.00 142.38 78 GLY F N 1
ATOM 5968 C CA . GLY B 1 78 ? 192.709 186.519 144.096 1.00 180.65 78 GLY F CA 1
ATOM 5969 C C . GLY B 1 78 ? 193.969 187.336 144.264 1.00 203.01 78 GLY F C 1
ATOM 5970 O O . GLY B 1 78 ? 194.724 187.122 145.221 1.00 190.70 78 GLY F O 1
ATOM 5971 N N . TRP B 1 79 ? 194.227 188.260 143.336 1.00 206.19 79 TRP F N 1
ATOM 5972 C CA . TRP B 1 79 ? 195.431 189.075 143.428 1.00 206.42 79 TRP F CA 1
ATOM 5973 C C . TRP B 1 79 ? 195.442 189.892 144.713 1.00 198.43 79 TRP F C 1
ATOM 5974 O O . TRP B 1 79 ? 196.485 190.035 145.362 1.00 194.04 79 TRP F O 1
ATOM 5985 N N . LYS B 1 80 ? 194.288 190.433 145.097 1.00 176.33 80 LYS F N 1
ATOM 5986 C CA . LYS B 1 80 ? 194.094 191.053 146.399 1.00 171.37 80 LYS F CA 1
ATOM 5987 C C . LYS B 1 80 ? 192.943 190.346 147.099 1.00 166.00 80 LYS F C 1
ATOM 5988 O O . LYS B 1 80 ? 191.902 190.091 146.486 1.00 160.30 80 LYS F O 1
ATOM 5994 N N . LEU B 1 81 ? 193.134 190.026 148.374 1.00 170.70 81 LEU F N 1
ATOM 5995 C CA . LEU B 1 81 ? 192.219 189.168 149.111 1.00 177.00 81 LEU F CA 1
ATOM 5996 C C . LEU B 1 81 ? 191.358 189.978 150.067 1.00 173.07 81 LEU F C 1
ATOM 5997 O O . LEU B 1 81 ? 191.750 191.053 150.531 1.00 164.97 81 LEU F O 1
ATOM 6002 N N . PHE B 1 82 ? 190.179 189.441 150.363 1.00 176.17 82 PHE F N 1
ATOM 6003 C CA . PHE B 1 82 ? 189.289 190.004 151.371 1.00 176.94 82 PHE F CA 1
ATOM 6004 C C . PHE B 1 82 ? 189.536 189.238 152.665 1.00 188.23 82 PHE F C 1
ATOM 6005 O O . PHE B 1 82 ? 188.969 188.163 152.881 1.00 206.55 82 PHE F O 1
ATOM 6013 N N . TYR B 1 83 ? 190.397 189.795 153.517 1.00 180.60 83 TYR F N 1
ATOM 6014 C CA . TYR B 1 83 ? 190.773 189.180 154.790 1.00 189.20 83 TYR F CA 1
ATOM 6015 C C . TYR B 1 83 ? 191.350 187.783 154.568 1.00 193.43 83 TYR F C 1
ATOM 6016 O O . TYR B 1 83 ? 190.964 186.812 155.223 1.00 187.07 83 TYR F O 1
ATOM 6025 N N . ASN B 1 84 ? 192.282 187.691 153.618 1.00 193.59 84 ASN F N 1
ATOM 6026 C CA . ASN B 1 84 ? 192.969 186.453 153.260 1.00 188.94 84 ASN F CA 1
ATOM 6027 C C . ASN B 1 84 ? 192.025 185.410 152.680 1.00 191.95 84 ASN F C 1
ATOM 6028 O O . ASN B 1 84 ? 192.321 184.211 152.714 1.00 185.73 84 ASN F O 1
ATOM 6033 N N . TYR B 1 85 ? 190.890 185.843 152.142 1.00 194.13 85 TYR F N 1
ATOM 6034 C CA . TYR B 1 85 ? 189.940 184.957 151.489 1.00 189.55 85 TYR F CA 1
ATOM 6035 C C . TYR B 1 85 ? 189.746 185.395 150.047 1.00 176.14 85 TYR F C 1
ATOM 6036 O O . TYR B 1 85 ? 189.622 186.590 149.761 1.00 172.25 85 TYR F O 1
ATOM 6045 N N . ALA B 1 86 ? 189.725 184.419 149.141 1.00 170.34 86 ALA F N 1
ATOM 6046 C CA . ALA B 1 86 ? 189.491 184.679 147.730 1.00 154.48 86 ALA F CA 1
ATOM 6047 C C . ALA B 1 86 ? 188.036 184.492 147.330 1.00 154.39 86 ALA F C 1
ATOM 6048 O O . ALA B 1 86 ? 187.645 184.934 146.245 1.00 149.40 86 ALA F O 1
ATOM 6050 N N . LEU B 1 87 ? 187.233 183.856 148.173 1.00 157.42 87 LEU F N 1
ATOM 6051 C CA . LEU B 1 87 ? 185.820 183.656 147.879 1.00 158.10 87 LEU F CA 1
ATOM 6052 C C . LEU B 1 87 ? 185.078 183.540 149.197 1.00 158.01 87 LEU F C 1
ATOM 6053 O O . LEU B 1 87 ? 185.402 182.678 150.018 1.00 188.24 87 LEU F O 1
ATOM 6058 N N . VAL B 1 88 ? 184.093 184.409 149.394 1.00 164.37 88 VAL F N 1
ATOM 6059 C CA . VAL B 1 88 ? 183.321 184.455 150.627 1.00 168.59 88 VAL F CA 1
ATOM 6060 C C . VAL B 1 88 ? 181.855 184.278 150.274 1.00 187.45 88 VAL F C 1
ATOM 6061 O O . VAL B 1 88 ? 181.279 185.102 149.552 1.00 178.83 88 VAL F O 1
ATOM 6065 N N . ILE B 1 89 ? 181.257 183.208 150.781 1.00 190.38 89 ILE F N 1
ATOM 6066 C CA . ILE B 1 89 ? 179.835 182.939 150.622 1.00 164.41 89 ILE F CA 1
ATOM 6067 C C . ILE B 1 89 ? 179.251 182.917 152.028 1.00 170.92 89 ILE F C 1
ATOM 6068 O O . ILE B 1 89 ? 179.359 181.912 152.742 1.00 183.48 89 ILE F O 1
ATOM 6073 N N . PHE B 1 90 ? 178.638 184.024 152.437 1.00 154.34 90 PHE F N 1
ATOM 6074 C CA . PHE B 1 90 ? 178.222 184.210 153.818 1.00 161.90 90 PHE F CA 1
ATOM 6075 C C . PHE B 1 90 ? 176.771 184.658 153.877 1.00 169.81 90 PHE F C 1
ATOM 6076 O O . PHE B 1 90 ? 176.381 185.604 153.185 1.00 188.75 90 PHE F O 1
ATOM 6084 N N . GLU B 1 91 ? 175.984 183.977 154.712 1.00 170.18 91 GLU F N 1
ATOM 6085 C CA . GLU B 1 91 ? 174.582 184.320 154.951 1.00 172.00 91 GLU F CA 1
ATOM 6086 C C . GLU B 1 91 ? 173.779 184.356 153.654 1.00 174.86 91 GLU F C 1
ATOM 6087 O O . GLU B 1 91 ? 172.910 185.206 153.461 1.00 173.67 91 GLU F O 1
ATOM 6093 N N . MET B 1 92 ? 174.066 183.416 152.762 1.00 185.01 92 MET F N 1
ATOM 6094 C CA . MET B 1 92 ? 173.356 183.307 151.495 1.00 194.59 92 MET F CA 1
ATOM 6095 C C . MET B 1 92 ? 172.122 182.437 151.698 1.00 220.55 92 MET F C 1
ATOM 6096 O O . MET B 1 92 ? 172.231 181.214 151.837 1.00 242.60 92 MET F O 1
ATOM 6101 N N . THR B 1 93 ? 170.952 183.068 151.722 1.00 230.29 93 THR F N 1
ATOM 6102 C CA . THR B 1 93 ? 169.708 182.333 151.859 1.00 238.00 93 THR F CA 1
ATOM 6103 C C . THR B 1 93 ? 169.250 181.797 150.507 1.00 238.62 93 THR F C 1
ATOM 6104 O O . THR B 1 93 ? 169.587 182.333 149.446 1.00 252.93 93 THR F O 1
ATOM 6108 N N . ASN B 1 94 ? 168.499 180.693 150.560 1.00 197.76 94 ASN F N 1
ATOM 6109 C CA . ASN B 1 94 ? 167.916 180.043 149.391 1.00 195.68 94 ASN F CA 1
ATOM 6110 C C . ASN B 1 94 ? 168.987 179.420 148.507 1.00 210.53 94 ASN F C 1
ATOM 6111 O O . ASN B 1 94 ? 168.672 178.766 147.509 1.00 220.53 94 ASN F O 1
ATOM 6116 N N . LEU B 1 95 ? 170.251 179.603 148.872 1.00 219.89 95 LEU F N 1
ATOM 6117 C CA . LEU B 1 95 ? 171.350 179.052 148.095 1.00 226.98 95 LEU F CA 1
ATOM 6118 C C . LEU B 1 95 ? 171.515 177.577 148.423 1.00 220.91 95 LEU F C 1
ATOM 6119 O O . LEU B 1 95 ? 171.610 177.197 149.593 1.00 217.04 95 LEU F O 1
ATOM 6124 N N . LYS B 1 96 ? 171.556 176.746 147.384 1.00 213.14 96 LYS F N 1
ATOM 6125 C CA . LYS B 1 96 ? 171.575 175.301 147.554 1.00 216.56 96 LYS F CA 1
ATOM 6126 C C . LYS B 1 96 ? 172.918 174.659 147.256 1.00 221.99 96 LYS F C 1
ATOM 6127 O O . LYS B 1 96 ? 173.272 173.673 147.906 1.00 252.12 96 LYS F O 1
ATOM 6133 N N . ASP B 1 97 ? 173.675 175.190 146.302 1.00 214.18 97 ASP F N 1
ATOM 6134 C CA . ASP B 1 97 ? 174.951 174.593 145.940 1.00 221.88 97 ASP F CA 1
ATOM 6135 C C . ASP B 1 97 ? 175.811 175.640 145.254 1.00 212.81 97 ASP F C 1
ATOM 6136 O O . ASP B 1 97 ? 175.311 176.630 144.717 1.00 181.87 97 ASP F O 1
ATOM 6141 N N . ILE B 1 98 ? 177.119 175.393 145.273 1.00 212.11 98 ILE F N 1
ATOM 6142 C CA . ILE B 1 98 ? 178.077 176.211 144.538 1.00 190.69 98 ILE F CA 1
ATOM 6143 C C . ILE B 1 98 ? 178.086 175.690 143.104 1.00 200.94 98 ILE F C 1
ATOM 6144 O O . ILE B 1 98 ? 178.774 174.717 142.791 1.00 182.81 98 ILE F O 1
ATOM 6149 N N . GLY B 1 99 ? 177.319 176.330 142.230 1.00 206.06 99 GLY F N 1
ATOM 6150 C CA . GLY B 1 99 ? 177.152 175.845 140.875 1.00 231.13 99 GLY F CA 1
ATOM 6151 C C . GLY B 1 99 ? 178.279 176.211 139.931 1.00 248.20 99 GLY F C 1
ATOM 6152 O O . GLY B 1 99 ? 178.107 176.176 138.709 1.00 258.58 99 GLY F O 1
ATOM 6153 N N . LEU B 1 100 ? 179.438 176.567 140.480 1.00 248.76 100 LEU F N 1
ATOM 6154 C CA . LEU B 1 100 ? 180.602 176.923 139.671 1.00 227.34 100 LEU F CA 1
ATOM 6155 C C . LEU B 1 100 ? 181.301 175.647 139.199 1.00 239.34 100 LEU F C 1
ATOM 6156 O O . LEU B 1 100 ? 182.392 175.284 139.643 1.00 251.00 100 LEU F O 1
ATOM 6161 N N . TYR B 1 101 ? 180.643 174.957 138.266 1.00 239.06 101 TYR F N 1
ATOM 6162 C CA . TYR B 1 101 ? 181.169 173.691 137.776 1.00 239.50 101 TYR F CA 1
ATOM 6163 C C . TYR B 1 101 ? 182.311 173.859 136.785 1.00 239.78 101 TYR F C 1
ATOM 6164 O O . TYR B 1 101 ? 182.915 172.855 136.392 1.00 248.43 101 TYR F O 1
ATOM 6173 N N . ASN B 1 102 ? 182.617 175.084 136.370 1.00 216.22 102 ASN F N 1
ATOM 6174 C CA . ASN B 1 102 ? 183.767 175.350 135.517 1.00 205.76 102 ASN F CA 1
ATOM 6175 C C . ASN B 1 102 ? 184.946 175.931 136.280 1.00 185.59 102 ASN F C 1
ATOM 6176 O O . ASN B 1 102 ? 185.991 176.191 135.675 1.00 183.43 102 ASN F O 1
ATOM 6181 N N . LEU B 1 103 ? 184.806 176.139 137.586 1.00 176.27 103 LEU F N 1
ATOM 6182 C CA . LEU B 1 103 ? 185.909 176.649 138.385 1.00 170.02 103 LEU F CA 1
ATOM 6183 C C . LEU B 1 103 ? 187.036 175.627 138.424 1.00 183.76 103 LEU F C 1
ATOM 6184 O O . LEU B 1 103 ? 186.817 174.457 138.758 1.00 218.97 103 LEU F O 1
ATOM 6189 N N . ARG B 1 104 ? 188.243 176.066 138.083 1.00 180.99 104 A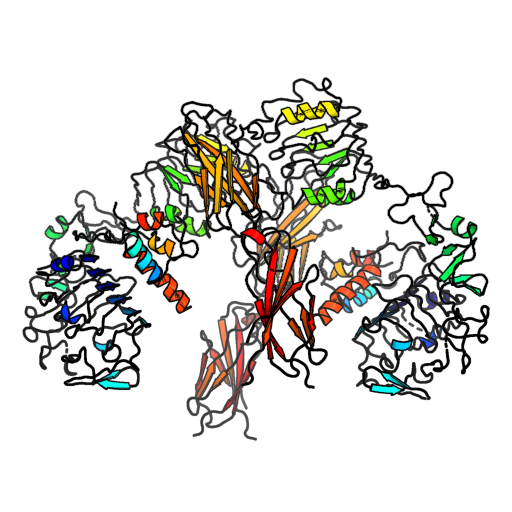RG F N 1
ATOM 6190 C CA . ARG B 1 104 ? 189.387 175.170 137.990 1.00 191.17 104 ARG F CA 1
ATOM 6191 C C . ARG B 1 104 ? 190.510 175.538 138.944 1.00 208.42 104 ARG F C 1
ATOM 6192 O O . ARG B 1 104 ? 191.026 174.665 139.650 1.00 217.52 104 ARG F O 1
ATOM 6200 N N . ASN B 1 105 ? 190.909 176.807 138.985 1.00 221.95 105 ASN F N 1
ATOM 6201 C CA . ASN B 1 105 ? 192.065 177.215 139.769 1.00 220.01 105 ASN F CA 1
ATOM 6202 C C . ASN B 1 105 ? 191.741 178.484 140.538 1.00 198.95 105 ASN F C 1
ATOM 6203 O O . ASN B 1 105 ? 191.237 179.453 139.964 1.00 213.64 105 ASN F O 1
ATOM 6208 N N . ILE B 1 106 ? 192.029 178.468 141.837 1.00 194.00 106 ILE F N 1
ATOM 6209 C CA . ILE B 1 106 ? 192.045 179.667 142.665 1.00 203.52 106 ILE F CA 1
ATOM 6210 C C . ILE B 1 106 ? 193.488 179.900 143.080 1.00 214.94 106 ILE F C 1
ATOM 6211 O O . ILE B 1 106 ? 194.085 179.070 143.776 1.00 226.86 106 ILE F O 1
ATOM 6216 N N . THR B 1 107 ? 194.048 181.031 142.654 1.00 208.93 107 THR F N 1
ATOM 6217 C CA . THR B 1 107 ? 195.498 181.173 142.666 1.00 208.05 107 THR F CA 1
ATOM 6218 C C . THR B 1 107 ? 196.051 181.425 144.063 1.00 214.26 107 THR F C 1
ATOM 6219 O O . THR B 1 107 ? 197.045 180.802 144.453 1.00 240.29 107 THR F O 1
ATOM 6223 N N . ARG B 1 108 ? 195.448 182.334 144.829 1.00 186.44 108 ARG F N 1
ATOM 6224 C CA . ARG B 1 108 ? 196.117 182.768 146.049 1.00 195.13 108 ARG F CA 1
ATOM 6225 C C . ARG B 1 108 ? 195.380 182.459 147.348 1.00 210.86 108 ARG F C 1
ATOM 6226 O O . ARG B 1 108 ? 195.883 181.704 148.186 1.00 197.08 108 ARG F O 1
ATOM 6234 N N . GLY B 1 109 ? 194.180 183.005 147.512 1.00 217.94 109 GLY F N 1
ATOM 6235 C CA . GLY B 1 109 ? 193.539 183.040 148.809 1.00 229.35 109 GLY F CA 1
ATOM 6236 C C . GLY B 1 109 ? 192.862 181.740 149.197 1.00 245.38 109 GLY F C 1
ATOM 6237 O O . GLY B 1 109 ? 192.866 180.742 148.477 1.00 259.87 109 GLY F O 1
ATOM 6238 N N . ALA B 1 110 ? 192.255 181.772 150.379 1.00 240.24 110 ALA F N 1
ATOM 6239 C CA . ALA B 1 110 ? 191.460 180.672 150.892 1.00 239.19 110 ALA F CA 1
ATOM 6240 C C . ALA B 1 110 ? 189.977 180.983 150.692 1.00 223.09 110 ALA F C 1
ATOM 6241 O O . ALA B 1 110 ? 189.604 182.005 150.108 1.00 224.59 110 ALA F O 1
ATOM 6243 N N . ILE B 1 111 ? 189.117 180.098 151.185 1.00 209.86 111 ILE F N 1
ATOM 6244 C CA . ILE B 1 111 ? 187.676 180.211 151.010 1.00 206.43 111 ILE F CA 1
ATOM 6245 C C . ILE B 1 111 ? 187.025 180.245 152.381 1.00 196.97 111 ILE F C 1
ATOM 6246 O O . ILE B 1 111 ? 187.482 179.572 153.312 1.00 210.59 111 ILE F O 1
ATOM 6251 N N . ARG B 1 112 ? 185.964 181.034 152.509 1.00 187.93 112 ARG F N 1
ATOM 6252 C CA . ARG B 1 112 ? 185.160 181.061 153.725 1.00 167.46 112 ARG F CA 1
ATOM 6253 C C . ARG B 1 112 ? 183.691 180.966 153.331 1.00 166.57 112 ARG F C 1
ATOM 6254 O O . ARG B 1 112 ? 183.109 181.929 152.825 1.00 171.63 112 ARG F O 1
ATOM 6262 N N . ILE B 1 113 ? 183.104 179.798 153.557 1.00 185.44 113 ILE F N 1
ATOM 6263 C CA . ILE B 1 113 ? 181.695 179.548 153.293 1.00 183.89 113 ILE F CA 1
ATOM 6264 C C . ILE B 1 113 ? 181.019 179.350 154.639 1.00 184.24 113 ILE F C 1
ATOM 6265 O O . ILE B 1 113 ? 181.337 178.402 155.369 1.00 191.89 113 ILE F O 1
ATOM 6270 N N . GLU B 1 114 ? 180.090 180.238 154.978 1.00 171.38 114 GLU F N 1
ATOM 6271 C CA . GLU B 1 114 ? 179.546 180.262 156.325 1.00 175.42 114 GLU F CA 1
ATOM 6272 C C . GLU B 1 114 ? 178.084 180.680 156.313 1.00 171.34 114 GLU F C 1
ATOM 6273 O O . GLU B 1 114 ? 177.675 181.527 155.513 1.00 167.14 114 GLU F O 1
ATOM 6279 N N . LYS B 1 115 ? 177.306 180.071 157.210 1.00 175.11 115 LYS F N 1
ATOM 6280 C CA . LYS B 1 115 ? 175.922 180.457 157.485 1.00 181.32 115 LYS F CA 1
ATOM 6281 C C . LYS B 1 115 ? 175.056 180.379 156.227 1.00 190.57 115 LYS F C 1
ATOM 6282 O O . LYS B 1 115 ? 174.425 181.348 155.807 1.00 169.25 115 LYS F O 1
ATOM 6288 N N . ASN B 1 116 ? 175.028 179.188 155.634 1.00 222.35 116 ASN F N 1
ATOM 6289 C CA . ASN B 1 116 ? 174.174 178.901 154.482 1.00 222.75 116 ASN F CA 1
ATOM 6290 C C . ASN B 1 116 ? 173.376 177.646 154.827 1.00 233.56 116 ASN F C 1
ATOM 6291 O O . ASN B 1 116 ? 173.808 176.524 154.552 1.00 244.70 116 ASN F O 1
ATOM 6296 N N . ALA B 1 117 ? 172.201 177.849 155.428 1.00 236.12 117 ALA F N 1
ATOM 6297 C CA . ALA B 1 117 ? 171.416 176.758 155.992 1.00 239.33 117 ALA F CA 1
ATOM 6298 C C . ALA B 1 117 ? 170.863 175.804 154.943 1.00 252.20 117 ALA F C 1
ATOM 6299 O O . ALA B 1 117 ? 170.367 174.733 155.308 1.00 278.03 117 ALA F O 1
ATOM 6301 N N . ASP B 1 118 ? 170.922 176.161 153.662 1.00 237.77 118 ASP F N 1
ATOM 6302 C CA . ASP B 1 118 ? 170.389 175.315 152.603 1.00 231.35 118 ASP F CA 1
ATOM 6303 C C . ASP B 1 118 ? 171.457 174.883 151.608 1.00 231.43 118 ASP F C 1
ATOM 6304 O O . ASP B 1 118 ? 171.122 174.328 150.555 1.00 221.43 118 ASP F O 1
ATOM 6309 N N . LEU B 1 119 ? 172.731 175.102 151.918 1.00 255.45 119 LEU F N 1
ATOM 6310 C CA . LEU B 1 119 ? 173.810 174.851 150.974 1.00 255.28 119 LEU F CA 1
ATOM 6311 C C . LEU B 1 119 ? 174.250 173.395 151.058 1.00 256.25 119 LEU F C 1
ATOM 6312 O O . LEU B 1 119 ? 174.577 172.897 152.141 1.00 263.97 119 LEU F O 1
ATOM 6317 N N . CYS B 1 120 ? 174.268 172.724 149.913 1.00 239.76 120 CYS F N 1
ATOM 6318 C CA . CYS B 1 120 ? 174.670 171.337 149.776 1.00 228.84 120 CYS F CA 1
ATOM 6319 C C . CYS B 1 120 ? 175.990 171.248 149.018 1.00 224.15 120 CYS F C 1
ATOM 6320 O O . CYS B 1 120 ? 176.607 172.266 148.679 1.00 211.36 120 CYS F O 1
ATOM 6323 N N . TYR B 1 121 ? 176.417 170.013 148.747 1.00 248.41 121 TYR F N 1
ATOM 6324 C CA . TYR B 1 121 ? 177.550 169.736 147.863 1.00 253.45 121 TYR F CA 1
ATOM 6325 C C . TYR B 1 121 ? 178.821 170.438 148.328 1.00 250.78 121 TYR F C 1
ATOM 6326 O O . TYR B 1 121 ? 179.597 170.954 147.522 1.00 210.25 121 TYR F O 1
ATOM 6335 N N . LEU B 1 122 ? 179.037 170.457 149.640 1.00 267.26 122 LEU F N 1
ATOM 6336 C CA . LEU B 1 122 ? 180.253 171.039 150.190 1.00 260.65 122 LEU F CA 1
ATOM 6337 C C . LEU B 1 122 ? 181.391 170.026 150.204 1.00 243.99 122 LEU F C 1
ATOM 6338 O O . LEU B 1 122 ? 182.502 170.328 149.758 1.00 213.92 122 LEU F O 1
ATOM 6343 N N . SER B 1 123 ? 181.125 168.823 150.707 1.00 239.92 123 SER F N 1
ATOM 6344 C CA . SER B 1 123 ? 182.119 167.760 150.714 1.00 237.84 123 SER F CA 1
ATOM 6345 C C . SER B 1 123 ? 182.271 167.082 149.358 1.00 225.87 123 SER F C 1
ATOM 6346 O O . SER B 1 123 ? 183.238 166.336 149.166 1.00 226.45 123 SER F O 1
ATOM 6349 N N . THR B 1 124 ? 181.355 167.323 148.421 1.00 220.97 124 THR F N 1
ATOM 6350 C CA . THR B 1 124 ? 181.443 166.735 147.090 1.00 230.10 124 THR F CA 1
ATOM 6351 C C . THR B 1 124 ? 182.440 167.451 146.197 1.00 218.62 124 THR F C 1
ATOM 6352 O O . THR B 1 124 ? 182.649 167.026 145.058 1.00 219.96 124 THR F O 1
ATOM 6356 N N . VAL B 1 125 ? 183.052 168.526 146.681 1.00 222.48 125 VAL F N 1
ATOM 6357 C CA . VAL B 1 125 ? 183.992 169.318 145.904 1.00 234.76 125 VAL F CA 1
ATOM 6358 C C . VAL B 1 125 ? 185.377 169.108 146.490 1.00 208.78 125 VAL F C 1
ATOM 6359 O O . VAL B 1 125 ? 185.598 169.342 147.684 1.00 208.91 125 VAL F O 1
ATOM 6363 N N . ASP B 1 126 ? 186.310 168.663 145.652 1.00 210.16 126 ASP F N 1
ATOM 6364 C CA . ASP B 1 126 ? 187.695 168.460 146.071 1.00 211.67 126 ASP F CA 1
ATOM 6365 C C . ASP B 1 126 ? 188.430 169.780 145.890 1.00 230.63 126 ASP F C 1
ATOM 6366 O O . ASP B 1 126 ? 188.948 170.089 144.817 1.00 235.49 126 ASP F O 1
ATOM 6371 N N . TRP B 1 127 ? 188.472 170.570 146.963 1.00 242.45 127 TRP F N 1
ATOM 6372 C CA . TRP B 1 127 ? 189.132 171.869 146.924 1.00 222.19 127 TRP F CA 1
ATOM 6373 C C . TRP B 1 127 ? 190.650 171.762 146.876 1.00 220.88 127 TRP F C 1
ATOM 6374 O O . TRP B 1 127 ? 191.318 172.783 146.688 1.00 218.87 127 TRP F O 1
ATOM 6385 N N . SER B 1 128 ? 191.207 170.561 147.039 1.00 244.49 128 SER F N 1
ATOM 6386 C CA . SER B 1 128 ? 192.654 170.400 146.994 1.00 233.05 128 SER F CA 1
ATOM 6387 C C . SER B 1 128 ? 193.217 170.519 145.584 1.00 208.38 128 SER F C 1
ATOM 6388 O O . SER B 1 128 ? 194.412 170.786 145.431 1.00 202.86 128 SER F O 1
ATOM 6391 N N . LEU B 1 129 ? 192.390 170.328 144.558 1.00 202.21 129 LEU F N 1
ATOM 6392 C CA . LEU B 1 129 ? 192.828 170.468 143.177 1.00 214.93 129 LEU F CA 1
ATOM 6393 C C . LEU B 1 129 ? 192.386 171.781 142.551 1.00 211.43 129 LEU F C 1
ATOM 6394 O O . LEU B 1 129 ? 192.723 172.046 141.393 1.00 197.44 129 LEU F O 1
ATOM 6399 N N . ILE B 1 130 ? 191.638 172.601 143.281 1.00 233.39 130 ILE F N 1
ATOM 6400 C CA . ILE B 1 130 ? 191.195 173.898 142.791 1.00 223.34 130 ILE F CA 1
ATOM 6401 C C . ILE B 1 130 ? 192.020 175.031 143.386 1.00 212.88 130 ILE F C 1
ATOM 6402 O O . ILE B 1 130 ? 192.290 176.027 142.716 1.00 229.55 130 ILE F O 1
ATOM 6407 N N . LEU B 1 131 ? 192.425 174.889 144.644 1.00 196.33 131 LEU F N 1
ATOM 6408 C CA . LEU B 1 131 ? 193.261 175.862 145.327 1.00 202.82 131 LEU F CA 1
ATOM 6409 C C . LEU B 1 131 ? 194.402 175.127 146.018 1.00 202.45 131 LEU F C 1
ATOM 6410 O O . LEU B 1 131 ? 194.494 173.897 145.975 1.00 202.37 131 LEU F O 1
ATOM 6415 N N . ASP B 1 132 ? 195.276 175.890 146.668 1.00 217.89 132 ASP F N 1
ATOM 6416 C CA . ASP B 1 132 ? 196.468 175.347 147.305 1.00 227.87 132 ASP F CA 1
ATOM 6417 C C . ASP B 1 132 ? 196.376 175.323 148.823 1.00 232.04 132 ASP F C 1
ATOM 6418 O O . ASP B 1 132 ? 196.619 174.282 149.441 1.00 260.63 132 ASP F O 1
ATOM 6423 N N . ALA B 1 133 ? 196.029 176.451 149.444 1.00 225.42 133 ALA F N 1
ATOM 6424 C CA . ALA B 1 133 ? 195.962 176.547 150.902 1.00 239.62 133 ALA F CA 1
ATOM 6425 C C . ALA B 1 133 ? 194.607 176.029 151.386 1.00 234.11 133 ALA F C 1
ATOM 6426 O O . ALA B 1 133 ? 193.742 176.768 151.862 1.00 215.82 133 ALA F O 1
ATOM 6428 N N . VAL B 1 134 ? 194.433 174.711 151.254 1.00 235.30 134 VAL F N 1
ATOM 6429 C CA . VAL B 1 134 ? 193.205 174.074 151.708 1.00 231.50 134 VAL F CA 1
ATOM 6430 C C . VAL B 1 134 ? 193.139 174.011 153.228 1.00 227.68 134 VAL F C 1
ATOM 6431 O O . VAL B 1 134 ? 192.047 173.894 153.796 1.00 209.44 134 VAL F O 1
ATOM 6435 N N . SER B 1 135 ? 194.287 174.098 153.902 1.00 237.90 135 SER F N 1
ATOM 6436 C CA . SER B 1 135 ? 194.304 174.026 155.358 1.00 254.49 135 SER F CA 1
ATOM 6437 C C . SER B 1 135 ? 193.672 175.255 155.995 1.00 259.79 135 SER F C 1
ATOM 6438 O O . SER B 1 135 ? 193.069 175.154 157.070 1.00 267.00 135 SER F O 1
ATOM 6441 N N . ASN B 1 136 ? 193.788 176.415 155.356 1.00 253.58 136 ASN F N 1
ATOM 6442 C CA . ASN B 1 136 ? 193.288 177.659 155.916 1.00 235.51 136 ASN F CA 1
ATOM 6443 C C . ASN B 1 136 ? 191.874 177.985 155.454 1.00 218.31 136 ASN F C 1
ATOM 6444 O O . ASN B 1 136 ? 191.441 179.136 155.583 1.00 205.58 136 ASN F O 1
ATOM 6449 N N . ASN B 1 137 ? 191.152 177.004 154.921 1.00 220.33 137 ASN F N 1
ATOM 6450 C CA . ASN B 1 137 ? 189.770 177.218 154.532 1.00 208.60 137 ASN F CA 1
ATOM 6451 C C . ASN B 1 137 ? 188.869 177.248 155.766 1.00 202.83 137 ASN F C 1
ATOM 6452 O O . ASN B 1 137 ? 189.268 176.876 156.873 1.00 214.78 137 ASN F O 1
ATOM 6457 N N . TYR B 1 138 ? 187.631 177.700 155.564 1.00 186.62 138 TYR F N 1
ATOM 6458 C CA . TYR B 1 138 ? 186.693 177.874 156.670 1.00 187.48 138 TYR F CA 1
ATOM 6459 C C . TYR B 1 138 ? 185.291 177.588 156.138 1.00 186.66 138 TYR F C 1
ATOM 6460 O O . TYR B 1 138 ? 184.662 178.465 155.537 1.00 192.39 138 TYR F O 1
ATOM 6469 N N . ILE B 1 139 ? 184.809 176.373 156.364 1.00 217.00 139 ILE F N 1
ATOM 6470 C CA . ILE B 1 139 ? 183.473 175.961 155.936 1.00 222.77 139 ILE F CA 1
ATOM 6471 C C . ILE B 1 139 ? 182.740 175.518 157.198 1.00 220.02 139 ILE F C 1
ATOM 6472 O O . ILE B 1 139 ? 182.796 174.353 157.602 1.00 200.15 139 ILE F O 1
ATOM 6477 N N . VAL B 1 140 ? 182.046 176.458 157.837 1.00 220.79 140 VAL F N 1
ATOM 6478 C CA . VAL B 1 140 ? 181.337 176.205 159.084 1.00 219.88 140 VAL F CA 1
ATOM 6479 C C . VAL B 1 140 ? 179.974 176.876 159.009 1.00 218.57 140 VAL F C 1
ATOM 6480 O O . VAL B 1 140 ? 179.822 177.947 158.416 1.00 225.83 140 VAL F O 1
ATOM 6484 N N . GLY B 1 141 ? 178.976 176.240 159.620 1.00 219.12 141 GLY F N 1
ATOM 6485 C CA . GLY B 1 141 ? 177.668 176.846 159.751 1.00 212.38 141 GLY F CA 1
ATOM 6486 C C . GLY B 1 141 ? 176.739 176.666 158.574 1.00 219.29 141 GLY F C 1
ATOM 6487 O O . GLY B 1 141 ? 175.683 177.306 158.538 1.00 201.09 141 GLY F O 1
ATOM 6488 N N . ASN B 1 142 ? 177.087 175.823 157.611 1.00 232.24 142 ASN F N 1
ATOM 6489 C CA . ASN B 1 142 ? 176.229 175.588 156.463 1.00 230.70 142 ASN F CA 1
ATOM 6490 C C . ASN B 1 142 ? 175.220 174.488 156.782 1.00 233.16 142 ASN F C 1
ATOM 6491 O O . ASN B 1 142 ? 175.099 174.036 157.924 1.00 224.22 142 ASN F O 1
ATOM 6496 N N . LYS B 1 143 ? 174.483 174.044 155.764 1.00 242.21 143 LYS F N 1
ATOM 6497 C CA . LYS B 1 143 ? 173.555 172.942 155.934 1.00 253.57 143 LYS F CA 1
ATOM 6498 C C . LYS B 1 143 ? 174.354 171.687 156.249 1.00 238.74 143 LYS F C 1
ATOM 6499 O O . LYS B 1 143 ? 175.503 171.545 155.825 1.00 216.15 143 LYS F O 1
ATOM 6505 N N . PRO B 1 144 ? 173.767 170.734 156.959 1.00 243.37 144 PRO F N 1
ATOM 6506 C CA . PRO B 1 144 ? 174.512 169.531 157.283 1.00 260.00 144 PRO F CA 1
ATOM 6507 C C . PRO B 1 144 ? 174.442 168.546 156.135 1.00 277.63 144 PRO F C 1
ATOM 6508 O O . PRO B 1 144 ? 173.374 168.338 155.538 1.00 273.71 144 PRO F O 1
ATOM 6512 N N . PRO B 1 145 ? 175.576 167.940 155.783 1.00 289.32 145 PRO F N 1
ATOM 6513 C CA . PRO B 1 145 ? 175.565 166.922 154.723 1.00 288.15 145 PRO F CA 1
ATOM 6514 C C . PRO B 1 145 ? 174.709 165.722 155.070 1.00 284.70 145 PRO F C 1
ATOM 6515 O O . PRO B 1 145 ? 174.220 165.034 154.166 1.00 282.90 145 PRO F O 1
ATOM 6519 N N . LYS B 1 146 ? 174.521 165.450 156.361 1.00 298.51 146 LYS F N 1
ATOM 6520 C CA . LYS B 1 146 ? 173.639 164.374 156.789 1.00 314.51 146 LYS F CA 1
ATOM 6521 C C . LYS B 1 146 ? 172.182 164.653 156.449 1.00 321.40 146 LYS F C 1
ATOM 6522 O O . LYS B 1 146 ? 171.391 163.710 156.346 1.00 338.77 146 LYS F O 1
ATOM 6528 N N . GLU B 1 147 ? 171.810 165.918 156.262 1.00 297.37 147 GLU F N 1
ATOM 6529 C CA . GLU B 1 147 ? 170.434 166.303 155.983 1.00 284.11 147 GLU F CA 1
ATOM 6530 C C . GLU B 1 147 ? 170.312 166.955 154.613 1.00 259.65 147 GLU F C 1
ATOM 6531 O O . GLU B 1 147 ? 169.488 167.849 154.407 1.00 248.68 147 GLU F O 1
ATOM 6537 N N . CYS B 1 148 ? 171.137 166.530 153.655 1.00 261.81 148 CYS F N 1
ATOM 6538 C CA . CYS B 1 148 ? 171.054 167.133 152.331 1.00 254.05 148 CYS F CA 1
ATOM 6539 C C . CYS B 1 148 ? 170.650 166.170 151.220 1.00 242.36 148 CYS F C 1
ATOM 6540 O O . CYS B 1 148 ? 169.580 166.327 150.623 1.00 241.17 148 CYS F O 1
ATOM 6543 N N . GLY B 1 149 ? 171.464 165.146 150.966 1.00 241.64 149 GLY F N 1
ATOM 6544 C CA . GLY B 1 149 ? 171.264 164.348 149.768 1.00 246.66 149 GLY F CA 1
ATOM 6545 C C . GLY B 1 149 ? 172.246 164.589 148.632 1.00 259.04 149 GLY F C 1
ATOM 6546 O O . GLY B 1 149 ? 171.829 164.731 147.477 1.00 241.67 149 GLY F O 1
ATOM 6547 N N . ASP B 1 150 ? 173.540 164.666 148.935 1.00 257.18 150 ASP F N 1
ATOM 6548 C CA . ASP B 1 150 ? 174.569 164.914 147.921 1.00 260.76 150 ASP F CA 1
ATOM 6549 C C . ASP B 1 150 ? 174.625 163.747 146.942 1.00 256.25 150 ASP F C 1
ATOM 6550 O O . ASP B 1 150 ? 175.226 162.708 147.225 1.00 260.21 150 ASP F O 1
ATOM 6555 N N . LEU B 1 151 ? 174.006 163.915 145.774 1.00 261.76 151 LEU F N 1
ATOM 6556 C CA . LEU B 1 151 ? 173.954 162.876 144.756 1.00 262.54 151 LEU F CA 1
ATOM 6557 C C . LEU B 1 151 ? 174.561 163.373 143.450 1.00 246.18 151 LEU F C 1
ATOM 6558 O O . LEU B 1 151 ? 174.335 164.516 143.042 1.00 239.80 151 LEU F O 1
ATOM 6563 N N . CYS B 1 152 ? 175.343 162.509 142.812 1.00 264.02 152 CYS F N 1
ATOM 6564 C CA . CYS B 1 152 ? 175.876 162.714 141.475 1.00 272.43 152 CYS F CA 1
ATOM 6565 C C . CYS B 1 152 ? 174.917 162.146 140.438 1.00 292.02 152 CYS F C 1
ATOM 6566 O O . CYS B 1 152 ? 174.070 161.305 140.755 1.00 287.22 152 CYS F O 1
ATOM 6569 N N . PRO B 1 153 ? 175.012 162.597 139.175 1.00 280.82 153 PRO F N 1
ATOM 6570 C CA . PRO B 1 153 ? 174.151 162.053 138.117 1.00 292.65 153 PRO F CA 1
ATOM 6571 C C . PRO B 1 153 ? 174.317 160.547 137.923 1.00 269.91 153 PRO F C 1
ATOM 6572 O O . PRO B 1 153 ? 173.447 159.789 138.355 1.00 270.21 153 PRO F O 1
ATOM 6576 N N . CYS B 1 162 ? 181.054 159.656 137.357 1.00 298.43 162 CYS F N 1
ATOM 6577 C CA . CYS B 1 162 ? 182.322 160.245 136.939 1.00 282.99 162 CYS F CA 1
ATOM 6578 C C . CYS B 1 162 ? 183.462 159.826 137.866 1.00 292.34 162 CYS F C 1
ATOM 6579 O O . CYS B 1 162 ? 183.423 158.750 138.460 1.00 321.45 162 CYS F O 1
ATOM 6582 N N . GLU B 1 163 ? 184.478 160.677 137.985 1.00 250.34 163 GLU F N 1
ATOM 6583 C CA . GLU B 1 163 ? 185.684 160.310 138.709 1.00 251.96 163 GLU F CA 1
ATOM 6584 C C . GLU B 1 163 ? 185.505 160.526 140.210 1.00 251.24 163 GLU F C 1
ATOM 6585 O O . GLU B 1 163 ? 184.481 161.026 140.684 1.00 249.07 163 GLU F O 1
ATOM 6591 N N . LYS B 1 164 ? 186.530 160.138 140.964 1.00 256.94 164 LYS F N 1
ATOM 6592 C CA . LYS B 1 164 ? 186.533 160.268 142.413 1.00 263.20 164 LYS F CA 1
ATOM 6593 C C . LYS B 1 164 ? 187.968 160.153 142.902 1.00 268.77 164 LYS F C 1
ATOM 6594 O O . LYS B 1 164 ? 188.851 159.678 142.184 1.00 267.52 164 LYS F O 1
ATOM 6600 N N . THR B 1 165 ? 188.189 160.592 144.137 1.00 276.88 165 THR F N 1
ATOM 6601 C CA . THR B 1 165 ? 189.500 160.486 144.768 1.00 288.05 165 THR F CA 1
ATOM 6602 C C . THR B 1 165 ? 189.307 160.512 146.281 1.00 286.74 165 THR F C 1
ATOM 6603 O O . THR B 1 165 ? 188.180 160.421 146.781 1.00 270.25 165 THR F O 1
ATOM 6607 N N . THR B 1 166 ? 190.411 160.641 147.010 1.00 298.12 166 THR F N 1
ATOM 6608 C CA . THR B 1 166 ? 190.385 160.626 148.466 1.00 292.86 166 THR F CA 1
ATOM 6609 C C . THR B 1 166 ? 190.113 162.032 148.985 1.00 272.45 166 THR F C 1
ATOM 6610 O O . THR B 1 166 ? 190.881 162.960 148.712 1.00 255.08 166 THR F O 1
ATOM 6614 N N . ILE B 1 167 ? 189.023 162.186 149.730 1.00 279.68 167 ILE F N 1
ATOM 6615 C CA . ILE B 1 167 ? 188.696 163.430 150.415 1.00 269.51 167 ILE F CA 1
ATOM 6616 C C . ILE B 1 167 ? 188.808 163.168 151.909 1.00 274.43 167 ILE F C 1
ATOM 6617 O O . ILE B 1 167 ? 188.062 162.347 152.460 1.00 254.29 167 ILE F O 1
ATOM 6622 N N . ASN B 1 168 ? 189.743 163.862 152.560 1.00 265.37 168 ASN F N 1
ATOM 6623 C CA . ASN B 1 168 ? 190.075 163.660 153.973 1.00 281.99 168 ASN F CA 1
ATOM 6624 C C . ASN B 1 168 ? 190.513 162.207 154.125 1.00 297.09 168 ASN F C 1
ATOM 6625 O O . ASN B 1 168 ? 191.539 161.830 153.531 1.00 299.78 168 ASN F O 1
ATOM 6630 N N . ASN B 1 169 ? 189.803 161.371 154.875 1.00 305.61 169 ASN F N 1
ATOM 6631 C CA . ASN B 1 169 ? 190.107 159.949 154.958 1.00 315.16 169 ASN F CA 1
ATOM 6632 C C . ASN B 1 169 ? 189.153 159.101 154.133 1.00 314.88 169 ASN F C 1
ATOM 6633 O O . ASN B 1 169 ? 189.280 157.874 154.130 1.00 325.99 169 ASN F O 1
ATOM 6638 N N . GLU B 1 170 ? 188.211 159.722 153.435 1.00 318.04 170 GLU F N 1
ATOM 6639 C CA . GLU B 1 170 ? 187.200 159.016 152.666 1.00 315.69 170 GLU F CA 1
ATOM 6640 C C . GLU B 1 170 ? 187.504 159.101 151.176 1.00 299.89 170 GLU F C 1
ATOM 6641 O O . GLU B 1 170 ? 188.233 159.981 150.714 1.00 301.28 170 GLU F O 1
ATOM 6647 N N . TYR B 1 171 ? 186.930 158.163 150.427 1.00 297.78 171 TYR F N 1
ATOM 6648 C CA . TYR B 1 171 ? 186.988 158.172 148.971 1.00 279.23 171 TYR F CA 1
ATOM 6649 C C . TYR B 1 171 ? 185.564 158.124 148.443 1.00 280.43 171 TYR F C 1
ATOM 6650 O O . TYR B 1 171 ? 184.826 157.173 148.723 1.00 280.26 171 TYR F O 1
ATOM 6659 N N . ASN B 1 172 ? 185.171 159.156 147.702 1.00 294.15 172 ASN F N 1
ATOM 6660 C CA . ASN B 1 172 ? 183.806 159.265 147.213 1.00 291.22 172 ASN F CA 1
ATOM 6661 C C . ASN B 1 172 ? 183.797 160.136 145.964 1.00 287.01 172 ASN F C 1
ATOM 6662 O O . ASN B 1 172 ? 184.770 160.828 145.657 1.00 253.83 172 ASN F O 1
ATOM 6667 N N . TYR B 1 173 ? 182.676 160.094 145.249 1.00 284.27 173 TYR F N 1
ATOM 6668 C CA . TYR B 1 173 ? 182.548 160.808 143.987 1.00 286.23 173 TYR F CA 1
ATOM 6669 C C . TYR B 1 173 ? 182.632 162.317 144.199 1.00 282.59 173 TYR F C 1
ATOM 6670 O O . TYR B 1 173 ? 182.456 162.833 145.306 1.00 276.07 173 TYR F O 1
ATOM 6679 N N . ARG B 1 174 ? 182.913 163.026 143.107 1.00 290.66 174 ARG F N 1
ATOM 6680 C CA . ARG B 1 174 ? 183.111 164.470 143.134 1.00 289.95 174 ARG F CA 1
ATOM 6681 C C . ARG B 1 174 ? 182.261 165.108 142.049 1.00 283.64 174 ARG F C 1
ATOM 6682 O O . ARG B 1 174 ? 182.496 164.877 140.858 1.00 292.68 174 ARG F O 1
ATOM 6690 N N . CYS B 1 175 ? 181.283 165.910 142.457 1.00 277.97 175 CYS F N 1
ATOM 6691 C CA . CYS B 1 175 ? 180.402 166.590 141.524 1.00 292.26 175 CYS F CA 1
ATOM 6692 C C . CYS B 1 175 ? 180.110 167.991 142.037 1.00 307.27 175 CYS F C 1
ATOM 6693 O O . CYS B 1 175 ? 180.003 168.218 143.245 1.00 325.08 175 CYS F O 1
ATOM 6696 N N . TRP B 1 176 ? 179.991 168.932 141.100 1.00 289.39 176 TRP F N 1
ATOM 6697 C CA . TRP B 1 176 ? 179.631 170.299 141.456 1.00 254.85 176 TRP F CA 1
ATOM 6698 C C . TRP B 1 176 ? 178.133 170.430 141.687 1.00 227.51 176 TRP F C 1
ATOM 6699 O O . TRP B 1 176 ? 177.696 170.932 142.729 1.00 204.76 176 TRP F O 1
ATOM 6710 N N . THR B 1 177 ? 177.334 169.985 140.721 1.00 267.82 177 THR F N 1
ATOM 6711 C CA . THR B 1 177 ? 175.883 170.048 140.825 1.00 259.02 177 THR F CA 1
ATOM 6712 C C . THR B 1 177 ? 175.279 168.697 140.473 1.00 277.29 177 THR F C 1
ATOM 6713 O O . THR B 1 177 ? 175.998 167.701 140.349 1.00 219.63 177 THR F O 1
ATOM 6717 N N . THR B 1 178 ? 173.959 168.653 140.314 1.00 287.55 178 THR F N 1
ATOM 6718 C CA . THR B 1 178 ? 173.265 167.409 140.009 1.00 297.43 178 THR F CA 1
ATOM 6719 C C . THR B 1 178 ? 173.316 167.047 138.530 1.00 302.15 178 THR F C 1
ATOM 6720 O O . THR B 1 178 ? 172.760 166.014 138.147 1.00 315.36 178 THR F O 1
ATOM 6724 N N . ASN B 1 179 ? 173.956 167.865 137.697 1.00 292.06 179 ASN F N 1
ATOM 6725 C CA . ASN B 1 179 ? 174.035 167.583 136.270 1.00 278.10 179 ASN F CA 1
ATOM 6726 C C . ASN B 1 179 ? 175.481 167.580 135.792 1.00 253.56 179 ASN F C 1
ATOM 6727 O O . ASN B 1 179 ? 175.824 166.872 134.841 1.00 226.94 179 ASN F O 1
ATOM 6732 N N . ARG B 1 180 ? 176.333 168.364 136.445 1.00 264.86 180 ARG F N 1
ATOM 6733 C CA . ARG B 1 180 ? 177.732 168.494 136.068 1.00 253.46 180 ARG F CA 1
ATOM 6734 C C . ARG B 1 180 ? 178.627 167.924 137.159 1.00 258.53 180 ARG F C 1
ATOM 6735 O O . ARG B 1 180 ? 178.381 168.135 138.352 1.00 252.76 180 ARG F O 1
ATOM 6743 N N . CYS B 1 181 ? 179.663 167.201 136.743 1.00 275.94 181 CYS F N 1
ATOM 6744 C CA . CYS B 1 181 ? 180.649 166.649 137.653 1.00 296.29 181 CYS F CA 1
ATOM 6745 C C . CYS B 1 181 ? 181.766 167.661 137.893 1.00 306.13 181 CYS F C 1
ATOM 6746 O O . CYS B 1 181 ? 181.776 168.763 137.339 1.00 313.26 181 CYS F O 1
ATOM 6749 N N . GLN B 1 182 ? 182.726 167.281 138.733 1.00 301.85 182 GLN F N 1
ATOM 6750 C CA . GLN B 1 182 ? 183.922 168.081 138.954 1.00 293.95 182 GLN F CA 1
ATOM 6751 C C . GLN B 1 182 ? 184.999 167.632 137.976 1.00 289.27 182 GLN F C 1
ATOM 6752 O O . GLN B 1 182 ? 185.486 166.499 138.059 1.00 299.38 182 GLN F O 1
ATOM 6758 N N . LYS B 1 183 ? 185.368 168.516 137.054 1.00 257.84 183 LYS F N 1
ATOM 6759 C CA . LYS B 1 183 ? 186.280 168.151 135.981 1.00 238.28 183 LYS F CA 1
ATOM 6760 C C . LYS B 1 183 ? 187.715 168.133 136.489 1.00 232.40 183 LYS F C 1
ATOM 6761 O O . LYS B 1 183 ? 188.120 168.987 137.281 1.00 253.86 183 LYS F O 1
ATOM 6767 N N . MET B 1 184 ? 188.484 167.148 136.030 1.00 220.61 184 MET F N 1
ATOM 6768 C CA . MET B 1 184 ? 189.852 166.956 136.487 1.00 231.34 184 MET F CA 1
ATOM 6769 C C . MET B 1 184 ? 190.735 166.587 135.303 1.00 239.10 184 MET F C 1
ATOM 6770 O O . MET B 1 184 ? 190.270 166.034 134.302 1.00 236.80 184 MET F O 1
ATOM 6775 N N . CYS B 1 185 ? 192.050 166.909 135.428 1.00 257.04 185 CYS F N 1
ATOM 6776 C CA . CYS B 1 185 ? 193.050 166.598 134.419 1.00 270.00 185 CYS F CA 1
ATOM 6777 C C . CYS B 1 185 ? 193.720 165.260 134.715 1.00 256.47 185 CYS F C 1
ATOM 6778 O O . CYS B 1 185 ? 193.803 164.841 135.874 1.00 235.72 185 CYS F O 1
ATOM 6781 N N . PRO B 1 186 ? 194.202 164.567 133.686 1.00 254.67 186 PRO F N 1
ATOM 6782 C CA . PRO B 1 186 ? 194.857 163.272 133.907 1.00 265.48 186 PRO F CA 1
ATOM 6783 C C . PRO B 1 186 ? 196.195 163.438 134.613 1.00 262.73 186 PRO F C 1
ATOM 6784 O O . PRO B 1 186 ? 196.755 164.531 134.717 1.00 258.50 186 PRO F O 1
ATOM 6788 N N . SER B 1 187 ? 196.705 162.309 135.110 1.00 274.89 187 SER F N 1
ATOM 6789 C CA . SER B 1 187 ? 197.976 162.295 135.824 1.00 274.44 187 SER F CA 1
ATOM 6790 C C . SER B 1 187 ? 199.174 162.535 134.913 1.00 288.68 187 SER F C 1
ATOM 6791 O O . SER B 1 187 ? 200.277 162.760 135.420 1.00 292.63 187 SER F O 1
ATOM 6793 N N . THR B 1 188 ? 198.985 162.490 133.592 1.00 278.74 188 THR F N 1
ATOM 6794 C CA . THR B 1 188 ? 200.107 162.691 132.681 1.00 246.25 188 THR F CA 1
ATOM 6795 C C . THR B 1 188 ? 200.530 164.153 132.612 1.00 245.22 188 THR F C 1
ATOM 6796 O O . THR B 1 188 ? 201.717 164.443 132.419 1.00 262.34 188 THR F O 1
ATOM 6798 N N . CYS B 1 189 ? 199.591 165.081 132.766 1.00 262.76 189 CYS F N 1
ATOM 6799 C CA . CYS B 1 189 ? 199.906 166.503 132.678 1.00 239.22 189 CYS F CA 1
ATOM 6800 C C . CYS B 1 189 ? 200.657 166.981 133.917 1.00 213.52 189 CYS F C 1
ATOM 6801 O O . CYS B 1 189 ? 200.130 166.941 135.028 1.00 214.05 189 CYS F O 1
ATOM 6804 N N . ALA B 1 193 ? 196.570 171.207 134.039 1.00 191.73 193 ALA F N 1
ATOM 6805 C CA . ALA B 1 193 ? 196.441 172.024 132.839 1.00 213.35 193 ALA F CA 1
ATOM 6806 C C . ALA B 1 193 ? 196.107 171.156 131.631 1.00 235.24 193 ALA F C 1
ATOM 6807 O O . ALA B 1 193 ? 197.002 170.652 130.952 1.00 231.17 193 ALA F O 1
ATOM 6809 N N . CYS B 1 194 ? 194.814 170.987 131.367 1.00 282.76 194 CYS F N 1
ATOM 6810 C CA . CYS B 1 194 ? 194.353 170.145 130.274 1.00 309.48 194 CYS F CA 1
ATOM 6811 C C . CYS B 1 194 ? 193.160 170.802 129.598 1.00 301.67 194 CYS F C 1
ATOM 6812 O O . CYS B 1 194 ? 192.567 171.756 130.112 1.00 291.63 194 CYS F O 1
ATOM 6815 N N . THR B 1 195 ? 192.809 170.271 128.429 1.00 300.65 195 THR F N 1
ATOM 6816 C CA . THR B 1 195 ? 191.650 170.731 127.677 1.00 292.27 195 THR F CA 1
ATOM 6817 C C . THR B 1 195 ? 190.387 170.046 128.178 1.00 289.12 195 THR F C 1
ATOM 6818 O O . THR B 1 195 ? 190.380 169.464 129.267 1.00 293.15 195 THR F O 1
ATOM 6822 N N . GLU B 1 196 ? 189.306 170.136 127.398 1.00 283.37 196 GLU F N 1
ATOM 6823 C CA . GLU B 1 196 ? 188.041 169.534 127.802 1.00 282.28 196 GLU F CA 1
ATOM 6824 C C . GLU B 1 196 ? 188.166 168.025 127.986 1.00 277.75 196 GLU F C 1
ATOM 6825 O O . GLU B 1 196 ? 187.606 167.466 128.935 1.00 273.93 196 GLU F O 1
ATOM 6831 N N . ASN B 1 197 ? 188.901 167.345 127.103 1.00 263.20 197 ASN F N 1
ATOM 6832 C CA . ASN B 1 197 ? 189.014 165.885 127.177 1.00 278.91 197 ASN F CA 1
ATOM 6833 C C . ASN B 1 197 ? 190.446 165.452 126.859 1.00 286.64 197 ASN F C 1
ATOM 6834 O O . ASN B 1 197 ? 190.798 165.236 125.696 1.00 302.29 197 ASN F O 1
ATOM 6839 N N . ASN B 1 198 ? 191.257 165.315 127.911 1.00 283.75 198 ASN F N 1
ATOM 6840 C CA . ASN B 1 198 ? 192.500 164.542 127.892 1.00 286.07 198 ASN F CA 1
ATOM 6841 C C . ASN B 1 198 ? 193.475 165.040 126.818 1.00 281.97 198 ASN F C 1
ATOM 6842 O O . ASN B 1 198 ? 193.809 164.341 125.860 1.00 291.44 198 ASN F O 1
ATOM 6847 N N . GLU B 1 199 ? 193.917 166.280 127.007 1.00 265.07 199 GLU F N 1
ATOM 6848 C CA . GLU B 1 199 ? 195.059 166.805 126.262 1.00 269.25 199 GLU F CA 1
ATOM 6849 C C . GLU B 1 199 ? 195.647 167.953 127.062 1.00 251.12 199 GLU F C 1
ATOM 6850 O O . GLU B 1 199 ? 194.960 168.950 127.310 1.00 236.22 199 GLU F O 1
ATOM 6856 N N . CYS B 1 200 ? 196.907 167.812 127.461 1.00 252.85 200 CYS F N 1
ATOM 6857 C CA . CYS B 1 200 ? 197.512 168.754 128.389 1.00 257.80 200 CYS F CA 1
ATOM 6858 C C . CYS B 1 200 ? 197.655 170.132 127.759 1.00 258.08 200 CYS F C 1
ATOM 6859 O O . CYS B 1 200 ? 197.949 170.267 126.568 1.00 258.74 200 CYS F O 1
ATOM 6862 N N . CYS B 1 201 ? 197.443 171.158 128.577 1.00 258.88 201 CYS F N 1
ATOM 6863 C CA . CYS B 1 201 ? 197.557 172.539 128.145 1.00 246.09 201 CYS F CA 1
ATOM 6864 C C . CYS B 1 201 ? 199.023 172.954 128.044 1.00 256.88 201 CYS F C 1
ATOM 6865 O O . CYS B 1 201 ? 199.947 172.158 128.238 1.00 264.00 201 CYS F O 1
ATOM 6868 N N . HIS B 1 202 ? 199.231 174.231 127.738 1.00 256.65 202 HIS F N 1
ATOM 6869 C CA . HIS B 1 202 ? 200.560 174.811 127.774 1.00 251.78 202 HIS F CA 1
ATOM 6870 C C . HIS B 1 202 ? 201.014 174.960 129.226 1.00 242.95 202 HIS F C 1
ATOM 6871 O O . HIS B 1 202 ? 200.187 175.110 130.129 1.00 238.01 202 HIS F O 1
ATOM 6878 N N . PRO B 1 203 ? 202.323 174.894 129.484 1.00 231.41 203 PRO F N 1
ATOM 6879 C CA . PRO B 1 203 ? 202.798 175.130 130.860 1.00 220.20 203 PRO F CA 1
ATOM 6880 C C . PRO B 1 203 ? 202.433 176.503 131.403 1.00 216.62 203 PRO F C 1
ATOM 6881 O O . PRO B 1 203 ? 202.121 176.625 132.594 1.00 188.64 203 PRO F O 1
ATOM 6885 N N . GLU B 1 204 ? 202.453 177.540 130.565 1.00 240.46 204 GLU F N 1
ATOM 6886 C CA . GLU B 1 204 ? 202.064 178.880 130.993 1.00 237.69 204 GLU F CA 1
ATOM 6887 C C . GLU B 1 204 ? 200.556 179.083 130.999 1.00 230.43 204 GLU F C 1
ATOM 6888 O O . GLU B 1 204 ? 200.097 180.199 131.269 1.00 213.44 204 GLU F O 1
ATOM 6894 N N . CYS B 1 205 ? 199.784 178.045 130.706 1.00 234.48 205 CYS F N 1
ATOM 6895 C CA . CYS B 1 205 ? 198.334 178.116 130.678 1.00 222.43 205 CYS F CA 1
ATOM 6896 C C . CYS B 1 205 ? 197.761 177.832 132.063 1.00 214.50 205 CYS F C 1
ATOM 6897 O O . CYS B 1 205 ? 198.475 177.471 133.002 1.00 224.05 205 CYS F O 1
ATOM 6900 N N . LEU B 1 206 ? 196.444 177.991 132.183 1.00 218.85 206 LEU F N 1
ATOM 6901 C CA . LEU B 1 206 ? 195.774 177.761 133.456 1.00 243.58 206 LEU F CA 1
ATOM 6902 C C . LEU B 1 206 ? 194.289 177.551 133.203 1.00 246.27 206 LEU F C 1
ATOM 6903 O O . LEU B 1 206 ? 193.666 178.336 132.483 1.00 252.48 206 LEU F O 1
ATOM 6908 N N . GLY B 1 207 ? 193.739 176.499 133.782 1.00 242.05 207 GLY F N 1
ATOM 6909 C CA . GLY B 1 207 ? 192.305 176.222 133.671 1.00 243.13 207 GLY F CA 1
ATOM 6910 C C . GLY B 1 207 ? 191.998 175.284 132.503 1.00 256.91 207 GLY F C 1
ATOM 6911 O O . GLY B 1 207 ? 192.377 174.119 132.530 1.00 262.95 207 GLY F O 1
ATOM 6912 N N . SER B 1 208 ? 191.315 175.811 131.492 1.00 260.38 208 SER F N 1
ATOM 6913 C CA . SER B 1 208 ? 190.933 175.058 130.309 1.00 268.06 208 SER F CA 1
ATOM 6914 C C . SER B 1 208 ? 191.760 175.517 129.114 1.00 250.07 208 SER F C 1
ATOM 6915 O O . SER B 1 208 ? 192.652 176.363 129.231 1.00 241.51 208 SER F O 1
ATOM 6918 N N . CYS B 1 209 ? 191.454 174.949 127.948 1.00 239.80 209 CYS F N 1
ATOM 6919 C CA . CYS B 1 209 ? 192.167 175.297 126.728 1.00 226.95 209 CYS F CA 1
ATOM 6920 C C . CYS B 1 209 ? 191.224 175.245 125.538 1.00 233.07 209 CYS F C 1
ATOM 6921 O O . CYS B 1 209 ? 190.571 174.225 125.303 1.00 238.07 209 CYS F O 1
ATOM 6924 N N . SER B 1 210 ? 191.153 176.355 124.798 1.00 240.57 210 SER F N 1
ATOM 6925 C CA . SER B 1 210 ? 190.463 176.344 123.515 1.00 241.36 210 SER F CA 1
ATOM 6926 C C . SER B 1 210 ? 191.189 175.456 122.514 1.00 254.67 210 SER F C 1
ATOM 6927 O O . SER B 1 210 ? 190.550 174.833 121.659 1.00 242.95 210 SER F O 1
ATOM 6930 N N . ALA B 1 211 ? 192.516 175.395 122.604 1.00 252.67 211 ALA F N 1
ATOM 6931 C CA . ALA B 1 211 ? 193.339 174.486 121.821 1.00 243.42 211 ALA F CA 1
ATOM 6932 C C . ALA B 1 211 ? 194.477 174.014 122.709 1.00 240.82 211 ALA F C 1
ATOM 6933 O O . ALA B 1 211 ? 194.940 174.771 123.572 1.00 246.17 211 ALA F O 1
ATOM 6935 N N . PRO B 1 212 ? 194.947 172.781 122.533 1.00 246.43 212 PRO F N 1
ATOM 6936 C CA . PRO B 1 212 ? 195.980 172.255 123.434 1.00 256.85 212 PRO F CA 1
ATOM 6937 C C . PRO B 1 212 ? 197.321 172.943 123.236 1.00 283.94 212 PRO F C 1
ATOM 6938 O O . PRO B 1 212 ? 197.722 173.255 122.111 1.00 297.22 212 PRO F O 1
ATOM 6942 N N . ASP B 1 213 ? 198.012 173.158 124.354 1.00 302.39 213 ASP F N 1
ATOM 6943 C CA . ASP B 1 213 ? 199.373 173.698 124.422 1.00 305.26 213 ASP F CA 1
ATOM 6944 C C . ASP B 1 213 ? 199.606 174.818 123.408 1.00 293.81 213 ASP F C 1
ATOM 6945 O O . ASP B 1 213 ? 200.501 174.767 122.565 1.00 294.26 213 ASP F O 1
ATOM 6950 N N . ASN B 1 214 ? 198.781 175.854 123.512 1.00 270.37 214 ASN F N 1
ATOM 6951 C CA . ASN B 1 214 ? 198.954 177.056 122.710 1.00 253.09 214 ASN F CA 1
ATOM 6952 C C . ASN B 1 214 ? 198.822 178.278 123.604 1.00 236.44 214 ASN F C 1
ATOM 6953 O O . ASN B 1 214 ? 197.972 178.314 124.499 1.00 231.80 214 ASN F O 1
ATOM 6958 N N . ASP B 1 215 ? 199.667 179.282 123.358 1.00 229.27 215 ASP F N 1
ATOM 6959 C CA . ASP B 1 215 ? 199.641 180.486 124.180 1.00 206.67 215 ASP F CA 1
ATOM 6960 C C . ASP B 1 215 ? 198.407 181.331 123.893 1.00 205.92 215 ASP F C 1
ATOM 6961 O O . ASP B 1 215 ? 197.815 181.908 124.813 1.00 197.42 215 ASP F O 1
ATOM 6966 N N . THR B 1 216 ? 198.003 181.415 122.628 1.00 220.55 216 THR F N 1
ATOM 6967 C CA . THR B 1 216 ? 196.862 182.228 122.224 1.00 238.08 216 THR F CA 1
ATOM 6968 C C . THR B 1 216 ? 195.532 181.496 122.355 1.00 237.30 216 THR F C 1
ATOM 6969 O O . THR B 1 216 ? 194.515 181.999 121.865 1.00 231.71 216 THR F O 1
ATOM 6973 N N . ALA B 1 217 ? 195.512 180.330 122.997 1.00 252.39 217 ALA F N 1
ATOM 6974 C CA . ALA B 1 217 ? 194.304 179.521 123.129 1.00 265.57 217 ALA F CA 1
ATOM 6975 C C . ALA B 1 217 ? 194.124 179.115 124.592 1.00 264.31 217 ALA F C 1
ATOM 6976 O O . ALA B 1 217 ? 193.892 177.951 124.917 1.00 264.69 217 ALA F O 1
ATOM 6978 N N . CYS B 1 218 ? 194.249 180.090 125.489 1.00 260.33 218 CYS F N 1
ATOM 6979 C CA . CYS B 1 218 ? 194.161 179.841 126.921 1.00 256.09 218 CYS F CA 1
ATOM 6980 C C . CYS B 1 218 ? 193.039 180.667 127.525 1.00 248.92 218 CYS F C 1
ATOM 6981 O O . CYS B 1 218 ? 192.942 181.872 127.273 1.00 270.85 218 CYS F O 1
ATOM 6984 N N . VAL B 1 219 ? 192.191 180.005 128.315 1.00 226.88 219 VAL F N 1
ATOM 6985 C CA . VAL B 1 219 ? 191.108 180.700 128.998 1.00 227.83 219 VAL F CA 1
ATOM 6986 C C . VAL B 1 219 ? 191.667 181.672 130.028 1.00 233.04 219 VAL F C 1
ATOM 6987 O O . VAL B 1 219 ? 191.150 182.783 130.199 1.00 243.15 219 VAL F O 1
ATOM 6991 N N . ALA B 1 220 ? 192.730 181.277 130.724 1.00 240.28 220 ALA F N 1
ATOM 6992 C CA . ALA B 1 220 ? 193.369 182.141 131.704 1.00 231.42 220 ALA F CA 1
ATOM 6993 C C . ALA B 1 220 ? 194.857 181.837 131.732 1.00 221.64 220 ALA F C 1
ATOM 6994 O O . ALA B 1 220 ? 195.262 180.672 131.707 1.00 229.46 220 ALA F O 1
ATOM 6996 N N . CYS B 1 221 ? 195.665 182.892 131.785 1.00 190.75 221 CYS F N 1
ATOM 6997 C CA . CYS B 1 221 ? 197.110 182.752 131.818 1.00 200.34 221 CYS F CA 1
ATOM 6998 C C . CYS B 1 221 ? 197.608 182.700 133.253 1.00 210.82 221 CYS F C 1
ATOM 6999 O O . CYS B 1 221 ? 197.217 183.519 134.088 1.00 215.65 221 CYS F O 1
ATOM 7002 N N . ARG B 1 222 ? 198.476 181.736 133.538 1.00 211.21 222 ARG F N 1
ATOM 7003 C CA . ARG B 1 222 ? 199.233 181.816 134.773 1.00 216.48 222 ARG F CA 1
ATOM 7004 C C . ARG B 1 222 ? 200.360 182.828 134.600 1.00 224.87 222 ARG F C 1
ATOM 7005 O O . ARG B 1 222 ? 200.716 183.209 133.481 1.00 246.68 222 ARG F O 1
ATOM 7013 N N . HIS B 1 223 ? 200.909 183.274 135.729 1.00 220.99 223 HIS F N 1
ATOM 7014 C CA . HIS B 1 223 ? 201.877 184.365 135.738 1.00 233.67 223 HIS F CA 1
ATOM 7015 C C . HIS B 1 223 ? 201.273 185.618 135.122 1.00 218.72 223 HIS F C 1
ATOM 7016 O O . HIS B 1 223 ? 200.440 186.282 135.748 1.00 215.55 223 HIS F O 1
ATOM 7023 N N . TYR B 1 224 ? 201.671 185.954 133.899 1.00 202.24 224 TYR F N 1
ATOM 7024 C CA . TYR B 1 224 ? 201.229 187.192 133.283 1.00 190.68 224 TYR F CA 1
ATOM 7025 C C . TYR B 1 224 ? 200.754 186.947 131.860 1.00 186.70 224 TYR F C 1
ATOM 7026 O O . TYR B 1 224 ? 200.944 185.875 131.282 1.00 206.01 224 TYR F O 1
ATOM 7035 N N . TYR B 1 225 ? 200.118 187.977 131.309 1.00 168.78 225 TYR F N 1
ATOM 7036 C CA . TYR B 1 225 ? 199.432 187.901 130.030 1.00 181.14 225 TYR F CA 1
ATOM 7037 C C . TYR B 1 225 ? 199.658 189.193 129.260 1.00 186.20 225 TYR F C 1
ATOM 7038 O O . TYR B 1 225 ? 199.613 190.283 129.837 1.00 194.54 225 TYR F O 1
ATOM 7047 N N . TYR B 1 226 ? 199.902 189.067 127.956 1.00 200.50 226 TYR F N 1
ATOM 7048 C CA . TYR B 1 226 ? 200.179 190.232 127.125 1.00 206.15 226 TYR F CA 1
ATOM 7049 C C . TYR B 1 226 ? 199.943 189.880 125.665 1.00 198.61 226 TYR F C 1
ATOM 7050 O O . TYR B 1 226 ? 200.511 188.905 125.163 1.00 193.73 226 TYR F O 1
ATOM 7059 N N . ALA B 1 227 ? 199.108 190.678 124.996 1.00 201.80 227 ALA F N 1
ATOM 7060 C CA . ALA B 1 227 ? 198.855 190.548 123.559 1.00 210.04 227 ALA F CA 1
ATOM 7061 C C . ALA B 1 227 ? 198.382 189.143 123.196 1.00 184.82 227 ALA F C 1
ATOM 7062 O O . ALA B 1 227 ? 198.788 188.575 122.179 1.00 168.28 227 ALA F O 1
ATOM 7064 N N . GLY B 1 228 ? 197.516 188.578 124.031 1.00 180.35 228 GLY F N 1
ATOM 7065 C CA . GLY B 1 228 ? 197.002 187.250 123.771 1.00 178.83 228 GLY F CA 1
ATOM 7066 C C . GLY B 1 228 ? 197.961 186.119 124.063 1.00 182.72 228 GLY F C 1
ATOM 7067 O O . GLY B 1 228 ? 197.709 184.991 123.633 1.00 180.11 228 GLY F O 1
ATOM 7068 N N . VAL B 1 229 ? 199.048 186.381 124.781 1.00 197.03 229 VAL F N 1
ATOM 7069 C CA . VAL B 1 229 ? 200.077 185.385 125.048 1.00 198.08 229 VAL F CA 1
ATOM 7070 C C . VAL B 1 229 ? 200.271 185.262 126.550 1.00 200.37 229 VAL F C 1
ATOM 7071 O O . VAL B 1 229 ? 200.345 186.270 127.263 1.00 217.36 229 VAL F O 1
ATOM 7075 N N . CYS B 1 230 ? 200.352 184.023 127.030 1.00 191.92 230 CYS F N 1
ATOM 7076 C CA . CYS B 1 230 ? 200.666 183.755 128.430 1.00 192.57 230 CYS F CA 1
ATOM 7077 C C . CYS B 1 230 ? 202.178 183.802 128.585 1.00 192.50 230 CYS F C 1
ATOM 7078 O O . CYS B 1 230 ? 202.874 182.817 128.330 1.00 163.69 230 CYS F O 1
ATOM 7081 N N . VAL B 1 231 ? 202.695 184.951 129.005 1.00 239.37 231 VAL F N 1
ATOM 7082 C CA . VAL B 1 231 ? 204.136 185.148 129.121 1.00 255.10 231 VAL F CA 1
ATOM 7083 C C . VAL B 1 231 ? 204.529 184.982 130.585 1.00 248.37 231 VAL F C 1
ATOM 7084 O O . VAL B 1 231 ? 203.767 185.383 131.479 1.00 246.25 231 VAL F O 1
ATOM 7088 N N . PRO B 1 232 ? 205.667 184.351 130.885 1.00 219.29 232 PRO F N 1
ATOM 7089 C CA . PRO B 1 232 ? 206.110 184.262 132.283 1.00 221.46 232 PRO F CA 1
ATOM 7090 C C . PRO B 1 232 ? 206.415 185.624 132.882 1.00 234.92 232 PRO F C 1
ATOM 7091 O O . PRO B 1 232 ? 205.853 185.999 133.916 1.00 223.92 232 PRO F O 1
ATOM 7095 N N . ALA B 1 233 ? 207.300 186.373 132.233 1.00 282.57 233 ALA F N 1
ATOM 7096 C CA . ALA B 1 233 ? 207.654 187.722 132.644 1.00 296.00 233 ALA F CA 1
ATOM 7097 C C . ALA B 1 233 ? 207.268 188.708 131.551 1.00 285.37 233 ALA F C 1
ATOM 7098 O O . ALA B 1 233 ? 207.248 188.368 130.366 1.00 296.34 233 ALA F O 1
ATOM 7100 N N . CYS B 1 234 ? 206.968 189.939 131.961 1.00 237.75 234 CYS F N 1
ATOM 7101 C CA . CYS B 1 234 ? 206.507 190.943 131.018 1.00 207.83 234 CYS F CA 1
ATOM 7102 C C . CYS B 1 234 ? 207.590 191.238 129.981 1.00 196.14 234 CYS F C 1
ATOM 7103 O O . CYS B 1 234 ? 208.785 191.178 130.283 1.00 191.71 234 CYS F O 1
ATOM 7106 N N . PRO B 1 235 ? 207.195 191.534 128.746 1.00 200.13 235 PRO F N 1
ATOM 7107 C CA . PRO B 1 235 ? 208.153 191.992 127.736 1.00 201.97 235 PRO F CA 1
ATOM 7108 C C . PRO B 1 235 ? 208.952 193.183 128.233 1.00 213.82 235 PRO F C 1
ATOM 7109 O O . PRO B 1 235 ? 208.538 193.870 129.180 1.00 222.01 235 PRO F O 1
ATOM 7113 N N . PRO B 1 236 ? 210.109 193.464 127.617 1.00 222.29 236 PRO F N 1
ATOM 7114 C CA . PRO B 1 236 ? 211.017 194.471 128.190 1.00 232.70 236 PRO F CA 1
ATOM 7115 C C . PRO B 1 236 ? 210.402 195.847 128.362 1.00 219.29 236 PRO F C 1
ATOM 7116 O O . PRO B 1 236 ? 210.663 196.509 129.374 1.00 222.72 236 PRO F O 1
ATOM 7120 N N . ASN B 1 237 ? 209.587 196.304 127.412 1.00 193.57 237 ASN F N 1
ATOM 7121 C CA . ASN B 1 237 ? 208.993 197.630 127.494 1.00 180.10 237 ASN F CA 1
ATOM 7122 C C . ASN B 1 237 ? 207.592 197.606 128.093 1.00 183.00 237 ASN F C 1
ATOM 7123 O O . ASN B 1 237 ? 206.824 198.555 127.903 1.00 197.91 237 ASN F O 1
ATOM 7128 N N . THR B 1 238 ? 207.245 196.547 128.812 1.00 182.15 238 THR F N 1
ATOM 7129 C CA . THR B 1 238 ? 205.973 196.451 129.504 1.00 174.81 238 THR F CA 1
ATOM 7130 C C . THR B 1 238 ? 206.225 196.200 130.981 1.00 173.09 238 THR F C 1
ATOM 7131 O O . THR B 1 238 ? 207.285 195.711 131.378 1.00 165.55 238 THR F O 1
ATOM 7135 N N . TYR B 1 239 ? 205.231 196.534 131.794 1.00 181.59 239 TYR F N 1
ATOM 7136 C CA . TYR B 1 239 ? 205.379 196.491 133.238 1.00 191.68 239 TYR F CA 1
ATOM 7137 C C . TYR B 1 239 ? 204.186 195.779 133.855 1.00 188.02 239 TYR F C 1
ATOM 7138 O O . TYR B 1 239 ? 203.119 195.662 133.250 1.00 186.98 239 TYR F O 1
ATOM 7147 N N . ARG B 1 240 ? 204.389 195.304 135.079 1.00 187.63 240 ARG F N 1
ATOM 7148 C CA . ARG B 1 240 ? 203.344 194.582 135.786 1.00 179.02 240 ARG F CA 1
ATOM 7149 C C . ARG B 1 240 ? 202.239 195.543 136.203 1.00 183.65 240 ARG F C 1
ATOM 7150 O O . ARG B 1 240 ? 202.490 196.510 136.932 1.00 223.98 240 ARG F O 1
ATOM 7158 N N . PHE B 1 241 ? 201.022 195.281 135.741 1.00 158.83 241 PHE F N 1
ATOM 7159 C CA . PHE B 1 241 ? 199.843 196.006 136.185 1.00 157.21 241 PHE F CA 1
ATOM 7160 C C . PHE B 1 241 ? 198.875 195.015 136.807 1.00 166.28 241 PHE F C 1
ATOM 7161 O O . PHE B 1 241 ? 198.573 193.977 136.208 1.00 190.40 241 PHE F O 1
ATOM 7169 N N . GLU B 1 242 ? 198.405 195.341 138.007 1.00 159.34 242 GLU F N 1
ATOM 7170 C CA . GLU B 1 242 ? 197.603 194.440 138.833 1.00 174.98 242 GLU F CA 1
ATOM 7171 C C . GLU B 1 242 ? 198.440 193.187 139.058 1.00 185.23 242 GLU F C 1
ATOM 7172 O O . GLU B 1 242 ? 199.590 193.312 139.512 1.00 217.25 242 GLU F O 1
ATOM 7178 N N . GLY B 1 243 ? 197.956 191.994 138.738 1.00 145.74 243 GLY F N 1
ATOM 7179 C CA . GLY B 1 243 ? 198.759 190.813 138.973 1.00 164.17 243 GLY F CA 1
ATOM 7180 C C . GLY B 1 243 ? 198.597 189.739 137.923 1.00 186.12 243 GLY F C 1
ATOM 7181 O O . GLY B 1 243 ? 198.944 188.578 138.155 1.00 203.23 243 GLY F O 1
ATOM 7182 N N . TRP B 1 244 ? 198.056 190.106 136.764 1.00 164.28 244 TRP F N 1
ATOM 7183 C CA . TRP B 1 244 ? 197.817 189.128 135.712 1.00 162.59 244 TRP F CA 1
ATOM 7184 C C . TRP B 1 244 ? 198.260 189.568 134.330 1.00 164.39 244 TRP F C 1
ATOM 7185 O O . TRP B 1 244 ? 198.489 188.703 133.480 1.00 161.65 244 TRP F O 1
ATOM 7196 N N . ARG B 1 245 ? 198.381 190.861 134.058 1.00 179.28 245 ARG F N 1
ATOM 7197 C CA . ARG B 1 245 ? 198.711 191.332 132.726 1.00 182.45 245 ARG F CA 1
ATOM 7198 C C . ARG B 1 245 ? 199.852 192.332 132.803 1.00 166.73 245 ARG F C 1
ATOM 7199 O O . ARG B 1 245 ? 200.267 192.765 133.881 1.00 161.18 245 ARG F O 1
ATOM 7207 N N . CYS B 1 246 ? 200.349 192.696 131.629 1.00 163.41 246 CYS F N 1
ATOM 7208 C CA . CYS B 1 246 ? 201.418 193.668 131.484 1.00 181.81 246 CYS F CA 1
ATOM 7209 C C . CYS B 1 246 ? 200.930 194.817 130.619 1.00 192.59 246 CYS F C 1
ATOM 7210 O O . CYS B 1 246 ? 200.240 194.600 129.616 1.00 198.17 246 CYS F O 1
ATOM 7213 N N . VAL B 1 247 ? 201.283 196.038 131.009 1.00 183.05 247 VAL F N 1
ATOM 7214 C CA . VAL B 1 247 ? 200.923 197.221 130.245 1.00 167.25 247 VAL F CA 1
ATOM 7215 C C . VAL B 1 247 ? 202.191 197.990 129.912 1.00 177.03 247 VAL F C 1
ATOM 7216 O O . VAL B 1 247 ? 203.243 197.812 130.528 1.00 175.88 247 VAL F O 1
ATOM 7220 N N . ASP B 1 248 ? 202.073 198.863 128.920 1.00 197.42 248 ASP F N 1
ATOM 7221 C CA . ASP B 1 248 ? 203.206 199.626 128.436 1.00 204.72 248 ASP F CA 1
ATOM 7222 C C . ASP B 1 248 ? 203.399 200.878 129.285 1.00 203.53 248 ASP F C 1
ATOM 7223 O O . ASP B 1 248 ? 202.692 201.117 130.267 1.00 207.59 248 ASP F O 1
ATOM 7228 N N . ARG B 1 249 ? 204.380 201.692 128.893 1.00 185.23 249 ARG F N 1
ATOM 7229 C CA . ARG B 1 249 ? 204.705 202.888 129.656 1.00 169.07 249 ARG F CA 1
ATOM 7230 C C . ARG B 1 249 ? 203.630 203.957 129.520 1.00 158.38 249 ARG F C 1
ATOM 7231 O O . ARG B 1 249 ? 203.361 204.688 130.480 1.00 152.11 249 ARG F O 1
ATOM 7239 N N . ASP B 1 250 ? 203.005 204.065 128.346 1.00 152.41 250 ASP F N 1
ATOM 7240 C CA . ASP B 1 250 ? 202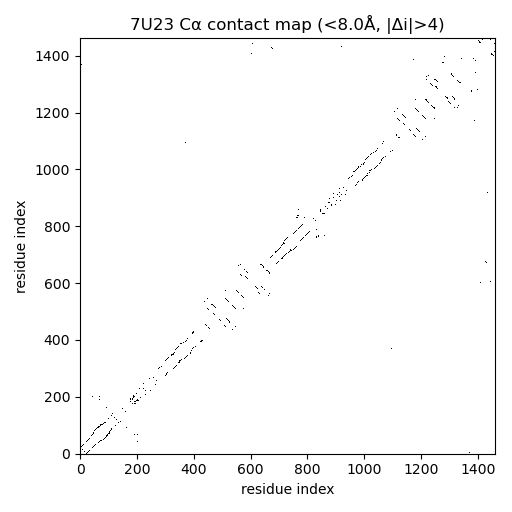.006 205.102 128.130 1.00 154.35 250 ASP F CA 1
ATOM 7241 C C . ASP B 1 250 ? 200.694 204.809 128.837 1.00 147.42 250 ASP F C 1
ATOM 7242 O O . ASP B 1 250 ? 199.921 205.738 129.090 1.00 124.77 250 ASP F O 1
ATOM 7247 N N . PHE B 1 251 ? 200.419 203.544 129.156 1.00 154.32 251 PHE F N 1
ATOM 7248 C CA . PHE B 1 251 ? 199.159 203.220 129.813 1.00 152.80 251 PHE F CA 1
ATOM 7249 C C . PHE B 1 251 ? 199.133 203.750 131.240 1.00 153.97 251 PHE F C 1
ATOM 7250 O O . PHE B 1 251 ? 198.174 204.414 131.650 1.00 157.12 251 PHE F O 1
ATOM 7258 N N . CYS B 1 252 ? 200.184 203.474 132.010 1.00 164.79 252 CYS F N 1
ATOM 7259 C CA . CYS B 1 252 ? 200.236 203.950 133.384 1.00 155.38 252 CYS F CA 1
ATOM 7260 C C . CYS B 1 252 ? 200.495 205.446 133.477 1.00 164.24 252 CYS F C 1
ATOM 7261 O O . CYS B 1 252 ? 200.333 206.020 134.558 1.00 192.82 252 CYS F O 1
ATOM 7264 N N . ALA B 1 253 ? 200.885 206.086 132.375 1.00 146.33 253 ALA F N 1
ATOM 7265 C CA . ALA B 1 253 ? 200.926 207.539 132.320 1.00 136.41 253 ALA F CA 1
ATOM 7266 C C . ALA B 1 253 ? 199.540 208.151 132.158 1.00 141.55 253 ALA F C 1
ATOM 7267 O O . ALA B 1 253 ? 199.408 209.376 132.230 1.00 156.31 253 ALA F O 1
ATOM 7269 N N . ASN B 1 254 ? 198.513 207.328 131.940 1.00 128.32 254 ASN F N 1
ATOM 7270 C CA . ASN B 1 254 ? 197.141 207.795 131.833 1.00 121.40 254 ASN F CA 1
ATOM 7271 C C . ASN B 1 254 ? 196.276 207.379 133.011 1.00 129.97 254 ASN F C 1
ATOM 7272 O O . ASN B 1 254 ? 195.136 207.846 133.120 1.00 122.07 254 ASN F O 1
ATOM 7277 N N . ILE B 1 255 ? 196.777 206.527 133.887 1.00 113.72 255 ILE F N 1
ATOM 7278 C CA . ILE B 1 255 ? 196.049 206.173 135.096 1.00 113.19 255 ILE F CA 1
ATOM 7279 C C . ILE B 1 255 ? 196.266 207.272 136.125 1.00 146.50 255 ILE F C 1
ATOM 7280 O O . ILE B 1 255 ? 197.362 207.825 136.252 1.00 163.69 255 ILE F O 1
ATOM 7285 N N . LEU B 1 256 ? 195.213 207.600 136.864 1.00 137.87 256 LEU F N 1
ATOM 7286 C CA . LEU B 1 256 ? 195.292 208.726 137.787 1.00 138.13 256 LEU F CA 1
ATOM 7287 C C . LEU B 1 256 ? 194.876 208.344 139.188 1.00 154.57 256 LEU F C 1
ATOM 7288 O O . LEU B 1 256 ? 193.684 208.307 139.479 1.00 159.47 256 LEU F O 1
ATOM 7293 N N . GLY B 1 265 ? 199.476 210.570 139.412 1.00 151.09 265 GLY F N 1
ATOM 7294 C CA . GLY B 1 265 ? 199.419 209.377 138.589 1.00 146.16 265 GLY F CA 1
ATOM 7295 C C . GLY B 1 265 ? 200.117 208.183 139.208 1.00 149.48 265 GLY F C 1
ATOM 7296 O O . GLY B 1 265 ? 200.568 208.234 140.353 1.00 163.66 265 GLY F O 1
ATOM 7297 N N . PHE B 1 266 ? 200.207 207.101 138.446 1.00 135.12 266 PHE F N 1
ATOM 7298 C CA . PHE B 1 266 ? 200.855 205.888 138.916 1.00 146.43 266 PHE F CA 1
ATOM 7299 C C . PHE B 1 266 ? 202.345 205.922 138.605 1.00 123.09 266 PHE F C 1
ATOM 7300 O O . PHE B 1 266 ? 202.811 206.652 137.728 1.00 123.16 266 PHE F O 1
ATOM 7308 N N . VAL B 1 267 ? 203.094 205.115 139.345 1.00 148.63 267 VAL F N 1
ATOM 7309 C CA . VAL B 1 267 ? 204.543 205.072 139.226 1.00 149.67 267 VAL F CA 1
ATOM 7310 C C . VAL B 1 267 ? 204.953 203.746 138.612 1.00 176.01 267 VAL F C 1
ATOM 7311 O O . VAL B 1 267 ? 204.242 202.740 138.710 1.00 202.66 267 VAL F O 1
ATOM 7315 N N . ILE B 1 268 ? 206.114 203.755 137.968 1.00 179.40 268 ILE F N 1
ATOM 7316 C CA . ILE B 1 268 ? 206.730 202.555 137.424 1.00 179.86 268 ILE F CA 1
ATOM 7317 C C . ILE B 1 268 ? 207.962 202.261 138.263 1.00 187.26 268 ILE F C 1
ATOM 7318 O O . ILE B 1 268 ? 208.878 203.091 138.347 1.00 202.17 268 ILE F O 1
ATOM 7323 N N . HIS B 1 269 ? 207.984 201.091 138.891 1.00 187.28 269 HIS F N 1
ATOM 7324 C CA . HIS B 1 269 ? 209.057 200.753 139.813 1.00 183.49 269 HIS F CA 1
ATOM 7325 C C . HIS B 1 269 ? 209.220 199.244 139.861 1.00 185.83 269 HIS F C 1
ATOM 7326 O O . HIS B 1 269 ? 208.231 198.517 139.988 1.00 179.79 269 HIS F O 1
ATOM 7333 N N . ASP B 1 270 ? 210.471 198.785 139.764 1.00 196.33 270 ASP F N 1
ATOM 7334 C CA . ASP B 1 270 ? 210.801 197.359 139.794 1.00 193.02 270 ASP F CA 1
ATOM 7335 C C . ASP B 1 270 ? 210.046 196.589 138.713 1.00 180.72 270 ASP F C 1
ATOM 7336 O O . ASP B 1 270 ? 209.578 195.471 138.933 1.00 190.34 270 ASP F O 1
ATOM 7341 N N . GLY B 1 271 ? 209.929 197.194 137.533 1.00 169.78 271 GLY F N 1
ATOM 7342 C CA . GLY B 1 271 ? 209.162 196.580 136.467 1.00 171.13 271 GLY F CA 1
ATOM 7343 C C . GLY B 1 271 ? 207.690 196.442 136.771 1.00 173.92 271 GLY F C 1
ATOM 7344 O O . GLY B 1 271 ? 206.994 195.674 136.103 1.00 170.88 271 GLY F O 1
ATOM 7345 N N . GLU B 1 272 ? 207.195 197.171 137.767 1.00 172.69 272 GLU F N 1
ATOM 7346 C CA . GLU B 1 272 ? 205.802 197.117 138.169 1.00 177.20 272 GLU F CA 1
ATOM 7347 C C . GLU B 1 272 ? 205.200 198.511 138.106 1.00 198.23 272 GLU F C 1
ATOM 7348 O O . GLU B 1 272 ? 205.896 199.517 138.283 1.00 216.87 272 GLU F O 1
ATOM 7354 N N . CYS B 1 273 ? 203.896 198.564 137.857 1.00 194.06 273 CYS F N 1
ATOM 7355 C CA . CYS B 1 273 ? 203.150 199.817 137.787 1.00 171.84 273 CYS F CA 1
ATOM 7356 C C . CYS B 1 273 ? 202.162 199.823 138.948 1.00 171.76 273 CYS F C 1
ATOM 7357 O O . CYS B 1 273 ? 201.078 199.241 138.869 1.00 165.82 273 CYS F O 1
ATOM 7360 N N . MET B 1 274 ? 202.555 200.473 140.037 1.00 186.47 274 MET F N 1
ATOM 7361 C CA . MET B 1 274 ? 201.732 200.592 141.227 1.00 175.29 274 MET F CA 1
ATOM 7362 C C . MET B 1 274 ? 201.149 202.000 141.300 1.00 151.78 274 MET F C 1
ATOM 7363 O O . MET B 1 274 ? 201.478 202.877 140.500 1.00 149.65 274 MET F O 1
ATOM 7368 N N . GLN B 1 275 ? 200.266 202.218 142.269 1.00 148.66 275 GLN F N 1
ATOM 7369 C CA . GLN B 1 275 ? 199.694 203.549 142.435 1.00 166.84 275 GLN F CA 1
ATOM 7370 C C . GLN B 1 275 ? 200.695 204.514 143.049 1.00 174.28 275 GLN F C 1
ATOM 7371 O O . GLN B 1 275 ? 200.826 205.657 142.596 1.00 209.71 275 GLN F O 1
ATOM 7377 N N . GLU B 1 276 ? 201.403 204.077 144.084 1.00 150.50 276 GLU F N 1
ATOM 7378 C CA . GLU B 1 276 ? 202.337 204.933 144.795 1.00 175.85 276 GLU F CA 1
ATOM 7379 C C . GLU B 1 276 ? 203.640 204.184 145.021 1.00 182.25 276 GLU F C 1
ATOM 7380 O O . GLU B 1 276 ? 203.666 202.951 145.070 1.00 181.14 276 GLU F O 1
ATOM 7386 N N . CYS B 1 277 ? 204.722 204.944 145.148 1.00 191.51 277 CYS F N 1
ATOM 7387 C CA . CYS B 1 277 ? 206.023 204.351 145.402 1.00 189.58 277 CYS F CA 1
ATOM 7388 C C . CYS B 1 277 ? 205.985 203.560 146.707 1.00 199.66 277 CYS F C 1
ATOM 7389 O O . CYS B 1 277 ? 205.314 203.969 147.663 1.00 202.62 277 CYS F O 1
ATOM 7392 N N . PRO B 1 278 ? 206.679 202.429 146.783 1.00 209.03 278 PRO F N 1
ATOM 7393 C CA . PRO B 1 278 ? 206.640 201.625 148.008 1.00 215.76 278 PRO F CA 1
ATOM 7394 C C . PRO B 1 278 ? 207.348 202.316 149.157 1.00 213.80 278 PRO F C 1
ATOM 7395 O O . PRO B 1 278 ? 207.904 203.405 148.988 1.00 219.82 278 PRO F O 1
ATOM 7399 N N . SER B 1 279 ? 207.329 201.688 150.329 1.00 210.10 279 SER F N 1
ATOM 7400 C CA . SER B 1 279 ? 207.990 202.261 151.492 1.00 213.34 279 SER F CA 1
ATOM 7401 C C . SER B 1 279 ? 209.489 202.383 151.247 1.00 212.15 279 SER F C 1
ATOM 7402 O O . SER B 1 279 ? 210.121 201.466 150.713 1.00 218.56 279 SER F O 1
ATOM 7405 N N . GLY B 1 280 ? 210.055 203.522 151.634 1.00 202.55 280 GLY F N 1
ATOM 7406 C CA . GLY B 1 280 ? 211.457 203.786 151.379 1.00 198.11 280 GLY F CA 1
ATOM 7407 C C . GLY B 1 280 ? 211.760 204.339 150.007 1.00 195.29 280 GLY F C 1
ATOM 7408 O O . GLY B 1 280 ? 212.919 204.324 149.589 1.00 202.05 280 GLY F O 1
ATOM 7409 N N . PHE B 1 281 ? 210.748 204.824 149.290 1.00 175.32 281 PHE F N 1
ATOM 7410 C CA . PHE B 1 281 ? 210.937 205.390 147.963 1.00 174.70 281 PHE F CA 1
ATOM 7411 C C . PHE B 1 281 ? 210.088 206.638 147.809 1.00 179.38 281 PHE F C 1
ATOM 7412 O O . PHE B 1 281 ? 209.027 206.769 148.424 1.00 179.81 281 PHE F O 1
ATOM 7420 N N . ILE B 1 282 ? 210.567 207.556 146.971 1.00 183.16 282 ILE F N 1
ATOM 7421 C CA . ILE B 1 282 ? 209.861 208.796 146.682 1.00 172.54 282 ILE F CA 1
ATOM 7422 C C . ILE B 1 282 ? 209.927 209.057 145.184 1.00 160.76 282 ILE F C 1
ATOM 7423 O O . ILE B 1 282 ? 210.803 208.554 144.478 1.00 161.03 282 ILE F O 1
ATOM 7428 N N . ARG B 1 283 ? 208.975 209.852 144.705 1.00 141.87 283 ARG F N 1
ATOM 7429 C CA . ARG B 1 283 ? 208.893 210.148 143.282 1.00 157.18 283 ARG F CA 1
ATOM 7430 C C . ARG B 1 283 ? 210.023 211.077 142.859 1.00 173.66 283 ARG F C 1
ATOM 7431 O O . ARG B 1 283 ? 210.345 212.048 143.549 1.00 171.64 283 ARG F O 1
ATOM 7439 N N . ASN B 1 284 ? 210.626 210.774 141.713 1.00 181.46 284 ASN F N 1
ATOM 7440 C CA . ASN B 1 284 ? 211.685 211.616 141.181 1.00 185.40 284 ASN F CA 1
ATOM 7441 C C . ASN B 1 284 ? 211.106 212.907 140.612 1.00 179.81 284 ASN F C 1
ATOM 7442 O O . ASN B 1 284 ? 209.992 212.934 140.081 1.00 160.92 284 ASN F O 1
ATOM 7447 N N . GLY B 1 285 ? 211.873 213.987 140.736 1.00 190.15 285 GLY F N 1
ATOM 7448 C CA . GLY B 1 285 ? 211.448 215.255 140.177 1.00 162.20 285 GLY F CA 1
ATOM 7449 C C . GLY B 1 285 ? 211.416 215.220 138.661 1.00 156.80 285 GLY F C 1
ATOM 7450 O O . GLY B 1 285 ? 212.137 214.455 138.017 1.00 152.04 285 GLY F O 1
ATOM 7451 N N . SER B 1 286 ? 210.553 216.065 138.086 1.00 166.68 286 SER F N 1
ATOM 7452 C CA . SER B 1 286 ? 210.341 216.122 136.642 1.00 198.05 286 SER F CA 1
ATOM 7453 C C . SER B 1 286 ? 209.902 214.765 136.106 1.00 223.66 286 SER F C 1
ATOM 7454 O O . SER B 1 286 ? 208.743 214.587 135.717 1.00 211.13 286 SER F O 1
ATOM 7457 N N . GLN B 1 287 ? 210.823 213.800 136.083 1.00 232.79 287 GLN F N 1
ATOM 7458 C CA . GLN B 1 287 ? 210.501 212.439 135.676 1.00 219.50 287 GLN F CA 1
ATOM 7459 C C . GLN B 1 287 ? 209.705 211.757 136.782 1.00 198.24 287 GLN F C 1
ATOM 7460 O O . GLN B 1 287 ? 210.226 210.888 137.490 1.00 179.23 287 GLN F O 1
ATOM 7466 N N . SER B 1 288 ? 208.440 212.148 136.934 1.00 198.73 288 SER F N 1
ATOM 7467 C CA . SER B 1 288 ? 207.597 211.718 138.043 1.00 197.21 288 SER F CA 1
ATOM 7468 C C . SER B 1 288 ? 206.953 210.354 137.818 1.00 191.22 288 SER F C 1
ATOM 7469 O O . SER B 1 288 ? 206.009 210.008 138.538 1.00 169.38 288 SER F O 1
ATOM 7472 N N . MET B 1 289 ? 207.424 209.578 136.845 1.00 195.40 289 MET F N 1
ATOM 7473 C CA . MET B 1 289 ? 206.907 208.237 136.618 1.00 191.89 289 MET F CA 1
ATOM 7474 C C . MET B 1 289 ? 207.735 207.155 137.297 1.00 191.29 289 MET F C 1
ATOM 7475 O O . MET B 1 289 ? 207.330 205.987 137.282 1.00 206.33 289 MET F O 1
ATOM 7480 N N . TYR B 1 290 ? 208.866 207.512 137.897 1.00 189.89 290 TYR F N 1
ATOM 7481 C CA . TYR B 1 290 ? 209.753 206.551 138.529 1.00 177.52 290 TYR F CA 1
ATOM 7482 C C . TYR B 1 290 ? 210.055 206.999 139.950 1.00 184.59 290 TYR F C 1
ATOM 7483 O O . TYR B 1 290 ? 209.991 208.186 140.281 1.00 185.80 290 TYR F O 1
ATOM 7492 N N . CYS B 1 291 ? 210.393 206.025 140.789 1.00 190.04 291 CYS F N 1
ATOM 7493 C CA . CYS B 1 291 ? 210.658 206.263 142.198 1.00 200.75 291 CYS F CA 1
ATOM 7494 C C . CYS B 1 291 ? 212.160 206.268 142.441 1.00 196.16 291 CYS F C 1
ATOM 7495 O O . CYS B 1 291 ? 212.867 205.352 142.009 1.00 207.44 291 CYS F O 1
ATOM 7498 N N . ILE B 1 292 ? 212.639 207.297 143.130 1.00 182.36 292 ILE F N 1
ATOM 7499 C CA . ILE B 1 292 ? 214.057 207.404 143.457 1.00 193.91 292 ILE F CA 1
ATOM 7500 C C . ILE B 1 292 ? 214.219 206.977 144.911 1.00 186.58 292 ILE F C 1
ATOM 7501 O O . ILE B 1 292 ? 213.372 207.309 145.754 1.00 164.22 292 ILE F O 1
ATOM 7506 N N . PRO B 1 293 ? 215.250 206.202 145.248 1.00 198.34 293 PRO F N 1
ATOM 7507 C CA . PRO B 1 293 ? 215.409 205.721 146.626 1.00 184.04 293 PRO F CA 1
ATOM 7508 C C . PRO B 1 293 ? 215.876 206.829 147.557 1.00 159.09 293 PRO F C 1
ATOM 7509 O O . PRO B 1 293 ? 217.020 207.286 147.484 1.00 159.28 293 PRO F O 1
ATOM 7513 N N . CYS B 1 294 ? 214.982 207.266 148.440 1.00 165.42 294 CYS F N 1
ATOM 7514 C CA . CYS B 1 294 ? 215.365 208.168 149.514 1.00 178.67 294 CYS F CA 1
ATOM 7515 C C . CYS B 1 294 ? 215.957 207.350 150.657 1.00 189.74 294 CYS F C 1
ATOM 7516 O O . CYS B 1 294 ? 215.397 206.320 151.049 1.00 199.20 294 CYS F O 1
ATOM 7519 N N . GLU B 1 295 ? 217.110 207.789 151.168 1.00 195.54 295 GLU F N 1
ATOM 7520 C CA . GLU B 1 295 ? 217.840 206.973 152.133 1.00 203.83 295 GLU F CA 1
ATOM 7521 C C . GLU B 1 295 ? 217.308 207.161 153.550 1.00 209.89 295 GLU F C 1
ATOM 7522 O O . GLU B 1 295 ? 217.081 206.182 154.269 1.00 230.25 295 GLU F O 1
ATOM 7528 N N . GLY B 1 296 ? 217.099 208.405 153.967 1.00 184.67 296 GLY F N 1
ATOM 7529 C CA . GLY B 1 296 ? 216.574 208.674 155.283 1.00 172.39 296 GLY F CA 1
ATOM 7530 C C . GLY B 1 296 ? 215.084 208.409 155.343 1.00 172.32 296 GLY F C 1
ATOM 7531 O O . GLY B 1 296 ? 214.513 207.760 154.464 1.00 164.50 296 GLY F O 1
ATOM 7532 N N . PRO B 1 297 ? 214.428 208.883 156.396 1.00 185.36 297 PRO F N 1
ATOM 7533 C CA . PRO B 1 297 ? 212.962 208.836 156.414 1.00 184.54 297 PRO F CA 1
ATOM 7534 C C . PRO B 1 297 ? 212.396 209.804 155.391 1.00 184.45 297 PRO F C 1
ATOM 7535 O O . PRO B 1 297 ? 212.537 211.021 155.532 1.00 160.42 297 PRO F O 1
ATOM 7539 N N . CYS B 1 298 ? 211.773 209.267 154.350 1.00 223.39 298 CYS F N 1
ATOM 7540 C CA . CYS B 1 298 ? 211.310 210.109 153.260 1.00 239.31 298 CYS F CA 1
ATOM 7541 C C . CYS B 1 298 ? 210.257 211.085 153.778 1.00 221.50 298 CYS F C 1
ATOM 7542 O O . CYS B 1 298 ? 209.474 210.738 154.669 1.00 217.91 298 CYS F O 1
ATOM 7545 N N . PRO B 1 299 ? 210.196 212.304 153.238 1.00 184.12 299 PRO F N 1
ATOM 7546 C CA . PRO B 1 299 ? 209.385 213.347 153.878 1.00 181.70 299 PRO F CA 1
ATOM 7547 C C . PRO B 1 299 ? 207.901 213.041 153.800 1.00 178.55 299 PRO F C 1
ATOM 7548 O O . PRO B 1 299 ? 207.176 213.563 152.949 1.00 198.30 299 PRO F O 1
ATOM 7552 N N . LYS B 1 300 ? 207.451 212.181 154.713 1.00 161.10 300 LYS F N 1
ATOM 7553 C CA . LYS B 1 300 ? 206.073 211.699 154.732 1.00 170.03 300 LYS F CA 1
ATOM 7554 C C . LYS B 1 300 ? 205.187 212.809 155.283 1.00 185.15 300 LYS F C 1
ATOM 7555 O O . LYS B 1 300 ? 204.772 212.816 156.445 1.00 198.89 300 LYS F O 1
ATOM 7561 N N . VAL B 1 301 ? 204.907 213.779 154.418 1.00 184.72 301 VAL F N 1
ATOM 7562 C CA . VAL B 1 301 ? 203.982 214.844 154.772 1.00 169.52 301 VAL F CA 1
ATOM 7563 C C . VAL B 1 301 ? 202.566 214.291 154.787 1.00 164.32 301 VAL F C 1
ATOM 7564 O O . VAL B 1 301 ? 202.131 213.620 153.842 1.00 174.68 301 VAL F O 1
ATOM 7568 N N . CYS B 1 302 ? 201.842 214.561 155.866 1.00 158.61 302 CYS F N 1
ATOM 7569 C CA . CYS B 1 302 ? 200.423 214.256 155.949 1.00 160.10 302 CYS F CA 1
ATOM 7570 C C . CYS B 1 302 ? 199.674 215.575 155.948 1.00 185.69 302 CYS F C 1
ATOM 7571 O O . CYS B 1 302 ? 199.875 216.408 156.838 1.00 170.13 302 CYS F O 1
ATOM 7574 N N . GLU B 1 303 ? 198.829 215.767 154.944 1.00 207.50 303 GLU F N 1
ATOM 7575 C CA . GLU B 1 303 ? 198.091 217.006 154.758 1.00 204.03 303 GLU F CA 1
ATOM 7576 C C . GLU B 1 303 ? 196.609 216.699 154.875 1.00 202.90 303 GLU F C 1
ATOM 7577 O O . GLU B 1 303 ? 196.078 215.887 154.112 1.00 219.46 303 GLU F O 1
ATOM 7583 N N . GLU B 1 304 ? 195.948 217.344 155.828 1.00 196.51 304 GLU F N 1
ATOM 7584 C CA . GLU B 1 304 ? 194.527 217.159 156.055 1.00 201.20 304 GLU F CA 1
ATOM 7585 C C . GLU B 1 304 ? 193.796 218.460 155.759 1.00 205.59 304 GLU F C 1
ATOM 7586 O O . GLU B 1 304 ? 194.307 219.553 156.025 1.00 207.11 304 GLU F O 1
ATOM 7592 N N . GLU B 1 305 ? 192.592 218.330 155.200 1.00 196.29 305 GLU F N 1
ATOM 7593 C CA . GLU B 1 305 ? 191.839 219.510 154.790 1.00 189.07 305 GLU F CA 1
ATOM 7594 C C . GLU B 1 305 ? 191.379 220.331 155.986 1.00 189.57 305 GLU F C 1
ATOM 7595 O O . GLU B 1 305 ? 191.331 221.564 155.907 1.00 165.13 305 GLU F O 1
ATOM 7601 N N . LYS B 1 306 ? 191.041 219.678 157.092 1.00 211.15 306 LYS F N 1
ATOM 7602 C CA . LYS B 1 306 ? 190.626 220.403 158.282 1.00 213.61 306 LYS F CA 1
ATOM 7603 C C . LYS B 1 306 ? 191.818 221.124 158.900 1.00 207.89 306 LYS F C 1
ATOM 7604 O O . LYS B 1 306 ? 192.925 220.584 158.965 1.00 198.21 306 LYS F O 1
ATOM 7610 N N . LYS B 1 307 ? 191.582 222.360 159.343 1.00 203.41 307 LYS F N 1
ATOM 7611 C CA . LYS B 1 307 ? 192.679 223.221 159.775 1.00 196.41 307 LYS F CA 1
ATOM 7612 C C . LYS B 1 307 ? 193.370 222.674 161.019 1.00 194.40 307 LYS F C 1
ATOM 7613 O O . LYS B 1 307 ? 194.604 222.631 161.087 1.00 178.65 307 LYS F O 1
ATOM 7619 N N . THR B 1 308 ? 192.597 222.256 162.018 1.00 193.37 308 THR F N 1
ATOM 7620 C CA . THR B 1 308 ? 193.144 221.749 163.271 1.00 165.51 308 THR F CA 1
ATOM 7621 C C . THR B 1 308 ? 192.623 220.336 163.487 1.00 158.66 308 THR F C 1
ATOM 7622 O O . THR B 1 308 ? 191.430 220.139 163.746 1.00 134.02 308 THR F O 1
ATOM 7626 N N . LYS B 1 309 ? 193.515 219.356 163.382 1.00 169.18 309 LYS F N 1
ATOM 7627 C CA . LYS B 1 309 ? 193.146 217.966 163.604 1.00 167.65 309 LYS F CA 1
ATOM 7628 C C . LYS B 1 309 ? 192.961 217.732 165.095 1.00 175.40 309 LYS F C 1
ATOM 7629 O O . LYS B 1 309 ? 193.909 217.877 165.875 1.00 157.51 309 LYS F O 1
ATOM 7635 N N . THR B 1 310 ? 191.746 217.378 165.493 1.00 181.50 310 THR F N 1
ATOM 7636 C CA . THR B 1 310 ? 191.428 217.137 166.891 1.00 178.13 310 THR F CA 1
ATOM 7637 C C . THR B 1 310 ? 191.546 215.647 167.178 1.00 163.22 310 THR F C 1
ATOM 7638 O O . THR B 1 310 ? 190.870 214.830 166.542 1.00 195.74 310 THR F O 1
ATOM 7642 N N . ILE B 1 311 ? 192.409 215.297 168.127 1.00 117.05 311 ILE F N 1
ATOM 7643 C CA . ILE B 1 311 ? 192.568 213.907 168.531 1.00 116.57 311 ILE F CA 1
ATOM 7644 C C . ILE B 1 311 ? 191.785 213.693 169.815 1.00 116.59 311 ILE F C 1
ATOM 7645 O O . ILE B 1 311 ? 192.311 213.878 170.919 1.00 116.31 311 ILE F O 1
ATOM 7650 N N . ASP B 1 312 ? 190.520 213.304 169.680 1.00 125.10 312 ASP F N 1
ATOM 7651 C CA . ASP B 1 312 ? 189.656 213.056 170.822 1.00 137.47 312 ASP F CA 1
ATOM 7652 C C . ASP B 1 312 ? 189.505 211.576 171.131 1.00 142.64 312 ASP F C 1
ATOM 7653 O O . ASP B 1 312 ? 188.761 211.216 172.049 1.00 136.20 312 ASP F O 1
ATOM 7658 N N . SER B 1 313 ? 190.198 210.713 170.395 1.00 148.38 313 SER F N 1
ATOM 7659 C CA . SER B 1 313 ? 190.106 209.275 170.597 1.00 152.87 313 SER F CA 1
ATOM 7660 C C . SER B 1 313 ? 191.289 208.626 169.901 1.00 153.88 313 SER F C 1
ATOM 7661 O O . SER B 1 313 ? 191.971 209.246 169.082 1.00 164.89 313 SER F O 1
ATOM 7664 N N . VAL B 1 314 ? 191.525 207.357 170.240 1.00 157.06 314 VAL F N 1
ATOM 7665 C CA . VAL B 1 314 ? 192.561 206.595 169.555 1.00 162.02 314 VAL F CA 1
ATOM 7666 C C . VAL B 1 314 ? 192.176 206.360 168.101 1.00 168.28 314 VAL F C 1
ATOM 7667 O O . VAL B 1 314 ? 193.046 206.246 167.229 1.00 173.71 314 VAL F O 1
ATOM 7671 N N . THR B 1 315 ? 190.875 206.280 167.815 1.00 162.28 315 THR F N 1
ATOM 7672 C CA . THR B 1 315 ? 190.432 206.114 166.438 1.00 170.74 315 THR F CA 1
ATOM 7673 C C . THR B 1 315 ? 190.722 207.353 165.604 1.00 174.07 315 THR F C 1
ATOM 7674 O O . THR B 1 315 ? 191.044 207.240 164.415 1.00 191.08 315 THR F O 1
ATOM 7678 N N . SER B 1 316 ? 190.617 208.541 166.204 1.00 153.89 316 SER F N 1
ATOM 7679 C CA . SER B 1 316 ? 190.866 209.768 165.459 1.00 156.31 316 SER F CA 1
ATOM 7680 C C . SER B 1 316 ? 192.339 209.924 165.113 1.00 149.81 316 SER F C 1
ATOM 7681 O O . SER B 1 316 ? 192.671 210.465 164.052 1.00 165.45 316 SER F O 1
ATOM 7684 N N . ALA B 1 317 ? 193.234 209.456 165.986 1.00 127.80 317 ALA F N 1
ATOM 7685 C CA . ALA B 1 317 ? 194.666 209.545 165.733 1.00 145.85 317 ALA F CA 1
ATOM 7686 C C . ALA B 1 317 ? 195.142 208.562 164.674 1.00 176.94 317 ALA F C 1
ATOM 7687 O O . ALA B 1 317 ? 196.304 208.643 164.257 1.00 194.43 317 ALA F O 1
ATOM 7689 N N . GLN B 1 318 ? 194.285 207.637 164.240 1.00 196.27 318 GLN F N 1
ATOM 7690 C CA . GLN B 1 318 ? 194.697 206.630 163.269 1.00 198.48 318 GLN F CA 1
ATOM 7691 C C . GLN B 1 318 ? 195.145 207.260 161.957 1.00 188.90 318 GLN F C 1
ATOM 7692 O O . GLN B 1 318 ? 196.076 206.761 161.314 1.00 196.43 318 GLN F O 1
ATOM 7698 N N . MET B 1 319 ? 194.504 208.353 161.545 1.00 172.03 319 MET F N 1
ATOM 7699 C CA . MET B 1 319 ? 194.854 209.000 160.288 1.00 175.99 319 MET F CA 1
ATOM 7700 C C . MET B 1 319 ? 196.261 209.579 160.296 1.00 167.96 319 MET F C 1
ATOM 7701 O O . MET B 1 319 ? 196.790 209.889 159.222 1.00 171.75 319 MET F O 1
ATOM 7706 N N . LEU B 1 320 ? 196.877 209.731 161.466 1.00 159.34 320 LEU F N 1
ATOM 7707 C CA . LEU B 1 320 ? 198.235 210.242 161.572 1.00 149.60 320 LEU F CA 1
ATOM 7708 C C . LEU B 1 320 ? 199.273 209.131 161.609 1.00 163.85 320 LEU F C 1
ATOM 7709 O O . LEU B 1 320 ? 200.396 209.354 162.069 1.00 179.55 320 LEU F O 1
ATOM 7714 N N . GLN B 1 321 ? 198.920 207.943 161.132 1.00 163.97 321 GLN F N 1
ATOM 7715 C CA . GLN B 1 321 ? 199.831 206.810 161.213 1.00 174.15 321 GLN F CA 1
ATOM 7716 C C . GLN B 1 321 ? 200.952 206.954 160.192 1.00 180.11 321 GLN F C 1
ATOM 7717 O O . GLN B 1 321 ? 200.703 207.159 159.001 1.00 186.04 321 GLN F O 1
ATOM 7723 N N . GLY B 1 322 ? 202.192 206.853 160.666 1.00 169.42 322 GLY F N 1
ATOM 7724 C CA . GLY B 1 322 ? 203.343 206.903 159.791 1.00 159.71 322 GLY F CA 1
ATOM 7725 C C . GLY B 1 322 ? 203.725 208.280 159.301 1.00 162.29 322 GLY F C 1
ATOM 7726 O O . GLY B 1 322 ? 204.642 208.395 158.483 1.00 149.19 322 GLY F O 1
ATOM 7727 N N . CYS B 1 323 ? 203.055 209.326 159.774 1.00 160.13 323 CYS F N 1
ATOM 7728 C CA . CYS B 1 323 ? 203.373 210.669 159.320 1.00 154.79 323 CYS F CA 1
ATOM 7729 C C . CYS B 1 323 ? 204.683 211.143 159.930 1.00 148.61 323 CYS F C 1
ATOM 7730 O O . CYS B 1 323 ? 204.975 210.880 161.099 1.00 157.56 323 CYS F O 1
ATOM 7733 N N . THR B 1 324 ? 205.479 211.839 159.125 1.00 139.55 324 THR F N 1
ATOM 7734 C CA . THR B 1 324 ? 206.717 212.449 159.592 1.00 152.55 324 THR F CA 1
ATOM 7735 C C . THR B 1 324 ? 206.553 213.943 159.834 1.00 151.91 324 THR F C 1
ATOM 7736 O O . THR B 1 324 ? 206.966 214.454 160.880 1.00 171.96 324 THR F O 1
ATOM 7740 N N . ILE B 1 325 ? 205.947 214.648 158.886 1.00 140.93 325 ILE F N 1
ATOM 7741 C CA . ILE B 1 325 ? 205.659 216.069 159.007 1.00 146.12 325 ILE F CA 1
ATOM 7742 C C . ILE B 1 325 ? 204.155 216.254 158.892 1.00 158.90 325 ILE F C 1
ATOM 7743 O O . ILE B 1 325 ? 203.510 215.647 158.030 1.00 191.90 325 ILE F O 1
ATOM 7748 N N . PHE B 1 326 ? 203.600 217.084 159.765 1.00 151.09 326 PHE F N 1
ATOM 7749 C CA . PHE B 1 326 ? 202.167 217.338 159.805 1.00 152.28 326 PHE F CA 1
ATOM 7750 C C . PHE B 1 326 ? 201.918 218.795 159.435 1.00 165.01 326 PHE F C 1
ATOM 7751 O O . PHE B 1 326 ? 202.289 219.705 160.185 1.00 180.04 326 PHE F O 1
ATOM 7759 N N . LYS B 1 327 ? 201.293 219.013 158.281 1.00 143.54 327 LYS F N 1
ATOM 7760 C CA . LYS B 1 327 ? 200.932 220.354 157.827 1.00 141.30 327 LYS F CA 1
ATOM 7761 C C . LYS B 1 327 ? 199.585 220.713 158.439 1.00 147.33 327 LYS F C 1
ATOM 7762 O O . LYS B 1 327 ? 198.531 220.503 157.841 1.00 124.29 327 LYS F O 1
ATOM 7768 N N . GLY B 1 328 ? 199.617 221.259 159.649 1.00 169.97 328 GLY F N 1
ATOM 7769 C CA . GLY B 1 328 ? 198.384 221.635 160.315 1.00 163.19 328 GLY F CA 1
ATOM 7770 C C . GLY B 1 328 ? 198.611 221.853 161.802 1.00 158.76 328 GLY F C 1
ATOM 7771 O O . GLY B 1 328 ? 199.729 222.119 162.240 1.00 155.94 328 GLY F O 1
ATOM 7772 N N . ASN B 1 329 ? 197.518 221.739 162.552 1.00 170.12 329 ASN F N 1
ATOM 7773 C CA . ASN B 1 329 ? 197.514 221.944 163.992 1.00 183.89 329 ASN F CA 1
ATOM 7774 C C . ASN B 1 329 ? 197.028 220.688 164.698 1.00 176.21 329 ASN F C 1
ATOM 7775 O O . ASN B 1 329 ? 196.196 219.941 164.174 1.00 163.30 329 ASN F O 1
ATOM 7780 N N . LEU B 1 330 ? 197.554 220.467 165.898 1.00 180.85 330 LEU F N 1
ATOM 7781 C CA . LEU B 1 330 ? 197.222 219.302 166.706 1.00 165.02 330 LEU F CA 1
ATOM 7782 C C . LEU B 1 330 ? 196.455 219.749 167.940 1.00 150.47 330 LEU F C 1
ATOM 7783 O O . LEU B 1 330 ? 196.935 220.590 168.706 1.00 120.04 330 LEU F O 1
ATOM 7788 N N . LEU B 1 331 ? 195.276 219.174 168.128 1.00 137.06 331 LEU F N 1
ATOM 7789 C CA . LEU B 1 331 ? 194.432 219.436 169.285 1.00 118.80 331 LEU F CA 1
ATOM 7790 C C . LEU B 1 331 ? 194.161 218.108 169.971 1.00 136.62 331 LEU F C 1
ATOM 7791 O O . LEU B 1 331 ? 193.377 217.294 169.471 1.00 178.94 331 LEU F O 1
ATOM 7796 N N . ILE B 1 332 ? 194.799 217.887 171.112 1.00 134.64 332 ILE F N 1
ATOM 7797 C CA . ILE B 1 332 ? 194.683 216.629 171.834 1.00 126.43 332 ILE F CA 1
ATOM 7798 C C . ILE B 1 332 ? 193.668 216.816 172.948 1.00 117.07 332 ILE F C 1
ATOM 7799 O O . ILE B 1 332 ? 193.891 217.602 173.877 1.00 135.42 332 ILE F O 1
ATOM 7804 N N . ASN B 1 333 ? 192.547 216.100 172.848 1.00 116.88 333 ASN F N 1
ATOM 7805 C CA . ASN B 1 333 ? 191.521 216.120 173.868 1.00 117.28 333 ASN F CA 1
ATOM 7806 C C . ASN B 1 333 ? 191.058 214.681 174.107 1.00 152.82 333 ASN F C 1
ATOM 7807 O O . ASN B 1 333 ? 190.027 214.236 173.614 1.00 165.83 333 ASN F O 1
ATOM 7812 N N . ILE B 1 334 ? 191.794 213.949 174.932 1.00 152.02 334 ILE F N 1
ATOM 7813 C CA . ILE B 1 334 ? 191.529 212.536 175.162 1.00 157.97 334 ILE F CA 1
ATOM 7814 C C . ILE B 1 334 ? 191.092 212.383 176.613 1.00 137.88 334 ILE F C 1
ATOM 7815 O O . ILE B 1 334 ? 191.919 212.362 177.529 1.00 116.87 334 ILE F O 1
ATOM 7820 N N . ARG B 1 335 ? 189.783 212.283 176.830 1.00 137.08 335 ARG F N 1
ATOM 7821 C CA . ARG B 1 335 ? 189.269 212.048 178.171 1.00 136.90 335 ARG F CA 1
ATOM 7822 C C . ARG B 1 335 ? 189.390 210.574 178.540 1.00 167.43 335 ARG F C 1
ATOM 7823 O O . ARG B 1 335 ? 190.145 210.210 179.446 1.00 170.15 335 ARG F O 1
ATOM 7831 N N . ARG B 1 336 ? 188.673 209.719 177.817 1.00 189.48 336 ARG F N 1
ATOM 7832 C CA . ARG B 1 336 ? 188.690 208.289 178.054 1.00 174.22 336 ARG F CA 1
ATOM 7833 C C . ARG B 1 336 ? 189.594 207.610 177.031 1.00 145.74 336 ARG F C 1
ATOM 7834 O O . ARG B 1 336 ? 190.164 208.253 176.147 1.00 148.00 336 ARG F O 1
ATOM 7842 N N . GLY B 1 337 ? 189.727 206.299 177.143 1.00 141.07 337 GLY F N 1
ATOM 7843 C CA . GLY B 1 337 ? 190.447 205.549 176.135 1.00 140.15 337 GLY F CA 1
ATOM 7844 C C . GLY B 1 337 ? 190.906 204.197 176.637 1.00 168.85 337 GLY F C 1
ATOM 7845 O O . GLY B 1 337 ? 190.641 203.794 177.769 1.00 173.49 337 GLY F O 1
ATOM 7846 N N . ASN B 1 338 ? 191.602 203.503 175.739 1.00 204.44 338 ASN F N 1
ATOM 7847 C CA . ASN B 1 338 ? 192.202 202.190 175.954 1.00 202.99 338 ASN F CA 1
ATOM 7848 C C . ASN B 1 338 ? 193.637 202.351 176.437 1.00 192.19 338 ASN F C 1
ATOM 7849 O O . ASN B 1 338 ? 193.970 203.356 177.070 1.00 205.66 338 ASN F O 1
ATOM 7854 N N . ASN B 1 339 ? 194.466 201.330 176.239 1.00 178.90 339 ASN F N 1
ATOM 7855 C CA . ASN B 1 339 ? 195.908 201.484 176.415 1.00 179.69 339 ASN F CA 1
ATOM 7856 C C . ASN B 1 339 ? 196.393 202.502 175.385 1.00 158.46 339 ASN F C 1
ATOM 7857 O O . ASN B 1 339 ? 196.561 202.187 174.205 1.00 129.61 339 ASN F O 1
ATOM 7862 N N . ILE B 1 340 ? 196.621 203.732 175.836 1.00 157.82 340 ILE F N 1
ATOM 7863 C CA . ILE B 1 340 ? 196.786 204.872 174.945 1.00 140.84 340 ILE F CA 1
ATOM 7864 C C . ILE B 1 340 ? 198.250 205.177 174.668 1.00 119.42 340 ILE F C 1
ATOM 7865 O O . ILE B 1 340 ? 198.615 205.485 173.531 1.00 119.16 340 ILE F O 1
ATOM 7870 N N . ALA B 1 341 ? 199.101 205.094 175.693 1.00 120.09 341 ALA F N 1
ATOM 7871 C CA . ALA B 1 341 ? 200.494 205.491 175.527 1.00 138.16 341 ALA F CA 1
ATOM 7872 C C . ALA B 1 341 ? 201.179 204.667 174.447 1.00 163.68 341 ALA F C 1
ATOM 7873 O O . ALA B 1 341 ? 201.959 205.200 173.650 1.00 167.07 341 ALA F O 1
ATOM 7875 N N . SER B 1 342 ? 200.899 203.365 174.399 1.00 180.14 342 SER F N 1
ATOM 7876 C CA . SER B 1 342 ? 201.453 202.517 173.352 1.00 182.35 342 SER F CA 1
ATOM 7877 C C . SER B 1 342 ? 200.724 202.671 172.026 1.00 169.02 342 SER F C 1
ATOM 7878 O O . SER B 1 342 ? 201.280 202.313 170.982 1.00 178.91 342 SER F O 1
ATOM 7881 N N . GLU B 1 343 ? 199.501 203.201 172.039 1.00 121.60 343 GLU F N 1
ATOM 7882 C CA . GLU B 1 343 ? 198.715 203.277 170.812 1.00 128.17 343 GLU F CA 1
ATOM 7883 C C . GLU B 1 343 ? 199.043 204.532 170.015 1.00 134.48 343 GLU F C 1
ATOM 7884 O O . GLU B 1 343 ? 199.384 204.448 168.829 1.00 155.73 343 GLU F O 1
ATOM 7890 N N . LEU B 1 344 ? 198.940 205.706 170.643 1.00 130.23 344 LEU F N 1
ATOM 7891 C CA . LEU B 1 344 ? 199.300 206.941 169.953 1.00 139.57 344 LEU F CA 1
ATOM 7892 C C . LEU B 1 344 ? 200.747 206.901 169.494 1.00 129.21 344 LEU F C 1
ATOM 7893 O O . LEU B 1 344 ? 201.083 207.396 168.413 1.00 137.50 344 LEU F O 1
ATOM 7898 N N . GLU B 1 345 ? 201.614 206.312 170.314 1.00 120.42 345 GLU F N 1
ATOM 7899 C CA . GLU B 1 345 ? 203.011 206.143 169.954 1.00 144.11 345 GLU F CA 1
ATOM 7900 C C . GLU B 1 345 ? 203.176 205.331 168.678 1.00 164.45 345 GLU F C 1
ATOM 7901 O O . GLU B 1 345 ? 204.173 205.503 167.967 1.00 171.72 345 GLU F O 1
ATOM 7907 N N . ASN B 1 346 ? 202.209 204.469 168.356 1.00 166.28 346 ASN F N 1
ATOM 7908 C CA . ASN B 1 346 ? 202.243 203.778 167.073 1.00 165.09 346 ASN F CA 1
ATOM 7909 C C . ASN B 1 346 ? 201.913 204.728 165.929 1.00 146.09 346 ASN F C 1
ATOM 7910 O O . ASN B 1 346 ? 202.567 204.697 164.879 1.00 123.02 346 ASN F O 1
ATOM 7915 N N . PHE B 1 347 ? 200.909 205.583 166.112 1.00 145.50 347 PHE F N 1
ATOM 7916 C CA . PHE B 1 347 ? 200.525 206.508 165.052 1.00 146.34 347 PHE F CA 1
ATOM 7917 C C . PHE B 1 347 ? 201.420 207.741 165.044 1.00 161.95 347 PHE F C 1
ATOM 7918 O O . PHE B 1 347 ? 202.098 208.026 164.053 1.00 167.70 347 PHE F O 1
ATOM 7926 N N . MET B 1 348 ? 201.437 208.477 166.149 1.00 159.96 348 MET F N 1
ATOM 7927 C CA . MET B 1 348 ? 202.070 209.786 166.197 1.00 137.13 348 MET F CA 1
ATOM 7928 C C . MET B 1 348 ? 203.534 209.739 166.612 1.00 136.79 348 MET F C 1
ATOM 7929 O O . MET B 1 348 ? 204.180 210.790 166.660 1.00 143.73 348 MET F O 1
ATOM 7934 N N . GLY B 1 349 ? 204.076 208.555 166.899 1.00 142.32 349 GLY F N 1
ATOM 7935 C CA . GLY B 1 349 ? 205.459 208.477 167.332 1.00 159.80 349 GLY F CA 1
ATOM 7936 C C . GLY B 1 349 ? 206.459 208.882 166.273 1.00 161.55 349 GLY F C 1
ATOM 7937 O O . GLY B 1 349 ? 207.594 209.233 166.609 1.00 172.18 349 GLY F O 1
ATOM 7938 N N . LEU B 1 350 ? 206.061 208.852 165.004 1.00 159.10 350 LEU F N 1
ATOM 7939 C CA . LEU B 1 350 ? 206.949 209.210 163.909 1.00 151.91 350 LEU F CA 1
ATOM 7940 C C . LEU B 1 350 ? 206.837 210.670 163.504 1.00 132.61 350 LEU F C 1
ATOM 7941 O O . LEU B 1 350 ? 207.649 211.133 162.696 1.00 134.47 350 LEU F O 1
ATOM 7946 N N . ILE B 1 351 ? 205.854 211.401 164.026 1.00 127.81 351 ILE F N 1
ATOM 7947 C CA . ILE B 1 351 ? 205.728 212.809 163.685 1.00 140.10 351 ILE F CA 1
ATOM 7948 C C . ILE B 1 351 ? 206.917 213.564 164.259 1.00 148.77 351 ILE F C 1
ATOM 7949 O O . ILE B 1 351 ? 207.248 213.429 165.443 1.00 173.50 351 ILE F O 1
ATOM 7954 N N . GLU B 1 352 ? 207.575 214.350 163.412 1.00 125.79 352 GLU F N 1
ATOM 7955 C CA . GLU B 1 352 ? 208.753 215.097 163.820 1.00 127.57 352 GLU F CA 1
ATOM 7956 C C . GLU B 1 352 ? 208.565 216.601 163.781 1.00 141.57 352 GLU F C 1
ATOM 7957 O O . GLU B 1 352 ? 209.129 217.302 164.623 1.00 151.85 352 GLU F O 1
ATOM 7963 N N . VAL B 1 353 ? 207.797 217.113 162.823 1.00 144.80 353 VAL F N 1
ATOM 7964 C CA . VAL B 1 353 ? 207.622 218.545 162.631 1.00 153.94 353 VAL F CA 1
ATOM 7965 C C . VAL B 1 353 ? 206.137 218.856 162.575 1.00 157.18 353 VAL F C 1
ATOM 7966 O O . VAL B 1 353 ? 205.392 218.219 161.823 1.00 161.04 353 VAL F O 1
ATOM 7970 N N . VAL B 1 354 ? 205.709 219.839 163.361 1.00 154.00 354 VAL F N 1
ATOM 7971 C CA . VAL B 1 354 ? 204.342 220.341 163.330 1.00 159.77 354 VAL F CA 1
ATOM 7972 C C . VAL B 1 354 ? 204.382 221.773 162.827 1.00 188.71 354 VAL F C 1
ATOM 7973 O O . VAL B 1 354 ? 205.004 222.643 163.451 1.00 189.04 354 VAL F O 1
ATOM 7977 N N . THR B 1 355 ? 203.712 222.017 161.702 1.00 194.63 355 THR F N 1
ATOM 7978 C CA . THR B 1 355 ? 203.730 223.345 161.104 1.00 184.26 355 THR F CA 1
ATOM 7979 C C . THR B 1 355 ? 203.020 224.368 161.977 1.00 187.58 355 THR F C 1
ATOM 7980 O O . THR B 1 355 ? 203.471 225.515 162.078 1.00 211.38 355 THR F O 1
ATOM 7984 N N . GLY B 1 356 ? 201.924 223.977 162.619 1.00 168.70 356 GLY F N 1
ATOM 7985 C CA . GLY B 1 356 ? 201.145 224.915 163.397 1.00 159.30 356 GLY F CA 1
ATOM 7986 C C . GLY B 1 356 ? 201.390 224.802 164.883 1.00 151.81 356 GLY F C 1
ATOM 7987 O O . GLY B 1 356 ? 202.540 224.664 165.316 1.00 156.70 356 GLY F O 1
ATOM 7988 N N . TYR B 1 357 ? 200.325 224.863 165.674 1.00 150.77 357 TYR F N 1
ATOM 7989 C CA . TYR B 1 357 ? 200.410 224.790 167.125 1.00 164.67 357 TYR F CA 1
ATOM 7990 C C . TYR B 1 357 ? 199.891 223.447 167.619 1.00 171.92 357 TYR F C 1
ATOM 7991 O O . TYR B 1 357 ? 199.216 222.707 166.901 1.00 168.50 357 TYR F O 1
ATOM 8000 N N . VAL B 1 358 ? 200.200 223.151 168.879 1.00 166.69 358 VAL F N 1
ATOM 8001 C CA . VAL B 1 358 ? 199.790 221.913 169.529 1.00 140.39 358 VAL F CA 1
ATOM 8002 C C . VAL B 1 358 ? 199.071 222.281 170.815 1.00 133.47 358 VAL F C 1
ATOM 8003 O O . VAL B 1 358 ? 199.623 223.008 171.649 1.00 136.33 358 VAL F O 1
ATOM 8007 N N . LYS B 1 359 ? 197.848 221.781 170.979 1.00 121.39 359 LYS F N 1
ATOM 8008 C CA . LYS B 1 359 ? 197.038 222.070 172.158 1.00 138.49 359 LYS F CA 1
ATOM 8009 C C . LYS B 1 359 ? 196.606 220.771 172.818 1.00 136.69 359 LYS F C 1
ATOM 8010 O O . LYS B 1 359 ? 195.943 219.938 172.190 1.00 155.53 359 LYS F O 1
ATOM 8016 N N . ILE B 1 360 ? 196.966 220.613 174.091 1.00 135.62 360 ILE F N 1
ATOM 8017 C CA . ILE B 1 360 ? 196.564 219.456 174.880 1.00 127.63 360 ILE F CA 1
ATOM 8018 C C . ILE B 1 360 ? 195.565 219.914 175.928 1.00 122.15 360 ILE F C 1
ATOM 8019 O O . ILE B 1 360 ? 195.948 220.396 177.000 1.00 127.68 360 ILE F O 1
ATOM 8024 N N . ARG B 1 361 ? 194.282 219.769 175.623 1.00 119.72 361 ARG F N 1
ATOM 8025 C CA . ARG B 1 361 ? 193.208 220.260 176.472 1.00 120.07 361 ARG F CA 1
ATOM 8026 C C . ARG B 1 361 ? 192.353 219.093 176.934 1.00 119.35 361 ARG F C 1
ATOM 8027 O O . ARG B 1 361 ? 191.981 218.236 176.127 1.00 182.24 361 ARG F O 1
ATOM 8035 N N . HIS B 1 362 ? 192.058 219.058 178.232 1.00 119.73 362 HIS F N 1
ATOM 8036 C CA . HIS B 1 362 ? 191.152 218.075 178.824 1.00 123.40 362 HIS F CA 1
ATOM 8037 C C . HIS B 1 362 ? 191.634 216.643 178.638 1.00 118.41 362 HIS F C 1
ATOM 8038 O O . HIS B 1 362 ? 190.859 215.698 178.799 1.00 118.28 362 HIS F O 1
ATOM 8045 N N . SER B 1 363 ? 192.908 216.456 178.305 1.00 117.96 363 SER F N 1
ATOM 8046 C CA . SER B 1 363 ? 193.448 215.120 178.075 1.00 150.20 363 SER F CA 1
ATOM 8047 C C . SER B 1 363 ? 193.781 214.499 179.427 1.00 124.29 363 SER F C 1
ATOM 8048 O O . SER B 1 363 ? 194.930 214.460 179.873 1.00 133.89 363 SER F O 1
ATOM 8051 N N . HIS B 1 364 ? 192.741 214.004 180.095 1.00 117.74 364 HIS F N 1
ATOM 8052 C CA . HIS B 1 364 ? 192.922 213.454 181.433 1.00 125.44 364 HIS F CA 1
ATOM 8053 C C . HIS B 1 364 ? 193.573 212.079 181.418 1.00 117.97 364 HIS F C 1
ATOM 8054 O O . HIS B 1 364 ? 194.171 211.672 182.419 1.00 118.45 364 HIS F O 1
ATOM 8061 N N . ALA B 1 365 ? 193.465 211.347 180.310 1.00 140.36 365 ALA F N 1
ATOM 8062 C CA . ALA B 1 365 ? 194.078 210.028 180.242 1.00 134.14 365 ALA F CA 1
ATOM 8063 C C . ALA B 1 365 ? 195.593 210.096 180.102 1.00 131.25 365 ALA F C 1
ATOM 8064 O O . ALA B 1 365 ? 196.280 209.129 180.449 1.00 150.00 365 ALA F O 1
ATOM 8066 N N . LEU B 1 366 ? 196.128 211.205 179.610 1.00 117.47 366 LEU F N 1
ATOM 8067 C CA . LEU B 1 366 ? 197.558 211.319 179.371 1.00 117.81 366 LEU F CA 1
ATOM 8068 C C . LEU B 1 366 ? 198.293 211.609 180.675 1.00 134.75 366 LEU F C 1
ATOM 8069 O O . LEU B 1 366 ? 198.030 212.622 181.333 1.00 169.03 366 LEU F O 1
ATOM 8074 N N . VAL B 1 367 ? 199.213 210.725 181.047 1.00 119.40 367 VAL F N 1
ATOM 8075 C CA . VAL B 1 367 ? 200.151 211.023 182.121 1.00 120.51 367 VAL F CA 1
ATOM 8076 C C . VAL B 1 367 ? 201.462 211.578 181.585 1.00 125.42 367 VAL F C 1
ATOM 8077 O O . VAL B 1 367 ? 202.196 212.238 182.339 1.00 149.51 367 VAL F O 1
ATOM 8081 N N . SER B 1 368 ? 201.778 211.334 180.317 1.00 120.82 368 SER F N 1
ATOM 8082 C CA . SER B 1 368 ? 202.978 211.866 179.700 1.00 121.64 368 SER F CA 1
ATOM 8083 C C . SER B 1 368 ? 202.745 211.998 178.206 1.00 133.73 368 SER F C 1
ATOM 8084 O O . SER B 1 368 ? 201.951 211.259 177.619 1.00 161.44 368 SER F O 1
ATOM 8087 N N . LEU B 1 369 ? 203.445 212.948 177.597 1.00 121.30 369 LEU F N 1
ATOM 8088 C CA . LEU B 1 369 ? 203.373 213.152 176.161 1.00 143.76 369 LEU F CA 1
ATOM 8089 C C . LEU B 1 369 ? 204.424 212.349 175.416 1.00 158.19 369 LEU F C 1
ATOM 8090 O O . LEU B 1 369 ? 204.760 212.686 174.274 1.00 151.76 369 LEU F O 1
ATOM 8095 N N . SER B 1 370 ? 204.940 211.289 176.038 1.00 158.48 370 SER F N 1
ATOM 8096 C CA . SER B 1 370 ? 206.065 210.555 175.476 1.00 145.87 370 SER F CA 1
ATOM 8097 C C . SER B 1 370 ? 205.735 209.900 174.143 1.00 130.00 370 SER F C 1
ATOM 8098 O O . SER B 1 370 ? 206.654 209.537 173.404 1.00 136.05 370 SER F O 1
ATOM 8101 N N . PHE B 1 371 ? 204.455 209.746 173.811 1.00 121.53 371 PHE F N 1
ATOM 8102 C CA . PHE B 1 371 ? 204.099 209.166 172.525 1.00 133.22 371 PHE F CA 1
ATOM 8103 C C . PHE B 1 371 ? 204.528 210.049 171.361 1.00 127.98 371 PHE F C 1
ATOM 8104 O O . PHE B 1 371 ? 204.556 209.581 170.219 1.00 162.16 371 PHE F O 1
ATOM 8112 N N . LEU B 1 372 ? 204.857 211.312 171.622 1.00 127.74 372 LEU F N 1
ATOM 8113 C CA . LEU B 1 372 ? 205.418 212.197 170.605 1.00 149.27 372 LEU F CA 1
ATOM 8114 C C . LEU B 1 372 ? 206.940 212.231 170.740 1.00 177.76 372 LEU F C 1
ATOM 8115 O O . LEU B 1 372 ? 207.535 213.218 171.171 1.00 209.47 372 LEU F O 1
ATOM 8120 N N . LYS B 1 373 ? 207.572 211.124 170.355 1.00 146.64 373 LYS F N 1
ATOM 8121 C CA . LYS B 1 373 ? 209.017 211.008 170.533 1.00 164.70 373 LYS F CA 1
ATOM 8122 C C . LYS B 1 373 ? 209.794 211.832 169.521 1.00 202.71 373 LYS F C 1
ATOM 8123 O O . LYS B 1 373 ? 210.522 212.758 169.889 1.00 225.18 373 LYS F O 1
ATOM 8129 N N . ASN B 1 374 ? 209.636 211.503 168.242 1.00 190.27 374 ASN F N 1
ATOM 8130 C CA . ASN B 1 374 ? 210.450 212.114 167.201 1.00 170.91 374 ASN F CA 1
ATOM 8131 C C . ASN B 1 374 ? 210.076 213.557 166.935 1.00 157.10 374 ASN F C 1
ATOM 8132 O O . ASN B 1 374 ? 210.725 214.204 166.107 1.00 178.40 374 ASN F O 1
ATOM 8137 N N . LEU B 1 375 ? 209.064 214.078 167.620 1.00 127.24 375 LEU F N 1
ATOM 8138 C CA . LEU B 1 375 ? 208.671 215.464 167.445 1.00 153.55 375 LEU F CA 1
ATOM 8139 C C . LEU B 1 375 ? 209.776 216.377 167.949 1.00 162.79 375 LEU F C 1
ATOM 8140 O O . LEU B 1 375 ? 209.976 216.516 169.161 1.00 198.16 375 LEU F O 1
ATOM 8145 N N . ARG B 1 376 ? 210.509 216.992 167.025 1.00 145.60 376 ARG F N 1
ATOM 8146 C CA . ARG B 1 376 ? 211.628 217.850 167.376 1.00 160.89 376 ARG F CA 1
ATOM 8147 C C . ARG B 1 376 ? 211.479 219.279 166.876 1.00 162.96 376 ARG F C 1
ATOM 8148 O O . ARG B 1 376 ? 212.352 220.109 167.156 1.00 156.79 376 ARG F O 1
ATOM 8156 N N . LEU B 1 377 ? 210.404 219.597 166.157 1.00 163.90 377 LEU F N 1
ATOM 8157 C CA . LEU B 1 377 ? 210.224 220.939 165.620 1.00 170.24 377 LEU F CA 1
ATOM 8158 C C . LEU B 1 377 ? 208.751 221.306 165.635 1.00 147.64 377 LEU F C 1
ATOM 8159 O O . LEU B 1 377 ? 207.918 220.558 165.119 1.00 138.29 377 LEU F O 1
ATOM 8164 N N . ILE B 1 378 ? 208.440 222.455 166.224 1.00 146.60 378 ILE F N 1
ATOM 8165 C CA . ILE B 1 378 ? 207.104 223.037 166.178 1.00 147.17 378 ILE F CA 1
ATOM 8166 C C . ILE B 1 378 ? 207.246 224.461 165.669 1.00 179.10 378 ILE F C 1
ATOM 8167 O O . ILE B 1 378 ? 207.886 225.294 166.323 1.00 190.20 378 ILE F O 1
ATOM 8172 N N . LEU B 1 379 ? 206.659 224.743 164.509 1.00 200.67 379 LEU F N 1
ATOM 8173 C CA . LEU B 1 379 ? 206.908 226.031 163.877 1.00 200.60 379 LEU F CA 1
ATOM 8174 C C . LEU B 1 379 ? 206.023 227.141 164.419 1.00 205.84 379 LEU F C 1
ATOM 8175 O O . LEU B 1 379 ? 206.510 228.054 165.094 1.00 223.08 379 LEU F O 1
ATOM 8180 N N . GLY B 1 380 ? 204.725 227.073 164.147 1.00 181.78 380 GLY F N 1
ATOM 8181 C CA . GLY B 1 380 ? 203.863 228.146 164.591 1.00 135.69 380 GLY F CA 1
ATOM 8182 C C . GLY B 1 380 ? 203.203 228.930 163.475 1.00 167.94 380 GLY F C 1
ATOM 8183 O O . GLY B 1 380 ? 202.876 230.104 163.672 1.00 182.60 380 GLY F O 1
ATOM 8184 N N . GLU B 1 381 ? 203.025 228.317 162.299 1.00 197.33 381 GLU F N 1
ATOM 8185 C CA . GLU B 1 381 ? 202.404 229.017 161.174 1.00 206.77 381 GLU F CA 1
ATOM 8186 C C . GLU B 1 381 ? 201.086 229.655 161.590 1.00 195.98 381 GLU F C 1
ATOM 8187 O O . GLU B 1 381 ? 200.802 230.810 161.252 1.00 214.55 381 GLU F O 1
ATOM 8193 N N . GLU B 1 382 ? 200.270 228.914 162.326 1.00 156.57 382 GLU F N 1
ATOM 8194 C CA . GLU B 1 382 ? 199.067 229.441 162.945 1.00 156.29 382 GLU F CA 1
ATOM 8195 C C . GLU B 1 382 ? 199.187 229.245 164.446 1.00 153.32 382 GLU F C 1
ATOM 8196 O O . GLU B 1 382 ? 199.587 228.170 164.903 1.00 138.08 382 GLU F O 1
ATOM 8202 N N . GLN B 1 383 ? 198.857 230.283 165.205 1.00 175.34 383 GLN F N 1
ATOM 8203 C CA . GLN B 1 383 ? 198.984 230.257 166.651 1.00 159.93 383 GLN F CA 1
ATOM 8204 C C . GLN B 1 383 ? 197.650 230.625 167.281 1.00 162.62 383 GLN F C 1
ATOM 8205 O O . GLN B 1 383 ? 196.884 231.420 166.730 1.00 169.58 383 GLN F O 1
ATOM 8211 N N . LEU B 1 384 ? 197.377 230.033 168.440 1.00 162.04 384 LEU F N 1
ATOM 8212 C CA . LEU B 1 384 ? 196.152 230.343 169.160 1.00 174.09 384 LEU F CA 1
ATOM 8213 C C . LEU B 1 384 ? 196.114 231.819 169.539 1.00 183.92 384 LEU F C 1
ATOM 8214 O O . LEU B 1 384 ? 197.134 232.514 169.540 1.00 186.78 384 LEU F O 1
ATOM 8219 N N . GLU B 1 385 ? 194.913 232.296 169.857 1.00 180.10 385 GLU F N 1
ATOM 8220 C CA . GLU B 1 385 ? 194.734 233.708 170.157 1.00 178.60 385 GLU F CA 1
ATOM 8221 C C . GLU B 1 385 ? 195.627 234.113 171.320 1.00 202.36 385 GLU F C 1
ATOM 8222 O O . GLU B 1 385 ? 195.615 233.482 172.380 1.00 215.74 385 GLU F O 1
ATOM 8228 N N . GLY B 1 386 ? 196.404 235.167 171.115 1.00 209.77 386 GLY F N 1
ATOM 8229 C CA . GLY B 1 386 ? 197.453 235.525 172.037 1.00 201.02 386 GLY F CA 1
ATOM 8230 C C . GLY B 1 386 ? 198.820 235.018 171.652 1.00 189.14 386 GLY F C 1
ATOM 8231 O O . GLY B 1 386 ? 199.743 235.104 172.470 1.00 194.85 386 GLY F O 1
ATOM 8232 N N . ASN B 1 387 ? 198.978 234.486 170.437 1.00 167.44 387 ASN F N 1
ATOM 8233 C CA . ASN B 1 387 ? 200.257 233.999 169.924 1.00 167.62 387 ASN F CA 1
ATOM 8234 C C . ASN B 1 387 ? 200.826 232.893 170.820 1.00 176.41 387 ASN F C 1
ATOM 8235 O O . ASN B 1 387 ? 201.866 233.035 171.468 1.00 193.31 387 ASN F O 1
ATOM 8240 N N . TYR B 1 388 ? 200.096 231.783 170.844 1.00 174.40 388 TYR F N 1
ATOM 8241 C CA . TYR B 1 388 ? 200.475 230.605 171.613 1.00 184.13 388 TYR F CA 1
ATOM 8242 C C . TYR B 1 388 ? 200.699 229.429 170.680 1.00 180.93 388 TYR F C 1
ATOM 8243 O O . TYR B 1 388 ? 199.828 229.100 169.868 1.00 178.51 388 TYR F O 1
ATOM 8252 N N . SER B 1 389 ? 201.857 228.787 170.812 1.00 166.04 389 SER F N 1
ATOM 8253 C CA . SER B 1 389 ? 202.176 227.610 170.021 1.00 163.44 389 SER F CA 1
ATOM 8254 C C . SER B 1 389 ? 202.032 226.315 170.804 1.00 171.53 389 SER F C 1
ATOM 8255 O O . SER B 1 389 ? 201.781 225.266 170.202 1.00 187.63 389 SER F O 1
ATOM 8258 N N . PHE B 1 390 ? 202.175 226.367 172.124 1.00 155.31 390 PHE F N 1
ATOM 8259 C CA . PHE B 1 390 ? 202.030 225.197 172.978 1.00 148.80 390 PHE F CA 1
ATOM 8260 C C . PHE B 1 390 ? 201.095 225.558 174.114 1.00 138.16 390 PHE F C 1
ATOM 8261 O O . PHE B 1 390 ? 201.419 226.420 174.936 1.00 130.14 390 PHE F O 1
ATOM 8269 N N . TYR B 1 391 ? 199.948 224.892 174.168 1.00 144.97 391 TYR F N 1
ATOM 8270 C CA . TYR B 1 391 ? 198.855 225.311 175.039 1.00 131.40 391 TYR F CA 1
ATOM 8271 C C . TYR B 1 391 ? 198.267 224.078 175.706 1.00 161.24 391 TYR F C 1
ATOM 8272 O O . TYR B 1 391 ? 197.545 223.310 175.065 1.00 176.40 391 TYR F O 1
ATOM 8281 N N . VAL B 1 392 ? 198.555 223.897 176.987 1.00 157.26 392 VAL F N 1
ATOM 8282 C CA . VAL B 1 392 ? 197.983 222.802 177.755 1.00 152.93 392 VAL F CA 1
ATOM 8283 C C . VAL B 1 392 ? 197.054 223.385 178.800 1.00 124.54 392 VAL F C 1
ATOM 8284 O O . VAL B 1 392 ? 197.275 224.485 179.317 1.00 133.87 392 VAL F O 1
ATOM 8288 N N . LEU B 1 393 ? 196.001 222.635 179.110 1.00 132.10 393 LEU F N 1
ATOM 8289 C CA . LEU B 1 393 ? 194.953 223.147 179.976 1.00 124.28 393 LEU F CA 1
ATOM 8290 C C . LEU B 1 393 ? 194.109 221.995 180.488 1.00 128.13 393 LEU F C 1
ATOM 8291 O O . LEU B 1 393 ? 193.653 221.159 179.702 1.00 153.73 393 LEU F O 1
ATOM 8296 N N . ASP B 1 394 ? 193.906 221.961 181.804 1.00 128.06 394 ASP F N 1
ATOM 8297 C CA . ASP B 1 394 ? 192.984 221.036 182.457 1.00 136.08 394 ASP F CA 1
ATOM 8298 C C . ASP B 1 394 ? 193.343 219.584 182.132 1.00 154.38 394 ASP F C 1
ATOM 8299 O O . ASP B 1 394 ? 192.593 218.841 181.502 1.00 137.13 394 ASP F O 1
ATOM 8304 N N . ASN B 1 395 ? 194.526 219.204 182.579 1.00 155.43 395 ASN F N 1
ATOM 8305 C CA . ASN B 1 395 ? 194.999 217.834 182.447 1.00 120.45 395 ASN F CA 1
ATOM 8306 C C . ASN B 1 395 ? 195.225 217.318 183.861 1.00 136.49 395 ASN F C 1
ATOM 8307 O O . ASN B 1 395 ? 196.277 217.562 184.458 1.00 173.64 395 ASN F O 1
ATOM 8312 N N . GLN B 1 396 ? 194.225 216.622 184.401 1.00 133.29 396 GLN F N 1
ATOM 8313 C CA . GLN B 1 396 ? 194.264 216.238 185.804 1.00 151.89 396 GLN F CA 1
ATOM 8314 C C . GLN B 1 396 ? 195.328 215.194 186.110 1.00 151.48 396 GLN F C 1
ATOM 8315 O O . GLN B 1 396 ? 195.735 215.077 187.269 1.00 179.73 396 GLN F O 1
ATOM 8321 N N . ASN B 1 397 ? 195.789 214.438 185.114 1.00 123.34 397 ASN F N 1
ATOM 8322 C CA . ASN B 1 397 ? 196.704 213.329 185.358 1.00 127.77 397 ASN F CA 1
ATOM 8323 C C . ASN B 1 397 ? 198.036 213.481 184.636 1.00 124.96 397 ASN F C 1
ATOM 8324 O O . ASN B 1 397 ? 198.836 212.542 184.626 1.00 121.43 397 ASN F O 1
ATOM 8329 N N . LEU B 1 398 ? 198.308 214.638 184.050 1.00 139.34 398 LEU F N 1
ATOM 8330 C CA . LEU B 1 398 ? 199.542 214.832 183.300 1.00 137.35 398 LEU F CA 1
ATOM 8331 C C . LEU B 1 398 ? 200.686 215.017 184.286 1.00 127.00 398 LEU F C 1
ATOM 8332 O O . LEU B 1 398 ? 200.947 216.116 184.775 1.00 138.29 398 LEU F O 1
ATOM 8337 N N . GLN B 1 399 ? 201.372 213.919 184.599 1.00 123.37 399 GLN F N 1
ATOM 8338 C CA . GLN B 1 399 ? 202.475 214.004 185.548 1.00 138.86 399 GLN F CA 1
ATOM 8339 C C . GLN B 1 399 ? 203.694 214.676 184.934 1.00 151.19 399 GLN F C 1
ATOM 8340 O O . GLN B 1 399 ? 204.316 215.535 185.567 1.00 166.66 399 GLN F O 1
ATOM 8346 N N . GLN B 1 400 ? 204.052 214.302 183.710 1.00 133.16 400 GLN F N 1
ATOM 8347 C CA . GLN B 1 400 ? 205.265 214.805 183.087 1.00 145.55 400 GLN F CA 1
ATOM 8348 C C . GLN B 1 400 ? 205.034 214.993 181.599 1.00 141.83 400 GLN F C 1
ATOM 8349 O O . GLN B 1 400 ? 204.258 214.265 180.983 1.00 136.94 400 GLN F O 1
ATOM 8355 N N . LEU B 1 401 ? 205.719 215.976 181.027 1.00 153.53 401 LEU F N 1
ATOM 8356 C CA . LEU B 1 401 ? 205.724 216.133 179.586 1.00 147.97 401 LEU F CA 1
ATOM 8357 C C . LEU B 1 401 ? 206.607 215.063 178.963 1.00 163.25 401 LEU F C 1
ATOM 8358 O O . LEU B 1 401 ? 207.136 214.182 179.642 1.00 173.63 401 LEU F O 1
ATOM 8363 N N . TRP B 1 402 ? 206.777 215.131 177.650 1.00 189.75 402 TRP F N 1
ATOM 8364 C CA . TRP B 1 402 ? 207.801 214.314 177.020 1.00 217.67 402 TRP F CA 1
ATOM 8365 C C . TRP B 1 402 ? 209.161 214.993 177.046 1.00 227.95 402 TRP F C 1
ATOM 8366 O O . TRP B 1 402 ? 210.085 214.534 176.368 1.00 230.36 402 TRP F O 1
ATOM 8377 N N . ASP B 1 403 ? 209.302 216.062 177.827 1.00 226.12 403 ASP F N 1
ATOM 8378 C CA . ASP B 1 403 ? 210.547 216.817 177.920 1.00 223.98 403 ASP F CA 1
ATOM 8379 C C . ASP B 1 403 ? 211.381 216.241 179.056 1.00 217.03 403 ASP F C 1
ATOM 8380 O O . ASP B 1 403 ? 211.353 216.724 180.188 1.00 217.04 403 ASP F O 1
ATOM 8385 N N . TRP B 1 404 ? 212.123 215.190 178.747 1.00 211.22 404 TRP F N 1
ATOM 8386 C CA . TRP B 1 404 ? 213.194 214.707 179.595 1.00 203.96 404 TRP F CA 1
ATOM 8387 C C . TRP B 1 404 ? 214.523 215.032 178.926 1.00 216.52 404 TRP F C 1
ATOM 8388 O O . TRP B 1 404 ? 214.578 215.394 177.748 1.00 216.69 404 TRP F O 1
ATOM 8399 N N . ASP B 1 405 ? 215.606 214.894 179.687 1.00 228.85 405 ASP F N 1
ATOM 8400 C CA . ASP B 1 405 ? 216.915 215.373 179.256 1.00 233.15 405 ASP F CA 1
ATOM 8401 C C . ASP B 1 405 ? 217.465 214.631 178.044 1.00 225.85 405 ASP F C 1
ATOM 8402 O O . ASP B 1 405 ? 218.586 214.906 177.604 1.00 219.21 405 ASP F O 1
ATOM 8407 N N . HIS B 1 406 ? 216.703 213.685 177.500 1.00 214.52 406 HIS F N 1
ATOM 8408 C CA . HIS B 1 406 ? 217.113 212.955 176.306 1.00 194.94 406 HIS F CA 1
ATOM 8409 C C . HIS B 1 406 ? 216.552 213.544 175.020 1.00 181.46 406 HIS F C 1
ATOM 8410 O O . HIS B 1 406 ? 217.250 213.573 174.003 1.00 181.05 406 HIS F O 1
ATOM 8417 N N . ARG B 1 407 ? 215.312 214.015 175.039 1.00 176.81 407 ARG F N 1
ATOM 8418 C CA . ARG B 1 407 ? 214.658 214.479 173.828 1.00 191.34 407 ARG F CA 1
ATOM 8419 C C . ARG B 1 407 ? 215.032 215.921 173.528 1.00 191.60 407 ARG F C 1
ATOM 8420 O O . ARG B 1 407 ? 215.358 216.702 174.424 1.00 167.28 407 ARG F O 1
ATOM 8428 N N . ASN B 1 408 ? 214.979 216.268 172.248 1.00 224.93 408 ASN F N 1
ATOM 8429 C CA . ASN B 1 408 ? 215.204 217.626 171.792 1.00 224.24 408 ASN F CA 1
ATOM 8430 C C . ASN B 1 408 ? 213.897 218.217 171.286 1.00 219.21 408 ASN F C 1
ATOM 8431 O O . ASN B 1 408 ? 212.978 217.492 170.893 1.00 233.85 408 ASN F O 1
ATOM 8436 N N . LEU B 1 409 ? 213.820 219.542 171.310 1.00 198.66 409 LEU F N 1
ATOM 8437 C CA . LEU B 1 409 ? 212.611 220.237 170.904 1.00 194.55 409 LEU F CA 1
ATOM 8438 C C . LEU B 1 409 ? 212.968 221.670 170.549 1.00 208.07 409 LEU F C 1
ATOM 8439 O O . LEU B 1 409 ? 213.904 222.243 171.109 1.00 206.79 409 LEU F O 1
ATOM 8444 N N . THR B 1 410 ? 212.217 222.239 169.608 1.00 206.15 410 THR F N 1
ATOM 8445 C CA . THR B 1 410 ? 212.432 223.626 169.206 1.00 196.81 410 THR F CA 1
ATOM 8446 C C . THR B 1 410 ? 211.108 224.207 168.739 1.00 185.49 410 THR F C 1
ATOM 8447 O O . THR B 1 410 ? 210.540 223.743 167.746 1.00 191.52 410 THR F O 1
ATOM 8451 N N . ILE B 1 411 ? 210.619 225.215 169.453 1.00 174.38 411 ILE F N 1
ATOM 8452 C CA . ILE B 1 411 ? 209.453 225.980 169.038 1.00 169.92 411 ILE F CA 1
ATOM 8453 C C . ILE B 1 411 ? 209.960 227.259 168.393 1.00 176.11 411 ILE F C 1
ATOM 8454 O O . ILE B 1 411 ? 210.586 228.097 169.052 1.00 185.65 411 ILE F O 1
ATOM 8459 N N . LYS B 1 412 ? 209.692 227.410 167.097 1.00 171.88 412 LYS F N 1
ATOM 8460 C CA . LYS B 1 412 ? 210.246 228.535 166.357 1.00 186.49 412 LYS F CA 1
ATOM 8461 C C . LYS B 1 412 ? 209.574 229.845 166.754 1.00 193.64 412 LYS F C 1
ATOM 8462 O O . LYS B 1 412 ? 210.250 230.847 167.013 1.00 201.49 412 LYS F O 1
ATOM 8468 N N . ALA B 1 413 ? 208.245 229.854 166.818 1.00 189.53 413 ALA F N 1
ATOM 8469 C CA . ALA B 1 413 ? 207.506 231.062 167.148 1.00 192.82 413 ALA F CA 1
ATOM 8470 C C . ALA B 1 413 ? 206.297 230.702 167.996 1.00 186.89 413 ALA F C 1
ATOM 8471 O O . ALA B 1 413 ? 205.701 229.635 167.831 1.00 169.22 413 ALA F O 1
ATOM 8473 N N . GLY B 1 414 ? 205.939 231.606 168.896 1.00 197.64 414 GLY F N 1
ATOM 8474 C CA . GLY B 1 414 ? 204.810 231.421 169.785 1.00 185.03 414 GLY F CA 1
ATOM 8475 C C . GLY B 1 414 ? 205.238 231.321 171.240 1.00 171.55 414 GLY F C 1
ATOM 8476 O O . GLY B 1 414 ? 206.417 231.196 171.572 1.00 152.93 414 GLY F O 1
ATOM 8477 N N . LYS B 1 415 ? 204.236 231.390 172.108 1.00 169.72 415 LYS F N 1
ATOM 8478 C CA . LYS B 1 415 ? 204.424 231.296 173.548 1.00 176.64 415 LYS F CA 1
ATOM 8479 C C . LYS B 1 415 ? 203.824 229.996 174.073 1.00 176.10 415 LYS F C 1
ATOM 8480 O O . LYS B 1 415 ? 203.215 229.216 173.333 1.00 211.80 415 LYS F O 1
ATOM 8486 N N . MET B 1 416 ? 203.996 229.772 175.373 1.00 141.06 416 MET F N 1
ATOM 8487 C CA . MET B 1 416 ? 203.532 228.565 176.039 1.00 158.84 416 MET F CA 1
ATOM 8488 C C . MET B 1 416 ? 202.633 228.940 177.202 1.00 170.25 416 MET F C 1
ATOM 8489 O O . MET B 1 416 ? 202.979 229.816 178.000 1.00 201.09 416 MET F O 1
ATOM 8494 N N . TYR B 1 417 ? 201.490 228.270 177.306 1.00 161.07 417 TYR F N 1
ATOM 8495 C CA . TYR B 1 417 ? 200.521 228.518 178.363 1.00 137.93 417 TYR F CA 1
ATOM 8496 C C . TYR B 1 417 ? 200.241 227.223 179.113 1.00 139.17 417 TYR F C 1
ATOM 8497 O O . TYR B 1 417 ? 199.876 226.213 178.501 1.00 175.37 417 TYR F O 1
ATOM 8506 N N . PHE B 1 418 ? 200.398 227.263 180.435 1.00 140.79 418 PHE F N 1
ATOM 8507 C CA . PHE B 1 418 ? 200.206 226.105 181.299 1.00 139.84 418 PHE F CA 1
ATOM 8508 C C . PHE B 1 418 ? 199.245 226.483 182.408 1.00 152.90 418 PHE F C 1
ATOM 8509 O O . PHE B 1 418 ? 199.487 227.452 183.131 1.00 180.17 418 PHE F O 1
ATOM 8517 N N . ALA B 1 419 ? 198.172 225.713 182.555 1.00 139.07 419 ALA F N 1
ATOM 8518 C CA . ALA B 1 419 ? 197.173 226.052 183.556 1.00 130.86 419 ALA F CA 1
ATOM 8519 C C . ALA B 1 419 ? 196.381 224.814 183.935 1.00 135.88 419 ALA F C 1
ATOM 8520 O O . ALA B 1 419 ? 196.136 223.936 183.105 1.00 151.76 419 ALA F O 1
ATOM 8522 N N . PHE B 1 420 ? 195.982 224.768 185.207 1.00 160.20 420 PHE F N 1
ATOM 8523 C CA . PHE B 1 420 ? 195.114 223.719 185.731 1.00 169.71 420 PHE F CA 1
ATOM 8524 C C . PHE B 1 420 ? 195.687 222.338 185.450 1.00 154.81 420 PHE F C 1
ATOM 8525 O O . PHE B 1 420 ? 194.983 221.418 185.035 1.00 131.16 420 PHE F O 1
ATOM 8533 N N . ASN B 1 421 ? 196.986 222.201 185.665 1.00 152.80 421 ASN F N 1
ATOM 8534 C CA . ASN B 1 421 ? 197.652 220.916 185.529 1.00 140.07 421 ASN F CA 1
ATOM 8535 C C . ASN B 1 421 ? 198.214 220.561 186.894 1.00 162.95 421 ASN F C 1
ATOM 8536 O O . ASN B 1 421 ? 199.336 220.956 187.235 1.00 183.17 421 ASN F O 1
ATOM 8541 N N . PRO B 1 422 ? 197.461 219.830 187.715 1.00 149.87 422 PRO F N 1
ATOM 8542 C CA . PRO B 1 422 ? 197.867 219.659 189.117 1.00 147.05 422 PRO F CA 1
ATOM 8543 C C . PRO B 1 422 ? 199.001 218.672 189.309 1.00 158.95 422 PRO F C 1
ATOM 8544 O O . PRO B 1 422 ? 199.833 218.867 190.201 1.00 168.19 422 PRO F O 1
ATOM 8548 N N . LYS B 1 423 ? 199.047 217.601 188.521 1.00 154.13 423 LYS F N 1
ATOM 8549 C CA . LYS B 1 423 ? 200.097 216.604 188.677 1.00 142.62 423 LYS F CA 1
ATOM 8550 C C . LYS B 1 423 ? 201.384 216.972 187.954 1.00 127.18 423 LYS F C 1
ATOM 8551 O O . LYS B 1 423 ? 202.353 216.213 188.026 1.00 127.87 423 LYS F O 1
ATOM 8557 N N . LEU B 1 424 ? 201.418 218.102 187.260 1.00 127.28 424 LEU F N 1
ATOM 8558 C CA . LEU B 1 424 ? 202.611 218.544 186.553 1.00 128.16 424 LEU F CA 1
ATOM 8559 C C . LEU B 1 424 ? 203.445 219.430 187.465 1.00 142.49 424 LEU F C 1
ATOM 8560 O O . LEU B 1 424 ? 203.000 220.511 187.865 1.00 163.76 424 LEU F O 1
ATOM 8565 N N . CYS B 1 425 ? 204.653 218.983 187.782 1.00 157.61 425 CYS F N 1
ATOM 8566 C CA . CYS B 1 425 ? 205.571 219.820 188.538 1.00 198.38 425 CYS F CA 1
ATOM 8567 C C . CYS B 1 425 ? 205.939 221.044 187.717 1.00 184.15 425 CYS F C 1
ATOM 8568 O O . CYS B 1 425 ? 206.254 220.943 186.528 1.00 172.49 425 CYS F O 1
ATOM 8571 N N . VAL B 1 426 ? 205.897 222.210 188.359 1.00 160.68 426 VAL F N 1
ATOM 8572 C CA . VAL B 1 426 ? 206.162 223.448 187.635 1.00 145.03 426 VAL F CA 1
ATOM 8573 C C . VAL B 1 426 ? 207.612 223.510 187.181 1.00 154.81 426 VAL F C 1
ATOM 8574 O O . VAL B 1 426 ? 207.924 224.124 186.155 1.00 141.38 426 VAL F O 1
ATOM 8578 N N . SER B 1 427 ? 208.519 222.877 187.923 1.00 177.48 427 SER F N 1
ATOM 8579 C CA . SER B 1 427 ? 209.914 222.854 187.513 1.00 182.90 427 SER F CA 1
ATOM 8580 C C . SER B 1 427 ? 210.100 222.146 186.183 1.00 169.11 427 SER F C 1
ATOM 8581 O O . SER B 1 427 ? 211.029 222.479 185.441 1.00 143.87 427 SER F O 1
ATOM 8584 N N . GLU B 1 428 ? 209.228 221.191 185.861 1.00 170.20 428 GLU F N 1
ATOM 8585 C CA . GLU B 1 428 ? 209.374 220.457 184.615 1.00 183.64 428 GLU F CA 1
ATOM 8586 C C . GLU B 1 428 ? 209.166 221.361 183.414 1.00 166.91 428 GLU F C 1
ATOM 8587 O O . GLU B 1 428 ? 209.843 221.201 182.392 1.00 167.42 428 GLU F O 1
ATOM 8593 N N . ILE B 1 429 ? 208.249 222.321 183.518 1.00 142.32 429 ILE F N 1
ATOM 8594 C CA . ILE B 1 429 ? 207.994 223.192 182.382 1.00 136.85 429 ILE F CA 1
ATOM 8595 C C . ILE B 1 429 ? 209.030 224.301 182.286 1.00 154.20 429 ILE F C 1
ATOM 8596 O O . ILE B 1 429 ? 209.248 224.844 181.195 1.00 158.65 429 ILE F O 1
ATOM 8601 N N . TYR B 1 430 ? 209.695 224.638 183.391 1.00 170.40 430 TYR F N 1
ATOM 8602 C CA . TYR B 1 430 ? 210.828 225.553 183.311 1.00 185.48 430 TYR F CA 1
ATOM 8603 C C . TYR B 1 430 ? 211.985 224.9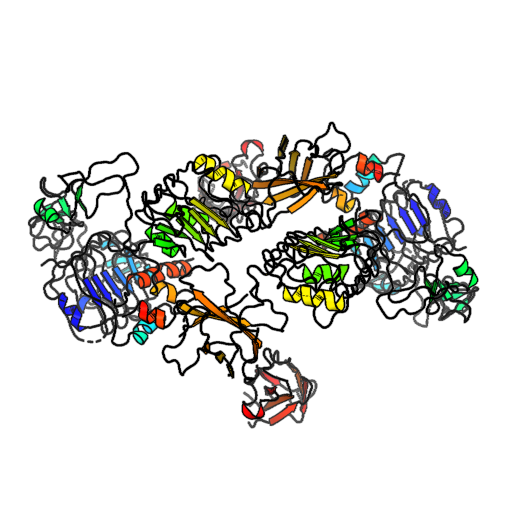12 182.558 1.00 170.51 430 TYR F C 1
ATOM 8604 O O . TYR B 1 430 ? 212.689 225.581 181.792 1.00 172.35 430 TYR F O 1
ATOM 8613 N N . ARG B 1 431 ? 212.189 223.612 182.762 1.00 153.99 431 ARG F N 1
ATOM 8614 C CA . ARG B 1 431 ? 213.182 222.878 181.997 1.00 155.50 431 ARG F CA 1
ATOM 8615 C C . ARG B 1 431 ? 212.803 222.778 180.530 1.00 154.93 431 ARG F C 1
ATOM 8616 O O . ARG B 1 431 ? 213.685 222.599 179.684 1.00 163.06 431 ARG F O 1
ATOM 8624 N N . MET B 1 432 ? 211.516 222.894 180.212 1.00 149.46 432 MET F N 1
ATOM 8625 C CA . MET B 1 432 ? 211.082 222.765 178.827 1.00 171.25 432 MET F CA 1
ATOM 8626 C C . MET B 1 432 ? 211.564 223.940 177.990 1.00 174.51 432 MET F C 1
ATOM 8627 O O . MET B 1 432 ? 212.146 223.752 176.915 1.00 155.86 432 MET F O 1
ATOM 8632 N N . GLU B 1 433 ? 211.349 225.163 178.474 1.00 173.77 433 GLU F N 1
ATOM 8633 C CA . GLU B 1 433 ? 211.691 226.335 177.680 1.00 174.90 433 GLU F CA 1
ATOM 8634 C C . GLU B 1 433 ? 213.190 226.505 177.488 1.00 169.31 433 GLU F C 1
ATOM 8635 O O . GLU B 1 433 ? 213.599 227.324 176.661 1.00 169.60 433 GLU F O 1
ATOM 8641 N N . GLU B 1 434 ? 214.014 225.764 178.229 1.00 163.62 434 GLU F N 1
ATOM 8642 C CA . GLU B 1 434 ? 215.444 225.785 177.961 1.00 171.24 434 GLU F CA 1
ATOM 8643 C C . GLU B 1 434 ? 215.753 225.137 176.619 1.00 181.76 434 GLU F C 1
ATOM 8644 O O . GLU B 1 434 ? 216.442 225.723 175.777 1.00 189.11 434 GLU F O 1
ATOM 8650 N N . VAL B 1 435 ? 215.242 223.926 176.398 1.00 177.16 435 VAL F N 1
ATOM 8651 C CA . VAL B 1 435 ? 215.394 223.291 175.093 1.00 168.23 435 VAL F CA 1
ATOM 8652 C C . VAL B 1 435 ? 214.502 223.975 174.071 1.00 170.17 435 VAL F C 1
ATOM 8653 O O . VAL B 1 435 ? 214.881 224.142 172.908 1.00 168.89 435 VAL F O 1
ATOM 8657 N N . THR B 1 436 ? 213.305 224.381 174.491 1.00 180.25 436 THR F N 1
ATOM 8658 C CA . THR B 1 436 ? 212.390 225.061 173.581 1.00 196.53 436 THR F CA 1
ATOM 8659 C C . THR B 1 436 ? 212.988 226.365 173.076 1.00 215.19 436 THR F C 1
ATOM 8660 O O . THR B 1 436 ? 212.808 226.727 171.906 1.00 220.16 436 THR F O 1
ATOM 8664 N N . GLY B 1 437 ? 213.712 227.078 173.933 1.00 221.50 437 GLY F N 1
ATOM 8665 C CA . GLY B 1 437 ? 214.287 228.348 173.546 1.00 224.26 437 GLY F CA 1
ATOM 8666 C C . GLY B 1 437 ? 213.366 229.534 173.696 1.00 229.92 437 GLY F C 1
ATOM 8667 O O . GLY B 1 437 ? 213.552 230.536 172.998 1.00 236.71 437 GLY F O 1
ATOM 8668 N N . THR B 1 438 ? 212.370 229.449 174.578 1.00 226.06 438 THR F N 1
ATOM 8669 C CA . THR B 1 438 ? 211.400 230.517 174.798 1.00 218.84 438 THR F CA 1
ATOM 8670 C C . THR B 1 438 ? 211.374 230.863 176.285 1.00 222.47 438 THR F C 1
ATOM 8671 O O . THR B 1 438 ? 210.322 230.928 176.917 1.00 233.35 438 THR F O 1
ATOM 8675 N N . LYS B 1 439 ? 212.562 231.060 176.856 1.00 212.57 439 LYS F N 1
ATOM 8676 C CA . LYS B 1 439 ? 212.667 231.281 178.295 1.00 206.18 439 LYS F CA 1
ATOM 8677 C C . LYS B 1 439 ? 211.931 232.547 178.719 1.00 218.74 439 LYS F C 1
ATOM 8678 O O . LYS B 1 439 ? 211.076 232.513 179.611 1.00 216.44 439 LYS F O 1
ATOM 8684 N N . GLY B 1 440 ? 212.235 233.672 178.081 1.00 238.92 440 GLY F N 1
ATOM 8685 C CA . GLY B 1 440 ? 211.636 234.934 178.474 1.00 246.51 440 GLY F CA 1
ATOM 8686 C C . GLY B 1 440 ? 210.555 235.423 177.533 1.00 240.06 440 GLY F C 1
ATOM 8687 O O . GLY B 1 440 ? 210.265 236.622 177.486 1.00 242.89 440 GLY F O 1
ATOM 8688 N N . ARG B 1 441 ? 209.949 234.507 176.779 1.00 234.16 441 ARG F N 1
ATOM 8689 C CA . ARG B 1 441 ? 208.945 234.891 175.794 1.00 239.41 441 ARG F CA 1
ATOM 8690 C C . ARG B 1 441 ? 207.538 234.963 176.365 1.00 245.68 441 ARG F C 1
ATOM 8691 O O . ARG B 1 441 ? 206.749 235.813 175.935 1.00 258.64 441 ARG F O 1
ATOM 8699 N N . GLN B 1 442 ? 207.203 234.105 177.321 1.00 227.79 442 GLN F N 1
ATOM 8700 C CA . GLN B 1 442 ? 205.852 234.093 177.848 1.00 206.69 442 GLN F CA 1
ATOM 8701 C C . GLN B 1 442 ? 205.654 235.222 178.855 1.00 195.39 442 GLN F C 1
ATOM 8702 O O . GLN B 1 442 ? 206.587 235.943 179.221 1.00 196.65 442 GLN F O 1
ATOM 8708 N N . SER B 1 443 ? 204.411 235.371 179.300 1.00 197.39 443 SER F N 1
ATOM 8709 C CA . SER B 1 443 ? 204.047 236.392 180.268 1.00 211.14 443 SER F CA 1
ATOM 8710 C C . SER B 1 443 ? 204.136 235.822 181.683 1.00 210.04 443 SER F C 1
ATOM 8711 O O . SER B 1 443 ? 204.591 234.697 181.898 1.00 180.48 443 SER F O 1
ATOM 8714 N N . LYS B 1 444 ? 203.694 236.604 182.668 1.00 224.18 444 LYS F N 1
ATOM 8715 C CA . LYS B 1 444 ? 203.723 236.154 184.053 1.00 232.27 444 LYS F CA 1
ATOM 8716 C C . LYS B 1 444 ? 202.550 235.249 184.402 1.00 220.66 444 LYS F C 1
ATOM 8717 O O . LYS B 1 444 ? 202.649 234.469 185.354 1.00 213.00 444 LYS F O 1
ATOM 8723 N N . GLY B 1 445 ? 201.452 235.331 183.659 1.00 221.93 445 GLY F N 1
ATOM 8724 C CA . GLY B 1 445 ? 200.291 234.516 183.948 1.00 214.72 445 GLY F CA 1
ATOM 8725 C C . GLY B 1 445 ? 200.243 233.253 183.121 1.00 209.48 445 GLY F C 1
ATOM 8726 O O . GLY B 1 445 ? 199.417 232.371 183.370 1.00 212.16 445 GLY F O 1
ATOM 8727 N N . ASP B 1 446 ? 201.129 233.151 182.128 1.00 200.40 446 ASP F N 1
ATOM 8728 C CA . ASP B 1 446 ? 201.152 231.954 181.296 1.00 187.25 446 ASP F CA 1
ATOM 8729 C C . ASP B 1 446 ? 201.537 230.727 182.109 1.00 172.05 446 ASP F C 1
ATOM 8730 O O . ASP B 1 446 ? 201.061 229.622 181.827 1.00 138.57 446 ASP F O 1
ATOM 8735 N N . ILE B 1 447 ? 202.377 230.903 183.121 1.00 185.23 447 ILE F N 1
ATOM 8736 C CA . ILE B 1 447 ? 202.769 229.833 184.026 1.00 163.64 447 ILE F CA 1
ATOM 8737 C C . ILE B 1 447 ? 202.355 230.248 185.425 1.00 179.98 447 ILE F C 1
ATOM 8738 O O . ILE B 1 447 ? 202.827 231.270 185.936 1.00 207.50 447 ILE F O 1
ATOM 8743 N N . ASN B 1 448 ? 201.482 229.460 186.047 1.00 142.32 448 ASN F N 1
ATOM 8744 C CA . ASN B 1 448 ? 200.943 229.787 187.362 1.00 164.77 448 ASN F CA 1
ATOM 8745 C C . ASN B 1 448 ? 201.020 228.566 188.260 1.00 152.33 448 ASN F C 1
ATOM 8746 O O . ASN B 1 448 ? 200.396 227.539 187.971 1.00 145.68 448 ASN F O 1
ATOM 8751 N N . THR B 1 449 ? 201.759 228.691 189.363 1.00 150.38 449 THR F N 1
ATOM 8752 C CA . THR B 1 449 ? 201.916 227.582 190.293 1.00 168.46 449 THR F CA 1
ATOM 8753 C C . THR B 1 449 ? 200.631 227.277 191.044 1.00 170.52 449 THR F C 1
ATOM 8754 O O . THR B 1 449 ? 200.532 226.220 191.674 1.00 183.12 449 THR F O 1
ATOM 8758 N N . ARG B 1 450 ? 199.652 228.182 191.001 1.00 152.17 450 ARG F N 1
ATOM 8759 C CA . ARG B 1 450 ? 198.428 227.988 191.767 1.00 172.77 450 ARG F CA 1
ATOM 8760 C C . ARG B 1 450 ? 197.646 226.788 191.261 1.00 177.09 450 ARG F C 1
ATOM 8761 O O . ARG B 1 450 ? 197.211 225.937 192.043 1.00 184.33 450 ARG F O 1
ATOM 8769 N N . ASN B 1 451 ? 197.452 226.703 189.951 1.00 192.98 451 ASN F N 1
ATOM 8770 C CA . ASN B 1 451 ? 196.707 225.608 189.353 1.00 193.33 451 ASN F CA 1
ATOM 8771 C C . ASN B 1 451 ? 197.612 224.567 188.711 1.00 173.79 451 ASN F C 1
ATOM 8772 O O . ASN B 1 451 ? 197.117 223.549 188.214 1.00 172.20 451 ASN F O 1
ATOM 8777 N N . ASN B 1 452 ? 198.918 224.793 188.713 1.00 170.83 452 ASN F N 1
ATOM 8778 C CA . ASN B 1 452 ? 199.881 223.858 188.154 1.00 161.77 452 ASN F CA 1
ATOM 8779 C C . ASN B 1 452 ? 200.786 223.352 189.264 1.00 195.87 452 ASN F C 1
ATOM 8780 O O . ASN B 1 452 ? 201.351 224.149 190.019 1.00 209.98 452 ASN F O 1
ATOM 8785 N N . GLY B 1 453 ? 200.930 222.032 189.353 1.00 197.01 453 GLY F N 1
ATOM 8786 C CA . GLY B 1 453 ? 201.586 221.436 190.502 1.00 190.88 453 GLY F CA 1
ATOM 8787 C C . GLY B 1 453 ? 200.767 221.530 191.768 1.00 176.95 453 GLY F C 1
ATOM 8788 O O . GLY B 1 453 ? 201.328 221.518 192.867 1.00 150.45 453 GLY F O 1
ATOM 8789 N N . GLU B 1 454 ? 199.443 221.626 191.635 1.00 182.36 454 GLU F N 1
ATOM 8790 C CA . GLU B 1 454 ? 198.600 221.918 192.786 1.00 159.94 454 GLU F CA 1
ATOM 8791 C C . GLU B 1 454 ? 198.767 220.870 193.870 1.00 138.78 454 GLU F C 1
ATOM 8792 O O . GLU B 1 454 ? 199.046 221.189 195.029 1.00 147.32 454 GLU F O 1
ATOM 8798 N N . ARG B 1 455 ? 198.619 219.607 193.505 1.00 137.09 455 ARG F N 1
ATOM 8799 C CA . ARG B 1 455 ? 198.716 218.524 194.464 1.00 140.11 455 ARG F CA 1
ATOM 8800 C C . ARG B 1 455 ? 200.034 217.784 194.326 1.00 139.80 455 ARG F C 1
ATOM 8801 O O . ARG B 1 455 ? 200.124 216.602 194.670 1.00 131.52 455 ARG F O 1
ATOM 8809 N N . ALA B 1 456 ? 201.058 218.471 193.831 1.00 151.11 456 ALA F N 1
ATOM 8810 C CA . ALA B 1 456 ? 202.312 217.825 193.481 1.00 161.82 456 ALA F CA 1
ATOM 8811 C C . ALA B 1 456 ? 202.931 217.124 194.681 1.00 171.00 456 ALA F C 1
ATOM 8812 O O . ALA B 1 456 ? 202.866 217.611 195.811 1.00 191.37 456 ALA F O 1
ATOM 8814 N N . SER B 1 457 ? 203.517 215.958 194.423 1.00 180.17 457 SER F N 1
ATOM 8815 C CA . SER B 1 457 ? 204.289 215.230 195.417 1.00 175.33 457 SER F CA 1
ATOM 8816 C C . SER B 1 457 ? 205.766 215.169 195.047 1.00 205.74 457 SER F C 1
ATOM 8817 O O . SER B 1 457 ? 206.514 214.364 195.607 1.00 223.44 457 SER F O 1
ATOM 8820 N N . CYS B 1 458 ? 206.190 216.002 194.097 1.00 178.82 458 CYS F N 1
ATOM 8821 C CA . CYS B 1 458 ? 207.571 216.099 193.626 1.00 178.86 458 CYS F CA 1
ATOM 8822 C C . CYS B 1 458 ? 208.361 217.170 194.364 1.00 206.14 458 CYS F C 1
ATOM 8823 O O . CYS B 1 458 ? 208.030 217.524 195.501 1.00 236.99 458 CYS F O 1
ATOM 8826 N N . GLU B 1 459 ? 209.451 217.625 193.738 1.00 201.45 459 GLU F N 1
ATOM 8827 C CA . GLU B 1 459 ? 210.314 218.690 194.261 1.00 207.53 459 GLU F CA 1
ATOM 8828 C C . GLU B 1 459 ? 211.159 218.172 195.419 1.00 189.30 459 GLU F C 1
ATOM 8829 O O . GLU B 1 459 ? 211.261 218.797 196.477 1.00 180.91 459 GLU F O 1
ATOM 8835 N N . SER B 1 460 ? 211.787 217.021 195.198 1.00 159.73 460 SER F N 1
ATOM 8836 C CA . SER B 1 460 ? 212.503 216.305 196.240 1.00 164.46 460 SER F CA 1
ATOM 8837 C C . SER B 1 460 ? 213.931 216.016 195.803 1.00 150.56 460 SER F C 1
ATOM 8838 O O . SER B 1 460 ? 214.270 216.076 194.618 1.00 150.50 460 SER F O 1
ATOM 8841 N N . ASP B 1 461 ? 214.765 215.696 196.784 1.00 147.71 461 ASP F N 1
ATOM 8842 C CA . ASP B 1 461 ? 216.146 215.314 196.528 1.00 144.28 461 ASP F CA 1
ATOM 8843 C C . ASP B 1 461 ? 216.173 213.880 196.001 1.00 139.99 461 ASP F C 1
ATOM 8844 O O . ASP B 1 461 ? 215.140 213.278 195.696 1.00 173.09 461 ASP F O 1
ATOM 8849 N N . VAL B 1 462 ? 217.371 213.311 195.890 1.00 137.27 462 VAL F N 1
ATOM 8850 C CA . VAL B 1 462 ? 217.554 212.002 195.276 1.00 145.75 462 VAL F CA 1
ATOM 8851 C C . VAL B 1 462 ? 218.193 211.065 196.284 1.00 145.86 462 VAL F C 1
ATOM 8852 O O . VAL B 1 462 ? 219.339 211.278 196.701 1.00 169.20 462 VAL F O 1
ATOM 8856 N N . LEU B 1 463 ? 217.461 210.025 196.665 1.00 131.51 463 LEU F N 1
ATOM 8857 C CA . LEU B 1 463 ? 218.020 208.956 197.473 1.00 125.25 463 LEU F CA 1
ATOM 8858 C C . LEU B 1 463 ? 218.707 207.952 196.561 1.00 136.22 463 LEU F C 1
ATOM 8859 O O . LEU B 1 463 ? 218.125 207.500 195.571 1.00 174.46 463 LEU F O 1
ATOM 8864 N N . HIS B 1 464 ? 219.945 207.612 196.888 1.00 141.91 464 HIS F N 1
ATOM 8865 C CA . HIS B 1 464 ? 220.752 206.729 196.063 1.00 164.93 464 HIS F CA 1
ATOM 8866 C C . HIS B 1 464 ? 220.863 205.363 196.720 1.00 164.18 464 HIS F C 1
ATOM 8867 O O . HIS B 1 464 ? 221.239 205.259 197.891 1.00 177.28 464 HIS F O 1
ATOM 8874 N N . PHE B 1 465 ? 220.529 204.325 195.963 1.00 147.32 465 PHE F N 1
ATOM 8875 C CA . PHE B 1 465 ? 220.726 202.967 196.435 1.00 140.14 465 PHE F CA 1
ATOM 8876 C C . PHE B 1 465 ? 222.212 202.651 196.513 1.00 157.62 465 PHE F C 1
ATOM 8877 O O . PHE B 1 465 ? 223.032 203.226 195.791 1.00 158.82 465 PHE F O 1
ATOM 8885 N N . THR B 1 466 ? 222.560 201.730 197.400 1.00 154.82 466 THR F N 1
ATOM 8886 C CA . THR B 1 466 ? 223.957 201.393 197.628 1.00 151.81 466 THR F CA 1
ATOM 8887 C C . THR B 1 466 ? 224.316 199.974 197.221 1.00 163.68 466 THR F C 1
ATOM 8888 O O . THR B 1 466 ? 225.373 199.764 196.624 1.00 160.21 466 THR F O 1
ATOM 8892 N N . SER B 1 467 ? 223.473 198.993 197.522 1.00 155.90 467 SER F N 1
ATOM 8893 C CA . SER B 1 467 ? 223.786 197.614 197.176 1.00 153.22 467 SER F CA 1
ATOM 8894 C C . SER B 1 467 ? 222.506 196.799 197.152 1.00 139.76 467 SER F C 1
ATOM 8895 O O . SER B 1 467 ? 221.544 197.111 197.857 1.00 116.67 467 SER F O 1
ATOM 8898 N N . THR B 1 468 ? 222.506 195.751 196.330 1.00 148.23 468 THR F N 1
ATOM 8899 C CA . THR B 1 468 ? 221.378 194.841 196.223 1.00 151.98 468 THR F CA 1
ATOM 8900 C C . THR B 1 468 ? 221.881 193.408 196.232 1.00 155.79 468 THR F C 1
ATOM 8901 O O . THR B 1 468 ? 222.864 193.084 195.562 1.00 178.94 468 THR F O 1
ATOM 8905 N N . THR B 1 469 ? 221.200 192.553 196.987 1.00 154.80 469 THR F N 1
ATOM 8906 C CA . THR B 1 469 ? 221.520 191.134 197.045 1.00 176.15 469 THR F CA 1
ATOM 8907 C C . THR B 1 469 ? 220.238 190.347 196.848 1.00 181.22 469 THR F C 1
ATOM 8908 O O . THR B 1 469 ? 219.234 190.620 197.513 1.00 191.06 469 THR F O 1
ATOM 8912 N N . THR B 1 470 ? 220.270 189.374 195.943 1.00 156.37 470 THR F N 1
ATOM 8913 C CA . THR B 1 470 ? 219.073 188.658 195.529 1.00 169.41 470 THR F CA 1
ATOM 8914 C C . THR B 1 470 ? 219.219 187.169 195.781 1.00 175.91 470 THR F C 1
ATOM 8915 O O . THR B 1 470 ? 220.276 186.581 195.530 1.00 178.19 470 THR F O 1
ATOM 8919 N N . SER B 1 471 ? 218.136 186.569 196.257 1.00 169.46 471 SER F N 1
ATOM 8920 C CA . SER B 1 471 ? 218.029 185.130 196.424 1.00 169.38 471 SER F CA 1
ATOM 8921 C C . SER B 1 471 ? 216.795 184.669 195.671 1.00 170.24 471 SER F C 1
ATOM 8922 O O . SER B 1 471 ? 216.225 185.433 194.887 1.00 162.82 471 SER F O 1
ATOM 8925 N N . LYS B 1 472 ? 216.378 183.427 195.883 1.00 179.57 472 LYS F N 1
ATOM 8926 C CA . LYS B 1 472 ? 215.182 182.957 195.205 1.00 173.05 472 LYS F CA 1
ATOM 8927 C C . LYS B 1 472 ? 213.917 183.613 195.735 1.00 173.53 472 LYS F C 1
ATOM 8928 O O . LYS B 1 472 ? 212.943 183.738 194.988 1.00 181.53 472 LYS F O 1
ATOM 8934 N N . ASN B 1 473 ? 213.906 184.030 196.988 1.00 143.03 473 ASN F N 1
ATOM 8935 C CA . ASN B 1 473 ? 212.718 184.677 197.527 1.00 142.49 473 ASN F CA 1
ATOM 8936 C C . ASN B 1 473 ? 213.015 185.883 198.399 1.00 192.59 473 ASN F C 1
ATOM 8937 O O . ASN B 1 473 ? 212.068 186.509 198.880 1.00 191.98 473 ASN F O 1
ATOM 8942 N N . ARG B 1 474 ? 214.276 186.225 198.634 1.00 188.90 474 ARG F N 1
ATOM 8943 C CA . ARG B 1 474 ? 214.627 187.330 199.509 1.00 133.80 474 ARG F CA 1
ATOM 8944 C C . ARG B 1 474 ? 215.435 188.359 198.737 1.00 168.33 474 ARG F C 1
ATOM 8945 O O . ARG B 1 474 ? 216.174 188.024 197.809 1.00 172.09 474 ARG F O 1
ATOM 8953 N N . ILE B 1 475 ? 215.280 189.617 199.130 1.00 175.91 475 ILE F N 1
ATOM 8954 C CA . ILE B 1 475 ? 216.013 190.718 198.529 1.00 124.90 475 ILE F CA 1
ATOM 8955 C C . ILE B 1 475 ? 216.567 191.582 199.645 1.00 163.24 475 ILE F C 1
ATOM 8956 O O . ILE B 1 475 ? 215.818 192.016 200.526 1.00 165.66 475 ILE F O 1
ATOM 8961 N N . ILE B 1 476 ? 217.872 191.821 199.618 1.00 172.39 476 ILE F N 1
ATOM 8962 C CA . ILE B 1 476 ? 218.514 192.759 200.526 1.00 155.29 476 ILE F CA 1
ATOM 8963 C C . ILE B 1 476 ? 218.934 193.973 199.719 1.00 138.77 476 ILE F C 1
ATOM 8964 O O . ILE B 1 476 ? 219.685 193.851 198.745 1.00 119.35 476 ILE F O 1
ATOM 8969 N N . ILE B 1 477 ? 218.451 195.143 200.115 1.00 145.60 477 ILE F N 1
ATOM 8970 C CA . ILE B 1 477 ? 218.728 196.376 199.400 1.00 133.33 477 ILE F CA 1
ATOM 8971 C C . ILE B 1 477 ? 218.957 197.483 200.413 1.00 153.25 477 ILE F C 1
ATOM 8972 O O . ILE B 1 477 ? 218.197 197.618 201.376 1.00 117.18 477 ILE F O 1
ATOM 8977 N N . THR B 1 478 ? 220.006 198.268 200.203 1.00 176.56 478 THR F N 1
ATOM 8978 C CA . THR B 1 478 ? 220.367 199.346 201.106 1.00 160.79 478 THR F CA 1
ATOM 8979 C C . THR B 1 478 ? 220.606 200.626 200.319 1.00 116.22 478 THR F C 1
ATOM 8980 O O . THR B 1 478 ? 221.104 200.597 199.189 1.00 115.98 478 THR F O 1
ATOM 8984 N N . TRP B 1 479 ? 220.257 201.750 200.933 1.00 139.88 479 TRP F N 1
ATOM 8985 C CA . TRP B 1 479 ? 220.458 203.059 200.340 1.00 124.99 479 TRP F CA 1
ATOM 8986 C C . TRP B 1 479 ? 221.332 203.905 201.248 1.00 147.04 479 TRP F C 1
ATOM 8987 O O . TRP B 1 479 ? 221.503 203.614 202.435 1.00 121.37 479 TRP F O 1
ATOM 8998 N N . HIS B 1 480 ? 221.878 204.967 200.672 1.00 163.62 480 HIS F N 1
ATOM 8999 C CA . HIS B 1 480 ? 222.782 205.831 201.408 1.00 191.45 480 HIS F CA 1
ATOM 9000 C C . HIS B 1 480 ? 222.045 206.554 202.529 1.00 177.38 480 HIS F C 1
ATOM 9001 O O . HIS B 1 480 ? 220.848 206.837 202.436 1.00 168.48 480 HIS F O 1
ATOM 9008 N N . ARG B 1 481 ? 222.774 206.835 203.607 1.00 166.63 481 ARG F N 1
ATOM 9009 C CA . ARG B 1 481 ? 222.212 207.620 204.697 1.00 125.83 481 ARG F CA 1
ATOM 9010 C C . ARG B 1 481 ? 221.872 209.019 204.206 1.00 175.53 481 ARG F C 1
ATOM 9011 O O . ARG B 1 481 ? 222.599 209.607 203.400 1.00 194.52 481 ARG F O 1
ATOM 9019 N N . TYR B 1 482 ? 220.757 209.550 204.692 1.00 128.72 482 TYR F N 1
ATOM 9020 C CA . TYR B 1 482 ? 220.238 210.832 204.232 1.00 130.98 482 TYR F CA 1
ATOM 9021 C C . TYR B 1 482 ? 220.205 211.812 205.397 1.00 166.16 482 TYR F C 1
ATOM 9022 O O . TYR B 1 482 ? 219.437 211.628 206.349 1.00 167.64 482 TYR F O 1
ATOM 9031 N N . ARG B 1 483 ? 221.028 212.847 205.319 1.00 166.91 483 ARG F N 1
ATOM 9032 C CA . ARG B 1 483 ? 220.961 213.936 206.281 1.00 171.88 483 ARG F CA 1
ATOM 9033 C C . ARG B 1 483 ? 219.896 214.930 205.835 1.00 143.56 483 ARG F C 1
ATOM 9034 O O . ARG B 1 483 ? 219.969 215.432 204.708 1.00 144.18 483 ARG F O 1
ATOM 9042 N N . PRO B 1 484 ? 218.901 215.228 206.662 1.00 145.55 484 PRO F N 1
ATOM 9043 C CA . PRO B 1 484 ? 217.841 216.150 206.248 1.00 149.42 484 PRO F CA 1
ATOM 9044 C C . PRO B 1 484 ? 218.390 217.549 206.044 1.00 180.08 484 PRO F C 1
ATOM 9045 O O . PRO B 1 484 ? 219.437 217.904 206.608 1.00 201.03 484 PRO F O 1
ATOM 9049 N N . PRO B 1 485 ? 217.720 218.370 205.231 1.00 192.88 485 PRO F N 1
ATOM 9050 C CA . PRO B 1 485 ? 218.220 219.736 205.004 1.00 205.65 485 PRO F CA 1
ATOM 9051 C C . PRO B 1 485 ? 218.336 220.551 206.277 1.00 202.36 485 PRO F C 1
ATOM 9052 O O . PRO B 1 485 ? 219.260 221.364 206.397 1.00 191.89 485 PRO F O 1
ATOM 9056 N N . ASP B 1 486 ? 217.434 220.356 207.230 1.00 166.33 486 ASP F N 1
ATOM 9057 C CA . ASP B 1 486 ? 217.524 220.997 208.529 1.00 188.33 486 ASP F CA 1
ATOM 9058 C C . ASP B 1 486 ? 218.093 220.023 209.551 1.00 202.98 486 ASP F C 1
ATOM 9059 O O . ASP B 1 486 ? 217.922 218.808 209.442 1.00 162.32 486 ASP F O 1
ATOM 9064 N N . TYR B 1 487 ? 218.784 220.579 210.549 1.00 228.23 487 TYR F N 1
ATOM 9065 C CA . TYR B 1 487 ? 219.361 219.748 211.598 1.00 235.08 487 TYR F CA 1
ATOM 9066 C C . TYR B 1 487 ? 218.286 219.101 212.460 1.00 222.93 487 TYR F C 1
ATOM 9067 O O . TYR B 1 487 ? 218.464 217.969 212.924 1.00 170.84 487 TYR F O 1
ATOM 9076 N N . ARG B 1 488 ? 217.171 219.795 212.682 1.00 220.95 488 ARG F N 1
ATOM 9077 C CA . ARG B 1 488 ? 216.152 219.344 213.622 1.00 208.21 488 ARG F CA 1
ATOM 9078 C C . ARG B 1 488 ? 215.198 218.313 213.038 1.00 207.31 488 ARG F C 1
ATOM 9079 O O . ARG B 1 488 ? 214.469 217.673 213.803 1.00 202.29 488 ARG F O 1
ATOM 9087 N N . ASP B 1 489 ? 215.179 218.133 211.720 1.00 206.28 489 ASP F N 1
ATOM 9088 C CA . ASP B 1 489 ? 214.184 217.269 211.101 1.00 184.90 489 ASP F CA 1
ATOM 9089 C C . ASP B 1 489 ? 214.374 215.824 211.539 1.00 183.24 489 ASP F C 1
ATOM 9090 O O . ASP B 1 489 ? 215.482 215.282 211.476 1.00 173.02 489 ASP F O 1
ATOM 9095 N N . LEU B 1 490 ? 213.286 215.202 211.982 1.00 186.83 490 LEU F N 1
ATOM 9096 C CA . LEU B 1 490 ? 213.293 213.775 212.262 1.00 174.24 490 LEU F CA 1
ATOM 9097 C C . LEU B 1 490 ? 213.112 213.023 210.953 1.00 166.65 490 LEU F C 1
ATOM 9098 O O . LEU B 1 490 ? 212.195 213.315 210.178 1.00 173.05 490 LEU F O 1
ATOM 9103 N N . ILE B 1 491 ? 213.985 212.054 210.706 1.00 148.88 491 ILE F N 1
ATOM 9104 C CA . ILE B 1 491 ? 214.075 211.387 209.415 1.00 155.97 491 ILE F CA 1
ATOM 9105 C C . ILE B 1 491 ? 213.651 209.935 209.566 1.00 172.50 491 ILE F C 1
ATOM 9106 O O . ILE B 1 491 ? 214.050 209.252 210.517 1.00 181.04 491 ILE F O 1
ATOM 9111 N N . SER B 1 492 ? 212.822 209.474 208.636 1.00 171.34 492 SER F N 1
ATOM 9112 C CA . SER B 1 492 ? 212.468 208.068 208.536 1.00 170.97 492 SER F CA 1
ATOM 9113 C C . SER B 1 492 ? 212.322 207.721 207.065 1.00 159.76 492 SER F C 1
ATOM 9114 O O . SER B 1 492 ? 212.286 208.597 206.199 1.00 167.07 492 SER F O 1
ATOM 9117 N N . PHE B 1 493 ? 212.242 206.428 206.785 1.00 143.59 493 PHE F N 1
ATOM 9118 C CA . PHE B 1 493 ? 212.194 205.951 205.415 1.00 144.92 493 PHE F CA 1
ATOM 9119 C C . PHE B 1 493 ? 210.961 205.088 205.194 1.00 147.74 493 PHE F C 1
ATOM 9120 O O . PHE B 1 493 ? 210.350 204.576 206.136 1.00 131.54 493 PHE F O 1
ATOM 9128 N N . THR B 1 494 ? 210.605 204.939 203.923 1.00 129.26 494 THR F N 1
ATOM 9129 C CA . THR B 1 494 ? 209.505 204.080 203.513 1.00 130.26 494 THR F CA 1
ATOM 9130 C C . THR B 1 494 ? 209.884 203.389 202.217 1.00 135.72 494 THR F C 1
ATOM 9131 O O . THR B 1 494 ? 210.301 204.045 201.259 1.00 127.34 494 THR F O 1
ATOM 9135 N N . VAL B 1 495 ? 209.739 202.074 202.191 1.00 160.16 495 VAL F N 1
ATOM 9136 C CA . VAL B 1 495 ? 210.132 201.269 201.046 1.00 125.50 495 VAL F CA 1
ATOM 9137 C C . VAL B 1 495 ? 208.879 200.884 200.279 1.00 127.65 495 VAL F C 1
ATOM 9138 O O . VAL B 1 495 ? 207.959 200.277 200.836 1.00 129.72 495 VAL F O 1
ATOM 9142 N N . TYR B 1 496 ? 208.838 201.250 199.004 1.00 174.69 496 TYR F N 1
ATOM 9143 C CA . TYR B 1 496 ? 207.740 200.904 198.114 1.00 136.14 496 TYR F CA 1
ATOM 9144 C C . TYR B 1 496 ? 208.220 199.834 197.149 1.00 144.42 496 TYR F C 1
ATOM 9145 O O . TYR B 1 496 ? 209.149 200.070 196.367 1.00 126.64 496 TYR F O 1
ATOM 9154 N N . TYR B 1 497 ? 207.589 198.666 197.195 1.00 183.49 497 TYR F N 1
ATOM 9155 C CA . TYR B 1 497 ? 207.958 197.588 196.294 1.00 129.25 497 TYR F CA 1
ATOM 9156 C C . TYR B 1 497 ? 206.710 196.879 195.808 1.00 132.70 497 TYR F C 1
ATOM 9157 O O . TYR B 1 497 ? 205.752 196.702 196.562 1.00 147.40 497 TYR F O 1
ATOM 9166 N N . LYS B 1 498 ? 206.734 196.476 194.541 1.00 157.25 498 LYS F N 1
ATOM 9167 C CA . LYS B 1 498 ? 205.647 195.691 193.981 1.00 145.55 498 LYS F CA 1
ATOM 9168 C C . LYS B 1 498 ? 206.172 194.898 192.796 1.00 136.88 498 LYS F C 1
ATOM 9169 O O . LYS B 1 498 ? 207.166 195.268 192.164 1.00 156.00 498 LYS F O 1
ATOM 9175 N N . GLU B 1 499 ? 205.483 193.799 192.505 1.00 161.38 499 GLU F N 1
ATOM 9176 C CA . GLU B 1 499 ? 205.842 192.962 191.370 1.00 161.49 499 GLU F CA 1
ATOM 9177 C C . GLU B 1 499 ? 205.443 193.659 190.078 1.00 159.18 499 GLU F C 1
ATOM 9178 O O . GLU B 1 499 ? 204.265 193.963 189.869 1.00 146.10 499 GLU F O 1
ATOM 9184 N N . ALA B 1 500 ? 206.421 193.914 189.216 1.00 142.39 500 ALA F N 1
ATOM 9185 C CA . ALA B 1 500 ? 206.190 194.600 187.952 1.00 142.50 500 ALA F CA 1
ATOM 9186 C C . ALA B 1 500 ? 206.561 193.681 186.798 1.00 156.19 500 ALA F C 1
ATOM 9187 O O . ALA B 1 500 ? 207.744 193.327 186.655 1.00 154.13 500 ALA F O 1
ATOM 9189 N N . PRO B 1 501 ? 205.606 193.265 185.961 1.00 195.59 501 PRO F N 1
ATOM 9190 C CA . PRO B 1 501 ? 205.976 192.428 184.809 1.00 204.44 501 PRO F CA 1
ATOM 9191 C C . PRO B 1 501 ? 206.953 193.106 183.873 1.00 172.04 501 PRO F C 1
ATOM 9192 O O . PRO B 1 501 ? 207.895 192.463 183.394 1.00 147.62 501 PRO F O 1
ATOM 9196 N N . PHE B 1 502 ? 206.771 194.398 183.609 1.00 200.49 502 PHE F N 1
ATOM 9197 C CA . PHE B 1 502 ? 207.714 195.153 182.802 1.00 228.33 502 PHE F CA 1
ATOM 9198 C C . PHE B 1 502 ? 207.898 196.528 183.435 1.00 223.85 502 PHE F C 1
ATOM 9199 O O . PHE B 1 502 ? 207.363 196.817 184.509 1.00 231.02 502 PHE F O 1
ATOM 9207 N N . LYS B 1 503 ? 208.652 197.384 182.752 1.00 213.17 503 LYS F N 1
ATOM 9208 C CA . LYS B 1 503 ? 209.191 198.588 183.364 1.00 166.65 503 LYS F CA 1
ATOM 9209 C C . LYS B 1 503 ? 208.246 199.780 183.338 1.00 157.03 503 LYS F C 1
ATOM 9210 O O . LYS B 1 503 ? 208.490 200.753 184.059 1.00 150.30 503 LYS F O 1
ATOM 9216 N N . ASN B 1 504 ? 207.175 199.741 182.549 1.00 149.83 504 ASN F N 1
ATOM 9217 C CA . ASN B 1 504 ? 206.312 200.913 182.492 1.00 153.12 504 ASN F CA 1
ATOM 9218 C C . ASN B 1 504 ? 205.502 201.004 183.778 1.00 152.47 504 ASN F C 1
ATOM 9219 O O . ASN B 1 504 ? 204.335 200.605 183.829 1.00 187.49 504 ASN F O 1
ATOM 9224 N N . VAL B 1 505 ? 206.136 201.526 184.825 1.00 165.96 505 VAL F N 1
ATOM 9225 C CA . VAL B 1 505 ? 205.559 201.617 186.158 1.00 170.45 505 VAL F CA 1
ATOM 9226 C C . VAL B 1 505 ? 205.614 203.067 186.609 1.00 190.10 505 VAL F C 1
ATOM 9227 O O . VAL B 1 505 ? 206.671 203.705 186.532 1.00 178.50 505 VAL F O 1
ATOM 9231 N N . THR B 1 506 ? 204.485 203.584 187.073 1.00 187.00 506 THR F N 1
ATOM 9232 C CA . THR B 1 506 ? 204.408 204.919 187.641 1.00 180.52 506 THR F CA 1
ATOM 9233 C C . THR B 1 506 ? 204.307 204.834 189.157 1.00 171.44 506 THR F C 1
ATOM 9234 O O . THR B 1 506 ? 203.866 203.831 189.717 1.00 188.45 506 THR F O 1
ATOM 9238 N N . GLU B 1 507 ? 204.723 205.910 189.822 1.00 150.28 507 GLU F N 1
ATOM 9239 C CA . GLU B 1 507 ? 204.696 205.913 191.277 1.00 148.63 507 GLU F CA 1
ATOM 9240 C C . GLU B 1 507 ? 203.297 206.118 191.839 1.00 175.12 507 GLU F C 1
ATOM 9241 O O . GLU B 1 507 ? 203.065 205.803 193.010 1.00 152.34 507 GLU F O 1
ATOM 9247 N N . TYR B 1 508 ? 202.364 206.631 191.044 1.00 192.76 508 TYR F N 1
ATOM 9248 C CA . TYR B 1 508 ? 200.981 206.806 191.472 1.00 204.80 508 TYR F CA 1
ATOM 9249 C C . TYR B 1 508 ? 200.147 205.709 190.828 1.00 205.16 508 TYR F C 1
ATOM 9250 O O . TYR B 1 508 ? 200.048 205.637 189.599 1.00 220.23 508 TYR F O 1
ATOM 9259 N N . ASP B 1 509 ? 199.547 204.862 191.653 1.00 216.39 509 ASP F N 1
ATOM 9260 C CA . ASP B 1 509 ? 198.687 203.798 191.155 1.00 213.22 509 ASP F CA 1
ATOM 9261 C C . ASP B 1 509 ? 197.578 203.502 192.157 1.00 197.26 509 ASP F C 1
ATOM 9262 O O . ASP B 1 509 ? 196.756 202.611 191.945 1.00 177.41 509 ASP F O 1
ATOM 9267 N N . SER B 1 518 ? 198.580 198.632 194.793 1.00 194.93 518 SER F N 1
ATOM 9268 C CA . SER B 1 518 ? 199.727 198.037 194.122 1.00 177.65 518 SER F CA 1
ATOM 9269 C C . SER B 1 518 ? 200.949 198.004 195.033 1.00 172.93 518 SER F C 1
ATOM 9270 O O . SER B 1 518 ? 201.433 196.931 195.393 1.00 176.54 518 SER F O 1
ATOM 9273 N N . TRP B 1 519 ? 201.433 199.185 195.413 1.00 173.23 519 TRP F N 1
ATOM 9274 C CA . TRP B 1 519 ? 202.700 199.278 196.126 1.00 144.65 519 TRP F CA 1
ATOM 9275 C C . TRP B 1 519 ? 202.584 198.720 197.537 1.00 144.69 519 TRP F C 1
ATOM 9276 O O . TRP B 1 519 ? 201.699 199.108 198.304 1.00 147.91 519 TRP F O 1
ATOM 9287 N N . ASN B 1 520 ? 203.490 197.811 197.877 1.00 141.62 520 ASN F N 1
ATOM 9288 C CA . ASN B 1 520 ? 203.637 197.350 199.246 1.00 156.03 520 ASN F CA 1
ATOM 9289 C C . ASN B 1 520 ? 204.621 198.270 199.948 1.00 144.13 520 ASN F C 1
ATOM 9290 O O . ASN B 1 520 ? 205.692 198.574 199.410 1.00 134.92 520 ASN F O 1
ATOM 9295 N N . MET B 1 521 ? 204.248 198.729 201.137 1.00 156.76 521 MET F N 1
ATOM 9296 C CA . MET B 1 521 ? 205.007 199.744 201.849 1.00 163.73 521 MET F CA 1
ATOM 9297 C C . MET B 1 521 ? 205.442 199.210 203.204 1.00 152.56 521 MET F C 1
ATOM 9298 O O . MET B 1 521 ? 204.634 198.633 203.940 1.00 167.60 521 MET F O 1
ATOM 9303 N N . VAL B 1 522 ? 206.719 199.390 203.518 1.00 146.76 522 VAL F N 1
ATOM 9304 C CA . VAL B 1 522 ? 207.288 199.009 204.800 1.00 157.06 522 VAL F CA 1
ATOM 9305 C C . VAL B 1 522 ? 208.110 200.180 205.305 1.00 154.61 522 VAL F C 1
ATOM 9306 O O . VAL B 1 522 ? 208.915 200.746 204.558 1.00 130.07 522 VAL F O 1
ATOM 9310 N N . ASP B 1 523 ? 207.901 200.550 206.554 1.00 162.87 523 ASP F N 1
ATOM 9311 C CA . ASP B 1 523 ? 208.611 201.669 207.155 1.00 162.65 523 ASP F CA 1
ATOM 9312 C C . ASP B 1 523 ? 209.785 201.126 207.957 1.00 143.56 523 ASP F C 1
ATOM 9313 O O . ASP B 1 523 ? 209.598 200.385 208.925 1.00 151.12 523 ASP F O 1
ATOM 9318 N N . VAL B 1 524 ? 210.992 201.480 207.539 1.00 129.94 524 VAL F N 1
ATOM 9319 C CA . VAL B 1 524 ? 212.212 201.134 208.252 1.00 151.43 524 VAL F CA 1
ATOM 9320 C C . VAL B 1 524 ? 212.841 202.418 208.773 1.00 160.10 524 VAL F C 1
ATOM 9321 O O . VAL B 1 524 ? 212.851 203.443 208.081 1.00 128.90 524 VAL F O 1
ATOM 9325 N N . ASP B 1 525 ? 213.334 202.369 210.002 1.00 145.72 525 ASP F N 1
ATOM 9326 C CA . ASP B 1 525 ? 213.934 203.534 210.633 1.00 131.97 525 ASP F CA 1
ATOM 9327 C C . ASP B 1 525 ? 215.424 203.621 210.328 1.00 157.38 525 ASP F C 1
ATOM 9328 O O . ASP B 1 525 ? 216.072 202.636 209.967 1.00 175.51 525 ASP F O 1
ATOM 9333 N N . LEU B 1 526 ? 215.958 204.825 210.478 1.00 170.10 526 LEU F N 1
ATOM 9334 C CA . LEU B 1 526 ? 217.391 205.028 210.325 1.00 154.83 526 LEU F CA 1
ATOM 9335 C C . LEU B 1 526 ? 218.121 204.272 211.428 1.00 153.04 526 LEU F C 1
ATOM 9336 O O . LEU B 1 526 ? 217.746 204.386 212.601 1.00 147.10 526 LEU F O 1
ATOM 9341 N N . PRO B 1 527 ? 219.146 203.485 211.100 1.00 156.47 527 PRO F N 1
ATOM 9342 C CA . PRO B 1 527 ? 219.833 202.725 212.137 1.00 166.05 527 PRO F CA 1
ATOM 9343 C C . PRO B 1 527 ? 220.515 203.656 213.121 1.00 191.79 527 PRO F C 1
ATOM 9344 O O . PRO B 1 527 ? 220.924 204.772 212.761 1.00 164.81 527 PRO F O 1
ATOM 9348 N N . PRO B 1 528 ? 220.645 203.248 214.376 1.00 207.76 528 PRO F N 1
ATOM 9349 C CA . PRO B 1 528 ? 221.279 204.116 215.376 1.00 203.72 528 PRO F CA 1
ATOM 9350 C C . PRO B 1 528 ? 222.747 204.383 215.078 1.00 180.51 528 PRO F C 1
ATOM 9351 O O . PRO B 1 528 ? 223.189 205.535 215.101 1.00 160.84 528 PRO F O 1
ATOM 9355 N N . ASN B 1 529 ? 223.510 203.329 214.801 1.00 196.07 529 ASN F N 1
ATOM 9356 C CA . ASN B 1 529 ? 224.911 203.500 214.446 1.00 186.32 529 ASN F CA 1
ATOM 9357 C C . ASN B 1 529 ? 225.026 204.203 213.101 1.00 184.48 529 ASN F C 1
ATOM 9358 O O . ASN B 1 529 ? 224.388 203.806 212.122 1.00 213.03 529 ASN F O 1
ATOM 9363 N N . LYS B 1 530 ? 225.847 205.248 213.055 1.00 166.73 530 LYS F N 1
ATOM 9364 C CA . LYS B 1 530 ? 226.014 206.019 211.831 1.00 168.58 530 LYS F CA 1
ATOM 9365 C C . LYS B 1 530 ? 226.899 205.324 210.807 1.00 165.38 530 LYS F C 1
ATOM 9366 O O . LYS B 1 530 ? 226.951 205.770 209.658 1.00 148.70 530 LYS F O 1
ATOM 9372 N N . ASP B 1 531 ? 227.598 204.255 211.192 1.00 167.42 531 ASP F N 1
ATOM 9373 C CA . ASP B 1 531 ? 228.443 203.546 210.239 1.00 158.55 531 ASP F CA 1
ATOM 9374 C C . ASP B 1 531 ? 227.641 202.620 209.334 1.00 158.43 531 ASP F C 1
ATOM 9375 O O . ASP B 1 531 ? 228.037 202.393 208.185 1.00 134.15 531 ASP F O 1
ATOM 9380 N N . VAL B 1 532 ? 226.525 202.079 209.816 1.00 176.36 532 VAL F N 1
ATOM 9381 C CA . VAL B 1 532 ? 225.679 201.209 209.010 1.00 171.33 532 VAL F CA 1
ATOM 9382 C C . VAL B 1 532 ? 224.645 202.057 208.286 1.00 150.50 532 VAL F C 1
ATOM 9383 O O . VAL B 1 532 ? 224.075 202.994 208.856 1.00 162.82 532 VAL F O 1
ATOM 9387 N N . GLU B 1 533 ? 224.418 201.741 207.030 1.00 129.92 533 GLU F N 1
ATOM 9388 C CA . GLU B 1 533 ? 223.455 202.492 206.246 1.00 129.28 533 GLU F CA 1
ATOM 9389 C C . GLU B 1 533 ? 222.094 201.805 206.265 1.00 142.73 533 GLU F C 1
ATOM 9390 O O . GLU B 1 533 ? 222.009 200.584 206.431 1.00 160.91 533 GLU F O 1
ATOM 9396 N N . PRO B 1 534 ? 221.014 202.566 206.112 1.00 123.95 534 PRO F N 1
ATOM 9397 C CA . PRO B 1 534 ? 219.677 201.968 206.195 1.00 157.91 534 PRO F CA 1
ATOM 9398 C C . PRO B 1 534 ? 219.444 200.952 205.091 1.00 143.20 534 PRO F C 1
ATOM 9399 O O . PRO B 1 534 ? 219.861 201.137 203.946 1.00 144.20 534 PRO F O 1
ATOM 9403 N N . GLY B 1 535 ? 218.759 199.872 205.451 1.00 151.80 535 GLY F N 1
ATOM 9404 C CA . GLY B 1 535 ? 218.397 198.847 204.500 1.00 165.79 535 GLY F CA 1
ATOM 9405 C C . GLY B 1 535 ? 217.112 198.176 204.927 1.00 150.06 535 GLY F C 1
ATOM 9406 O O . GLY B 1 535 ? 216.545 198.482 205.977 1.00 132.71 535 GLY F O 1
ATOM 9407 N N . ILE B 1 536 ? 216.660 197.244 204.098 1.00 134.12 536 ILE F N 1
ATOM 9408 C CA . ILE B 1 536 ? 215.444 196.487 204.360 1.00 121.55 536 ILE F CA 1
ATOM 9409 C C . ILE B 1 536 ? 215.619 195.106 203.764 1.00 130.09 536 ILE F C 1
ATOM 9410 O O . ILE B 1 536 ? 216.249 194.945 202.716 1.00 121.44 536 ILE F O 1
ATOM 9415 N N . LEU B 1 537 ? 215.075 194.104 204.435 1.00 156.38 537 LEU F N 1
ATOM 9416 C CA . LEU B 1 537 ? 215.050 192.749 203.914 1.00 160.60 537 LEU F CA 1
ATOM 9417 C C . LEU B 1 537 ? 213.614 192.411 203.550 1.00 138.43 537 LEU F C 1
ATOM 9418 O O . LEU B 1 537 ? 212.714 192.540 204.381 1.00 128.98 537 LEU F O 1
ATOM 9423 N N . LEU B 1 538 ? 213.401 192.005 202.310 1.00 130.34 538 LEU F N 1
ATOM 9424 C CA . LEU B 1 538 ? 212.092 191.568 201.857 1.00 155.38 538 LEU F CA 1
ATOM 9425 C C . LEU B 1 538 ? 212.047 190.052 201.897 1.00 146.36 538 LEU F C 1
ATOM 9426 O O . LEU B 1 538 ? 213.008 189.390 201.494 1.00 154.68 538 LEU F O 1
ATOM 9431 N N . HIS B 1 539 ? 210.944 189.508 202.392 1.00 134.78 539 HIS F N 1
ATOM 9432 C CA . HIS B 1 539 ? 210.783 188.070 202.513 1.00 155.73 539 HIS F CA 1
ATOM 9433 C C . HIS B 1 539 ? 209.490 187.633 201.848 1.00 173.11 539 HIS F C 1
ATOM 9434 O O . HIS B 1 539 ? 208.484 188.346 201.895 1.00 176.94 539 HIS F O 1
ATOM 9441 N N . GLY B 1 540 ? 209.525 186.453 201.237 1.00 143.83 540 GLY F N 1
ATOM 9442 C CA . GLY B 1 540 ? 208.367 185.885 200.578 1.00 165.06 540 GLY F CA 1
ATOM 9443 C C . GLY B 1 540 ? 208.138 186.439 199.190 1.00 162.92 540 GLY F C 1
ATOM 9444 O O . GLY B 1 540 ? 207.096 187.038 198.919 1.00 169.25 540 GLY F O 1
ATOM 9445 N N . LEU B 1 541 ? 209.098 186.241 198.297 1.00 156.89 541 LEU F N 1
ATOM 9446 C CA . LEU B 1 541 ? 209.005 186.743 196.939 1.00 143.73 541 LEU F CA 1
ATOM 9447 C C . LEU B 1 541 ? 209.047 185.585 195.957 1.00 145.49 541 LEU F C 1
ATOM 9448 O O . LEU B 1 541 ? 209.640 184.538 196.233 1.00 147.60 541 LEU F O 1
ATOM 9453 N N . LYS B 1 542 ? 208.410 185.782 194.812 1.00 146.27 542 LYS F N 1
ATOM 9454 C CA . LYS B 1 542 ? 208.356 184.736 193.796 1.00 149.67 542 LYS F CA 1
ATOM 9455 C C . LYS B 1 542 ? 209.706 184.611 193.099 1.00 147.74 542 LYS F C 1
ATOM 9456 O O . LYS B 1 542 ? 210.283 185.623 192.686 1.00 144.00 542 LYS F O 1
ATOM 9462 N N . PRO B 1 543 ? 210.243 183.402 192.957 1.00 150.70 543 PRO F N 1
ATOM 9463 C CA . PRO B 1 543 ? 211.533 183.247 192.281 1.00 149.59 543 PRO F CA 1
ATOM 9464 C C . PRO B 1 543 ? 211.456 183.739 190.847 1.00 149.29 543 PRO F C 1
ATOM 9465 O O . PRO B 1 543 ? 210.438 183.581 190.172 1.00 180.22 543 PRO F O 1
ATOM 9469 N N . TRP B 1 544 ? 212.555 184.333 190.389 1.00 146.17 544 TRP F N 1
ATOM 9470 C CA . TRP B 1 544 ? 212.681 184.855 189.028 1.00 145.79 544 TRP F CA 1
ATOM 9471 C C . TRP B 1 544 ? 211.518 185.782 188.675 1.00 145.23 544 TRP F C 1
ATOM 9472 O O . TRP B 1 544 ? 210.780 185.570 187.711 1.00 169.09 544 TRP F O 1
ATOM 9483 N N . THR B 1 545 ? 211.353 186.821 189.481 1.00 150.15 545 THR F N 1
ATOM 9484 C CA . THR B 1 545 ? 210.320 187.810 189.230 1.00 154.40 545 THR F CA 1
ATOM 9485 C C . THR B 1 545 ? 210.907 189.202 189.387 1.00 171.96 545 THR F C 1
ATOM 9486 O O . THR B 1 545 ? 211.639 189.470 190.343 1.00 151.87 545 THR F O 1
ATOM 9490 N N . GLN B 1 546 ? 210.579 190.087 188.449 1.00 160.59 546 GLN F N 1
ATOM 9491 C CA . GLN B 1 546 ? 211.117 191.442 188.458 1.00 146.53 546 GLN F CA 1
ATOM 9492 C C . GLN B 1 546 ? 210.284 192.314 189.387 1.00 144.17 546 GLN F C 1
ATOM 9493 O O . GLN B 1 546 ? 209.070 192.449 189.202 1.00 157.45 546 GLN F O 1
ATOM 9499 N N . TYR B 1 547 ? 210.933 192.910 190.375 1.00 131.90 547 TYR F N 1
ATOM 9500 C CA . TYR B 1 547 ? 210.259 193.744 191.355 1.00 169.35 547 TYR F CA 1
ATOM 9501 C C . TYR B 1 547 ? 210.675 195.194 191.181 1.00 152.55 547 TYR F C 1
ATOM 9502 O O . TYR B 1 547 ? 211.848 195.489 190.925 1.00 145.53 547 TYR F O 1
ATOM 9511 N N . ALA B 1 548 ? 209.711 196.094 191.313 1.00 188.24 548 ALA F N 1
ATOM 9512 C CA . ALA B 1 548 ? 209.973 197.523 191.275 1.00 128.11 548 ALA F CA 1
ATOM 9513 C C . ALA B 1 548 ? 210.083 198.039 192.703 1.00 148.41 548 ALA F C 1
ATOM 9514 O O . ALA B 1 548 ? 209.139 197.910 193.486 1.00 127.99 548 ALA F O 1
ATOM 9516 N N . VAL B 1 549 ? 211.232 198.616 193.038 1.00 150.04 549 VAL F N 1
ATOM 9517 C CA . VAL B 1 549 ? 211.520 199.070 194.390 1.00 151.74 549 VAL F CA 1
ATOM 9518 C C . VAL B 1 549 ? 211.981 200.518 194.348 1.00 132.36 549 VAL F C 1
ATOM 9519 O O . VAL B 1 549 ? 212.813 200.886 193.511 1.00 149.02 549 VAL F O 1
ATOM 9523 N N . TYR B 1 550 ? 211.449 201.338 195.253 1.00 146.25 550 TYR F N 1
ATOM 9524 C CA . TYR B 1 550 ? 211.962 202.688 195.435 1.00 147.25 550 TYR F CA 1
ATOM 9525 C C . TYR B 1 550 ? 211.661 203.141 196.851 1.00 133.77 550 TYR F C 1
ATOM 9526 O O . TYR B 1 550 ? 210.636 202.775 197.429 1.00 138.95 550 TYR F O 1
ATOM 9535 N N . VAL B 1 551 ? 212.553 203.965 197.389 1.00 142.12 551 VAL F N 1
ATOM 9536 C CA . VAL B 1 551 ? 212.501 204.387 198.782 1.00 127.41 551 VAL F CA 1
ATOM 9537 C C . VAL B 1 551 ? 212.157 205.866 198.838 1.00 133.90 551 VAL F C 1
ATOM 9538 O O . VAL B 1 551 ? 212.683 206.669 198.060 1.00 139.06 551 VAL F O 1
ATOM 9542 N N . LYS B 1 552 ? 211.266 206.218 199.760 1.00 140.33 552 LYS F N 1
ATOM 9543 C CA . LYS B 1 552 ? 210.899 207.598 200.035 1.00 130.98 552 LYS F CA 1
ATOM 9544 C C . LYS B 1 552 ? 211.228 207.925 201.484 1.00 149.04 552 LYS F C 1
ATOM 9545 O O . LYS B 1 552 ? 211.021 207.101 202.381 1.00 134.85 552 LYS F O 1
ATOM 9551 N N . ALA B 1 553 ? 211.732 209.133 201.708 1.00 159.79 553 ALA F N 1
ATOM 9552 C CA . ALA B 1 553 ? 212.138 209.561 203.037 1.00 142.64 553 ALA F CA 1
ATOM 9553 C C . ALA B 1 553 ? 210.995 210.280 203.734 1.00 138.11 553 ALA F C 1
ATOM 9554 O O . ALA B 1 553 ? 210.216 210.998 203.099 1.00 148.94 553 ALA F O 1
ATOM 9556 N N . VAL B 1 554 ? 210.897 210.082 205.048 1.00 138.81 554 VAL F N 1
ATOM 9557 C CA . VAL B 1 554 ? 209.874 210.736 205.856 1.00 143.13 554 VAL F CA 1
ATOM 9558 C C . VAL B 1 554 ? 210.519 211.830 206.695 1.00 185.22 554 VAL F C 1
ATOM 9559 O O . VAL B 1 554 ? 211.012 211.573 207.800 1.00 197.30 554 VAL F O 1
ATOM 9563 N N . THR B 1 555 ? 210.513 213.056 206.179 1.00 171.26 555 THR F N 1
ATOM 9564 C CA . THR B 1 555 ? 211.149 214.194 206.838 1.00 161.54 555 THR F CA 1
ATOM 9565 C C . THR B 1 555 ? 210.080 214.968 207.600 1.00 175.75 555 THR F C 1
ATOM 9566 O O . THR B 1 555 ? 209.310 215.730 207.012 1.00 166.79 555 THR F O 1
ATOM 9570 N N . LEU B 1 556 ? 210.036 214.770 208.916 1.00 168.67 556 LEU F N 1
ATOM 9571 C CA . LEU B 1 556 ? 209.120 215.507 209.782 1.00 185.25 556 LEU F CA 1
ATOM 9572 C C . LEU B 1 556 ? 209.825 216.785 210.216 1.00 205.71 556 LEU F C 1
ATOM 9573 O O . LEU B 1 556 ? 210.638 216.778 211.143 1.00 219.23 556 LEU F O 1
ATOM 9578 N N . THR B 1 557 ? 209.515 217.888 209.539 1.00 198.17 557 THR F N 1
ATOM 9579 C CA . THR B 1 557 ? 210.182 219.157 209.796 1.00 206.44 557 THR F CA 1
ATOM 9580 C C . THR B 1 557 ? 209.563 219.830 211.014 1.00 225.03 557 THR F C 1
ATOM 9581 O O . THR B 1 557 ? 208.358 220.107 211.034 1.00 227.78 557 THR F O 1
ATOM 9585 N N . MET B 1 558 ? 210.389 220.092 212.029 1.00 221.84 558 MET F N 1
ATOM 9586 C CA . MET B 1 558 ? 209.909 220.806 213.205 1.00 220.88 558 MET F CA 1
ATOM 9587 C C . MET B 1 558 ? 209.557 222.249 212.863 1.00 232.65 558 MET F C 1
ATOM 9588 O O . MET B 1 558 ? 208.548 222.781 213.340 1.00 240.44 558 MET F O 1
ATOM 9593 N N . VAL B 1 559 ? 210.376 222.894 212.035 1.00 238.39 559 VAL F N 1
ATOM 9594 C CA . VAL B 1 559 ? 210.101 224.240 211.546 1.00 246.92 559 VAL F CA 1
ATOM 9595 C C . VAL B 1 559 ? 209.378 224.075 210.214 1.00 230.39 559 VAL F C 1
ATOM 9596 O O . VAL B 1 559 ? 209.982 223.711 209.205 1.00 197.93 559 VAL F O 1
ATOM 9600 N N . GLU B 1 560 ? 208.076 224.356 210.207 1.00 256.25 560 GLU F N 1
ATOM 9601 C CA . GLU B 1 560 ? 207.246 224.105 209.031 1.00 264.04 560 GLU F CA 1
ATOM 9602 C C . GLU B 1 560 ? 207.559 225.166 207.982 1.00 250.23 560 GLU F C 1
ATOM 9603 O O . GLU B 1 560 ? 206.827 226.137 207.777 1.00 215.58 560 GLU F O 1
ATOM 9609 N N . ASN B 1 561 ? 208.693 224.976 207.315 1.00 264.31 561 ASN F N 1
ATOM 9610 C CA . ASN B 1 561 ? 209.070 225.820 206.192 1.00 275.42 561 ASN F CA 1
ATOM 9611 C C . ASN B 1 561 ? 208.321 225.355 204.954 1.00 271.26 561 ASN F C 1
ATOM 9612 O O . ASN B 1 561 ? 208.440 224.192 204.552 1.00 264.96 561 ASN F O 1
ATOM 9617 N N . ASP B 1 562 ? 207.565 226.252 204.349 1.00 269.07 562 ASP F N 1
ATOM 9618 C CA . ASP B 1 562 ? 206.836 225.881 203.145 1.00 256.68 562 ASP F CA 1
ATOM 9619 C C . ASP B 1 562 ? 207.747 225.644 201.953 1.00 236.72 562 ASP F C 1
ATOM 9620 O O . ASP B 1 562 ? 207.248 225.395 200.851 1.00 223.92 562 ASP F O 1
ATOM 9625 N N . HIS B 1 563 ? 209.064 225.715 202.141 1.00 238.01 563 HIS F N 1
ATOM 9626 C CA . HIS B 1 563 ? 210.022 225.294 201.121 1.00 216.53 563 HIS F CA 1
ATOM 9627 C C . HIS B 1 563 ? 210.297 223.796 201.262 1.00 190.57 563 HIS F C 1
ATOM 9628 O O . HIS B 1 563 ? 211.421 223.352 201.494 1.00 185.70 563 HIS F O 1
ATOM 9635 N N . ILE B 1 564 ? 209.223 223.014 201.120 1.00 192.59 564 ILE F N 1
ATOM 9636 C CA . ILE B 1 564 ? 209.292 221.578 201.371 1.00 192.32 564 ILE F CA 1
ATOM 9637 C C . ILE B 1 564 ? 210.253 220.929 200.388 1.00 176.37 564 ILE F C 1
ATOM 9638 O O . ILE B 1 564 ? 210.229 221.221 199.185 1.00 177.96 564 ILE F O 1
ATOM 9643 N N . ARG B 1 565 ? 211.114 220.044 200.893 1.00 170.39 565 ARG F N 1
ATOM 9644 C CA . ARG B 1 565 ? 212.053 219.382 199.999 1.00 165.37 565 ARG F CA 1
ATOM 9645 C C . ARG B 1 565 ? 211.762 217.894 199.848 1.00 164.25 565 ARG F C 1
ATOM 9646 O O . ARG B 1 565 ? 211.360 217.452 198.772 1.00 159.32 565 ARG F O 1
ATOM 9654 N N . GLY B 1 566 ? 211.875 217.123 200.924 1.00 156.10 566 GLY F N 1
ATOM 9655 C CA . GLY B 1 566 ? 211.698 215.687 200.842 1.00 151.15 566 GLY F CA 1
ATOM 9656 C C . GLY B 1 566 ? 212.785 215.002 200.029 1.00 164.14 566 GLY F C 1
ATOM 9657 O O . GLY B 1 566 ? 213.622 215.629 199.377 1.00 147.70 566 GLY F O 1
ATOM 9658 N N . ALA B 1 567 ? 212.762 213.669 200.065 1.00 170.39 567 ALA F N 1
ATOM 9659 C CA . ALA B 1 567 ? 213.725 212.857 199.335 1.00 177.26 567 ALA F CA 1
ATOM 9660 C C . ALA B 1 567 ? 213.019 211.669 198.701 1.00 171.73 567 ALA F C 1
ATOM 9661 O O . ALA B 1 567 ? 212.163 211.040 199.327 1.00 156.35 567 ALA F O 1
ATOM 9663 N N . LYS B 1 568 ? 213.392 211.362 197.460 1.00 178.87 568 LYS F N 1
ATOM 9664 C CA . LYS B 1 568 ? 212.784 210.268 196.720 1.00 150.89 568 LYS F CA 1
ATOM 9665 C C . LYS B 1 568 ? 213.840 209.588 195.862 1.00 152.90 568 LYS F C 1
ATOM 9666 O O . LYS B 1 568 ? 214.747 210.243 195.342 1.00 141.02 568 LYS F O 1
ATOM 9672 N N . SER B 1 569 ? 213.713 208.273 195.710 1.00 154.20 569 SER F N 1
ATOM 9673 C CA . SER B 1 569 ? 214.698 207.463 195.009 1.00 148.69 569 SER F CA 1
ATOM 9674 C C . SER B 1 569 ? 214.199 207.073 193.621 1.00 156.88 569 SER F C 1
ATOM 9675 O O . SER B 1 569 ? 213.020 207.208 193.289 1.00 179.01 569 SER F O 1
ATOM 9678 N N . GLU B 1 570 ? 215.127 206.581 192.811 1.00 145.87 570 GLU F N 1
ATOM 9679 C CA . GLU B 1 570 ? 214.811 206.109 191.473 1.00 153.16 570 GLU F CA 1
ATOM 9680 C C . GLU B 1 570 ? 214.101 204.764 191.539 1.00 170.69 570 GLU F C 1
ATOM 9681 O O . GLU B 1 570 ? 214.291 203.985 192.477 1.00 201.48 570 GLU F O 1
ATOM 9687 N N . ILE B 1 571 ? 213.274 204.493 190.533 1.00 154.45 571 ILE F N 1
ATOM 9688 C CA . ILE B 1 571 ? 212.606 203.199 190.441 1.00 127.73 571 ILE F CA 1
ATOM 9689 C C . ILE B 1 571 ? 213.640 202.157 190.028 1.00 124.72 571 ILE F C 1
ATOM 9690 O O . ILE B 1 571 ? 214.170 202.195 188.915 1.00 125.52 571 ILE F O 1
ATOM 9695 N N . LEU B 1 572 ? 213.934 201.229 190.928 1.00 134.73 572 LEU F N 1
ATOM 9696 C CA . LEU B 1 572 ? 214.936 200.198 190.703 1.00 121.31 572 LEU F CA 1
ATOM 9697 C C . LEU B 1 572 ? 214.242 198.874 190.427 1.00 151.58 572 LEU F C 1
ATOM 9698 O O . LEU B 1 572 ? 213.380 198.446 191.202 1.00 175.33 572 LEU F O 1
ATOM 9703 N N . TYR B 1 573 ? 214.612 198.231 189.327 1.00 165.01 573 TYR F N 1
ATOM 9704 C CA . TYR B 1 573 ? 214.026 196.957 188.934 1.00 150.39 573 TYR F CA 1
ATOM 9705 C C . TYR B 1 573 ? 214.971 195.829 189.320 1.00 155.49 573 TYR F C 1
ATOM 9706 O O . TYR B 1 573 ? 216.116 195.785 188.858 1.00 123.19 573 TYR F O 1
ATOM 9715 N N . ILE B 1 574 ? 214.492 194.924 190.163 1.00 186.31 574 ILE F N 1
ATOM 9716 C CA . ILE B 1 574 ? 215.291 193.817 190.661 1.00 132.28 574 ILE F CA 1
ATOM 9717 C C . ILE B 1 574 ? 214.505 192.533 190.464 1.00 160.64 574 ILE F C 1
ATOM 9718 O O . ILE B 1 574 ? 213.318 192.467 190.798 1.00 166.71 574 ILE F O 1
ATOM 9723 N N . ARG B 1 575 ? 215.164 191.526 189.909 1.00 183.08 575 ARG F N 1
ATOM 9724 C CA . ARG B 1 575 ? 214.574 190.216 189.683 1.00 172.86 575 ARG F CA 1
ATOM 9725 C C . ARG B 1 575 ? 215.219 189.212 190.627 1.00 143.84 575 ARG F C 1
ATOM 9726 O O . ARG B 1 575 ? 216.437 189.241 190.829 1.00 167.69 575 ARG F O 1
ATOM 9734 N N . THR B 1 576 ? 214.401 188.341 191.212 1.00 144.49 576 THR F N 1
ATOM 9735 C CA . THR B 1 576 ? 214.920 187.311 192.096 1.00 146.89 576 THR F CA 1
ATOM 9736 C C . THR B 1 576 ? 215.955 186.461 191.371 1.00 163.12 576 THR F C 1
ATOM 9737 O O . THR B 1 576 ? 215.876 186.235 190.161 1.00 180.28 576 THR F O 1
ATOM 9741 N N . ASN B 1 577 ? 216.941 185.984 192.128 1.00 151.21 577 ASN F N 1
ATOM 9742 C CA . ASN B 1 577 ? 217.846 184.986 191.582 1.00 153.06 577 ASN F CA 1
ATOM 9743 C C . ASN B 1 577 ? 217.043 183.741 191.245 1.00 152.36 577 ASN F C 1
ATOM 9744 O O . ASN B 1 577 ? 216.162 183.327 192.004 1.00 149.51 577 ASN F O 1
ATOM 9749 N N . ALA B 1 578 ? 217.327 183.162 190.086 1.00 157.40 578 ALA F N 1
ATOM 9750 C CA . ALA B 1 578 ? 216.547 182.025 189.632 1.00 170.58 578 ALA F CA 1
ATOM 9751 C C . ALA B 1 578 ? 216.668 180.880 190.627 1.00 173.84 578 ALA F C 1
ATOM 9752 O O . ALA B 1 578 ? 217.746 180.606 191.161 1.00 153.93 578 ALA F O 1
ATOM 9754 N N . SER B 1 579 ? 215.543 180.240 190.909 1.00 152.14 579 SER F N 1
ATOM 9755 C CA . SER B 1 579 ? 215.527 179.079 191.778 1.00 150.44 579 SER F CA 1
ATOM 9756 C C . SER B 1 579 ? 215.557 177.818 190.923 1.00 169.23 579 SER F C 1
ATOM 9757 O O . SER B 1 579 ? 215.646 177.874 189.695 1.00 163.72 579 SER F O 1
ATOM 9760 N N . VAL B 1 580 ? 215.475 176.667 191.567 1.00 160.45 580 VAL F N 1
ATOM 9761 C CA . VAL B 1 580 ? 215.309 175.416 190.829 1.00 148.99 580 VAL F CA 1
ATOM 9762 C C . VAL B 1 580 ? 213.879 175.360 190.299 1.00 145.97 580 VAL F C 1
ATOM 9763 O O . VAL B 1 580 ? 212.934 175.598 191.065 1.00 144.63 580 VAL F O 1
ATOM 9767 N N . PRO B 1 581 ? 213.679 175.080 189.016 1.00 144.94 581 PRO F N 1
ATOM 9768 C CA . PRO B 1 581 ? 212.326 175.114 188.455 1.00 142.26 581 PRO F CA 1
ATOM 9769 C C . PRO B 1 581 ? 211.440 174.045 189.072 1.00 141.19 581 PRO F C 1
ATOM 9770 O O . PRO B 1 581 ? 211.883 173.158 189.802 1.00 142.41 581 PRO F O 1
ATOM 9774 N N . SER B 1 582 ? 210.154 174.146 188.761 1.00 138.94 582 SER F N 1
ATOM 9775 C CA . SER B 1 582 ? 209.195 173.165 189.228 1.00 156.36 582 SER F CA 1
ATOM 9776 C C . SER B 1 582 ? 209.276 171.903 188.375 1.00 183.22 582 SER F C 1
ATOM 9777 O O . SER B 1 582 ? 209.898 171.873 187.312 1.00 192.94 582 SER F O 1
ATOM 9780 N N . ILE B 1 583 ? 208.642 170.843 188.864 1.00 171.66 583 ILE F N 1
ATOM 9781 C CA . ILE B 1 583 ? 208.579 169.587 188.126 1.00 156.79 583 ILE F CA 1
ATOM 9782 C C . ILE B 1 583 ? 207.650 169.769 186.933 1.00 156.70 583 ILE F C 1
ATOM 9783 O O . ILE B 1 583 ? 206.714 170.580 186.994 1.00 192.61 583 ILE F O 1
ATOM 9788 N N . PRO B 1 584 ? 207.881 169.062 185.831 1.00 135.77 584 PRO F N 1
ATOM 9789 C CA . PRO B 1 584 ? 206.947 169.133 184.703 1.00 149.99 584 PRO F CA 1
ATOM 9790 C C . PRO B 1 584 ? 205.570 168.623 185.097 1.00 162.90 584 PRO F C 1
ATOM 9791 O O . PRO B 1 584 ? 205.426 167.765 185.970 1.00 167.15 584 PRO F O 1
ATOM 9795 N N . LEU B 1 585 ? 204.554 169.167 184.439 1.00 162.15 585 LEU F N 1
ATOM 9796 C CA . LEU B 1 585 ? 203.164 168.916 184.793 1.00 161.12 585 LEU F CA 1
ATOM 9797 C C . LEU B 1 585 ? 202.531 167.935 183.816 1.00 154.24 585 LEU F C 1
ATOM 9798 O O . LEU B 1 585 ? 202.703 168.065 182.598 1.00 137.14 585 LEU F O 1
ATOM 9803 N N . ASP B 1 586 ? 201.799 166.958 184.358 1.00 164.98 586 ASP F N 1
ATOM 9804 C CA . ASP B 1 586 ? 200.931 166.070 183.585 1.00 165.27 586 ASP F CA 1
ATOM 9805 C C . ASP B 1 586 ? 201.725 165.296 182.526 1.00 151.28 586 ASP F C 1
ATOM 9806 O O . ASP B 1 586 ? 201.571 165.480 181.318 1.00 133.31 586 ASP F O 1
ATOM 9811 N N . VAL B 1 587 ? 202.600 164.430 183.030 1.00 131.59 587 VAL F N 1
ATOM 9812 C CA . VAL B 1 587 ? 203.414 163.570 182.177 1.00 147.23 587 VAL F CA 1
ATOM 9813 C C . VAL B 1 587 ? 202.543 162.413 181.693 1.00 190.94 587 VAL F C 1
ATOM 9814 O O . VAL B 1 587 ? 202.119 161.569 182.486 1.00 196.29 587 VAL F O 1
ATOM 9818 N N . LEU B 1 588 ? 202.287 162.366 180.386 1.00 180.25 588 LEU F N 1
ATOM 9819 C CA . LEU B 1 588 ? 201.508 161.303 179.767 1.00 155.19 588 LEU F CA 1
ATOM 9820 C C . LEU B 1 588 ? 202.361 160.592 178.725 1.00 154.64 588 LEU F C 1
ATOM 9821 O O . LEU B 1 588 ? 203.126 161.230 177.996 1.00 169.36 588 LEU F O 1
ATOM 9826 N N . SER B 1 589 ? 202.224 159.267 178.655 1.00 137.13 589 SER F N 1
ATOM 9827 C CA . SER B 1 589 ? 203.055 158.451 177.782 1.00 148.59 589 SER F CA 1
ATOM 9828 C C . SER B 1 589 ? 202.212 157.376 177.110 1.00 165.33 589 SER F C 1
ATOM 9829 O O . SER B 1 589 ? 201.262 156.850 177.695 1.00 134.64 589 SER F O 1
ATOM 9832 N N . ALA B 1 590 ? 202.585 157.047 175.874 1.00 156.82 590 ALA F N 1
ATOM 9833 C CA . ALA B 1 590 ? 201.909 156.009 175.109 1.00 136.21 590 ALA F CA 1
ATOM 9834 C C . ALA B 1 590 ? 202.920 155.344 174.185 1.00 166.23 590 ALA F C 1
ATOM 9835 O O . ALA B 1 590 ? 204.051 155.808 174.028 1.00 188.70 590 ALA F O 1
ATOM 9837 N N . SER B 1 591 ? 202.493 154.243 173.570 1.00 183.24 591 SER F N 1
ATOM 9838 C CA . SER B 1 591 ? 203.342 153.462 172.674 1.00 164.78 591 SER F CA 1
ATOM 9839 C C . SER B 1 591 ? 202.582 153.207 171.381 1.00 167.58 591 SER F C 1
ATOM 9840 O O . SER B 1 591 ? 201.671 152.373 171.346 1.00 167.96 591 SER F O 1
ATOM 9843 N N . ASN B 1 592 ? 202.954 153.921 170.318 1.00 170.80 592 ASN F N 1
ATOM 9844 C CA . ASN B 1 592 ? 202.352 153.699 169.011 1.00 158.84 592 ASN F CA 1
ATOM 9845 C C . ASN B 1 592 ? 202.973 152.524 168.272 1.00 146.35 592 ASN F C 1
ATOM 9846 O O . ASN B 1 592 ? 202.384 152.045 167.297 1.00 143.06 592 ASN F O 1
ATOM 9851 N N . SER B 1 593 ? 204.137 152.054 168.709 1.00 145.59 593 SER F N 1
ATOM 9852 C CA . SER B 1 593 ? 204.818 150.949 168.053 1.00 143.04 593 SER F CA 1
ATOM 9853 C C . SER B 1 593 ? 205.777 150.318 169.046 1.00 142.59 593 SER F C 1
ATOM 9854 O O . SER B 1 593 ? 206.149 150.927 170.052 1.00 159.49 593 SER F O 1
ATOM 9857 N N . SER B 1 594 ? 206.174 149.085 168.750 1.00 177.06 594 SER F N 1
ATOM 9858 C CA . SER B 1 594 ? 207.195 148.432 169.550 1.00 193.68 594 SER F CA 1
ATOM 9859 C C . SER B 1 594 ? 208.514 149.181 169.416 1.00 184.22 594 SER F C 1
ATOM 9860 O O . SER B 1 594 ? 208.798 149.806 168.388 1.00 144.11 594 SER F O 1
ATOM 9863 N N . SER B 1 595 ? 209.311 149.138 170.483 1.00 204.39 595 SER F N 1
ATOM 9864 C CA . SER B 1 595 ? 210.591 149.837 170.569 1.00 225.15 595 SER F CA 1
ATOM 9865 C C . SER B 1 595 ? 210.433 151.348 170.446 1.00 201.82 595 SER F C 1
ATOM 9866 O O . SER B 1 595 ? 211.395 152.052 170.121 1.00 188.92 595 SER F O 1
ATOM 9869 N N . GLN B 1 596 ? 209.234 151.864 170.699 1.00 170.22 596 GLN F N 1
ATOM 9870 C CA . GLN B 1 596 ? 208.979 153.293 170.633 1.00 171.43 596 GLN F CA 1
ATOM 9871 C C . GLN B 1 596 ? 208.015 153.694 171.735 1.00 156.58 596 GLN F C 1
ATOM 9872 O O . GLN B 1 596 ? 207.049 152.979 172.019 1.00 140.60 596 GLN F O 1
ATOM 9878 N N . LEU B 1 597 ? 208.285 154.842 172.351 1.00 167.17 597 LEU F N 1
ATOM 9879 C CA . LEU B 1 597 ? 207.426 155.396 173.393 1.00 153.69 597 LEU F CA 1
ATOM 9880 C C . LEU B 1 597 ? 207.313 156.894 173.175 1.00 161.09 597 LEU F C 1
ATOM 9881 O O . LEU B 1 597 ? 208.326 157.598 173.153 1.00 178.82 597 LEU F O 1
ATOM 9886 N N . ILE B 1 598 ? 206.088 157.374 173.014 1.00 138.75 598 ILE F N 1
ATOM 9887 C CA . ILE B 1 598 ? 205.817 158.797 172.866 1.00 138.33 598 ILE F CA 1
ATOM 9888 C C . ILE B 1 598 ? 205.389 159.348 174.218 1.00 162.32 598 ILE F C 1
ATOM 9889 O O . ILE B 1 598 ? 204.582 158.736 174.927 1.00 136.65 598 ILE F O 1
ATOM 9894 N N . VAL B 1 599 ? 205.965 160.486 174.600 1.00 176.28 599 VAL F N 1
ATOM 9895 C CA . VAL B 1 599 ? 205.692 161.111 175.889 1.00 153.59 599 VAL F CA 1
ATOM 9896 C C . VAL B 1 599 ? 205.437 162.597 175.672 1.00 149.78 599 VAL F C 1
ATOM 9897 O O . VAL B 1 599 ? 206.159 163.258 174.919 1.00 153.64 599 VAL F O 1
ATOM 9901 N N . LYS B 1 600 ? 204.405 163.116 176.335 1.00 134.64 600 LYS F N 1
ATOM 9902 C CA . LYS B 1 600 ? 204.088 164.535 176.302 1.00 166.74 600 LYS F CA 1
ATOM 9903 C C . LYS B 1 600 ? 203.835 165.029 177.718 1.00 178.69 600 LYS F C 1
ATOM 9904 O O . LYS B 1 600 ? 203.438 164.262 178.601 1.00 156.38 600 LYS F O 1
ATOM 9910 N N . TRP B 1 601 ? 204.071 166.321 177.930 1.00 177.73 601 TRP F N 1
ATOM 9911 C CA . TRP B 1 601 ? 203.940 166.919 179.249 1.00 171.53 601 TRP F CA 1
ATOM 9912 C C . TRP B 1 601 ? 203.654 168.406 179.094 1.00 152.50 601 TRP F C 1
ATOM 9913 O O . TRP B 1 601 ? 203.616 168.943 177.983 1.00 141.65 601 TRP F O 1
ATOM 9924 N N . ASN B 1 602 ? 203.456 169.069 180.225 1.00 130.75 602 ASN F N 1
ATOM 9925 C CA . ASN B 1 602 ? 203.211 170.498 180.291 1.00 149.77 602 ASN F CA 1
ATOM 9926 C C . ASN B 1 602 ? 204.373 171.211 180.967 1.00 181.88 602 ASN F C 1
ATOM 9927 O O . ASN B 1 602 ? 205.126 170.606 181.739 1.00 200.76 602 ASN F O 1
ATOM 9932 N N . PRO B 1 603 ? 204.560 172.497 180.689 1.00 157.07 603 PRO F N 1
ATOM 9933 C CA . PRO B 1 603 ? 205.598 173.266 181.378 1.00 144.79 603 PRO F CA 1
ATOM 9934 C C . PRO B 1 603 ? 205.345 173.297 182.874 1.00 131.08 603 PRO F C 1
ATOM 9935 O O . PRO B 1 603 ? 204.193 173.183 183.320 1.00 129.81 603 PRO F O 1
ATOM 9939 N N . PRO B 1 604 ? 206.394 173.441 183.680 1.00 132.38 604 PRO F N 1
ATOM 9940 C CA . PRO B 1 604 ? 206.219 173.416 185.135 1.00 132.35 604 PRO F CA 1
ATOM 9941 C C . PRO B 1 604 ? 205.412 174.605 185.629 1.00 130.94 604 PRO F C 1
ATOM 9942 O O . PRO B 1 604 ? 205.261 175.623 184.949 1.00 130.19 604 PRO F O 1
ATOM 9946 N N . SER B 1 605 ? 204.874 174.450 186.840 1.00 130.99 605 SER F N 1
ATOM 9947 C CA . SER B 1 605 ? 204.013 175.483 187.409 1.00 160.60 605 SER F CA 1
ATOM 9948 C C . SER B 1 605 ? 204.783 176.773 187.660 1.00 163.73 605 SER F C 1
ATOM 9949 O O . SER B 1 605 ? 204.311 177.865 187.323 1.00 139.95 605 SER F O 1
ATOM 9952 N N . LEU B 1 606 ? 205.974 176.669 188.249 1.00 162.44 606 LEU F N 1
ATOM 9953 C CA . LEU B 1 606 ? 206.804 177.827 188.574 1.00 132.77 606 LEU F CA 1
ATOM 9954 C C . LEU B 1 606 ? 208.121 177.678 187.829 1.00 134.61 606 LEU F C 1
ATOM 9955 O O . LEU B 1 606 ? 209.061 177.044 188.333 1.00 153.40 606 LEU F O 1
ATOM 9960 N N . PRO B 1 607 ? 208.225 178.226 186.618 1.00 134.25 607 PRO F N 1
ATOM 9961 C CA . PRO B 1 607 ? 209.470 178.060 185.853 1.00 136.10 607 PRO F CA 1
ATOM 9962 C C . PRO B 1 607 ? 210.692 178.569 186.588 1.00 144.34 607 PRO F C 1
ATOM 9963 O O . PRO B 1 607 ? 211.764 177.958 186.493 1.00 194.67 607 PRO F O 1
ATOM 9967 N N . ASN B 1 608 ? 210.567 179.675 187.317 1.00 138.00 608 ASN F N 1
ATOM 9968 C CA . ASN B 1 608 ? 211.662 180.266 188.077 1.00 145.68 608 ASN F CA 1
ATOM 9969 C C . ASN B 1 608 ? 212.863 180.593 187.205 1.00 141.95 608 ASN F C 1
ATOM 9970 O O . ASN B 1 608 ? 213.958 180.828 187.730 1.00 144.36 608 ASN F O 1
ATOM 9975 N N . GLY B 1 609 ? 212.686 180.600 185.893 1.00 143.15 609 GLY F N 1
ATOM 9976 C CA . GLY B 1 609 ? 213.752 180.955 184.978 1.00 144.70 609 GLY F CA 1
ATOM 9977 C C . GLY B 1 609 ? 213.283 180.748 183.555 1.00 143.54 609 GLY F C 1
ATOM 9978 O O . GLY B 1 609 ? 212.326 180.010 183.294 1.00 160.61 609 GLY F O 1
ATOM 9979 N N . ASN B 1 610 ? 213.964 181.431 182.638 1.00 142.61 610 ASN F N 1
ATOM 9980 C CA . ASN B 1 610 ? 213.707 181.218 181.220 1.00 165.70 610 ASN F CA 1
ATOM 9981 C C . ASN B 1 610 ? 213.922 179.754 180.873 1.00 167.55 610 ASN F C 1
ATOM 9982 O O . ASN B 1 610 ? 215.023 179.222 181.043 1.00 144.67 610 ASN F O 1
ATOM 9987 N N . LEU B 1 611 ? 212.863 179.102 180.398 1.00 173.53 611 LEU F N 1
ATOM 9988 C CA . LEU B 1 611 ? 212.945 177.686 180.065 1.00 179.06 611 LEU F CA 1
ATOM 9989 C C . LEU B 1 611 ? 213.915 177.478 178.913 1.00 184.74 611 LEU F C 1
ATOM 9990 O O . LEU B 1 611 ? 213.811 178.132 177.872 1.00 179.78 611 LEU F O 1
ATOM 9995 N N . SER B 1 612 ? 214.859 176.561 179.100 1.00 176.48 612 SER F N 1
ATOM 9996 C CA . SER B 1 612 ? 215.864 176.265 178.092 1.00 165.52 612 SER F CA 1
ATOM 9997 C C . SER B 1 612 ? 215.619 174.938 177.396 1.00 165.86 612 SER F C 1
ATOM 9998 O O . SER B 1 612 ? 215.541 174.887 176.165 1.00 192.62 612 SER F O 1
ATOM 10001 N N . TYR B 1 613 ? 215.489 173.859 178.157 1.00 170.28 613 TYR F N 1
ATOM 10002 C CA . TYR B 1 613 ? 215.269 172.541 177.584 1.00 170.15 613 TYR F CA 1
ATOM 10003 C C . TYR B 1 613 ? 214.764 171.618 178.681 1.00 165.46 613 TYR F C 1
ATOM 10004 O O . TYR B 1 613 ? 214.767 171.964 179.864 1.00 144.70 613 TYR F O 1
ATOM 10013 N N . TYR B 1 614 ? 214.331 170.433 178.267 1.00 192.93 614 TYR F N 1
ATOM 10014 C CA . TYR B 1 614 ? 213.894 169.393 179.183 1.00 143.49 614 TYR F CA 1
ATOM 10015 C C . TYR B 1 614 ? 214.838 168.204 179.082 1.00 144.90 614 TYR F C 1
ATOM 10016 O O . TYR B 1 614 ? 215.332 167.875 178.001 1.00 145.74 614 TYR F O 1
ATOM 10025 N N . ILE B 1 615 ? 215.084 167.563 180.219 1.00 145.19 615 ILE F N 1
ATOM 10026 C CA . ILE B 1 615 ? 215.951 166.392 180.297 1.00 146.42 615 ILE F CA 1
ATOM 10027 C C . ILE B 1 615 ? 215.083 165.204 180.677 1.00 167.21 615 ILE F C 1
ATOM 10028 O O . ILE B 1 615 ? 214.559 165.139 181.797 1.00 184.25 615 ILE F O 1
ATOM 10033 N N . VAL B 1 616 ? 214.936 164.261 179.758 1.00 167.79 616 VAL F N 1
ATOM 10034 C CA . VAL B 1 616 ? 214.119 163.078 179.981 1.00 162.76 616 VAL F CA 1
ATOM 10035 C C . VAL B 1 616 ? 215.032 161.877 180.165 1.00 162.70 616 VAL F C 1
ATOM 10036 O O . VAL B 1 616 ? 216.101 161.779 179.549 1.00 156.46 616 VAL F O 1
ATOM 10040 N N . ARG B 1 617 ? 214.612 160.963 181.034 1.00 174.99 617 ARG F N 1
ATOM 10041 C CA . ARG B 1 617 ? 215.354 159.741 181.301 1.00 168.95 617 ARG F CA 1
ATOM 10042 C C . ARG B 1 617 ? 214.411 158.551 181.300 1.00 170.89 617 ARG F C 1
ATOM 10043 O O . ARG B 1 617 ? 213.301 158.626 181.837 1.00 188.21 617 ARG F O 1
ATOM 10051 N N . TRP B 1 618 ? 214.860 157.452 180.703 1.00 185.59 618 TRP F N 1
ATOM 10052 C CA . TRP B 1 618 ? 214.089 156.219 180.667 1.00 171.34 618 TRP F CA 1
ATOM 10053 C C . TRP B 1 618 ? 214.962 155.065 181.125 1.00 157.19 618 TRP F C 1
ATOM 10054 O O . TRP B 1 618 ? 216.092 154.907 180.653 1.00 149.83 618 TRP F O 1
ATOM 10065 N N . GLN B 1 619 ? 214.434 154.270 182.048 1.00 154.79 619 GLN F N 1
ATOM 10066 C CA . GLN B 1 619 ? 215.136 153.130 182.611 1.00 169.45 619 GLN F CA 1
ATOM 10067 C C . GLN B 1 619 ? 214.320 151.870 182.378 1.00 170.35 619 GLN F C 1
ATOM 10068 O O . GLN B 1 619 ? 213.096 151.875 182.531 1.00 175.69 619 GLN F O 1
ATOM 10074 N N . ARG B 1 620 ? 215.003 150.793 182.001 1.00 156.11 620 ARG F N 1
ATOM 10075 C CA . ARG B 1 620 ? 214.333 149.516 181.821 1.00 177.98 620 ARG F CA 1
ATOM 10076 C C . ARG B 1 620 ? 213.826 148.989 183.156 1.00 176.65 620 ARG F C 1
ATOM 10077 O O . ARG B 1 620 ? 214.546 149.004 184.157 1.00 167.58 620 ARG F O 1
ATOM 10085 N N . GLN B 1 621 ? 212.581 148.522 183.167 1.00 166.97 621 GLN F N 1
ATOM 10086 C CA . GLN B 1 621 ? 212.095 147.916 184.396 1.00 166.73 621 GLN F CA 1
ATOM 10087 C C . GLN B 1 621 ? 212.121 146.398 184.286 1.00 177.28 621 GLN F C 1
ATOM 10088 O O . GLN B 1 621 ? 211.724 145.843 183.257 1.00 187.88 621 GLN F O 1
ATOM 10094 N N . PRO B 1 622 ? 212.590 145.713 185.324 1.00 177.23 622 PRO F N 1
ATOM 10095 C CA . PRO B 1 622 ? 212.671 144.252 185.261 1.00 177.70 622 PRO F CA 1
ATOM 10096 C C . PRO B 1 622 ? 211.293 143.615 185.276 1.00 182.30 622 PRO F C 1
ATOM 10097 O O . PRO B 1 622 ? 210.342 144.139 185.862 1.00 140.20 622 PRO F O 1
ATOM 10101 N N . GLN B 1 623 ? 211.195 142.469 184.611 1.00 198.22 623 GLN F N 1
ATOM 10102 C CA . GLN B 1 623 ? 209.973 141.685 184.666 1.00 163.27 623 GLN F CA 1
ATOM 10103 C C . GLN B 1 623 ? 209.778 141.122 186.068 1.00 139.81 623 GLN F C 1
ATOM 10104 O O . GLN B 1 623 ? 210.739 140.848 186.792 1.00 140.37 623 GLN F O 1
ATOM 10110 N N . ASP B 1 624 ? 208.517 140.963 186.452 1.00 139.44 624 ASP F N 1
ATOM 10111 C CA . ASP B 1 624 ? 208.169 140.508 187.792 1.00 139.66 624 ASP F CA 1
ATOM 10112 C C . ASP B 1 624 ? 208.752 139.131 188.100 1.00 185.02 624 ASP F C 1
ATOM 10113 O O . ASP B 1 624 ? 208.557 138.179 187.346 1.00 196.52 624 ASP F O 1
ATOM 10118 N N . LYS B 1 683 ? 194.059 174.592 204.719 1.00 88.07 683 LYS F N 1
ATOM 10119 C CA . LYS B 1 683 ? 194.653 175.919 204.605 1.00 88.07 683 LYS F CA 1
ATOM 10120 C C . LYS B 1 683 ? 194.338 176.774 205.825 1.00 88.07 683 LYS F C 1
ATOM 10121 O O . LYS B 1 683 ? 195.238 177.341 206.453 1.00 88.07 683 LYS F O 1
ATOM 10127 N N . GLU B 1 684 ? 193.052 176.877 206.175 1.00 89.13 684 GLU F N 1
ATOM 10128 C CA . GLU B 1 684 ? 192.647 177.754 207.270 1.00 89.13 684 GLU F CA 1
ATOM 10129 C C . GLU B 1 684 ? 193.332 177.379 208.575 1.00 89.13 684 GLU F C 1
ATOM 10130 O O . GLU B 1 684 ? 193.655 178.252 209.385 1.00 89.13 684 GLU F O 1
ATOM 10136 N N . GLU B 1 685 ? 193.566 176.082 208.795 1.00 84.81 685 GLU F N 1
ATOM 10137 C CA . GLU B 1 685 ? 194.108 175.629 210.071 1.00 84.81 685 GLU F CA 1
ATOM 10138 C C . GLU B 1 685 ? 195.479 176.241 210.326 1.00 84.81 685 GLU F C 1
ATOM 10139 O O . GLU B 1 685 ? 195.673 176.985 211.294 1.00 84.81 685 GLU F O 1
ATOM 10145 N N . ALA B 1 686 ? 196.447 175.931 209.461 1.00 80.90 686 ALA F N 1
ATOM 10146 C CA . ALA B 1 686 ? 197.753 176.570 209.558 1.00 80.90 686 ALA F CA 1
ATOM 10147 C C . ALA B 1 686 ? 197.617 178.082 209.496 1.00 80.90 686 ALA F C 1
ATOM 10148 O O . ALA B 1 686 ? 198.351 178.813 210.171 1.00 80.90 686 ALA F O 1
ATOM 10150 N N . GLU B 1 687 ? 196.672 178.570 208.692 1.00 76.46 687 GLU F N 1
ATOM 10151 C CA . GLU B 1 687 ? 196.371 179.995 208.685 1.00 76.46 687 GLU F CA 1
ATOM 10152 C C . GLU B 1 687 ? 195.846 180.440 210.043 1.00 76.46 687 GLU F C 1
ATOM 10153 O O . GLU B 1 687 ? 196.279 181.464 210.584 1.00 76.46 687 GLU F O 1
ATOM 10159 N N . TYR B 1 688 ? 194.900 179.689 210.610 1.00 57.31 688 TYR F N 1
ATOM 10160 C CA . TYR B 1 688 ? 194.351 180.073 211.904 1.00 57.31 688 TYR F CA 1
ATOM 10161 C C . TYR B 1 688 ? 195.424 180.049 212.979 1.00 57.31 688 TYR F C 1
ATOM 10162 O O . TYR B 1 688 ? 195.447 180.908 213.867 1.00 57.31 688 TYR F O 1
ATOM 10171 N N . ARG B 1 689 ? 196.317 179.064 212.923 1.00 64.30 689 ARG F N 1
ATOM 10172 C CA . ARG B 1 689 ? 197.432 179.041 213.859 1.00 64.30 689 ARG F CA 1
ATOM 10173 C C . ARG B 1 689 ? 198.277 180.297 213.727 1.00 64.30 689 ARG F C 1
ATOM 10174 O O . ARG B 1 689 ? 198.773 180.829 214.726 1.00 64.30 689 ARG F O 1
ATOM 10182 N N . LYS B 1 690 ? 198.451 180.781 212.496 1.00 59.26 690 LYS F N 1
ATOM 10183 C CA . LYS B 1 690 ? 199.250 181.977 212.261 1.00 59.26 690 LYS F CA 1
ATOM 10184 C C . LYS B 1 690 ? 198.772 183.140 213.122 1.00 59.26 690 LYS F C 1
ATOM 10185 O O . LYS B 1 690 ? 199.535 183.690 213.924 1.00 59.26 690 LYS F O 1
ATOM 10191 N N . VAL B 1 691 ? 197.503 183.520 212.973 1.00 49.58 691 VAL F N 1
ATOM 10192 C CA . VAL B 1 691 ? 197.005 184.698 213.675 1.00 49.58 691 VAL F CA 1
ATOM 10193 C C . VAL B 1 691 ? 197.062 184.490 215.184 1.00 49.58 691 VAL F C 1
ATOM 10194 O O . VAL B 1 691 ? 197.484 185.384 215.928 1.00 49.58 691 VAL F O 1
ATOM 10198 N N . PHE B 1 692 ? 196.661 183.307 215.662 1.00 47.03 692 PHE F N 1
ATOM 10199 C CA . PHE B 1 692 ? 196.718 183.067 217.100 1.00 47.03 692 PHE F CA 1
ATOM 10200 C C . PHE B 1 692 ? 198.141 183.175 217.614 1.00 47.03 692 PHE F C 1
ATOM 10201 O O . PHE B 1 692 ? 198.378 183.712 218.703 1.00 47.03 692 PHE F O 1
ATOM 10209 N N . GLU B 1 693 ? 199.099 182.649 216.855 1.00 57.78 693 GLU F N 1
ATOM 10210 C CA . GLU B 1 693 ? 200.493 182.729 217.259 1.00 57.78 693 GLU F CA 1
ATOM 10211 C C . GLU B 1 693 ? 200.890 184.170 217.540 1.00 57.78 693 GLU F C 1
ATOM 10212 O O . GLU B 1 693 ? 201.390 184.495 218.621 1.00 57.78 693 GLU F O 1
ATOM 10218 N N . ASN B 1 694 ? 200.632 185.053 216.575 1.00 58.46 694 ASN F N 1
ATOM 10219 C CA . ASN B 1 694 ? 201.105 186.425 216.685 1.00 58.46 694 ASN F CA 1
ATOM 10220 C C . ASN B 1 694 ? 200.584 187.106 217.934 1.00 58.46 694 ASN F C 1
ATOM 10221 O O . ASN B 1 694 ? 201.296 187.909 218.544 1.00 58.46 694 ASN F O 1
ATOM 10226 N N . PHE B 1 695 ? 199.361 186.781 218.351 1.00 44.80 695 PHE F N 1
ATOM 10227 C CA . PHE B 1 695 ? 198.852 187.385 219.571 1.00 44.80 695 PHE F CA 1
ATOM 10228 C C . PHE B 1 695 ? 199.698 186.995 220.768 1.00 44.80 695 PHE F C 1
ATOM 10229 O O . PHE B 1 695 ? 199.873 187.794 221.693 1.00 44.80 695 PHE F O 1
ATOM 10237 N N . LEU B 1 696 ? 200.228 185.776 220.767 1.00 47.96 696 LEU F N 1
ATOM 10238 C CA . LEU B 1 696 ? 201.033 185.331 221.894 1.00 47.96 696 LEU F CA 1
ATOM 10239 C C . LEU B 1 696 ? 202.244 186.230 222.074 1.00 47.96 696 LEU F C 1
ATOM 10240 O O . LEU B 1 696 ? 202.398 186.895 223.105 1.00 47.96 696 LEU F O 1
ATOM 10245 N N . HIS B 1 697 ? 203.104 186.284 221.060 1.00 47.79 697 HIS F N 1
ATOM 10246 C CA . HIS B 1 697 ? 204.275 187.143 221.149 1.00 47.79 697 HIS F CA 1
ATOM 10247 C C . HIS B 1 697 ? 203.880 188.596 221.313 1.00 47.79 697 HIS F C 1
ATOM 10248 O O . HIS B 1 697 ? 204.527 189.334 222.063 1.00 47.79 697 HIS F O 1
ATOM 10255 N N . ASN B 1 698 ? 202.811 189.020 220.649 1.00 57.63 698 ASN F N 1
ATOM 10256 C CA . ASN B 1 698 ? 202.402 190.410 220.750 1.00 57.63 698 ASN F CA 1
ATOM 10257 C C . ASN B 1 698 ? 201.961 190.784 222.156 1.00 57.63 698 ASN F C 1
ATOM 10258 O O . ASN B 1 698 ? 201.709 191.966 222.410 1.00 57.63 698 ASN F O 1
ATOM 10263 N N . SER B 1 699 ? 201.884 189.823 223.076 1.00 55.24 699 SER F N 1
ATOM 10264 C CA . SER B 1 699 ? 201.399 190.090 224.416 1.00 55.24 699 SER F CA 1
ATOM 10265 C C . SER B 1 699 ? 202.340 189.648 225.516 1.00 55.24 699 SER F C 1
ATOM 10266 O O . SER B 1 699 ? 202.162 190.074 226.661 1.00 55.24 699 SER F O 1
ATOM 10269 N N . ILE B 1 700 ? 203.331 188.824 225.219 1.00 58.97 700 ILE F N 1
ATOM 10270 C CA . ILE B 1 700 ? 204.190 188.311 226.271 1.00 58.97 700 ILE F CA 1
ATOM 10271 C C . ILE B 1 700 ? 205.341 189.275 226.481 1.00 58.97 700 ILE F C 1
ATOM 10272 O O . ILE B 1 700 ? 205.514 189.835 227.568 1.00 58.97 700 ILE F O 1
ATOM 10277 N N . PHE B 1 701 ? 206.126 189.476 225.437 1.00 69.19 701 PHE F N 1
ATOM 10278 C CA . PHE B 1 701 ? 207.352 190.236 225.563 1.00 69.19 701 PHE F CA 1
ATOM 10279 C C . PHE B 1 701 ? 207.047 191.721 225.700 1.00 69.19 701 PHE F C 1
ATOM 10280 O O . PHE B 1 701 ? 206.006 192.211 225.256 1.00 69.19 701 PHE F O 1
ATOM 10288 N N . VAL B 1 702 ? 207.962 192.433 226.348 1.00 92.25 702 VAL F N 1
ATOM 10289 C CA . VAL B 1 702 ? 207.787 193.857 226.609 1.00 92.25 702 VAL F CA 1
ATOM 10290 C C . VAL B 1 702 ? 209.158 194.511 226.688 1.00 92.25 702 VAL F C 1
ATOM 10291 O O . VAL B 1 702 ? 210.054 194.011 227.384 1.00 92.25 702 VAL F O 1
ATOM 10295 N N . PRO B 1 703 ? 209.375 195.617 225.990 1.00 100.48 703 PRO F N 1
ATOM 10296 C CA . PRO B 1 703 ? 210.693 196.254 226.017 1.00 100.48 703 PRO F CA 1
ATOM 10297 C C . PRO B 1 703 ? 210.884 197.088 227.273 1.00 100.48 703 PRO F C 1
ATOM 10298 O O . PRO B 1 703 ? 209.938 197.671 227.808 1.00 100.48 703 PRO F O 1
ATOM 10302 N N . ARG B 1 704 ? 212.121 197.128 227.748 1.00 104.62 704 ARG F N 1
ATOM 10303 C CA . ARG B 1 704 ? 212.437 198.004 228.861 1.00 104.62 704 ARG F CA 1
ATOM 10304 C C . ARG B 1 704 ? 212.250 199.457 228.433 1.00 104.62 704 ARG F C 1
ATOM 10305 O O . ARG B 1 704 ? 212.633 199.830 227.318 1.00 104.62 704 ARG F O 1
ATOM 10313 N N . PRO B 1 705 ? 211.662 200.302 229.284 1.00 118.95 705 PRO F N 1
ATOM 10314 C CA . PRO B 1 705 ? 211.526 201.732 228.998 1.00 118.95 705 PRO F CA 1
ATOM 10315 C C . PRO B 1 705 ? 212.844 202.490 229.144 1.00 118.95 705 PRO F C 1
ATOM 10316 O O . PRO B 1 705 ? 213.879 201.995 228.694 1.00 118.95 705 PRO F O 1
ATOM 10320 N N . TYR B 1 745 ? 219.087 148.268 186.203 1.00 148.40 745 TYR F N 1
ATOM 10321 C CA . TYR B 1 745 ? 219.154 148.721 184.820 1.00 181.34 745 TYR F CA 1
ATOM 10322 C C . TYR B 1 745 ? 219.648 150.157 184.719 1.00 190.11 745 TYR F C 1
ATOM 10323 O O . TYR B 1 745 ? 219.334 150.990 185.569 1.00 181.64 745 TYR F O 1
ATOM 10332 N N . PRO B 1 746 ? 220.422 150.445 183.678 1.00 173.66 746 PRO F N 1
ATOM 10333 C CA . PRO B 1 746 ? 220.965 151.794 183.508 1.00 192.34 746 PRO F CA 1
ATOM 10334 C C . PRO B 1 746 ? 219.914 152.777 183.016 1.00 198.66 746 PRO F C 1
ATOM 10335 O O . PRO B 1 746 ? 218.910 152.415 182.401 1.00 181.25 746 PRO F O 1
ATOM 10339 N N . PHE B 1 747 ? 220.173 154.048 183.302 1.00 188.77 747 PHE F N 1
ATOM 10340 C CA . PHE B 1 747 ? 219.325 155.137 182.841 1.00 165.91 747 PHE F CA 1
ATOM 10341 C C . PHE B 1 747 ? 219.877 155.701 181.542 1.00 162.64 747 PHE F C 1
ATOM 10342 O O . PHE B 1 747 ? 221.087 155.915 181.413 1.00 156.78 747 PHE F O 1
ATOM 10350 N N . PHE B 1 748 ? 218.991 155.939 180.583 1.00 179.04 748 PHE F N 1
ATOM 10351 C CA . PHE B 1 748 ? 219.340 156.622 179.349 1.00 178.76 748 PHE F CA 1
ATOM 10352 C C . PHE B 1 748 ? 218.753 158.024 179.377 1.00 179.98 748 PHE F C 1
ATOM 10353 O O . PHE B 1 748 ? 217.596 158.216 179.758 1.00 177.70 748 PHE F O 1
ATOM 10361 N N . GLU B 1 749 ? 219.558 159.000 178.970 1.00 196.74 749 GLU F N 1
ATOM 10362 C CA . GLU B 1 749 ? 219.254 160.404 179.193 1.00 199.80 749 GLU F CA 1
ATOM 10363 C C . GLU B 1 749 ? 219.331 161.162 177.879 1.00 192.06 749 GLU F C 1
ATOM 10364 O O . GLU B 1 749 ? 220.298 161.009 177.127 1.00 224.64 749 GLU F O 1
ATOM 10370 N N . SER B 1 750 ? 218.312 161.973 177.605 1.00 149.66 750 SER F N 1
ATOM 10371 C CA . SER B 1 750 ? 218.284 162.811 176.418 1.00 177.35 750 SER F CA 1
ATOM 10372 C C . SER B 1 750 ? 217.670 164.159 176.767 1.00 204.10 750 SER F C 1
ATOM 10373 O O . SER B 1 750 ? 216.898 164.280 177.722 1.00 231.59 750 SER F O 1
ATOM 10376 N N . ARG B 1 751 ? 218.020 165.172 175.978 1.00 216.75 751 ARG F N 1
ATOM 10377 C CA . ARG B 1 751 ? 217.569 166.538 176.194 1.00 200.93 751 ARG F CA 1
ATOM 10378 C C . ARG B 1 751 ? 216.635 166.952 175.067 1.00 184.60 751 ARG F C 1
ATOM 10379 O O . ARG B 1 751 ? 217.001 166.868 173.890 1.00 184.11 751 ARG F O 1
ATOM 10387 N N . VAL B 1 752 ? 215.437 167.397 175.427 1.00 173.94 752 VAL F N 1
ATOM 10388 C CA . VAL B 1 752 ? 214.483 167.925 174.459 1.00 168.76 752 VAL F CA 1
ATOM 10389 C C . VAL B 1 752 ? 214.671 169.434 174.398 1.00 167.09 752 VAL F C 1
ATOM 10390 O O . VAL B 1 752 ? 214.513 170.131 175.405 1.00 167.45 752 VAL F O 1
ATOM 10394 N N . ASP B 1 753 ? 215.005 169.941 173.211 1.00 215.32 753 ASP F N 1
ATOM 10395 C CA . ASP B 1 753 ? 215.459 171.321 173.096 1.00 224.39 753 ASP F CA 1
ATOM 10396 C C . ASP B 1 753 ? 214.314 172.314 173.249 1.00 176.88 753 ASP F C 1
ATOM 10397 O O . ASP B 1 753 ? 214.405 173.256 174.045 1.00 162.64 753 ASP F O 1
ATOM 10402 N N . ASN B 1 754 ? 213.236 172.140 172.482 1.00 175.48 754 ASN F N 1
ATOM 10403 C CA . ASN B 1 754 ? 212.179 173.148 172.435 1.00 181.39 754 ASN F CA 1
ATOM 10404 C C . ASN B 1 754 ? 210.824 172.631 172.905 1.00 200.61 754 ASN F C 1
ATOM 10405 O O . ASN B 1 754 ? 210.229 173.226 173.809 1.00 202.87 754 ASN F O 1
ATOM 10410 N N . LYS B 1 755 ? 210.317 171.547 172.326 1.00 217.24 755 LYS F N 1
ATOM 10411 C CA . LYS B 1 755 ? 208.935 171.152 172.557 1.00 211.03 755 LYS F CA 1
ATOM 10412 C C . LYS B 1 755 ? 208.786 170.413 173.884 1.00 182.78 755 LYS F C 1
ATOM 10413 O O . LYS B 1 755 ? 209.763 170.050 174.544 1.00 177.40 755 LYS F O 1
ATOM 10419 N N . GLU B 1 756 ? 207.530 170.193 174.275 1.00 156.82 756 GLU F N 1
ATOM 10420 C CA . GLU B 1 756 ? 207.195 169.385 175.441 1.00 158.68 756 GLU F CA 1
ATOM 10421 C C . GLU B 1 756 ? 206.787 167.970 175.056 1.00 182.47 756 GLU F C 1
ATOM 10422 O O . GLU B 1 756 ? 206.004 167.333 175.766 1.00 182.44 756 GLU F O 1
ATOM 10428 N N . ARG B 1 757 ? 207.299 167.469 173.935 1.00 183.05 757 ARG F N 1
ATOM 10429 C CA . ARG B 1 757 ? 206.986 166.129 173.469 1.00 144.38 757 ARG F CA 1
ATOM 10430 C C . ARG B 1 757 ? 208.235 165.515 172.859 1.00 148.03 757 ARG F C 1
ATOM 10431 O O . ARG B 1 757 ? 209.081 166.217 172.297 1.00 139.69 757 ARG F O 1
ATOM 10439 N N . THR B 1 758 ? 208.344 164.196 172.981 1.00 190.43 758 THR F N 1
ATOM 10440 C CA . THR B 1 758 ? 209.490 163.479 172.441 1.00 183.52 758 THR F CA 1
ATOM 10441 C C . THR B 1 758 ? 209.119 162.015 172.273 1.00 175.49 758 THR F C 1
ATOM 10442 O O . THR B 1 758 ? 208.167 161.521 172.885 1.00 143.70 758 THR F O 1
ATOM 10446 N N . VAL B 1 759 ? 209.882 161.327 171.429 1.00 200.80 759 VAL F N 1
ATOM 10447 C CA . VAL B 1 759 ? 209.667 159.914 171.144 1.00 165.87 759 VAL F CA 1
ATOM 10448 C C . VAL B 1 759 ? 210.968 159.173 171.411 1.00 142.84 759 VAL F C 1
ATOM 10449 O O . VAL B 1 759 ? 212.020 159.550 170.880 1.00 144.06 759 VAL F O 1
ATOM 10453 N N . ILE B 1 760 ? 210.898 158.131 172.223 1.00 174.41 760 ILE F N 1
ATOM 10454 C CA . ILE B 1 760 ? 212.053 157.290 172.517 1.00 197.33 760 ILE F CA 1
ATOM 10455 C C . ILE B 1 760 ? 212.086 156.140 171.524 1.00 202.24 760 ILE F C 1
ATOM 10456 O O . ILE B 1 760 ? 211.045 155.576 171.170 1.00 143.23 760 ILE F O 1
ATOM 10461 N N . SER B 1 761 ? 213.282 155.792 171.065 1.00 213.16 761 SER F N 1
ATOM 10462 C CA . SER B 1 761 ? 213.480 154.725 170.097 1.00 202.33 761 SER F CA 1
ATOM 10463 C C . SER B 1 761 ? 214.328 153.616 170.709 1.00 217.04 761 SER F C 1
ATOM 10464 O O . SER B 1 761 ? 214.925 153.778 171.776 1.00 246.73 761 SER F O 1
ATOM 10467 N N . ASN B 1 762 ? 214.371 152.479 170.008 1.00 188.53 762 ASN F N 1
ATOM 10468 C CA . ASN B 1 762 ? 215.237 151.362 170.377 1.00 172.57 762 ASN F CA 1
ATOM 10469 C C . ASN B 1 762 ? 214.944 150.822 171.771 1.00 163.03 762 ASN F C 1
ATOM 10470 O O . ASN B 1 762 ? 215.749 150.995 172.691 1.00 173.45 762 ASN F O 1
ATOM 10475 N N . LEU B 1 763 ? 213.783 150.193 171.946 1.00 176.08 763 LEU F N 1
ATOM 10476 C CA . LEU B 1 763 ? 213.379 149.662 173.239 1.00 191.88 763 LEU F CA 1
ATOM 10477 C C . LEU B 1 763 ? 213.032 148.184 173.105 1.00 207.97 763 LEU F C 1
ATOM 10478 O O . LEU B 1 763 ? 212.696 147.698 172.024 1.00 195.01 763 LEU F O 1
ATOM 10483 N N . ARG B 1 764 ? 213.128 147.474 174.224 1.00 215.80 764 ARG F N 1
ATOM 10484 C CA . ARG B 1 764 ? 212.704 146.079 174.257 1.00 212.98 764 ARG F CA 1
ATOM 10485 C C . ARG B 1 764 ? 211.184 146.011 174.157 1.00 196.33 764 ARG F C 1
ATOM 10486 O O . ARG B 1 764 ? 210.488 146.651 174.952 1.00 174.11 764 ARG F O 1
ATOM 10494 N N . PRO B 1 765 ? 210.634 145.261 173.203 1.00 195.16 765 PRO F N 1
ATOM 10495 C CA . PRO B 1 765 ? 209.175 145.234 173.042 1.00 186.01 765 PRO F CA 1
ATOM 10496 C C . PRO B 1 765 ? 208.483 144.611 174.244 1.00 176.16 765 PRO F C 1
ATOM 10497 O O . PRO B 1 765 ? 208.945 143.614 174.806 1.00 178.18 765 PRO F O 1
ATOM 10501 N N . PHE B 1 766 ? 207.357 145.211 174.626 1.00 175.18 766 PHE F N 1
ATOM 10502 C CA . PHE B 1 766 ? 206.542 144.764 175.754 1.00 164.36 766 PHE F CA 1
ATOM 10503 C C . PHE B 1 766 ? 207.378 144.665 177.031 1.00 156.45 766 PHE F C 1
ATOM 10504 O O . PHE B 1 766 ? 207.444 143.628 177.693 1.00 143.35 766 PHE F O 1
ATOM 10512 N N . THR B 1 767 ? 208.034 145.774 177.358 1.00 174.77 767 THR F N 1
ATOM 10513 C CA . THR B 1 767 ? 208.835 145.892 178.568 1.00 157.45 767 THR F CA 1
ATOM 10514 C C . THR B 1 767 ? 208.496 147.202 179.262 1.00 153.08 767 THR F C 1
ATOM 10515 O O . THR B 1 767 ? 208.348 148.239 178.608 1.00 139.17 767 THR F O 1
ATOM 10519 N N . LEU B 1 768 ? 208.362 147.150 180.583 1.00 164.55 768 LEU F N 1
ATOM 10520 C CA . LEU B 1 768 ? 208.010 148.343 181.340 1.00 165.77 768 LEU F CA 1
ATOM 10521 C C . LEU B 1 768 ? 209.193 149.299 181.418 1.00 183.70 768 LEU F C 1
ATOM 10522 O O . LEU B 1 768 ? 210.350 148.877 181.513 1.00 183.02 768 LEU F O 1
ATOM 10527 N N . TYR B 1 769 ? 208.898 150.597 181.375 1.00 182.08 769 TYR F N 1
ATOM 10528 C CA . TYR B 1 769 ? 209.921 151.632 181.419 1.00 174.80 769 TYR F CA 1
ATOM 10529 C C . TYR B 1 769 ? 209.517 152.730 182.386 1.00 180.80 769 TYR F C 1
ATOM 10530 O O . TYR B 1 769 ? 208.367 153.180 182.386 1.00 163.21 769 TYR F O 1
ATOM 10539 N N . ARG B 1 770 ? 210.474 153.163 183.201 1.00 172.50 770 ARG F N 1
ATOM 10540 C CA . ARG B 1 770 ? 210.303 154.330 184.052 1.00 159.24 770 ARG F CA 1
ATOM 10541 C C . ARG B 1 770 ? 210.745 155.569 183.287 1.00 140.19 770 ARG F C 1
ATOM 10542 O O . ARG B 1 770 ? 211.846 155.599 182.731 1.00 141.16 770 ARG F O 1
ATOM 10550 N N . ILE B 1 771 ? 209.890 156.585 183.261 1.00 164.16 771 ILE F N 1
ATOM 10551 C CA . ILE B 1 771 ? 210.109 157.773 182.442 1.00 159.79 771 ILE F CA 1
ATOM 10552 C C . ILE B 1 771 ? 210.283 158.959 183.379 1.00 153.70 771 ILE F C 1
ATOM 10553 O O . ILE B 1 771 ? 209.297 159.549 183.834 1.00 151.60 771 ILE F O 1
ATOM 10558 N N . ASP B 1 772 ? 211.531 159.326 183.661 1.00 157.75 772 ASP F N 1
ATOM 10559 C CA . ASP B 1 772 ? 211.822 160.509 184.457 1.00 159.49 772 ASP F CA 1
ATOM 10560 C C . ASP B 1 772 ? 211.992 161.718 183.546 1.00 141.31 772 ASP F C 1
ATOM 10561 O O . ASP B 1 772 ? 212.713 161.652 182.547 1.00 141.98 772 ASP F O 1
ATOM 10566 N N . ILE B 1 773 ? 211.333 162.820 183.900 1.00 140.53 773 ILE F N 1
ATOM 10567 C CA . ILE B 1 773 ? 211.381 164.051 183.122 1.00 176.14 773 ILE F CA 1
ATOM 10568 C C . ILE B 1 773 ? 211.764 165.198 184.045 1.00 192.62 773 ILE F C 1
ATOM 10569 O O . ILE B 1 773 ? 211.129 165.399 185.086 1.00 140.26 773 ILE F O 1
ATOM 10574 N N . HIS B 1 774 ? 212.792 165.948 183.660 1.00 142.19 774 HIS F N 1
ATOM 10575 C CA . HIS B 1 774 ? 213.241 167.120 184.394 1.00 142.96 774 HIS F CA 1
ATOM 10576 C C . HIS B 1 774 ? 213.044 168.376 183.555 1.00 162.70 774 HIS F C 1
ATOM 10577 O O . HIS B 1 774 ? 212.869 168.316 182.335 1.00 165.45 774 HIS F O 1
ATOM 10584 N N . SER B 1 775 ? 213.073 169.522 184.227 1.00 160.08 775 SER F N 1
ATOM 10585 C CA . SER B 1 775 ? 212.832 170.814 183.592 1.00 174.57 775 SER F CA 1
ATOM 10586 C C . SER B 1 775 ? 213.896 171.793 184.061 1.00 143.83 775 SER F C 1
ATOM 10587 O O . SER B 1 775 ? 213.926 172.162 185.238 1.00 144.16 775 SER F O 1
ATOM 10590 N N . CYS B 1 776 ? 214.765 172.212 183.153 1.00 145.12 776 CYS F N 1
ATOM 10591 C CA . CYS B 1 776 ? 215.840 173.130 183.489 1.00 158.62 776 CYS F CA 1
ATOM 10592 C C . CYS B 1 776 ? 215.524 174.520 182.946 1.00 191.60 776 CYS F C 1
ATOM 10593 O O . CYS B 1 776 ? 214.507 174.745 182.286 1.00 207.05 776 CYS F O 1
ATOM 10596 N N . ASN B 1 777 ? 216.417 175.461 183.234 1.00 192.05 777 ASN F N 1
ATOM 10597 C CA . ASN B 1 777 ? 216.279 176.827 182.756 1.00 173.18 777 ASN F CA 1
ATOM 10598 C C . ASN B 1 777 ? 217.663 177.342 182.392 1.00 173.26 777 ASN F C 1
ATOM 10599 O O . ASN B 1 777 ? 218.631 176.579 182.318 1.00 175.69 777 ASN F O 1
ATOM 10604 N N . HIS B 1 778 ? 217.756 178.655 182.174 1.00 150.30 778 HIS F N 1
ATOM 10605 C CA . HIS B 1 778 ? 219.019 179.250 181.753 1.00 157.51 778 HIS F CA 1
ATOM 10606 C C . HIS B 1 778 ? 220.095 179.086 182.817 1.00 167.11 778 HIS F C 1
ATOM 10607 O O . HIS B 1 778 ? 221.260 178.823 182.498 1.00 158.01 778 HIS F O 1
ATOM 10614 N N . GLU B 1 779 ? 219.732 179.241 184.084 1.00 166.12 779 GLU F N 1
ATOM 10615 C CA . GLU B 1 779 ? 220.696 179.189 185.171 1.00 169.91 779 GLU F CA 1
ATOM 10616 C C . GLU B 1 779 ? 220.806 177.810 185.802 1.00 157.62 779 GLU F C 1
ATOM 10617 O O . GLU B 1 779 ? 221.468 177.666 186.834 1.00 159.22 779 GLU F O 1
ATOM 10623 N N . ALA B 1 780 ? 220.191 176.795 185.199 1.00 192.77 780 ALA F N 1
ATOM 10624 C CA . ALA B 1 780 ? 220.253 175.439 185.729 1.00 184.22 780 ALA F CA 1
ATOM 10625 C C . ALA B 1 780 ? 221.666 174.875 185.655 1.00 197.78 780 ALA F C 1
ATOM 10626 O O . ALA B 1 780 ? 221.936 173.789 186.176 1.00 160.03 780 ALA F O 1
ATOM 10628 N N . GLU B 1 781 ? 222.574 175.601 185.001 1.00 195.76 781 GLU F N 1
ATOM 10629 C CA . GLU B 1 781 ? 223.966 175.172 184.955 1.00 183.42 781 GLU F CA 1
ATOM 10630 C C . GLU B 1 781 ? 224.634 175.285 186.318 1.00 166.67 781 GLU F C 1
ATOM 10631 O O . GLU B 1 781 ? 225.503 174.472 186.650 1.00 168.69 781 GLU F O 1
ATOM 10637 N N . LYS B 1 782 ? 224.242 176.274 187.118 1.00 178.97 782 LYS F N 1
ATOM 10638 C CA . LYS B 1 782 ? 224.764 176.447 188.466 1.00 191.72 782 LYS F CA 1
ATOM 10639 C C . LYS B 1 782 ? 223.801 175.937 189.525 1.00 184.50 782 LYS F C 1
ATOM 10640 O O . LYS B 1 782 ? 224.201 175.187 190.420 1.00 168.18 782 LYS F O 1
ATOM 10646 N N . LEU B 1 783 ? 222.529 176.328 189.438 1.00 163.71 783 LEU F N 1
ATOM 10647 C CA . LEU B 1 783 ? 221.540 175.865 190.405 1.00 162.00 783 LEU F CA 1
ATOM 10648 C C . LEU B 1 783 ? 221.328 174.362 190.298 1.00 179.81 783 LEU F C 1
ATOM 10649 O O . LEU B 1 783 ? 221.182 173.675 191.315 1.00 171.00 783 LEU F O 1
ATOM 10654 N N . GLY B 1 784 ? 221.305 173.840 189.088 1.00 166.63 784 GLY F N 1
ATOM 10655 C CA . GLY B 1 784 ? 220.943 172.458 188.874 1.00 158.98 784 GLY F CA 1
ATOM 10656 C C . GLY B 1 784 ? 219.518 172.342 188.365 1.00 175.11 784 GLY F C 1
ATOM 10657 O O . GLY B 1 784 ? 218.637 173.138 188.710 1.00 173.46 784 GLY F O 1
ATOM 10658 N N . CYS B 1 785 ? 219.287 171.333 187.530 1.00 179.68 785 CYS F N 1
ATOM 10659 C CA . CYS B 1 785 ? 217.978 171.144 186.928 1.00 161.29 785 CYS F CA 1
ATOM 10660 C C . CYS B 1 785 ? 216.963 170.704 187.983 1.00 152.16 785 CYS F C 1
ATOM 10661 O O . CYS B 1 785 ? 217.310 170.316 189.100 1.00 153.35 785 CYS F O 1
ATOM 10664 N N . SER B 1 786 ? 215.689 170.762 187.607 1.00 160.63 786 SER F N 1
ATOM 10665 C CA . SER B 1 786 ? 214.616 170.527 188.562 1.00 170.40 786 SER F CA 1
ATOM 10666 C C . SER B 1 786 ? 214.518 169.047 188.908 1.00 146.58 786 SER F C 1
ATOM 10667 O O . SER B 1 786 ? 215.300 168.211 188.448 1.00 147.64 786 SER F O 1
ATOM 10670 N N . ALA B 1 787 ? 213.528 168.729 189.734 1.00 145.37 787 ALA F N 1
ATOM 10671 C CA . ALA B 1 787 ? 213.250 167.352 190.100 1.00 164.72 787 ALA F CA 1
ATOM 10672 C C . ALA B 1 787 ? 212.543 166.645 188.948 1.00 182.62 787 ALA F C 1
ATOM 10673 O O . ALA B 1 787 ? 212.351 167.201 187.862 1.00 212.29 787 ALA F O 1
ATOM 10675 N N . SER B 1 788 ? 212.144 165.400 189.185 1.00 184.14 788 SER F N 1
ATOM 10676 C CA . SER B 1 788 ? 211.565 164.551 188.153 1.00 177.16 788 SER F CA 1
ATOM 10677 C C . SER B 1 788 ? 210.114 164.229 188.482 1.00 140.22 788 SER F C 1
ATOM 10678 O O . SER B 1 788 ? 209.808 163.770 189.587 1.00 140.35 788 SER F O 1
ATOM 10681 N N . ASN B 1 789 ? 209.231 164.469 187.518 1.00 139.16 789 ASN F N 1
ATOM 10682 C CA . ASN B 1 789 ? 207.862 163.972 187.558 1.00 148.41 789 ASN F CA 1
ATOM 10683 C C . ASN B 1 789 ? 207.809 162.763 186.637 1.00 150.00 789 ASN F C 1
ATOM 10684 O O . ASN B 1 789 ? 207.830 162.907 185.410 1.00 137.31 789 ASN F O 1
ATOM 10689 N N . PHE B 1 790 ? 207.748 161.574 187.223 1.00 145.05 790 PHE F N 1
ATOM 10690 C CA . PHE B 1 790 ? 207.978 160.339 186.495 1.00 137.73 790 PHE F CA 1
ATOM 10691 C C . PHE B 1 790 ? 206.680 159.577 186.262 1.00 145.45 790 PHE F C 1
ATOM 10692 O O . PHE B 1 790 ? 205.688 159.746 186.976 1.00 135.90 790 PHE F O 1
ATOM 10700 N N . VAL B 1 791 ? 206.708 158.729 185.232 1.00 147.47 791 VAL F N 1
ATOM 10701 C CA . VAL B 1 791 ? 205.572 157.899 184.852 1.00 153.86 791 VAL F CA 1
ATOM 10702 C C . VAL B 1 791 ? 206.119 156.574 184.337 1.00 153.07 791 VAL F C 1
ATOM 10703 O O . VAL B 1 791 ? 207.299 156.454 184.003 1.00 156.18 791 VAL F O 1
ATOM 10707 N N . PHE B 1 792 ? 205.250 155.566 184.286 1.00 150.30 792 PHE F N 1
ATOM 10708 C CA . PHE B 1 792 ? 205.613 154.237 183.812 1.00 165.88 792 PHE F CA 1
ATOM 10709 C C . PHE B 1 792 ? 204.773 153.881 182.595 1.00 150.28 792 PHE F C 1
ATOM 10710 O O . PHE B 1 792 ? 203.554 154.080 182.596 1.00 142.72 792 PHE F O 1
ATOM 10718 N N . ALA B 1 793 ? 205.426 153.350 181.564 1.00 136.65 793 ALA F N 1
ATOM 10719 C CA . ALA B 1 793 ? 204.737 152.952 180.348 1.00 156.85 793 ALA F CA 1
ATOM 10720 C C . ALA B 1 793 ? 205.384 151.691 179.796 1.00 198.40 793 ALA F C 1
ATOM 10721 O O . ALA B 1 793 ? 206.593 151.485 179.932 1.00 214.17 793 ALA F O 1
ATOM 10723 N N . ARG B 1 794 ? 204.564 150.852 179.169 1.00 207.67 794 ARG F N 1
ATOM 10724 C CA . ARG B 1 794 ? 205.018 149.618 178.546 1.00 171.83 794 ARG F CA 1
ATOM 10725 C C . ARG B 1 794 ? 204.881 149.727 177.035 1.00 154.27 794 ARG F C 1
ATOM 10726 O O . ARG B 1 794 ? 203.896 150.272 176.527 1.00 152.21 794 ARG F O 1
ATOM 10734 N N . THR B 1 795 ? 205.871 149.203 176.321 1.00 138.74 795 THR F N 1
ATOM 10735 C CA . THR B 1 795 ? 205.889 149.282 174.873 1.00 147.17 795 THR F CA 1
ATOM 10736 C C . THR B 1 795 ? 204.901 148.292 174.259 1.00 150.03 795 THR F C 1
ATOM 10737 O O . THR B 1 795 ? 204.278 147.477 174.946 1.00 145.25 795 THR F O 1
ATOM 10741 N N . MET B 1 796 ? 204.766 148.375 172.940 1.00 148.27 796 MET F N 1
ATOM 10742 C CA . MET B 1 796 ? 203.892 147.469 172.217 1.00 154.07 796 MET F CA 1
ATOM 10743 C C . MET B 1 796 ? 204.512 146.075 172.147 1.00 191.19 796 MET F C 1
ATOM 10744 O O . MET B 1 796 ? 205.734 145.932 172.052 1.00 201.94 796 MET F O 1
ATOM 10749 N N . PRO B 1 797 ? 203.688 145.029 172.197 1.00 194.92 797 PRO F N 1
ATOM 10750 C CA . PRO B 1 797 ? 204.222 143.668 172.068 1.00 164.57 797 PRO F CA 1
ATOM 10751 C C . PRO B 1 797 ? 204.762 143.421 170.668 1.00 171.02 797 PRO F C 1
ATOM 10752 O O . PRO B 1 797 ? 204.206 143.898 169.675 1.00 143.22 797 PRO F O 1
ATOM 10756 N N . ALA B 1 798 ? 205.852 142.666 170.597 1.00 197.91 798 ALA F N 1
ATOM 10757 C CA . ALA B 1 798 ? 206.438 142.297 169.315 1.00 183.42 798 ALA F CA 1
ATOM 10758 C C . ALA B 1 798 ? 205.561 141.280 168.597 1.00 186.42 798 ALA F C 1
ATOM 10759 O O . ALA B 1 798 ? 205.360 140.167 169.083 1.00 175.71 798 ALA F O 1
ATOM 10761 N N . ILE C 2 1 ? 221.474 195.274 212.244 1.00 56.49 1 ILE C N 1
ATOM 10762 C CA . ILE C 2 1 ? 221.862 194.756 210.940 1.00 56.49 1 ILE C CA 1
ATOM 10763 C C . ILE C 2 1 ? 220.799 193.793 210.426 1.00 56.49 1 ILE C C 1
ATOM 10764 O O . ILE C 2 1 ? 219.807 193.536 211.105 1.00 56.49 1 ILE C O 1
ATOM 10769 N N . THR C 2 2 ? 221.005 193.274 209.218 1.00 58.07 2 THR C N 1
ATOM 10770 C CA . THR C 2 2 ? 220.051 192.339 208.638 1.00 58.07 2 THR C CA 1
ATOM 10771 C C . THR C 2 2 ? 220.011 191.053 209.448 1.00 58.07 2 THR C C 1
ATOM 10772 O O . THR C 2 2 ? 221.052 190.479 209.776 1.00 58.07 2 THR C O 1
ATOM 10776 N N . ALA C 2 3 ? 218.803 190.596 209.761 1.00 61.74 3 ALA C N 1
ATOM 10777 C CA . ALA C 2 3 ? 218.614 189.342 210.469 1.00 61.74 3 ALA C CA 1
ATOM 10778 C C . ALA C 2 3 ? 217.481 188.568 209.814 1.00 61.74 3 ALA C C 1
ATOM 10779 O O . ALA C 2 3 ? 216.524 189.156 209.305 1.00 61.74 3 ALA C O 1
ATOM 10781 N N . GLU C 2 4 ? 217.599 187.244 209.841 1.00 66.25 4 GLU C N 1
ATOM 10782 C CA . GLU C 2 4 ? 216.594 186.396 209.219 1.00 66.25 4 GLU C CA 1
ATOM 10783 C C . GLU C 2 4 ? 215.238 186.619 209.869 1.00 66.25 4 GLU C C 1
ATOM 10784 O O . GLU C 2 4 ? 215.136 186.795 211.085 1.00 66.25 4 GLU C O 1
ATOM 10790 N N . ILE C 2 5 ? 214.192 186.630 209.046 1.00 67.06 5 ILE C N 1
ATOM 10791 C CA . ILE C 2 5 ? 212.848 186.629 209.591 1.00 67.06 5 ILE C CA 1
ATOM 10792 C C . ILE C 2 5 ? 212.688 185.394 210.461 1.00 67.06 5 ILE C C 1
ATOM 10793 O O . ILE C 2 5 ? 212.944 184.266 210.023 1.00 67.06 5 ILE C O 1
ATOM 10798 N N . LEU C 2 6 ? 212.295 185.603 211.713 1.00 67.68 6 LEU C N 1
ATOM 10799 C CA . LEU C 2 6 ? 212.225 184.536 212.701 1.00 67.68 6 LEU C CA 1
ATOM 10800 C C . LEU C 2 6 ? 210.822 184.474 213.278 1.00 67.68 6 LEU C C 1
ATOM 10801 O O . LEU C 2 6 ? 210.310 185.476 213.782 1.00 67.68 6 LEU C O 1
ATOM 10806 N N . CYS C 2 7 ? 210.210 183.296 213.212 1.00 70.77 7 CYS C N 1
ATOM 10807 C CA . CYS C 2 7 ? 208.840 183.118 213.660 1.00 70.77 7 CYS C CA 1
ATOM 10808 C C . CYS C 2 7 ? 208.709 181.720 214.248 1.00 70.77 7 CYS C C 1
ATOM 10809 O O . CYS C 2 7 ? 209.619 180.895 214.141 1.00 70.77 7 CYS C O 1
ATOM 10812 N N . SER C 2 8 ? 207.584 181.480 214.910 1.00 68.92 8 SER C N 1
ATOM 10813 C CA . SER C 2 8 ? 207.232 180.164 215.462 1.00 68.92 8 SER C CA 1
ATOM 10814 C C . SER C 2 8 ? 208.262 179.778 216.524 1.00 68.92 8 SER C C 1
ATOM 10815 O O . SER C 2 8 ? 208.803 180.641 217.225 1.00 68.92 8 SER C O 1
ATOM 10818 N N . ALA C 2 9 ? 208.545 178.477 216.626 1.00 70.07 9 ALA C N 1
ATOM 10819 C CA . ALA C 2 9 ? 209.380 177.977 217.712 1.00 70.07 9 ALA C CA 1
ATOM 10820 C C . ALA C 2 9 ? 210.779 178.575 217.664 1.00 70.07 9 ALA C C 1
ATOM 10821 O O . ALA C 2 9 ? 211.339 178.943 218.703 1.00 70.07 9 ALA C O 1
ATOM 10823 N N . HIS C 2 10 ? 211.352 178.688 216.464 1.00 73.74 10 HIS C N 1
ATOM 10824 C CA . HIS C 2 10 ? 212.710 179.207 216.342 1.00 73.74 10 HIS C CA 1
ATOM 10825 C C . HIS C 2 10 ? 212.811 180.603 216.937 1.00 73.74 10 HIS C C 1
ATOM 10826 O O . HIS C 2 10 ? 213.821 180.950 217.561 1.00 73.74 10 HIS C O 1
ATOM 10833 N N . LEU C 2 11 ? 211.765 181.411 216.766 1.00 77.67 11 LEU C N 1
ATOM 10834 C CA . LEU C 2 11 ? 211.789 182.766 217.293 1.00 77.67 11 LEU C CA 1
ATOM 10835 C C . LEU C 2 11 ? 211.975 182.761 218.803 1.00 77.67 11 LEU C C 1
ATOM 10836 O O . LEU C 2 11 ? 212.778 183.534 219.341 1.00 77.67 11 LEU C O 1
ATOM 10841 N N . VAL C 2 12 ? 211.261 181.880 219.502 1.00 78.43 12 VAL C N 1
ATOM 10842 C CA . VAL C 2 12 ? 211.394 181.812 220.951 1.00 78.43 12 VAL C CA 1
ATOM 10843 C C . VAL C 2 12 ? 212.813 181.442 221.330 1.00 78.43 12 VAL C C 1
ATOM 10844 O O . VAL C 2 12 ? 213.432 182.079 222.191 1.00 78.43 12 VAL C O 1
ATOM 10848 N N . ALA C 2 13 ? 213.356 180.417 220.679 1.00 82.07 13 ALA C N 1
ATOM 10849 C CA . ALA C 2 13 ? 214.701 179.971 221.009 1.00 82.07 13 ALA C CA 1
ATOM 10850 C C . ALA C 2 13 ? 215.720 181.068 220.746 1.00 82.07 13 ALA C C 1
ATOM 10851 O O . ALA C 2 13 ? 216.636 181.279 221.549 1.00 82.07 13 ALA C O 1
ATOM 10853 N N . ALA C 2 14 ? 215.568 181.786 219.634 1.00 83.05 14 ALA C N 1
ATOM 10854 C CA . ALA C 2 14 ? 216.515 182.846 219.318 1.00 83.05 14 ALA C CA 1
ATOM 10855 C C . ALA C 2 14 ? 216.528 183.895 220.417 1.00 83.05 14 ALA C C 1
ATOM 10856 O O . ALA C 2 14 ? 217.597 184.361 220.832 1.00 83.05 14 ALA C O 1
ATOM 10858 N N . LEU C 2 15 ? 215.351 184.255 220.922 1.00 84.19 15 LEU C N 1
ATOM 10859 C CA . LEU C 2 15 ? 215.278 185.236 221.994 1.00 84.19 15 LEU C CA 1
ATOM 10860 C C . LEU C 2 15 ? 215.992 184.749 223.242 1.00 84.19 15 LEU C C 1
ATOM 10861 O O . LEU C 2 15 ? 216.750 185.500 223.867 1.00 84.19 15 LEU C O 1
ATOM 10866 N N . GLN C 2 16 ? 215.774 183.488 223.613 1.00 84.64 16 GLN C N 1
ATOM 10867 C CA . GLN C 2 16 ? 216.420 182.956 224.803 1.00 84.64 16 GLN C CA 1
ATOM 10868 C C . GLN C 2 16 ? 217.929 183.047 224.677 1.00 84.64 16 GLN C C 1
ATOM 10869 O O . GLN C 2 16 ? 218.621 183.443 225.621 1.00 84.64 16 GLN C O 1
ATOM 10875 N N . ARG C 2 17 ? 218.452 182.706 223.500 1.00 86.20 17 ARG C N 1
ATOM 10876 C CA . ARG C 2 17 ? 219.888 182.779 223.277 1.00 86.20 17 ARG C CA 1
ATOM 10877 C C . ARG C 2 17 ? 220.393 184.202 223.462 1.00 86.20 17 ARG C C 1
ATOM 10878 O O . ARG C 2 17 ? 221.404 184.431 224.133 1.00 86.20 17 ARG C O 1
ATOM 10886 N N . VAL C 2 18 ? 219.687 185.173 222.886 1.00 86.86 18 VAL C N 1
ATOM 10887 C CA . VAL C 2 18 ? 220.129 186.557 222.986 1.00 86.86 18 VAL C CA 1
ATOM 10888 C C . VAL C 2 18 ? 220.043 187.044 224.424 1.00 86.86 18 VAL C C 1
ATOM 10889 O O . VAL C 2 18 ? 220.979 187.666 224.939 1.00 86.86 18 VAL C O 1
ATOM 10893 N N . CYS C 2 19 ? 218.923 186.775 225.095 1.00 87.76 19 CYS C N 1
ATOM 10894 C CA . CYS C 2 19 ? 218.748 187.289 226.448 1.00 87.76 19 CYS C CA 1
ATOM 10895 C C . CYS C 2 19 ? 219.746 186.666 227.412 1.00 87.76 19 CYS C C 1
ATOM 10896 O O . CYS C 2 19 ? 220.320 187.366 228.255 1.00 87.76 19 CYS C O 1
ATOM 10899 N N . GLY C 2 20 ? 219.971 185.359 227.299 1.00 85.47 20 GLY C N 1
ATOM 10900 C CA . GLY C 2 20 ? 220.911 184.676 228.167 1.00 85.47 20 GLY C CA 1
ATOM 10901 C C . GLY C 2 20 ? 220.625 184.892 229.638 1.00 85.47 20 GLY C C 1
ATOM 10902 O O . GLY C 2 20 ? 219.531 184.585 230.121 1.00 85.47 20 GLY C O 1
ATOM 10903 N N . ASN C 2 21 ? 221.610 185.425 230.361 1.00 85.96 21 ASN C N 1
ATOM 10904 C CA . ASN C 2 21 ? 221.429 185.678 231.785 1.00 85.96 21 ASN C CA 1
ATOM 10905 C C . ASN C 2 21 ? 220.346 186.719 232.033 1.00 85.96 21 ASN C C 1
ATOM 10906 O O . ASN C 2 21 ? 219.599 186.622 233.014 1.00 85.96 21 ASN C O 1
ATOM 10911 N N . ARG C 2 22 ? 220.243 187.722 231.157 1.00 85.65 22 ARG C N 1
ATOM 10912 C CA . ARG C 2 22 ? 219.256 188.781 231.349 1.00 85.65 22 ARG C CA 1
ATOM 10913 C C . ARG C 2 22 ? 217.848 188.215 231.424 1.00 85.65 22 ARG C C 1
ATOM 10914 O O . ARG C 2 22 ? 217.075 188.548 232.329 1.00 85.65 22 ARG C O 1
ATOM 10922 N N . GLY C 2 23 ? 217.495 187.369 230.470 1.00 81.77 23 GLY C N 1
ATOM 10923 C CA . GLY C 2 23 ? 216.138 186.902 230.379 1.00 81.77 23 GLY C CA 1
ATOM 10924 C C . GLY C 2 23 ? 215.204 188.017 229.941 1.00 81.77 23 GLY C C 1
ATOM 10925 O O . GLY C 2 23 ? 215.609 189.112 229.546 1.00 81.77 23 GLY C O 1
ATOM 10926 N N . VAL C 2 24 ? 213.919 187.706 230.025 1.00 79.69 24 VAL C N 1
ATOM 10927 C CA . VAL C 2 24 ? 212.842 188.648 229.758 1.00 79.69 24 VAL C CA 1
ATOM 10928 C C . VAL C 2 24 ? 211.950 188.658 230.982 1.00 79.69 24 VAL C C 1
ATOM 10929 O O . VAL C 2 24 ? 211.682 187.598 231.556 1.00 79.69 24 VAL C O 1
ATOM 10933 N N . TYR C 2 25 ? 211.515 189.842 231.408 1.00 76.78 25 TYR C N 1
ATOM 10934 C CA . TYR C 2 25 ? 210.526 189.891 232.475 1.00 76.78 25 TYR C CA 1
ATOM 10935 C C . TYR C 2 25 ? 209.856 191.255 232.514 1.00 76.78 25 TYR C C 1
ATOM 10936 O O . TYR C 2 25 ? 210.412 192.257 232.054 1.00 76.78 25 TYR C O 1
ATOM 10945 N N . ARG C 2 26 ? 208.654 191.267 233.065 1.00 68.26 26 ARG C N 1
ATOM 10946 C CA . ARG C 2 26 ? 207.878 192.493 233.171 1.00 68.26 26 ARG C CA 1
ATOM 10947 C C . ARG C 2 26 ? 208.513 193.432 234.189 1.00 68.26 26 ARG C C 1
ATOM 10948 O O . ARG C 2 26 ? 208.736 193.028 235.337 1.00 68.26 26 ARG C O 1
ATOM 10956 N N . PRO C 2 27 ? 208.820 194.671 233.820 1.00 63.07 27 PRO C N 1
ATOM 10957 C CA . PRO C 2 27 ? 209.409 195.605 234.783 1.00 63.07 27 PRO C CA 1
ATOM 10958 C C . PRO C 2 27 ? 208.482 195.869 235.960 1.00 63.07 27 PRO C C 1
ATOM 10959 O O . PRO C 2 27 ? 208.926 195.764 237.113 1.00 63.07 27 PRO C O 1
ATOM 10963 N N . PRO C 2 28 ? 207.211 196.227 235.750 1.00 59.71 28 PRO C N 1
ATOM 10964 C CA . PRO C 2 28 ? 206.285 196.299 236.885 1.00 59.71 28 PRO C CA 1
ATOM 10965 C C . PRO C 2 28 ? 205.585 194.971 237.111 1.00 59.71 28 PRO C C 1
ATOM 10966 O O . PRO C 2 28 ? 204.854 194.490 236.232 1.00 59.71 28 PRO C O 1
ATOM 10970 N N . PRO C 2 29 ? 205.773 194.344 238.266 1.00 56.36 29 PRO C N 1
ATOM 10971 C CA . PRO C 2 29 ? 204.968 193.166 238.595 1.00 56.36 29 PRO C CA 1
ATOM 10972 C C . PRO C 2 29 ? 203.609 193.559 239.149 1.00 56.36 29 PRO C C 1
ATOM 10973 O O . PRO C 2 29 ? 203.468 194.549 239.870 1.00 56.36 29 PRO C O 1
ATOM 10977 N N . THR C 2 30 ? 202.603 192.755 238.802 1.00 54.73 30 THR C N 1
ATOM 10978 C CA . THR C 2 30 ? 201.261 192.865 239.380 1.00 54.73 30 THR C CA 1
ATOM 10979 C C . THR C 2 30 ? 200.688 194.274 239.246 1.00 54.73 30 THR C C 1
ATOM 10980 O O . THR C 2 30 ? 200.122 194.826 240.192 1.00 54.73 30 THR C O 1
ATOM 10984 N N . ARG C 2 31 ? 200.837 194.873 238.066 1.00 54.20 31 ARG C N 1
ATOM 10985 C CA . ARG C 2 31 ? 200.243 196.184 237.840 1.00 54.20 31 ARG C CA 1
ATOM 10986 C C . ARG C 2 31 ? 198.725 196.080 237.893 1.00 54.20 31 ARG C C 1
ATOM 10987 O O . ARG C 2 31 ? 198.139 195.092 237.445 1.00 54.20 31 ARG C O 1
ATOM 10995 N N . ARG C 2 32 ? 198.087 197.110 238.451 1.00 52.50 32 ARG C N 1
ATOM 10996 C CA . ARG C 2 32 ? 196.646 197.052 238.673 1.00 52.50 32 ARG C CA 1
ATOM 10997 C C . ARG C 2 32 ? 195.887 196.917 237.359 1.00 52.50 32 ARG C C 1
ATOM 10998 O O . ARG C 2 32 ? 194.903 196.173 237.276 1.00 52.50 32 ARG C O 1
ATOM 11006 N N . ARG C 2 33 ? 196.326 197.624 236.324 1.00 46.52 33 ARG C N 1
ATOM 11007 C CA . ARG C 2 33 ? 195.660 197.627 235.031 1.00 46.52 33 ARG C CA 1
ATOM 11008 C C . ARG C 2 33 ? 196.569 197.009 233.979 1.00 46.52 33 ARG C C 1
ATOM 11009 O O . ARG C 2 33 ? 197.790 197.169 234.031 1.00 46.52 33 ARG C O 1
ATOM 11017 N N . SER C 2 34 ? 195.970 196.287 233.033 1.00 48.01 34 SER C N 1
ATOM 11018 C CA . SER C 2 34 ? 196.724 195.760 231.904 1.00 48.01 34 SER C CA 1
ATOM 11019 C C . SER C 2 34 ? 197.273 196.896 231.047 1.00 48.01 34 SER C C 1
ATOM 11020 O O . SER C 2 34 ? 196.592 197.896 230.806 1.00 48.01 34 SER C O 1
ATOM 11023 N N . THR C 2 35 ? 198.516 196.735 230.587 1.00 45.74 35 THR C N 1
ATOM 11024 C CA . THR C 2 35 ? 199.148 197.726 229.719 1.00 45.74 35 THR C CA 1
ATOM 11025 C C . THR C 2 35 ? 198.619 197.686 228.293 1.00 45.74 35 THR C C 1
ATOM 11026 O O . THR C 2 35 ? 198.923 198.601 227.521 1.00 45.74 35 THR C O 1
ATOM 11030 N N . ARG C 2 36 ? 197.891 196.626 227.929 1.00 46.83 36 ARG C N 1
ATOM 11031 C CA . ARG C 2 36 ? 197.264 196.409 226.627 1.00 46.83 36 ARG C CA 1
ATOM 11032 C C . ARG C 2 36 ? 198.255 195.831 225.622 1.00 46.83 36 ARG C C 1
ATOM 11033 O O . ARG C 2 36 ? 199.445 195.684 225.915 1.00 46.83 36 ARG C O 1
ATOM 11041 N N . ASN C 2 37 ? 197.755 195.505 224.434 1.00 45.66 37 ASN C N 1
ATOM 11042 C CA . ASN C 2 37 ? 198.529 194.808 223.418 1.00 45.66 37 ASN C CA 1
ATOM 11043 C C . ASN C 2 37 ? 197.840 194.944 222.070 1.00 45.66 37 ASN C C 1
ATOM 11044 O O . ASN C 2 37 ? 196.951 195.783 221.904 1.00 45.66 37 ASN C O 1
ATOM 11049 N N . GLY C 2 38 ? 198.243 194.124 221.104 1.00 46.24 38 GLY C N 1
ATOM 11050 C CA . GLY C 2 38 ? 197.695 194.172 219.765 1.00 46.24 38 GLY C CA 1
ATOM 11051 C C . GLY C 2 38 ? 198.584 194.842 218.746 1.00 46.24 38 GLY C C 1
ATOM 11052 O O . GLY C 2 38 ? 198.259 194.814 217.553 1.00 46.24 38 GLY C O 1
ATOM 11053 N N . THR C 2 39 ? 199.709 195.410 219.175 1.00 50.06 39 THR C N 1
ATOM 11054 C CA . THR C 2 39 ? 200.676 196.037 218.288 1.00 50.06 39 THR C CA 1
ATOM 11055 C C . THR C 2 39 ? 202.052 195.934 218.926 1.00 50.06 39 THR C C 1
ATOM 11056 O O . THR C 2 39 ? 202.184 195.684 220.127 1.00 50.06 39 THR C O 1
ATOM 11060 N N . THR C 2 40 ? 203.077 196.138 218.101 1.00 52.00 40 THR C N 1
ATOM 11061 C CA . THR C 2 40 ? 204.461 196.224 218.561 1.00 52.00 40 THR C CA 1
ATOM 11062 C C . THR C 2 40 ? 204.851 194.993 219.372 1.00 52.00 40 THR C C 1
ATOM 11063 O O . THR C 2 40 ? 205.454 195.081 220.443 1.00 52.00 40 THR C O 1
ATOM 11067 N N . GLY C 2 41 ? 204.489 193.831 218.853 1.00 65.03 41 GLY C N 1
ATOM 11068 C CA . GLY C 2 41 ? 204.910 192.560 219.413 1.00 65.03 41 GLY C CA 1
ATOM 11069 C C . GLY C 2 41 ? 205.965 191.952 218.508 1.00 65.03 41 GLY C C 1
ATOM 11070 O O . GLY C 2 41 ? 205.884 192.070 217.283 1.00 65.03 41 GLY C O 1
ATOM 11071 N N . ILE C 2 42 ? 206.952 191.302 219.123 1.00 71.57 42 ILE C N 1
ATOM 11072 C CA . ILE C 2 42 ? 208.038 190.727 218.357 1.00 71.57 42 ILE C CA 1
ATOM 11073 C C . ILE C 2 42 ? 207.541 189.718 217.331 1.00 71.57 42 ILE C C 1
ATOM 11074 O O . ILE C 2 42 ? 208.291 189.349 216.425 1.00 71.57 42 ILE C O 1
ATOM 11079 N N . ALA C 2 43 ? 206.282 189.283 217.432 1.00 71.78 43 ALA C N 1
ATOM 11080 C CA . ALA C 2 43 ? 205.691 188.491 216.359 1.00 71.78 43 ALA C CA 1
ATOM 11081 C C . ALA C 2 43 ? 205.614 189.297 215.073 1.00 71.78 43 ALA C C 1
ATOM 11082 O O . ALA C 2 43 ? 206.057 188.844 214.013 1.00 71.78 43 ALA C O 1
ATOM 11084 N N . THR C 2 44 ? 205.057 190.503 215.149 1.00 74.19 44 THR C N 1
ATOM 11085 C CA . THR C 2 44 ? 205.046 191.371 213.979 1.00 74.19 44 THR C CA 1
ATOM 11086 C C . THR C 2 44 ? 206.457 191.792 213.607 1.00 74.19 44 THR C C 1
ATOM 11087 O O . THR C 2 44 ? 206.785 191.902 212.422 1.00 74.19 44 THR C O 1
ATOM 11091 N N . LYS C 2 45 ? 207.303 192.021 214.612 1.00 74.33 45 LYS C N 1
ATOM 11092 C CA . LYS C 2 45 ? 208.622 192.588 214.360 1.00 74.33 45 LYS C CA 1
ATOM 11093 C C . LYS C 2 45 ? 209.464 191.682 213.475 1.00 74.33 45 LYS C C 1
ATOM 11094 O O . LYS C 2 45 ? 210.201 192.164 212.609 1.00 74.33 45 LYS C O 1
ATOM 11100 N N . CYS C 2 46 ? 209.386 190.370 213.677 1.00 78.73 46 CYS C N 1
ATOM 11101 C CA . CYS C 2 46 ? 210.244 189.480 212.909 1.00 78.73 46 CYS C CA 1
ATOM 11102 C C . CYS C 2 46 ? 209.521 188.696 211.826 1.00 78.73 46 CYS C C 1
ATOM 11103 O O . CYS C 2 46 ? 210.180 188.205 210.906 1.00 78.73 46 CYS C O 1
ATOM 11106 N N . CYS C 2 47 ? 208.201 188.538 211.897 1.00 81.09 47 CYS C N 1
ATOM 11107 C CA . CYS C 2 47 ? 207.517 187.871 210.792 1.00 81.09 47 CYS C CA 1
ATOM 11108 C C . CYS C 2 47 ? 207.438 188.778 209.566 1.00 81.09 47 CYS C C 1
ATOM 11109 O O . CYS C 2 47 ? 207.653 188.321 208.439 1.00 81.09 47 CYS C O 1
ATOM 11112 N N . THR C 2 48 ? 207.137 190.059 209.755 1.00 77.93 48 THR C N 1
ATOM 11113 C CA . THR C 2 48 ? 207.350 191.066 208.718 1.00 77.93 48 THR C CA 1
ATOM 11114 C C . THR C 2 48 ? 208.366 192.071 209.236 1.00 77.93 48 THR C C 1
ATOM 11115 O O . THR C 2 48 ? 208.063 192.856 210.139 1.00 77.93 48 THR C O 1
ATOM 11119 N N . THR C 2 49 ? 209.551 192.071 208.643 1.00 74.79 49 THR C N 1
ATOM 11120 C CA . THR C 2 49 ? 210.746 192.565 209.308 1.00 74.79 49 THR C CA 1
ATOM 11121 C C . THR C 2 49 ? 211.066 193.988 208.881 1.00 74.79 49 THR C C 1
ATOM 11122 O O . THR C 2 49 ? 211.090 194.293 207.686 1.00 74.79 49 THR C O 1
ATOM 11126 N N . THR C 2 50 ? 211.296 194.854 209.866 1.00 77.03 50 THR C N 1
ATOM 11127 C CA . THR C 2 50 ? 211.977 196.124 209.664 1.00 77.03 50 THR C CA 1
ATOM 11128 C C . THR C 2 50 ? 213.447 196.012 210.009 1.00 77.03 50 THR C C 1
ATOM 11129 O O . THR C 2 50 ? 214.147 197.027 210.063 1.00 77.03 50 THR C O 1
ATOM 11133 N N . GLY C 2 51 ? 213.917 194.798 210.251 1.00 76.25 51 GLY C N 1
ATOM 11134 C CA . GLY C 2 51 ? 215.248 194.548 210.755 1.00 76.25 51 GLY C CA 1
ATOM 11135 C C . GLY C 2 51 ? 215.183 194.030 212.175 1.00 76.25 51 GLY C C 1
ATOM 11136 O O . GLY C 2 51 ? 215.029 194.814 213.115 1.00 76.25 51 GLY C O 1
ATOM 11137 N N . CYS C 2 52 ? 215.287 192.713 212.350 1.00 81.37 52 CYS C N 1
ATOM 11138 C CA . CYS C 2 52 ? 215.279 192.123 213.688 1.00 81.37 52 CYS C CA 1
ATOM 11139 C C . CYS C 2 52 ? 216.697 192.175 214.251 1.00 81.37 52 CYS C C 1
ATOM 11140 O O . CYS C 2 52 ? 217.377 191.166 214.442 1.00 81.37 52 CYS C O 1
ATOM 11143 N N . THR C 2 53 ? 217.131 193.400 214.527 1.00 84.00 53 THR C N 1
ATOM 11144 C CA . THR C 2 53 ? 218.489 193.637 214.981 1.00 84.00 53 THR C CA 1
ATOM 11145 C C . THR C 2 53 ? 218.711 193.017 216.352 1.00 84.00 53 THR C C 1
ATOM 11146 O O . THR C 2 53 ? 217.778 192.840 217.139 1.00 84.00 53 THR C O 1
ATOM 11150 N N . THR C 2 54 ? 219.974 192.694 216.631 1.00 82.41 54 THR C N 1
ATOM 11151 C CA . THR C 2 54 ? 220.318 192.131 217.929 1.00 82.41 54 THR C CA 1
ATOM 11152 C C . THR C 2 54 ? 219.947 193.091 219.048 1.00 82.41 54 THR C C 1
ATOM 11153 O O . THR C 2 54 ? 219.434 192.672 220.093 1.00 82.41 54 THR C O 1
ATOM 11157 N N . ASP C 2 55 ? 220.183 194.386 218.839 1.00 84.97 55 ASP C N 1
ATOM 11158 C CA . ASP C 2 55 ? 219.809 195.379 219.836 1.00 84.97 55 ASP C CA 1
ATOM 11159 C C . ASP C 2 55 ? 218.307 195.371 220.080 1.00 84.97 55 ASP C C 1
ATOM 11160 O O . ASP C 2 55 ? 217.857 195.509 221.224 1.00 84.97 55 ASP C O 1
ATOM 11165 N N . ASP C 2 56 ? 217.513 195.202 219.019 1.00 81.96 56 ASP C N 1
ATOM 11166 C CA . ASP C 2 56 ? 216.065 195.154 219.186 1.00 81.96 56 ASP C CA 1
ATOM 11167 C C . ASP C 2 56 ? 215.664 194.002 220.091 1.00 81.96 56 ASP C C 1
ATOM 11168 O O . ASP C 2 56 ? 214.808 194.158 220.969 1.00 81.96 56 ASP C O 1
ATOM 11173 N N . LEU C 2 57 ? 216.283 192.840 219.898 1.00 83.02 57 LEU C N 1
ATOM 11174 C CA . LEU C 2 57 ? 216.045 191.721 220.801 1.00 83.02 57 LEU C CA 1
ATOM 11175 C C . LEU C 2 57 ? 216.486 192.067 222.216 1.00 83.02 57 LEU C C 1
ATOM 11176 O O . LEU C 2 57 ? 215.821 191.696 223.190 1.00 83.02 57 LEU C O 1
ATOM 11181 N N . GLU C 2 58 ? 217.602 192.788 222.344 1.00 84.55 58 GLU C N 1
ATOM 11182 C CA . GLU C 2 58 ? 218.104 193.162 223.662 1.00 84.55 58 GLU C CA 1
ATOM 11183 C C . GLU C 2 58 ? 217.111 194.048 224.403 1.00 84.55 58 GLU C C 1
ATOM 11184 O O . GLU C 2 58 ? 216.939 193.915 225.621 1.00 84.55 58 GLU C O 1
ATOM 11190 N N . LYS C 2 59 ? 216.452 194.964 223.689 1.00 83.03 59 LYS C N 1
ATOM 11191 C CA . LYS C 2 59 ? 215.428 195.789 224.320 1.00 83.03 59 LYS C CA 1
ATOM 11192 C C . LYS C 2 59 ? 214.295 194.930 224.857 1.00 83.03 59 LYS C C 1
ATOM 11193 O O . LYS C 2 59 ? 213.776 195.182 225.951 1.00 83.03 59 LYS C O 1
ATOM 11199 N N . TYR C 2 60 ? 213.897 193.906 224.099 1.00 79.97 60 TYR C N 1
ATOM 11200 C CA . TYR C 2 60 ? 212.930 192.949 224.617 1.00 79.97 60 TYR C CA 1
ATOM 11201 C C . TYR C 2 60 ? 213.478 192.239 225.846 1.00 79.97 60 TYR C C 1
ATOM 11202 O O . TYR C 2 60 ? 212.751 192.029 226.823 1.00 79.97 60 TYR C O 1
ATOM 11211 N N . CYS C 2 61 ? 214.756 191.866 225.822 1.00 85.13 61 CYS C N 1
ATOM 11212 C CA . CYS C 2 61 ? 215.348 191.174 226.959 1.00 85.13 61 CYS C CA 1
ATOM 11213 C C . CYS C 2 61 ? 215.355 192.069 228.189 1.00 85.13 61 CYS C C 1
ATOM 11214 O O . CYS C 2 61 ? 215.610 193.273 228.101 1.00 85.13 61 CYS C O 1
ATOM 11217 N N . ASN C 2 62 ? 215.072 191.474 229.342 1.00 81.18 62 ASN C N 1
ATOM 11218 C CA . ASN C 2 62 ? 215.138 192.201 230.602 1.00 81.18 62 ASN C CA 1
ATOM 11219 C C . ASN C 2 62 ? 216.137 191.540 231.540 1.00 81.18 62 ASN C C 1
ATOM 11220 O O . ASN C 2 62 ? 217.230 192.062 231.760 1.00 81.18 62 ASN C O 1
ATOM 11225 N N . ILE D 2 1 ? 165.777 206.523 170.159 1.00 56.49 1 ILE D N 1
ATOM 11226 C CA . ILE D 2 1 ? 167.076 206.335 169.524 1.00 56.49 1 ILE D CA 1
ATOM 11227 C C . ILE D 2 1 ? 168.109 205.916 170.566 1.00 56.49 1 ILE D C 1
ATOM 11228 O O . ILE D 2 1 ? 168.632 206.751 171.305 1.00 56.49 1 ILE D O 1
ATOM 11233 N N . THR D 2 2 ? 168.398 204.619 170.625 1.00 58.07 2 THR D N 1
ATOM 11234 C CA . THR D 2 2 ? 169.350 204.070 171.577 1.00 58.07 2 THR D CA 1
ATOM 11235 C C . THR D 2 2 ? 170.370 203.216 170.838 1.00 58.07 2 THR D C 1
ATOM 11236 O O . THR D 2 2 ? 170.128 202.744 169.725 1.00 58.07 2 THR D O 1
ATOM 11240 N N . ALA D 2 3 ? 171.524 203.016 171.477 1.00 61.74 3 ALA D N 1
ATOM 11241 C CA . ALA D 2 3 ? 172.640 202.298 170.861 1.00 61.74 3 ALA D CA 1
ATOM 11242 C C . ALA D 2 3 ? 172.378 200.797 170.951 1.00 61.74 3 ALA D C 1
ATOM 11243 O O . ALA D 2 3 ? 172.949 200.076 171.776 1.00 61.74 3 ALA D O 1
ATOM 11245 N N . GLU D 2 4 ? 171.500 200.320 170.073 1.00 66.25 4 GLU D N 1
ATOM 11246 C CA . GLU D 2 4 ? 171.155 198.908 170.058 1.00 66.25 4 GLU D CA 1
ATOM 11247 C C . GLU D 2 4 ? 172.363 198.064 169.670 1.00 66.25 4 GLU D C 1
ATOM 11248 O O . GLU D 2 4 ? 173.156 198.444 168.805 1.00 66.25 4 GLU D O 1
ATOM 11254 N N . ILE D 2 5 ? 172.501 196.913 170.322 1.00 67.06 5 ILE D N 1
ATOM 11255 C CA . ILE D 2 5 ? 173.558 195.959 170.009 1.00 67.06 5 ILE D CA 1
ATOM 11256 C C . ILE D 2 5 ? 173.030 195.033 168.920 1.00 67.06 5 ILE D C 1
ATOM 11257 O O . ILE D 2 5 ? 172.177 194.180 169.177 1.00 67.06 5 ILE D O 1
ATOM 11262 N N . LEU D 2 6 ? 173.539 195.194 167.701 1.00 67.68 6 LEU D N 1
ATOM 11263 C CA . LEU D 2 6 ? 173.054 194.466 166.538 1.00 67.68 6 LEU D CA 1
ATOM 11264 C C . LEU D 2 6 ? 174.196 193.663 165.936 1.00 67.68 6 LEU D C 1
ATOM 11265 O O . LEU D 2 6 ? 175.230 194.232 165.576 1.00 67.68 6 LEU D O 1
ATOM 11270 N N . CYS D 2 7 ? 174.001 192.352 165.794 1.00 70.77 7 CYS D N 1
ATOM 11271 C CA . CYS D 2 7 ? 175.075 191.473 165.357 1.00 70.77 7 CYS D CA 1
ATOM 11272 C C . CYS D 2 7 ? 174.550 190.415 164.395 1.00 70.77 7 CYS D C 1
ATOM 11273 O O . CYS D 2 7 ? 173.364 190.080 164.388 1.00 70.77 7 CYS D O 1
ATOM 11276 N N . SER D 2 8 ? 175.470 189.892 163.588 1.00 68.92 8 SER D N 1
ATOM 11277 C CA . SER D 2 8 ? 175.225 188.801 162.633 1.00 68.92 8 SER D CA 1
ATOM 11278 C C . SER D 2 8 ? 174.096 189.225 161.697 1.00 68.92 8 SER D C 1
ATOM 11279 O O . SER D 2 8 ? 174.118 190.363 161.200 1.00 68.92 8 SER D O 1
ATOM 11282 N N . ALA D 2 9 ? 173.103 188.371 161.439 1.00 70.07 9 ALA D N 1
ATOM 11283 C CA . ALA D 2 9 ? 171.998 188.750 160.565 1.00 70.07 9 ALA D CA 1
ATOM 11284 C C . ALA D 2 9 ? 171.213 189.913 161.150 1.00 70.07 9 ALA D C 1
ATOM 11285 O O . ALA D 2 9 ? 170.726 190.777 160.414 1.00 70.07 9 ALA D O 1
ATOM 11287 N N . HIS D 2 10 ? 171.083 189.946 162.476 1.00 73.74 10 HIS D N 1
ATOM 11288 C CA . HIS D 2 10 ? 170.318 191.007 163.122 1.00 73.74 10 HIS D CA 1
ATOM 11289 C C . HIS D 2 10 ? 170.920 192.374 162.827 1.00 73.74 10 HIS D C 1
ATOM 11290 O O . HIS D 2 10 ? 170.189 193.347 162.617 1.00 73.74 10 HIS D O 1
ATOM 11297 N N . LEU D 2 11 ? 172.252 192.467 162.804 1.00 77.67 11 LEU D N 1
ATOM 11298 C CA . LEU D 2 11 ? 172.892 193.718 162.417 1.00 77.67 11 LEU D CA 1
ATOM 11299 C C . LEU D 2 11 ? 172.517 194.101 160.993 1.00 77.67 11 LEU D C 1
ATOM 11300 O O . LEU D 2 11 ? 172.119 195.239 160.726 1.00 77.67 11 LEU D O 1
ATOM 11305 N N . VAL D 2 12 ? 172.629 193.152 160.064 1.00 78.43 12 VAL D N 1
ATOM 11306 C CA . VAL D 2 12 ? 172.255 193.432 158.684 1.00 78.43 12 VAL D CA 1
ATOM 11307 C C . VAL D 2 12 ? 170.768 193.729 158.592 1.00 78.43 12 VAL D C 1
ATOM 11308 O O . VAL D 2 12 ? 170.348 194.663 157.899 1.00 78.43 12 VAL D O 1
ATOM 11312 N N . ALA D 2 13 ? 169.947 192.953 159.305 1.00 82.07 13 ALA D N 1
ATOM 11313 C CA . ALA D 2 13 ? 168.512 193.196 159.303 1.00 82.07 13 ALA D CA 1
ATOM 11314 C C . ALA D 2 13 ? 168.193 194.580 159.850 1.00 82.07 13 ALA D C 1
ATOM 11315 O O . ALA D 2 13 ? 167.319 195.276 159.323 1.00 82.07 13 ALA D O 1
ATOM 11317 N N . ALA D 2 14 ? 168.898 194.995 160.904 1.00 83.05 14 ALA D N 1
ATOM 11318 C CA . ALA D 2 14 ? 168.716 196.347 161.420 1.00 83.05 14 ALA D CA 1
ATOM 11319 C C . ALA D 2 14 ? 169.085 197.382 160.370 1.00 83.05 14 ALA D C 1
ATOM 11320 O O . ALA D 2 14 ? 168.356 198.358 160.169 1.00 83.05 14 ALA D O 1
ATOM 11322 N N . LEU D 2 15 ? 170.212 197.182 159.684 1.00 84.19 15 LEU D N 1
ATOM 11323 C CA . LEU D 2 15 ? 170.558 198.057 158.572 1.00 84.19 15 LEU D CA 1
ATOM 11324 C C . LEU D 2 15 ? 169.531 197.953 157.455 1.00 84.19 15 LEU D C 1
ATOM 11325 O O . LEU D 2 15 ? 169.120 198.967 156.880 1.00 84.19 15 LEU D O 1
ATOM 11330 N N . GLN D 2 16 ? 169.098 196.730 157.138 1.00 84.64 16 GLN D N 1
ATOM 11331 C CA . GLN D 2 16 ? 168.085 196.548 156.106 1.00 84.64 16 GLN D CA 1
ATOM 11332 C C . GLN D 2 16 ? 166.769 197.198 156.504 1.00 84.64 16 GLN D C 1
ATOM 11333 O O . GLN D 2 16 ? 166.103 197.830 155.677 1.00 84.64 16 GLN D O 1
ATOM 11339 N N . ARG D 2 17 ? 166.371 197.047 157.769 1.00 86.20 17 ARG D N 1
ATOM 11340 C CA . ARG D 2 17 ? 165.115 197.635 158.226 1.00 86.20 17 ARG D CA 1
ATOM 11341 C C . ARG D 2 17 ? 165.218 199.153 158.328 1.00 86.20 17 ARG D C 1
ATOM 11342 O O . ARG D 2 17 ? 164.292 199.872 157.935 1.00 86.20 17 ARG D O 1
ATOM 11350 N N . VAL D 2 18 ? 166.332 199.661 158.859 1.00 86.86 18 VAL D N 1
ATOM 11351 C CA . VAL D 2 18 ? 166.493 201.105 158.994 1.00 86.86 18 VAL D CA 1
ATOM 11352 C C . VAL D 2 18 ? 166.533 201.763 157.623 1.00 86.86 18 VAL D C 1
ATOM 11353 O O . VAL D 2 18 ? 165.821 202.740 157.362 1.00 86.86 18 VAL D O 1
ATOM 11357 N N . CYS D 2 19 ? 167.357 201.232 156.721 1.00 87.76 19 CYS D N 1
ATOM 11358 C CA . CYS D 2 19 ? 167.394 201.766 155.367 1.00 87.76 19 CYS D CA 1
ATOM 11359 C C . CYS D 2 19 ? 166.119 201.426 154.605 1.00 87.76 19 CYS D C 1
ATOM 11360 O O . CYS D 2 19 ? 165.567 202.276 153.898 1.00 87.76 19 CYS D O 1
ATOM 11363 N N . GLY D 2 20 ? 165.620 200.205 154.755 1.00 85.47 20 GLY D N 1
ATOM 11364 C CA . GLY D 2 20 ? 164.458 199.800 153.980 1.00 85.47 20 GLY D CA 1
ATOM 11365 C C . GLY D 2 20 ? 164.797 199.802 152.505 1.00 85.47 20 GLY D C 1
ATOM 11366 O O . GLY D 2 20 ? 165.733 199.128 152.058 1.00 85.47 20 GLY D O 1
ATOM 11367 N N . ASN D 2 21 ? 164.033 200.574 151.726 1.00 85.96 21 ASN D N 1
ATOM 11368 C CA . ASN D 2 21 ? 164.328 200.727 150.306 1.00 85.96 21 ASN D CA 1
ATOM 11369 C C . ASN D 2 21 ? 165.639 201.462 150.060 1.00 85.96 21 ASN D C 1
ATOM 11370 O O . ASN D 2 21 ? 166.168 201.397 148.946 1.00 85.96 21 ASN D O 1
ATOM 11375 N N . ARG D 2 22 ? 166.172 202.157 151.071 1.00 85.65 22 ARG D N 1
ATOM 11376 C CA . ARG D 2 22 ? 167.385 202.952 150.877 1.00 85.65 22 ARG D CA 1
ATOM 11377 C C . ARG D 2 22 ? 168.567 202.084 150.457 1.00 85.65 22 ARG D C 1
ATOM 11378 O O . ARG D 2 22 ? 169.311 202.442 149.535 1.00 85.65 22 ARG D O 1
ATOM 11386 N N . GLY D 2 23 ? 168.751 200.941 151.110 1.00 81.77 23 GLY D N 1
ATOM 11387 C CA . GLY D 2 23 ? 169.851 200.055 150.756 1.00 81.77 23 GLY D CA 1
ATOM 11388 C C . GLY D 2 23 ? 171.208 200.697 150.990 1.00 81.77 23 GLY D C 1
ATOM 11389 O O . GLY D 2 23 ? 171.428 201.388 151.991 1.00 81.77 23 GLY D O 1
ATOM 11390 N N . VAL D 2 24 ? 172.156 200.423 150.085 1.00 79.69 24 VAL D N 1
ATOM 11391 C CA . VAL D 2 24 ? 173.500 201.000 150.131 1.00 79.69 24 VAL D CA 1
ATOM 11392 C C . VAL D 2 24 ? 173.968 201.350 148.718 1.00 79.69 24 VAL D C 1
ATOM 11393 O O . VAL D 2 24 ? 173.205 201.212 147.757 1.00 79.69 24 VAL D O 1
ATOM 11397 N N . TYR D 2 25 ? 175.214 201.807 148.575 1.00 76.78 25 TYR D N 1
ATOM 11398 C CA . TYR D 2 25 ? 175.684 202.413 147.330 1.00 76.78 25 TYR D CA 1
ATOM 11399 C C . TYR D 2 25 ? 176.515 201.437 146.509 1.00 76.78 25 TYR D C 1
ATOM 11400 O O . TYR D 2 25 ? 177.436 200.803 147.034 1.00 76.78 25 TYR D O 1
ATOM 11409 N N . ARG D 2 26 ? 176.176 201.318 145.219 1.00 68.26 26 ARG D N 1
ATOM 11410 C CA . ARG D 2 26 ? 176.885 200.441 144.294 1.00 68.26 26 ARG D CA 1
ATOM 11411 C C . ARG D 2 26 ? 177.348 201.053 142.970 1.00 68.26 26 ARG D C 1
ATOM 11412 O O . ARG D 2 26 ? 177.164 200.419 141.926 1.00 68.26 26 ARG D O 1
ATOM 11420 N N . PRO D 2 27 ? 177.955 202.237 142.931 1.00 63.07 27 PRO D N 1
ATOM 11421 C CA . PRO D 2 27 ? 178.519 202.712 141.662 1.00 63.07 27 PRO D CA 1
ATOM 11422 C C . PRO D 2 27 ? 179.843 202.031 141.378 1.00 63.07 27 PRO D C 1
ATOM 11423 O O . PRO D 2 27 ? 180.669 201.885 142.290 1.00 63.07 27 PRO D O 1
ATOM 11427 N N . PRO D 2 28 ? 180.053 201.540 140.159 1.00 59.71 28 PRO D N 1
ATOM 11428 C CA . PRO D 2 28 ? 181.397 201.096 139.750 1.00 59.71 28 PRO D CA 1
ATOM 11429 C C . PRO D 2 28 ? 182.209 202.232 139.160 1.00 59.71 28 PRO D C 1
ATOM 11430 O O . PRO D 2 28 ? 181.933 202.690 138.041 1.00 59.71 28 PRO D O 1
ATOM 11434 N N . PRO D 2 29 ? 183.211 202.708 139.859 1.00 56.36 29 PRO D N 1
ATOM 11435 C CA . PRO D 2 29 ? 184.211 203.560 139.216 1.00 56.36 29 PRO D CA 1
ATOM 11436 C C . PRO D 2 29 ? 185.477 202.789 138.887 1.00 56.36 29 PRO D C 1
ATOM 11437 O O . PRO D 2 29 ? 185.631 201.640 139.314 1.00 56.36 29 PRO D O 1
ATOM 11441 N N . THR D 2 30 ? 186.400 203.402 138.153 1.00 54.73 30 THR D N 1
ATOM 11442 C CA . THR D 2 30 ? 187.749 202.869 138.132 1.00 54.73 30 THR D CA 1
ATOM 11443 C C . THR D 2 30 ? 188.376 203.033 139.512 1.00 54.73 30 THR D C 1
ATOM 11444 O O . THR D 2 30 ? 188.181 204.049 140.182 1.00 54.73 30 THR D O 1
ATOM 11448 N N . ARG D 2 31 ? 189.106 202.014 139.955 1.00 54.20 31 ARG D N 1
ATOM 11449 C CA . ARG D 2 31 ? 189.569 201.944 141.333 1.00 54.20 31 ARG D CA 1
ATOM 11450 C C . ARG D 2 31 ? 191.054 202.265 141.431 1.00 54.20 31 ARG D C 1
ATOM 11451 O O . ARG D 2 31 ? 191.878 201.651 140.745 1.00 54.20 31 ARG D O 1
ATOM 11459 N N . ARG D 2 32 ? 191.381 203.229 142.284 1.00 52.50 32 ARG D N 1
ATOM 11460 C CA . ARG D 2 32 ? 192.758 203.516 142.640 1.00 52.50 32 ARG D CA 1
ATOM 11461 C C . ARG D 2 32 ? 193.276 202.471 143.621 1.00 52.50 32 ARG D C 1
ATOM 11462 O O . ARG D 2 32 ? 192.525 201.896 144.409 1.00 52.50 32 ARG D O 1
ATOM 11470 N N . ARG D 2 33 ? 194.582 202.223 143.565 1.00 46.52 33 ARG D N 1
ATOM 11471 C CA . ARG D 2 33 ? 195.180 201.220 144.437 1.00 46.52 33 ARG D CA 1
ATOM 11472 C C . ARG D 2 33 ? 195.147 201.688 145.884 1.00 46.52 33 ARG D C 1
ATOM 11473 O O . ARG D 2 33 ? 195.260 202.883 146.171 1.00 46.52 33 ARG D O 1
ATOM 11481 N N . SER D 2 34 ? 194.976 200.729 146.792 1.00 48.01 34 SER D N 1
ATOM 11482 C CA . SER D 2 34 ? 194.950 200.980 148.230 1.00 48.01 34 SER D CA 1
ATOM 11483 C C . SER D 2 34 ? 193.885 202.010 148.602 1.00 48.01 34 SER D C 1
ATOM 11484 O O . SER D 2 34 ? 194.098 202.894 149.432 1.00 48.01 34 SER D O 1
ATOM 11487 N N . THR D 2 35 ? 192.718 201.883 147.977 1.00 45.74 35 THR D N 1
ATOM 11488 C CA . THR D 2 35 ? 191.543 202.641 148.382 1.00 45.74 35 THR D CA 1
ATOM 11489 C C . THR D 2 35 ? 190.732 201.912 149.442 1.00 45.74 35 THR D C 1
ATOM 11490 O O . THR D 2 35 ? 189.668 202.396 149.842 1.00 45.74 35 THR D O 1
ATOM 11494 N N . ARG D 2 36 ? 191.215 200.756 149.899 1.00 46.83 36 ARG D N 1
ATOM 11495 C CA . ARG D 2 36 ? 190.572 199.985 150.955 1.00 46.83 36 ARG D CA 1
ATOM 11496 C C . ARG D 2 36 ? 190.662 200.672 152.313 1.00 46.83 36 ARG D C 1
ATOM 11497 O O . ARG D 2 36 ? 189.968 200.256 153.247 1.00 46.83 36 ARG D O 1
ATOM 11505 N N . ASN D 2 37 ? 191.467 201.728 152.427 1.00 45.66 37 ASN D N 1
ATOM 11506 C CA . ASN D 2 37 ? 191.691 202.390 153.708 1.00 45.66 37 ASN D CA 1
ATOM 11507 C C . ASN D 2 37 ? 190.373 202.819 154.344 1.00 45.66 37 ASN D C 1
ATOM 11508 O O . ASN D 2 37 ? 189.415 203.180 153.656 1.00 45.66 37 ASN D O 1
ATOM 11513 N N . GLY D 2 38 ? 190.335 202.775 155.675 1.00 46.24 38 GLY D N 1
ATOM 11514 C CA . GLY D 2 38 ? 189.132 203.045 156.440 1.00 46.24 38 GLY D CA 1
ATOM 11515 C C . GLY D 2 38 ? 188.710 201.852 157.272 1.00 46.24 38 GLY D C 1
ATOM 11516 O O . GLY D 2 38 ? 188.334 200.808 156.727 1.00 46.24 38 GLY D O 1
ATOM 11517 N N . THR D 2 39 ? 188.770 201.994 158.596 1.00 50.06 39 THR D N 1
ATOM 11518 C CA . THR D 2 39 ? 188.509 200.896 159.518 1.00 50.06 39 THR D CA 1
ATOM 11519 C C . THR D 2 39 ? 187.662 201.395 160.683 1.00 50.06 39 THR D C 1
ATOM 11520 O O . THR D 2 39 ? 187.465 202.598 160.870 1.00 50.06 39 THR D O 1
ATOM 11524 N N . THR D 2 40 ? 187.166 200.437 161.476 1.00 52.00 40 THR D N 1
ATOM 11525 C CA . THR D 2 40 ? 186.355 200.707 162.670 1.00 52.00 40 THR D CA 1
ATOM 11526 C C . THR D 2 40 ? 185.150 201.589 162.347 1.00 52.00 40 THR D C 1
ATOM 11527 O O . THR D 2 40 ? 184.851 202.549 163.058 1.00 52.00 40 THR D O 1
ATOM 11531 N N . GLY D 2 41 ? 184.448 201.257 161.270 1.00 65.03 41 GLY D N 1
ATOM 11532 C CA . GLY D 2 41 ? 183.261 201.999 160.897 1.00 65.03 41 GLY D CA 1
ATOM 11533 C C . GLY D 2 41 ? 182.090 201.693 161.808 1.00 65.03 41 GLY D C 1
ATOM 11534 O O . GLY D 2 41 ? 182.143 200.825 162.680 1.00 65.03 41 GLY D O 1
ATOM 11535 N N . ILE D 2 42 ? 181.002 202.438 161.596 1.00 71.57 42 ILE D N 1
ATOM 11536 C CA . ILE D 2 42 ? 179.840 202.323 162.474 1.00 71.57 42 ILE D CA 1
ATOM 11537 C C . ILE D 2 42 ? 179.266 200.912 162.440 1.00 71.57 42 ILE D C 1
ATOM 11538 O O . ILE D 2 42 ? 178.700 200.444 163.437 1.00 71.57 42 ILE D O 1
ATOM 11543 N N . ALA D 2 43 ? 179.404 200.208 161.311 1.00 71.78 43 ALA D N 1
ATOM 11544 C CA . ALA D 2 43 ? 178.899 198.840 161.228 1.00 71.78 43 ALA D CA 1
ATOM 11545 C C . ALA D 2 43 ? 179.535 197.953 162.284 1.00 71.78 43 ALA D C 1
ATOM 11546 O O . ALA D 2 43 ? 178.853 197.149 162.930 1.00 71.78 43 ALA D O 1
ATOM 11548 N N . THR D 2 44 ? 180.849 198.083 162.471 1.00 74.19 44 THR D N 1
ATOM 11549 C CA . THR D 2 44 ? 181.517 197.363 163.546 1.00 74.19 44 THR D CA 1
ATOM 11550 C C . THR D 2 44 ? 181.007 197.820 164.906 1.00 74.19 44 THR D C 1
ATOM 11551 O O . THR D 2 44 ? 180.821 197.003 165.816 1.00 74.19 44 THR D O 1
ATOM 11555 N N . LYS D 2 45 ? 180.758 199.125 165.056 1.00 74.33 45 LYS D N 1
ATOM 11556 C CA . LYS D 2 45 ? 180.341 199.673 166.344 1.00 74.33 45 LYS D CA 1
ATOM 11557 C C . LYS D 2 45 ? 179.009 199.091 166.802 1.00 74.33 45 LYS D C 1
ATOM 11558 O O . LYS D 2 45 ? 178.817 198.830 167.996 1.00 74.33 45 LYS D O 1
ATOM 11564 N N . CYS D 2 46 ? 178.071 198.891 165.872 1.00 78.73 46 CYS D N 1
ATOM 11565 C CA . CYS D 2 46 ? 176.760 198.362 166.244 1.00 78.73 46 CYS D CA 1
ATOM 11566 C C . CYS D 2 46 ? 176.883 196.985 166.882 1.00 78.73 46 CYS D C 1
ATOM 11567 O O . CYS D 2 46 ? 176.193 196.681 167.863 1.00 78.73 46 CYS D O 1
ATOM 11570 N N . CYS D 2 47 ? 177.752 196.133 166.332 1.00 81.09 47 CYS D N 1
ATOM 11571 C CA . CYS D 2 47 ? 177.925 194.788 166.867 1.00 81.09 47 CYS D CA 1
ATOM 11572 C C . CYS D 2 47 ? 178.550 194.809 168.256 1.00 81.09 47 CYS D C 1
ATOM 11573 O O . CYS D 2 47 ? 178.305 193.902 169.061 1.00 81.09 47 CYS D O 1
ATOM 11576 N N . THR D 2 48 ? 179.352 195.828 168.563 1.00 77.93 48 THR D N 1
ATOM 11577 C CA . THR D 2 48 ? 179.990 195.899 169.869 1.00 77.93 48 THR D CA 1
ATOM 11578 C C . THR D 2 48 ? 178.939 196.049 170.967 1.00 77.93 48 THR D C 1
ATOM 11579 O O . THR D 2 48 ? 177.812 196.494 170.729 1.00 77.93 48 THR D O 1
ATOM 11583 N N . THR D 2 49 ? 179.327 195.663 172.186 1.00 74.79 49 THR D N 1
ATOM 11584 C CA . THR D 2 49 ? 178.395 195.680 173.311 1.00 74.79 49 THR D CA 1
ATOM 11585 C C . THR D 2 49 ? 177.840 197.078 173.545 1.00 74.79 49 THR D C 1
ATOM 11586 O O . THR D 2 49 ? 176.681 197.238 173.949 1.00 74.79 49 THR D O 1
ATOM 11590 N N . THR D 2 50 ? 178.651 198.107 173.296 1.00 77.03 50 THR D N 1
ATOM 11591 C CA . THR D 2 50 ? 178.141 199.471 173.344 1.00 77.03 50 THR D CA 1
ATOM 11592 C C . THR D 2 50 ? 177.031 199.670 172.318 1.00 77.03 50 THR D C 1
ATOM 11593 O O . THR D 2 50 ? 176.017 200.316 172.606 1.00 77.03 50 THR D O 1
ATOM 11597 N N . GLY D 2 51 ? 177.203 199.113 171.120 1.00 76.25 51 GLY D N 1
ATOM 11598 C CA . GLY D 2 51 ? 176.194 199.219 170.085 1.00 76.25 51 GLY D CA 1
ATOM 11599 C C . GLY D 2 51 ? 176.251 200.555 169.368 1.00 76.25 51 GLY D C 1
ATOM 11600 O O . GLY D 2 51 ? 177.086 201.416 169.642 1.00 76.25 51 GLY D O 1
ATOM 11601 N N . CYS D 2 52 ? 175.332 200.721 168.422 1.00 81.37 52 CYS D N 1
ATOM 11602 C CA . CYS D 2 52 ? 175.191 201.969 167.689 1.00 81.37 52 CYS D CA 1
ATOM 11603 C C . CYS D 2 52 ? 173.731 202.394 167.697 1.00 81.37 52 CYS D C 1
ATOM 11604 O O . CYS D 2 52 ? 172.823 201.557 167.678 1.00 81.37 52 CYS D O 1
ATOM 11607 N N . THR D 2 53 ? 173.514 203.704 167.731 1.00 84.00 53 THR D N 1
ATOM 11608 C CA . THR D 2 53 ? 172.159 204.223 167.769 1.00 84.00 53 THR D CA 1
ATOM 11609 C C . THR D 2 53 ? 171.483 204.040 166.415 1.00 84.00 53 THR D C 1
ATOM 11610 O O . THR D 2 53 ? 172.129 203.778 165.395 1.00 84.00 53 THR D O 1
ATOM 11614 N N . THR D 2 54 ? 170.154 204.167 166.418 1.00 82.41 54 THR D N 1
ATOM 11615 C CA . THR D 2 54 ? 169.418 204.141 165.159 1.00 82.41 54 THR D CA 1
ATOM 11616 C C . THR D 2 54 ? 169.865 205.282 164.256 1.00 82.41 54 THR D C 1
ATOM 11617 O O . THR D 2 54 ? 169.943 205.124 163.033 1.00 82.41 54 THR D O 1
ATOM 11621 N N . ASP D 2 55 ? 170.172 206.441 164.847 1.00 84.97 55 ASP D N 1
ATOM 11622 C CA . ASP D 2 55 ? 170.777 207.522 164.080 1.00 84.97 55 ASP D CA 1
ATOM 11623 C C . ASP D 2 55 ? 172.138 207.108 163.537 1.00 84.97 55 ASP D C 1
ATOM 11624 O O . ASP D 2 55 ? 172.470 207.402 162.382 1.00 84.97 55 ASP D O 1
ATOM 11629 N N . ASP D 2 56 ? 172.939 206.416 164.354 1.00 81.96 56 ASP D N 1
ATOM 11630 C CA . ASP D 2 56 ? 174.212 205.892 163.873 1.00 81.96 56 ASP D CA 1
ATOM 11631 C C . ASP D 2 56 ? 173.999 204.864 162.768 1.00 81.96 56 ASP D C 1
ATOM 11632 O O . ASP D 2 56 ? 174.792 204.787 161.822 1.00 81.96 56 ASP D O 1
ATOM 11637 N N . LEU D 2 57 ? 172.939 204.057 162.882 1.00 83.02 57 LEU D N 1
ATOM 11638 C CA . LEU D 2 57 ? 172.580 203.148 161.797 1.00 83.02 57 LEU D CA 1
ATOM 11639 C C . LEU D 2 57 ? 172.308 203.915 160.513 1.00 83.02 57 LEU D C 1
ATOM 11640 O O . LEU D 2 57 ? 172.770 203.524 159.435 1.00 83.02 57 LEU D O 1
ATOM 11645 N N . GLU D 2 58 ? 171.564 205.019 160.612 1.00 84.55 58 GLU D N 1
ATOM 11646 C CA . GLU D 2 58 ? 171.303 205.850 159.445 1.00 84.55 58 GLU D CA 1
ATOM 11647 C C . GLU D 2 58 ? 172.584 206.484 158.917 1.00 84.55 58 GLU D C 1
ATOM 11648 O O . GLU D 2 58 ? 172.730 206.690 157.708 1.00 84.55 58 GLU D O 1
ATOM 11654 N N . LYS D 2 59 ? 173.517 206.815 159.813 1.00 83.03 59 LYS D N 1
ATOM 11655 C CA . LYS D 2 59 ? 174.770 207.434 159.390 1.00 83.03 59 LYS D CA 1
ATOM 11656 C C . LYS D 2 59 ? 175.619 206.474 158.563 1.00 83.03 59 LYS D C 1
ATOM 11657 O O . LYS D 2 59 ? 176.164 206.855 157.522 1.00 83.03 59 LYS D O 1
ATOM 11663 N N . TYR D 2 60 ? 175.764 205.226 159.019 1.00 79.97 60 TYR D N 1
ATOM 11664 C CA . TYR D 2 60 ? 176.535 204.257 158.245 1.00 79.97 60 TYR D CA 1
ATOM 11665 C C . TYR D 2 60 ? 175.742 203.749 157.047 1.00 79.97 60 TYR D C 1
ATOM 11666 O O . TYR D 2 60 ? 176.317 203.478 155.987 1.00 79.97 60 TYR D O 1
ATOM 11675 N N . CYS D 2 61 ? 174.432 203.581 157.205 1.00 85.13 61 CYS D N 1
ATOM 11676 C CA . CYS D 2 61 ? 173.598 203.187 156.085 1.00 85.13 61 CYS D CA 1
ATOM 11677 C C . CYS D 2 61 ? 173.271 204.407 155.233 1.00 85.13 61 CYS D C 1
ATOM 11678 O O . CYS D 2 61 ? 173.730 205.523 155.490 1.00 85.13 61 CYS D O 1
ATOM 11681 N N . ASN D 2 62 ? 172.481 204.181 154.193 1.00 81.18 62 ASN D N 1
ATOM 11682 C CA . ASN D 2 62 ? 172.100 205.249 153.283 1.00 81.18 62 ASN D CA 1
ATOM 11683 C C . ASN D 2 62 ? 171.359 206.386 153.976 1.00 81.18 62 ASN D C 1
ATOM 11684 O O . ASN D 2 62 ? 171.843 207.517 154.018 1.00 81.18 62 ASN D O 1
#

Foldseek 3Di:
DEADCEEAAEDEQCSLCVLQQHQEYNHEYHYEHAADAEERQSHAEAQAAYEYYNHHPAAELCRYHQRHAEQANLDYDVQARYEAEQHENHAFHNNLQHFEYEGGEYAHAQAQRYDQPQLAQCVRHYPPPVPYHYPNYHDHVPHDDDECDDWDQDPNDIDHHQRDNDGGRDDEDPVECEAPPHAHAAPQAGRHFCDHPDQQTHSAGPFEDDPSGSDNDDDPQWAADSTHYTHGPVVQVPCPVTWAQEPRHTGRADDAQWDADPPNRRYTDGDHALPAPEDEDPDQEQEAQALVSLQSQASHAEYAHEYAYAHQDYDPPLVSLLRRQVRHAEYAAAHEAENNAVAQEQLSPANHAYYEHPDADPVFARAYYYLNPRHAAYNDDPPGAHEYRTGHAADFLAQAHDLVRVCSVCVRHVCNPPDDPRRRDPCNYVQQYQVPAAAQAWDDWDFAQFKIKTFTADDCDPDNPWAKWKKKWKAFDQDDPDDPPDRTDIDIWGADPDNVDTDIDMGGGHHGFTKMWMKMFMDTHDPPPDSSDRGHIHDTDIDTHQQAAAAEWADWDWDAPAFQKIKIFTHHGPGRSAAWFKKKKKKAFDDDDVVVVVCVVVVVVVVVPDDDDDCNDIDMDIGGDHRMDMGGGDHAFTKMKMWMWTAHPCCVPNNIHGTDIDMDTYHHD/DEADCEAADEAEQVVLCVLQQHQEYNHEYHYEHAEDFEERQSHAEYQAAYEYYAHPPEAEQCSYHQRHAEQANLDYDVQARYEAEQHENHAFHNNLQHFAYHGGEYAYAQAQRYEQPQLADCVRHYPPPVPHHHPHYHDNVPHDDDECDDWDQRPNDIDAHQRDNDGGRDDEDPVECEAPPHAHAAPQAGRHFCDHPDQQTHSAGPFEDDPSGRDNDDDPQWAADRTHYTHGPVVCVPVPNWAQEPSHTGNADDQQWDADPPNRRYTDGDDPRPQQEDEDPDAEQEAQALVSLQSQASHAEYAHHYHYAHQDYDPPLVRLLRRQVNHAEYAAAYEHENNQVAQEQLSPANHAYYEHPDAPPVFARAYYYQHARNQAYNDDPPGAHEYRTGDAADFQHQNYDLVRVCSVCVRHVCNPPDDPRSRDVCNYVPVYPDQAAAWAWDDWDFAQFKIKTFTADDCDPDNPWAKWKKKWKAFDQDDPDDPPDRTDIDIDGADPDNVDTDIDMDGGHHAFTKMWMKMWMDTHDPPPDVSDYTYIYDTDIDTHHQAAAAAWADWDKDAPAFQKIKIFTHHGPRGSAAWFKKKKKKAFDDDDDVVVVVCVVVVVVVVVPDDDDDCNDIDMDIGGDHRMDMGGGDHAFTKMKMWMWTAHPCCVPNNIHGTDIDMDTYHHD/DADAQDADPRNVVVLCVLLPPQAADDPDPPDVDDPDDDDDDVRCCRNVHPHPDSVVSVVRGD/DAQAQADDVRLVVLLCVLCVVPFADDDDDDDDPPPPDDDPQLSVVQNDPRHGDSVSSVVVGD

Solvent-accessible surface area: 75605 Å² total; per-residue (Å²): 116,66,19,32,44,1,10,23,0,5,38,88,44,121,57,4,117,89,0,85,93,4,43,22,0,13,1,54,0,16,2,1,29,4,106,235,90,53,179,8,67,115,0,18,8,0,3,21,23,1,0,0,0,65,5,34,50,7,85,15,1,14,64,6,2,19,51,0,5,0,0,25,0,84,87,47,8,67,102,14,0,0,1,0,4,24,2,68,71,0,98,12,1,1,0,39,50,4,44,46,2,67,140,5,7,2,1,2,2,53,0,86,50,0,16,17,19,64,12,4,8,26,72,64,4,3,121,37,56,108,100,28,23,72,53,42,21,56,41,78,183,122,30,49,51,107,37,107,82,102,109,46,97,38,143,146,122,161,94,98,1,0,2,14,62,102,111,21,8,87,94,26,48,113,97,67,47,2,21,124,113,114,96,51,11,47,102,30,0,14,4,35,8,98,36,52,86,62,42,94,12,28,46,7,16,88,106,33,78,85,79,28,54,4,33,72,58,24,36,140,98,11,30,75,17,42,10,19,34,7,11,62,125,102,78,1,60,117,13,135,162,21,16,0,6,25,107,32,63,6,49,79,97,14,50,118,45,58,61,44,42,51,115,115,49,47,87,15,85,92,32,183,45,60,32,65,139,61,24,140,47,181,131,150,21,11,60,0,79,34,26,98,20,0,106,141,3,92,26,0,10,55,2,103,14,4,0,18,0,24,0,68,96,52,107,110,15,60,68,63,0,64,71,19,0,7,56,0,39,26,0,15,1,17,0,35,0,16,46,1,1,36,7,74,25,0,50,2,1,69,42,0,115,75,0,52,10,142,86,43,41,177,41,93,33,0,2,42,0,39,26,0,18,54,0,54,59,0,12,9,128,82,136,104,93,8,63,4,149,43,12,41,1,48,0,2,68,2,13,48,4,5,32,56,29,7,97,109,1,25,105,60,3,48,0,133,79,121,24,73,198,49,9,25,34,85,207,22,4,12,72,93,0,22,83,78,12,87,68,2,113,50,75,59,58,83,30,39,119,44,126,0,85,0,21,0,115,31,23,148,27,106,56,227,177,10,105,25,18,0,13,0,22,42,31,83,1,124,139,110,140,22,84,42,118,115,90,24,74,114,56,104,29,103,47,26,129,100,144,148,81,61,2,20,33,79,5,78,72,12,114,40,76,16,24,14,0,0,4,0,61,9,52,27,103,26,118,72,120,58,121,155,66,119,27,4,40,13,125,69,45,45,20,88,2,80,14,13,65,8,27,74,0,64,94,10,129,33,53,24,102,45,42,34,65,0,64,3,116,2,55,62,7,70,79,42,5,6,106,72,50,64,5,15,2,62,29,33,48,36,88,117,185,163,83,74,114,130,56,84,73,10,12,20,53,3,0,20,48,6,7,62,39,86,162,126,88,73,112,103,50,154,14,105,100,101,45,142,32,87,6,66,134,8,137,56,112,4,55,6,54,1,4,0,31,0,1,7,71,66,14,154,183,87,30,40,6,60,33,38,100,42,89,11,90,5,83,88,116,116,77,20,27,29,1,9,20,0,2,24,82,40,122,40,6,116,64,0,81,94,4,45,25,0,14,1,48,0,10,1,0,21,4,105,234,92,53,180,7,67,117,0,23,10,0,0,20,20,0,0,0,0,58,4,36,52,6,82,14,1,14,66,5,1,17,51,0,9,0,0,19,0,66,75,48,8,72,105,28,0,0,2,0,5,19,1,68,72,0,94,16,1,1,0,36,50,2,39,40,1,61,140,4,5,2,8,1,2,62,0,87,50,0,15,21,20,66,16,4,7,24,73,59,3,3,120,36,57,106,98,28,40,70,61,47,25,51,39,72,183,119,37,46,51,104,41,109,82,104,109,46,98,37,142,146,121,165,93,94,2,0,2,18,64,103,110,20,7,82,89,26,50,114,98,67,47,2,19,123,113,113,94,50,11,48,104,28,0,11,6,34,8,100,37,51,86,63,43,96,13,27,51,8,13,83,107,33,79,85,81,28,53,4,32,72,58,24,36,138,94,10,29,80,17,34,11,21,37,8,8,62,126,103,79,0,61,120,20,149,53,6,0,7,22,104,32,62,7,29,43,77,13,47,117,44,58,65,70,42,51,114,118,50,45,88,14,84,92,31,180,46,106,23,84,107,52,24,138,48,180,153,156,21,12,63,0,84,34,25,79,20,0,60,141,2,92,25,0,14,44,2,101,14,3,0,30,0,24,0,121,210,53,105,110,14,60,70,62,0,64,71,20,0,6,82,0,40,25,0,14,1,18,0,35,0,73,54,0,40,37,6,49,24,0,50,1,1,62,49,1,112,75,0,51,9,143,84,42,40,167,41,96,34,0,1,39,0,42,38,0,102,42,0,37,54,0,10,7,130,83,135,107,94,7,63,4,146,44,12,43,2,50,1,0,75,0,11,57,3,21,24,54,27,5,98,111,0,22,104,62,3,46,0,133,78,120,24,74,200,41,7,28,33,84,132,15,4,14,17,45,29,45,42,84,42,59,91,6,116,49,72,60,58,83,35,41,112,45,102,0,54,0,18,0,117,32,25,151,24,86,56,222,179,9,106,24,20,0,12,0,25,39,32,82,1,126,139,112,138,20,53,44,76,120,91,27,74,116,30,91,8,101,46,27,116,102,143,148,57,61,2,18,5,16,5,45,72,11,125,32,76,20,21,13,0,0,6,0,54,9,52,29,96,41,102,73,84,62,86,151,97,105,15,3,38,11,127,68,42,46,22,91,1,81,7,15,68,8,27,74,0,65,93,11,128,33,51,24,102,44,41,36,66,0,64,3,113,2,54,62,7,70,105,53,15,3,98,76,46,62,6,16,4,64,26,33,49,33,89,118,186,218,120,66,64,102,98,63,89,63,3,11,36,48,0,1,17,33,10,15,24,64,103,160,127,87,69,109,103,50,154,13,107,100,101,43,143,33,85,8,66,132,8,140,54,113,5,57,7,54,1,4,0,32,0,1,3,58,51,12,149,176,73,28,41,6,61,32,39,98,40,88,11,94,4,83,86,116,141,74,29,113,52,26,23,49,43,129,1,3,47,19,3,71,203,41,7,50,166,121,13,6,100,68,53,48,87,44,106,125,97,57,60,151,78,44,106,115,1,0,0,55,62,0,18,76,2,43,17,2,34,71,65,23,15,59,106,16,0,12,142,66,34,44,103,20,31,34,33,131,0,0,43,6,4,64,141,25,7,46,164,72,13,5,95,31,87,65,59,89,84,54,97,80,69,146,139,51,47,89,21,46,0,25,88,0,5,51,117,102,0,0,34,26,54,13,0,71,112,16,4,19

InterPro domains:
  IPR016179 Insulin-like [PF00049] (5-33)
  IPR016179 Insulin-like [SM00078] (4-61)
  IPR036438 Insulin-like superfamily [SSF56994] (4-61)

Secondary structure (DSSP, 8-state):
-------HHHHHHHHHHHHTTS----SSTT-SS----SSS-HHHHHHTTS---HHHHHHH--/---B---HHHHHHHHHHHHGGG----------TT-----S-HHHHHHSTT-B-HHHHHHH--/-EE-S-EEEES-SGGGGGGSS-SEE-S-EEEEEE-------S--EESS-EEEEEESS--BGGGT-SS--EE--SS-BTTEEEEEES-SS--B---TT--EE-S-EEEEE--TT---STTS-GGGT-S-GGG-EEESS--GGGT-------EEEETTEEEE-BSSSS-B-----TT--B-SSS-B--TTEEEEESSTT-TTSEEEESSEEETTEEESS--TTEEEETTTEEEEHHHHTS-----EEETTEEESS--TT-EEPSS-TTBEE--SS-----EEEEEEEEEE-STTGGGGGTT-SEEEEEEEE---S-SS-HHHHHHHHTT--EESS-EEEES-TT-S--TT--S--EE--SS-BTTTEEEEEE--TT----S--TT----B-S-EEEEES--SS-HHHHHHHHHHHT-TTTS-TTTB-SSSSSTT-STTSEE--EEEEEE-SS-EEEEE-----SSSS-EEEEEEEEEE-SSS---S----EEEEEEPPSSSSSPPEEEE-S--SS-EEEEEEEEEEE-SS--S----EE---EEEEPPPPSPPPPEEEEEE-SSTTEEEEEEE--S---S-EEEEEEEEEEPPP--HHHHHHHHHHHHHHHH-------EEEEEE-S-SEEEEES--TT-EEEEEEEEEETTHHHH-------EEEE----/-EE-SEEEEES-SGGGGGGSS-SEE-SEEEEEEE-------S--EESS-EEEEEESS--BGGGT-SS--EE--SS-BTTEEEEEES-TT--B---TT--EE-S-EEEEE--TT---STTS-TTTT-S--TT-EEESS--GGGT-------EEEETTEEEE-BSSSS-B-----TT--B-SSS-B--TTEEEEESSTT-TTSEEEESSEEETTEEESS--TTEEEETTTEEEEHHHHTT----EEETTEEESS--TT-EEPSS-TTBEE--SS----EEEEEEEEEEE-STTGGGGGTT-SEEEEEEEE---S-SS-HHHHHHHGGG--EESS-EEEES-TT-SB-TT--S--EE--SS-BTTTEEEEEE--TT--B-S--TT----B-S-EEEEESBTTS-HHHHHHHHHHHT-TTTS-SSSB-TTTBSTT-----EEE-EEEEEE-SS-EEEEE-----SSSS-EEEEEEEEEE-SSS---S----EEEEEEPPSSSSSPPEEEE-S--TT-EEEEEEEEEEE-SS--SS---EEE--EEEEPPP-PPPPPEEEEEEEEETTEEEEEEE--S---S-EEEEEEEEEEPPP--HHHHHHHHHHHHHHHHH-------EEEEEE-S-SEEEEES--TT-EEEEEEEEEEGGGGTS-------EEEE----

Organism: Fish lymphocystis disease virus (NCBI:txid36363)